Protein 2M1M (pdb70)

Nearest PDB structures (foldseek):
  2m1m-assembly1_A  TM=9.193E-01  e=1.579E-19  Pisum sativum
  6l5k-assembly1_B  TM=7.765E-01  e=2.892E-08  Arabidopsis thaliana
  4chk-assembly1_A  TM=7.758E-01  e=1.428E-06  Arabidopsis thaliana
  4chk-assembly6_B-4  TM=7.666E-01  e=4.041E-06  Arabidopsis thaliana
  4chk-assembly4_H  TM=7.674E-01  e=2.840E-05  Arabidopsis thaliana

Organism: Pisum sativum (NCBI:txid3888)

Radius of gyration: 12.93 Å; Cα contacts (8 Å, |Δi|>4): 196; chains: 1; bounding box: 40×26×21 Å

Sequence (107 aa):
HEADVGGIFVKVSMDGAPYLRKIDLRVYGGYSELLKALETMFKLTIGEYSEREGYKGSEYAPTYEDKDGDWMLVGDVPWDMFVTSCKRLRIMKGTEAKGLGCGVGSHHEADVGGIFVKVSMDGAPYLRKIDLRVYGGYSELLKALETMFKLTIGEYSEREGYKGSEYAPTYEDKDGDWMLVGDVPWDMFVTSCKRLRIMKGTEAKGLGCGVGSHHEADVGGIFVKVSMDGAPYLRKIDLRVYGGYSELLKALETMFKLTIGEYSEREGYKGSEYAPTYEDKDGDWMLVGDVPWDMFVTSCKRLRIMKGTEAKGLGCGVGSHHEADVGGIFVKVSMDGAPYLRKIDLRVYGGYSELLKALETMFKLTIGEYSEREGYKGSEYAPTYEDKDGDWMLVGDVPWDMFVTSCKRLRIMKGTEAKGLGCGVGSHHEADVGGIFVKVSMDGAPYLRKIDLRVYGGYSELLKALETMFKLTIGEYSEREGYKGSEYAPTYEDKDGDWMLVGDVPWDMFVTSCKRLRIMKGTEAKGLGCGVGSHHEADVGGIFVKVSMDGAPYLRKIDLRVYGGYSELLKALETMFKLTIGEYSEREGYKGSEYAPTYEDKDGDWMLVGDVPWDMFVTSCKRLRIMKGTEAKGLGCGVGSHHEADVGGIFVKVSMDGAPYLRKIDLRVYGGYSELLKALETMFKLTIGEYSEREGYKGSEYAPTYEDKDGDWMLVGDVPWDMFVTSCKRLRIMKGTEAKGLGCGVGSHHEADVGGIFVKVSMDGAPYLRKIDLRVYGGYSELLKALETMFKLTIGEYSEREGYKGSEYAPTYEDKDGDWMLVGDVPWDMFVTSCKRLRIMKGTEAKGLGCGVGSHHEADVGGIFVKVSMDGAPYLRKIDLRVYGGYSELLKALETMFKLTIGEYSEREGYKGSEYAPTYEDKDGDWMLVGDVPWDMFVTSCKRLRIMKGTEAKGLGCGVGSHHEADVGGIFVKVSMDGAPYLRKIDLRVYGGYSELLKALETMFKLTIGEYSEREGYKGSEYAPTYEDKDGDWMLVGDVPWDMFVTSCKRLRIMKGTEAKGLGCGVGSH

InterPro domains:
  IPR003311 AUX/IAA protein [PTHR31734] (3-182)
  IPR033389 AUX/IAA domain [PF02309] (5-186)
  IPR053793 PB1-like domain [PS51745] (92-179)

CATH classification: 3.10.20.90

Foldseek 3Di:
DLDDDQPQKAWEDDEADDDTDIDGQCNCVDDVSVLVVVCVRVVHHFDAQDVQLRQQRVFKAKWFQFPVGQIEGQVPDDSVVRSVRGHYIYIYTNVPSQVRSPDNNRD

GO terms:
  GO:0005515 protein binding (F, IPI)

Secondary structure (DSSP, 8-state):
--S-SS-SEEEEE-SSS--EEEEESGGGSSHHHHHHHHHHHTTS-PPP--TTTS---TTEEEEEE-TT--EEESSSS-HHHHHHH---EEEEEHHHHTTS-TTS---

Solvent-accessible surface area: 6322 Å² total; per-residue (Å²): 247,154,110,89,84,34,44,68,119,0,112,9,62,25,63,81,32,122,109,140,112,116,34,7,1,18,73,21,65,14,49,87,95,4,41,126,13,4,57,79,27,32,170,59,104,9,16,120,57,35,172,183,40,0,30,36,0,73,94,15,1,3,2,2,10,8,141,121,38,63,64,34,2,3,28,73,27,88,48,123,117,1,13,106,23,6,92,123,10,52,1,8,76,2,72,72,1,118,71,38,12,79,72,118,4,10,154

Structure (mmCIF, N/CA/C/O backbone):
data_2M1M
#
_entry.id   2M1M
#
loop_
_atom_site.group_PDB
_atom_site.id
_atom_site.type_symbol
_atom_site.label_atom_id
_atom_site.label_alt_id
_atom_site.label_comp_id
_atom_site.label_asym_id
_atom_site.label_entity_id
_atom_site.label_seq_id
_atom_site.pdbx_PDB_ins_code
_atom_site.Cartn_x
_atom_site.Cartn_y
_atom_site.Cartn_z
_atom_site.occupancy
_atom_site.B_iso_or_equiv
_atom_site.auth_seq_id
_atom_site.auth_comp_id
_atom_site.auth_asym_id
_atom_site.auth_atom_id
_atom_site.pdbx_PDB_model_num
ATOM 1 N N . HIS A 1 1 ? 23.102 4.998 -7.126 1.00 0.00 1 HIS A N 1
ATOM 2 C CA . HIS A 1 1 ? 22.799 5.406 -5.734 1.00 0.00 1 HIS A CA 1
ATOM 3 C C . HIS A 1 1 ? 22.088 4.280 -5.005 1.00 0.00 1 HIS A C 1
ATOM 4 O O . HIS A 1 1 ? 20.865 4.293 -4.868 1.00 0.00 1 HIS A O 1
ATOM 21 N N . GLU A 1 2 ? 22.852 3.303 -4.548 1.00 0.00 2 GLU A N 1
ATOM 22 C CA . GLU A 1 2 ? 22.285 2.181 -3.825 1.00 0.00 2 GLU A CA 1
ATOM 23 C C . GLU A 1 2 ? 22.919 2.068 -2.445 1.00 0.00 2 GLU A C 1
ATOM 24 O O . GLU A 1 2 ? 23.804 1.243 -2.211 1.00 0.00 2 GLU A O 1
ATOM 36 N N . ALA A 1 3 ? 22.477 2.926 -1.545 1.00 0.00 3 ALA A N 1
ATOM 37 C CA . ALA A 1 3 ? 22.947 2.898 -0.171 1.00 0.00 3 ALA A CA 1
ATOM 38 C C . ALA A 1 3 ? 21.770 2.962 0.790 1.00 0.00 3 ALA A C 1
ATOM 39 O O . ALA A 1 3 ? 21.943 2.926 2.011 1.00 0.00 3 ALA A O 1
ATOM 46 N N . ASP A 1 4 ? 20.574 3.062 0.230 1.00 0.00 4 ASP A N 1
ATOM 47 C CA . ASP A 1 4 ? 19.355 3.076 1.019 1.00 0.00 4 ASP A CA 1
ATOM 48 C C . ASP A 1 4 ? 18.409 1.999 0.503 1.00 0.00 4 ASP A C 1
ATOM 49 O O . ASP A 1 4 ? 17.429 2.285 -0.183 1.00 0.00 4 ASP A O 1
ATOM 58 N N . VAL A 1 5 ? 18.759 0.750 0.781 1.00 0.00 5 VAL A N 1
ATOM 59 C CA . VAL A 1 5 ? 17.940 -0.392 0.394 1.00 0.00 5 VAL A CA 1
ATOM 60 C C . VAL A 1 5 ? 17.709 -1.299 1.595 1.00 0.00 5 VAL A C 1
ATOM 61 O O . VAL A 1 5 ? 18.652 -1.885 2.130 1.00 0.00 5 VAL A O 1
ATOM 74 N N . GLY A 1 6 ? 16.459 -1.400 2.018 1.00 0.00 6 GLY A N 1
ATOM 75 C CA . GLY A 1 6 ? 16.128 -2.193 3.180 1.00 0.00 6 GLY A CA 1
ATOM 76 C C . GLY A 1 6 ? 16.601 -1.539 4.459 1.00 0.00 6 GLY A C 1
ATOM 77 O O . GLY A 1 6 ? 17.732 -1.751 4.899 1.00 0.00 6 GLY A O 1
ATOM 81 N N . GLY A 1 7 ? 15.735 -0.737 5.047 1.00 0.00 7 GLY A N 1
ATOM 82 C CA . GLY A 1 7 ? 16.076 -0.025 6.252 1.00 0.00 7 GLY A CA 1
ATOM 83 C C . GLY A 1 7 ? 14.837 0.344 7.014 1.00 0.00 7 GLY A C 1
ATOM 84 O O . GLY A 1 7 ? 14.744 0.117 8.220 1.00 0.00 7 GLY A O 1
ATOM 88 N N . ILE A 1 8 ? 13.871 0.915 6.309 1.00 0.00 8 ILE A N 1
ATOM 89 C CA . ILE A 1 8 ? 12.584 1.190 6.909 1.00 0.00 8 ILE A CA 1
ATOM 90 C C . ILE A 1 8 ? 11.627 0.056 6.619 1.00 0.00 8 ILE A C 1
ATOM 91 O O . ILE A 1 8 ? 11.122 -0.090 5.502 1.00 0.00 8 ILE A O 1
ATOM 107 N N . PHE A 1 9 ? 11.370 -0.731 7.641 1.00 0.00 9 PHE A N 1
ATOM 108 C CA . PHE A 1 9 ? 10.556 -1.914 7.498 1.00 0.00 9 PHE A CA 1
ATOM 109 C C . PHE A 1 9 ? 9.103 -1.594 7.778 1.00 0.00 9 PHE A C 1
ATOM 110 O O . PHE A 1 9 ? 8.776 -0.869 8.721 1.00 0.00 9 PHE A O 1
ATOM 127 N N . VAL A 1 10 ? 8.234 -2.151 6.961 1.00 0.00 10 VAL A N 1
ATOM 128 C CA . VAL A 1 10 ? 6.824 -1.858 7.031 1.00 0.00 10 VAL A CA 1
ATOM 129 C C . VAL A 1 10 ? 6.088 -3.118 7.410 1.00 0.00 10 VAL A C 1
ATOM 130 O O . VAL A 1 10 ? 6.407 -4.211 6.938 1.00 0.00 10 VAL A O 1
ATOM 143 N N . LYS A 1 11 ? 5.104 -2.961 8.253 1.00 0.00 11 LYS A N 1
ATOM 144 C CA . LYS A 1 11 ? 4.388 -4.090 8.789 1.00 0.00 11 LYS A CA 1
ATOM 145 C C . LYS A 1 11 ? 3.022 -4.149 8.152 1.00 0.00 11 LYS A C 1
ATOM 146 O O . LYS A 1 11 ? 2.302 -3.154 8.159 1.00 0.00 11 LYS A O 1
ATOM 165 N N . VAL A 1 12 ? 2.664 -5.309 7.618 1.00 0.00 12 VAL A N 1
ATOM 166 C CA . VAL A 1 12 ? 1.466 -5.422 6.786 1.00 0.00 12 VAL A CA 1
ATOM 167 C C . VAL A 1 12 ? 0.506 -6.492 7.305 1.00 0.00 12 VAL A C 1
ATOM 168 O O . VAL A 1 12 ? 0.908 -7.608 7.645 1.00 0.00 12 VAL A O 1
ATOM 181 N N . SER A 1 13 ? -0.768 -6.120 7.372 1.00 0.00 13 SER A N 1
ATOM 182 C CA . SER A 1 13 ? -1.805 -6.968 7.942 1.00 0.00 13 SER A CA 1
ATOM 183 C C . SER A 1 13 ? -3.017 -7.036 7.010 1.00 0.00 13 SER A C 1
ATOM 184 O O . SER A 1 13 ? -3.232 -6.130 6.203 1.00 0.00 13 SER A O 1
ATOM 192 N N . MET A 1 14 ? -3.796 -8.110 7.120 1.00 0.00 14 MET A N 1
ATOM 193 C CA . MET A 1 14 ? -4.996 -8.279 6.304 1.00 0.00 14 MET A CA 1
ATOM 194 C C . MET A 1 14 ? -6.249 -8.235 7.175 1.00 0.00 14 MET A C 1
ATOM 195 O O . MET A 1 14 ? -6.218 -8.640 8.339 1.00 0.00 14 MET A O 1
ATOM 209 N N . ASP A 1 15 ? -7.344 -7.736 6.617 1.00 0.00 15 ASP A N 1
ATOM 210 C CA . ASP A 1 15 ? -8.590 -7.611 7.362 1.00 0.00 15 ASP A CA 1
ATOM 211 C C . ASP A 1 15 ? -9.663 -8.499 6.747 1.00 0.00 15 ASP A C 1
ATOM 212 O O . ASP A 1 15 ? -9.733 -8.646 5.528 1.00 0.00 15 ASP A O 1
ATOM 221 N N . GLY A 1 16 ? -10.484 -9.100 7.595 1.00 0.00 16 GLY A N 1
ATOM 222 C CA . GLY A 1 16 ? -11.518 -10.007 7.131 1.00 0.00 16 GLY A CA 1
ATOM 223 C C . GLY A 1 16 ? -10.985 -11.413 6.967 1.00 0.00 16 GLY A C 1
ATOM 224 O O . GLY A 1 16 ? -11.701 -12.392 7.176 1.00 0.00 16 GLY A O 1
ATOM 228 N N . ALA A 1 17 ? -9.721 -11.505 6.600 1.00 0.00 17 ALA A N 1
ATOM 229 C CA . ALA A 1 17 ? -9.006 -12.768 6.582 1.00 0.00 17 ALA A CA 1
ATOM 230 C C . ALA A 1 17 ? -7.654 -12.586 7.250 1.00 0.00 17 ALA A C 1
ATOM 231 O O . ALA A 1 17 ? -7.034 -11.534 7.121 1.00 0.00 17 ALA A O 1
ATOM 238 N N . PRO A 1 18 ? -7.188 -13.584 7.999 1.00 0.00 18 PRO A N 1
ATOM 239 C CA . PRO A 1 18 ? -5.908 -13.493 8.698 1.00 0.00 18 PRO A CA 1
ATOM 240 C C . PRO A 1 18 ? -4.713 -13.690 7.767 1.00 0.00 18 PRO A C 1
ATOM 241 O O . PRO A 1 18 ? -4.606 -14.710 7.083 1.00 0.00 18 PRO A O 1
ATOM 252 N N . TYR A 1 19 ? -3.805 -12.719 7.763 1.00 0.00 19 TYR A N 1
ATOM 253 C CA . TYR A 1 19 ? -2.557 -12.823 7.015 1.00 0.00 19 TYR A CA 1
ATOM 254 C C . TYR A 1 19 ? -1.480 -12.003 7.691 1.00 0.00 19 TYR A C 1
ATOM 255 O O . TYR A 1 19 ? -1.740 -10.917 8.206 1.00 0.00 19 TYR A O 1
ATOM 273 N N . LEU A 1 20 ? -0.268 -12.520 7.677 1.00 0.00 20 LEU A N 1
ATOM 274 C CA . LEU A 1 20 ? 0.850 -11.828 8.278 1.00 0.00 20 LEU A CA 1
ATOM 275 C C . LEU A 1 20 ? 2.012 -11.770 7.304 1.00 0.00 20 LEU A C 1
ATOM 276 O O . LEU A 1 20 ? 2.696 -12.767 7.066 1.00 0.00 20 LEU A O 1
ATOM 292 N N . ARG A 1 21 ? 2.216 -10.599 6.729 1.00 0.00 21 ARG A N 1
ATOM 293 C CA . ARG A 1 21 ? 3.328 -10.360 5.823 1.00 0.00 21 ARG A CA 1
ATOM 294 C C . ARG A 1 21 ? 4.113 -9.148 6.299 1.00 0.00 21 ARG A C 1
ATOM 295 O O . ARG A 1 21 ? 3.630 -8.387 7.136 1.00 0.00 21 ARG A O 1
ATOM 316 N N . LYS A 1 22 ? 5.322 -8.979 5.796 1.00 0.00 22 LYS A N 1
ATOM 317 C CA . LYS A 1 22 ? 6.149 -7.834 6.159 1.00 0.00 22 LYS A CA 1
ATOM 318 C C . LYS A 1 22 ? 7.142 -7.554 5.044 1.00 0.00 22 LYS A C 1
ATOM 319 O O . LYS A 1 22 ? 7.644 -8.483 4.411 1.00 0.00 22 LYS A O 1
ATOM 338 N N . ILE A 1 23 ? 7.419 -6.283 4.811 1.00 0.00 23 ILE A N 1
ATOM 339 C CA . ILE A 1 23 ? 8.285 -5.865 3.710 1.00 0.00 23 ILE A CA 1
ATOM 340 C C . ILE A 1 23 ? 8.960 -4.535 4.003 1.00 0.00 23 ILE A C 1
ATOM 341 O O . ILE A 1 23 ? 8.690 -3.902 5.017 1.00 0.00 23 ILE A O 1
ATOM 357 N N . ASP A 1 24 ? 9.855 -4.145 3.113 1.00 0.00 24 ASP A N 1
ATOM 358 C CA . ASP A 1 24 ? 10.607 -2.894 3.241 1.00 0.00 24 ASP A CA 1
ATOM 359 C C . ASP A 1 24 ? 10.241 -1.942 2.108 1.00 0.00 24 ASP A C 1
ATOM 360 O O . ASP A 1 24 ? 9.945 -2.376 0.999 1.00 0.00 24 ASP A O 1
ATOM 369 N N . LEU A 1 25 ? 10.257 -0.644 2.400 1.00 0.00 25 LEU A N 1
ATOM 370 C CA . LEU A 1 25 ? 9.824 0.371 1.438 1.00 0.00 25 LEU A CA 1
ATOM 371 C C . LEU A 1 25 ? 10.828 0.549 0.297 1.00 0.00 25 LEU A C 1
ATOM 372 O O . LEU A 1 25 ? 10.447 0.717 -0.859 1.00 0.00 25 LEU A O 1
ATOM 388 N N . ARG A 1 26 ? 12.108 0.521 0.639 1.00 0.00 26 ARG A N 1
ATOM 389 C CA . ARG A 1 26 ? 13.181 0.803 -0.296 1.00 0.00 26 ARG A CA 1
ATOM 390 C C . ARG A 1 26 ? 13.396 -0.284 -1.344 1.00 0.00 26 ARG A C 1
ATOM 391 O O . ARG A 1 26 ? 13.818 0.016 -2.462 1.00 0.00 26 ARG A O 1
ATOM 412 N N . VAL A 1 27 ? 13.119 -1.533 -0.991 1.00 0.00 27 VAL A N 1
ATOM 413 C CA . VAL A 1 27 ? 13.476 -2.675 -1.844 1.00 0.00 27 VAL A CA 1
ATOM 414 C C . VAL A 1 27 ? 12.774 -2.670 -3.209 1.00 0.00 27 VAL A C 1
ATOM 415 O O . VAL A 1 27 ? 13.035 -3.540 -4.040 1.00 0.00 27 VAL A O 1
ATOM 428 N N . TYR A 1 28 ? 11.902 -1.703 -3.449 1.00 0.00 28 TYR A N 1
ATOM 429 C CA . TYR A 1 28 ? 11.186 -1.636 -4.716 1.00 0.00 28 TYR A CA 1
ATOM 430 C C . TYR A 1 28 ? 11.822 -0.637 -5.670 1.00 0.00 28 TYR A C 1
ATOM 431 O O . TYR A 1 28 ? 11.729 -0.779 -6.887 1.00 0.00 28 TYR A O 1
ATOM 449 N N . GLY A 1 29 ? 12.476 0.368 -5.094 1.00 0.00 29 GLY A N 1
ATOM 450 C CA . GLY A 1 29 ? 13.133 1.407 -5.871 1.00 0.00 29 GLY A CA 1
ATOM 451 C C . GLY A 1 29 ? 12.199 2.167 -6.803 1.00 0.00 29 GLY A C 1
ATOM 452 O O . GLY A 1 29 ? 12.659 2.928 -7.655 1.00 0.00 29 GLY A O 1
ATOM 456 N N . GLY A 1 30 ? 10.895 1.999 -6.622 1.00 0.00 30 GLY A N 1
ATOM 457 C CA . GLY A 1 30 ? 9.936 2.669 -7.474 1.00 0.00 30 GLY A CA 1
ATOM 458 C C . GLY A 1 30 ? 8.539 2.106 -7.318 1.00 0.00 30 GLY A C 1
ATOM 459 O O . GLY A 1 30 ? 8.345 1.078 -6.661 1.00 0.00 30 GLY A O 1
ATOM 463 N N . TYR A 1 31 ? 7.569 2.780 -7.921 1.00 0.00 31 TYR A N 1
ATOM 464 C CA . TYR A 1 31 ? 6.167 2.393 -7.813 1.00 0.00 31 TYR A CA 1
ATOM 465 C C . TYR A 1 31 ? 5.853 1.097 -8.556 1.00 0.00 31 TYR A C 1
ATOM 466 O O . TYR A 1 31 ? 4.951 0.358 -8.157 1.00 0.00 31 TYR A O 1
ATOM 484 N N . SER A 1 32 ? 6.589 0.823 -9.629 1.00 0.00 32 SER A N 1
ATOM 485 C CA . SER A 1 32 ? 6.332 -0.359 -10.447 1.00 0.00 32 SER A CA 1
ATOM 486 C C . SER A 1 32 ? 6.394 -1.632 -9.610 1.00 0.00 32 SER A C 1
ATOM 487 O O . SER A 1 32 ? 5.446 -2.421 -9.585 1.00 0.00 32 SER A O 1
ATOM 495 N N . GLU A 1 33 ? 7.498 -1.813 -8.902 1.00 0.00 33 GLU A N 1
ATOM 496 C CA . GLU A 1 33 ? 7.682 -2.986 -8.075 1.00 0.00 33 GLU A CA 1
ATOM 497 C C . GLU A 1 33 ? 6.818 -2.916 -6.827 1.00 0.00 33 GLU A C 1
ATOM 498 O O . GLU A 1 33 ? 6.441 -3.944 -6.273 1.00 0.00 33 GLU A O 1
ATOM 510 N N . LEU A 1 34 ? 6.506 -1.703 -6.389 1.00 0.00 34 LEU A N 1
ATOM 511 C CA . LEU A 1 34 ? 5.606 -1.511 -5.258 1.00 0.00 34 LEU A CA 1
ATOM 512 C C . LEU A 1 34 ? 4.255 -2.158 -5.546 1.00 0.00 34 LEU A C 1
ATOM 513 O O . LEU A 1 34 ? 3.779 -2.992 -4.779 1.00 0.00 34 LEU A O 1
ATOM 529 N N . LEU A 1 35 ? 3.662 -1.784 -6.674 1.00 0.00 35 LEU A N 1
ATOM 530 C CA . LEU A 1 35 ? 2.369 -2.310 -7.082 1.00 0.00 35 LEU A CA 1
ATOM 531 C C . LEU A 1 35 ? 2.463 -3.799 -7.393 1.00 0.00 35 LEU A C 1
ATOM 532 O O . LEU A 1 35 ? 1.569 -4.580 -7.065 1.00 0.00 35 LEU A O 1
ATOM 548 N N . LYS A 1 36 ? 3.570 -4.176 -8.010 1.00 0.00 36 LYS A N 1
ATOM 549 C CA . LYS A 1 36 ? 3.805 -5.553 -8.426 1.00 0.00 36 LYS A CA 1
ATOM 550 C C . LYS A 1 36 ? 3.930 -6.463 -7.205 1.00 0.00 36 LYS A C 1
ATOM 551 O O . LYS A 1 36 ? 3.515 -7.625 -7.229 1.00 0.00 36 LYS A O 1
ATOM 570 N N . ALA A 1 37 ? 4.494 -5.919 -6.136 1.00 0.00 37 ALA A N 1
ATOM 571 C CA . ALA A 1 37 ? 4.683 -6.666 -4.905 1.00 0.00 37 ALA A CA 1
ATOM 572 C C . ALA A 1 37 ? 3.353 -7.075 -4.299 1.00 0.00 37 ALA A C 1
ATOM 573 O O . ALA A 1 37 ? 3.205 -8.194 -3.832 1.00 0.00 37 ALA A O 1
ATOM 580 N N . LEU A 1 38 ? 2.384 -6.170 -4.333 1.00 0.00 38 LEU A N 1
ATOM 581 C CA . LEU A 1 38 ? 1.069 -6.426 -3.745 1.00 0.00 38 LEU A CA 1
ATOM 582 C C . LEU A 1 38 ? 0.413 -7.584 -4.462 1.00 0.00 38 LEU A C 1
ATOM 583 O O . LEU A 1 38 ? -0.085 -8.520 -3.840 1.00 0.00 38 LEU A O 1
ATOM 599 N N . GLU A 1 39 ? 0.421 -7.495 -5.785 1.00 0.00 39 GLU A N 1
ATOM 600 C CA . GLU A 1 39 ? -0.072 -8.569 -6.634 1.00 0.00 39 GLU A CA 1
ATOM 601 C C . GLU A 1 39 ? 0.605 -9.883 -6.263 1.00 0.00 39 GLU A C 1
ATOM 602 O O . GLU A 1 39 ? 0.001 -10.955 -6.320 1.00 0.00 39 GLU A O 1
ATOM 614 N N . THR A 1 40 ? 1.859 -9.776 -5.856 1.00 0.00 40 THR A N 1
ATOM 615 C CA . THR A 1 40 ? 2.638 -10.926 -5.444 1.00 0.00 40 THR A CA 1
ATOM 616 C C . THR A 1 40 ? 2.180 -11.446 -4.080 1.00 0.00 40 THR A C 1
ATOM 617 O O . THR A 1 40 ? 2.081 -12.655 -3.865 1.00 0.00 40 THR A O 1
ATOM 628 N N . MET A 1 41 ? 1.868 -10.519 -3.181 1.00 0.00 41 MET A N 1
ATOM 629 C CA . MET A 1 41 ? 1.658 -10.840 -1.775 1.00 0.00 41 MET A CA 1
ATOM 630 C C . MET A 1 41 ? 0.548 -11.867 -1.575 1.00 0.00 41 MET A C 1
ATOM 631 O O . MET A 1 41 ? 0.759 -12.913 -0.962 1.00 0.00 41 MET A O 1
ATOM 645 N N . PHE A 1 42 ? -0.632 -11.563 -2.094 1.00 0.00 42 PHE A N 1
ATOM 646 C CA . PHE A 1 42 ? -1.802 -12.411 -1.878 1.00 0.00 42 PHE A CA 1
ATOM 647 C C . PHE A 1 42 ? -2.122 -13.228 -3.118 1.00 0.00 42 PHE A C 1
ATOM 648 O O . PHE A 1 42 ? -3.181 -13.851 -3.212 1.00 0.00 42 PHE A O 1
ATOM 665 N N . LYS A 1 43 ? -1.191 -13.199 -4.067 1.00 0.00 43 LYS A N 1
ATOM 666 C CA . LYS A 1 43 ? -1.295 -13.972 -5.308 1.00 0.00 43 LYS A CA 1
ATOM 667 C C . LYS A 1 43 ? -2.532 -13.577 -6.117 1.00 0.00 43 LYS A C 1
ATOM 668 O O . LYS A 1 43 ? -3.341 -14.427 -6.486 1.00 0.00 43 LYS A O 1
ATOM 687 N N . LEU A 1 44 ? -2.671 -12.287 -6.393 1.00 0.00 44 LEU A N 1
ATOM 688 C CA . LEU A 1 44 ? -3.802 -11.781 -7.165 1.00 0.00 44 LEU A CA 1
ATOM 689 C C . LEU A 1 44 ? -3.424 -10.471 -7.848 1.00 0.00 44 LEU A C 1
ATOM 690 O O . LEU A 1 44 ? -2.250 -10.125 -7.907 1.00 0.00 44 LEU A O 1
ATOM 706 N N . THR A 1 45 ? -4.403 -9.748 -8.369 1.00 0.00 45 THR A N 1
ATOM 707 C CA . THR A 1 45 ? -4.128 -8.506 -9.077 1.00 0.00 45 THR A CA 1
ATOM 708 C C . THR A 1 45 ? -4.771 -7.306 -8.381 1.00 0.00 45 THR A C 1
ATOM 709 O O . THR A 1 45 ? -5.994 -7.229 -8.251 1.00 0.00 45 THR A O 1
ATOM 720 N N . ILE A 1 46 ? -3.933 -6.386 -7.919 1.00 0.00 46 ILE A N 1
ATOM 721 C CA . ILE A 1 46 ? -4.399 -5.144 -7.325 1.00 0.00 46 ILE A CA 1
ATOM 722 C C . ILE A 1 46 ? -4.644 -4.103 -8.403 1.00 0.00 46 ILE A C 1
ATOM 723 O O . ILE A 1 46 ? -3.829 -3.941 -9.312 1.00 0.00 46 ILE A O 1
ATOM 739 N N . GLY A 1 47 ? -5.765 -3.404 -8.303 1.00 0.00 47 GLY A N 1
ATOM 740 C CA . GLY A 1 47 ? -6.012 -2.300 -9.195 1.00 0.00 47 GLY A CA 1
ATOM 741 C C . GLY A 1 47 ? -5.147 -1.111 -8.856 1.00 0.00 47 GLY A C 1
ATOM 742 O O . GLY A 1 47 ? -4.912 -0.817 -7.687 1.00 0.00 47 GLY A O 1
ATOM 746 N N . GLU A 1 48 ? -4.714 -0.415 -9.882 1.00 0.00 48 GLU A N 1
ATOM 747 C CA . GLU A 1 48 ? -3.780 0.699 -9.742 1.00 0.00 48 GLU A CA 1
ATOM 748 C C . GLU A 1 48 ? -4.459 1.923 -9.147 1.00 0.00 48 GLU A C 1
ATOM 749 O O . GLU A 1 48 ? -5.679 1.947 -8.957 1.00 0.00 48 GLU A O 1
ATOM 761 N N . TYR A 1 49 ? -3.663 2.938 -8.845 1.00 0.00 49 TYR A N 1
ATOM 762 C CA . TYR A 1 49 ? -4.193 4.181 -8.313 1.00 0.00 49 TYR A CA 1
ATOM 763 C C . TYR A 1 49 ? -4.831 4.989 -9.432 1.00 0.00 49 TYR A C 1
ATOM 764 O O . TYR A 1 49 ? -4.219 5.903 -9.989 1.00 0.00 49 TYR A O 1
ATOM 782 N N . SER A 1 50 ? -6.045 4.605 -9.794 1.00 0.00 50 SER A N 1
ATOM 783 C CA . SER A 1 50 ? -6.840 5.361 -10.739 1.00 0.00 50 SER A CA 1
ATOM 784 C C . SER A 1 50 ? -7.053 6.766 -10.192 1.00 0.00 50 SER A C 1
ATOM 785 O O . SER A 1 50 ? -7.588 6.921 -9.105 1.00 0.00 50 SER A O 1
ATOM 793 N N . GLU A 1 51 ? -6.662 7.783 -10.943 1.00 0.00 51 GLU A N 1
ATOM 794 C CA . GLU A 1 51 ? -6.597 9.140 -10.405 1.00 0.00 51 GLU A CA 1
ATOM 795 C C . GLU A 1 51 ? -7.979 9.677 -10.050 1.00 0.00 51 GLU A C 1
ATOM 796 O O . GLU A 1 51 ? -8.101 10.708 -9.390 1.00 0.00 51 GLU A O 1
ATOM 808 N N . ARG A 1 52 ? -9.016 8.974 -10.477 1.00 0.00 52 ARG A N 1
ATOM 809 C CA . ARG A 1 52 ? -10.372 9.381 -10.179 1.00 0.00 52 ARG A CA 1
ATOM 810 C C . ARG A 1 52 ? -10.788 9.002 -8.746 1.00 0.00 52 ARG A C 1
ATOM 811 O O . ARG A 1 52 ? -11.276 9.851 -8.003 1.00 0.00 52 ARG A O 1
ATOM 832 N N . GLU A 1 53 ? -10.577 7.750 -8.338 1.00 0.00 53 GLU A N 1
ATOM 833 C CA . GLU A 1 53 ? -10.944 7.342 -6.975 1.00 0.00 53 GLU A CA 1
ATOM 834 C C . GLU A 1 53 ? -9.737 6.861 -6.176 1.00 0.00 53 GLU A C 1
ATOM 835 O O . GLU A 1 53 ? -9.679 7.023 -4.960 1.00 0.00 53 GLU A O 1
ATOM 847 N N . GLY A 1 54 ? -8.773 6.320 -6.908 1.00 0.00 54 GLY A N 1
ATOM 848 C CA . GLY A 1 54 ? -7.530 5.764 -6.378 1.00 0.00 54 GLY A CA 1
ATOM 849 C C . GLY A 1 54 ? -7.630 4.932 -5.120 1.00 0.00 54 GLY A C 1
ATOM 850 O O . GLY A 1 54 ? -6.606 4.618 -4.545 1.00 0.00 54 GLY A O 1
ATOM 854 N N . TYR A 1 55 ? -8.817 4.540 -4.692 1.00 0.00 55 TYR A N 1
ATOM 855 C CA . TYR A 1 55 ? -8.930 3.736 -3.485 1.00 0.00 55 TYR A CA 1
ATOM 856 C C . TYR A 1 55 ? -9.676 2.445 -3.774 1.00 0.00 55 TYR A C 1
ATOM 857 O O . TYR A 1 55 ? -9.896 1.631 -2.882 1.00 0.00 55 TYR A O 1
ATOM 875 N N . LYS A 1 56 ? -10.062 2.265 -5.031 1.00 0.00 56 LYS A N 1
ATOM 876 C CA . LYS A 1 56 ? -10.867 1.115 -5.420 1.00 0.00 56 LYS A CA 1
ATOM 877 C C . LYS A 1 56 ? -10.109 -0.197 -5.232 1.00 0.00 56 LYS A C 1
ATOM 878 O O . LYS A 1 56 ? -10.598 -1.111 -4.571 1.00 0.00 56 LYS A O 1
ATOM 897 N N . GLY A 1 57 ? -8.909 -0.273 -5.807 1.00 0.00 57 GLY A N 1
ATOM 898 C CA . GLY A 1 57 ? -8.078 -1.466 -5.694 1.00 0.00 57 GLY A CA 1
ATOM 899 C C . GLY A 1 57 ? -8.735 -2.728 -6.239 1.00 0.00 57 GLY A C 1
ATOM 900 O O . GLY A 1 57 ? -8.188 -3.824 -6.092 1.00 0.00 57 GLY A O 1
ATOM 904 N N . SER A 1 58 ? -9.889 -2.566 -6.886 1.00 0.00 58 SER A N 1
ATOM 905 C CA . SER A 1 58 ? -10.728 -3.680 -7.314 1.00 0.00 58 SER A CA 1
ATOM 906 C C . SER A 1 58 ? -11.283 -4.423 -6.094 1.00 0.00 58 SER A C 1
ATOM 907 O O . SER A 1 58 ? -12.408 -4.157 -5.661 1.00 0.00 58 SER A O 1
ATOM 915 N N . GLU A 1 59 ? -10.494 -5.326 -5.524 1.00 0.00 59 GLU A N 1
ATOM 916 C CA . GLU A 1 59 ? -10.917 -6.063 -4.344 1.00 0.00 59 GLU A CA 1
ATOM 917 C C . GLU A 1 59 ? -10.009 -5.753 -3.156 1.00 0.00 59 GLU A C 1
ATOM 918 O O . GLU A 1 59 ? -10.362 -6.026 -2.011 1.00 0.00 59 GLU A O 1
ATOM 930 N N . TYR A 1 60 ? -8.848 -5.167 -3.422 1.00 0.00 60 TYR A N 1
ATOM 931 C CA . TYR A 1 60 ? -7.915 -4.823 -2.355 1.00 0.00 60 TYR A CA 1
ATOM 932 C C . TYR A 1 60 ? -7.328 -3.440 -2.557 1.00 0.00 60 TYR A C 1
ATOM 933 O O . TYR A 1 60 ? -6.762 -3.145 -3.606 1.00 0.00 60 TYR A O 1
ATOM 951 N N . ALA A 1 61 ? -7.452 -2.606 -1.539 1.00 0.00 61 ALA A N 1
ATOM 952 C CA . ALA A 1 61 ? -6.847 -1.287 -1.560 1.00 0.00 61 ALA A CA 1
ATOM 953 C C . ALA A 1 61 ? -5.603 -1.277 -0.686 1.00 0.00 61 ALA A C 1
ATOM 954 O O . ALA A 1 61 ? -5.702 -1.331 0.541 1.00 0.00 61 ALA A O 1
ATOM 961 N N . PRO A 1 62 ? -4.410 -1.267 -1.300 1.00 0.00 62 PRO A N 1
ATOM 962 C CA . PRO A 1 62 ? -3.160 -1.105 -0.561 1.00 0.00 62 PRO A CA 1
ATOM 963 C C . PRO A 1 62 ? -3.084 0.259 0.098 1.00 0.00 62 PRO A C 1
ATOM 964 O O . PRO A 1 62 ? -3.111 1.289 -0.573 1.00 0.00 62 PRO A O 1
ATOM 975 N N . THR A 1 63 ? -2.956 0.265 1.408 1.00 0.00 63 THR A N 1
ATOM 976 C CA . THR A 1 63 ? -2.942 1.502 2.149 1.00 0.00 63 THR A CA 1
ATOM 977 C C . THR A 1 63 ? -1.715 1.565 3.044 1.00 0.00 63 THR A C 1
ATOM 978 O O . THR A 1 63 ? -1.156 0.539 3.434 1.00 0.00 63 THR A O 1
ATOM 989 N N . TYR A 1 64 ? -1.301 2.769 3.344 1.00 0.00 64 TYR A N 1
ATOM 990 C CA . TYR A 1 64 ? -0.086 3.014 4.101 1.00 0.00 64 TYR A CA 1
ATOM 991 C C . TYR A 1 64 ? -0.346 4.067 5.160 1.00 0.00 64 TYR A C 1
ATOM 992 O O . TYR A 1 64 ? -1.370 4.747 5.119 1.00 0.00 64 TYR A O 1
ATOM 1010 N N . GLU A 1 65 ? 0.577 4.205 6.090 1.00 0.00 65 GLU A N 1
ATOM 1011 C CA . GLU A 1 65 ? 0.447 5.214 7.129 1.00 0.00 65 GLU A CA 1
ATOM 1012 C C . GLU A 1 65 ? 1.452 6.329 6.883 1.00 0.00 65 GLU A C 1
ATOM 1013 O O . GLU A 1 65 ? 2.660 6.091 6.888 1.00 0.00 65 GLU A O 1
ATOM 1025 N N . ASP A 1 66 ? 0.953 7.534 6.646 1.00 0.00 66 ASP A N 1
ATOM 1026 C CA . ASP A 1 66 ? 1.816 8.683 6.397 1.00 0.00 66 ASP A CA 1
ATOM 1027 C C . ASP A 1 66 ? 2.283 9.283 7.722 1.00 0.00 66 ASP A C 1
ATOM 1028 O O . ASP A 1 66 ? 1.905 8.796 8.787 1.00 0.00 66 ASP A O 1
ATOM 1037 N N . LYS A 1 67 ? 3.091 10.335 7.670 1.00 0.00 67 LYS A N 1
ATOM 1038 C CA . LYS A 1 67 ? 3.612 10.947 8.891 1.00 0.00 67 LYS A CA 1
ATOM 1039 C C . LYS A 1 67 ? 2.502 11.554 9.758 1.00 0.00 67 LYS A C 1
ATOM 1040 O O . LYS A 1 67 ? 2.644 11.651 10.978 1.00 0.00 67 LYS A O 1
ATOM 1059 N N . ASP A 1 68 ? 1.389 11.935 9.137 1.00 0.00 68 ASP A N 1
ATOM 1060 C CA . ASP A 1 68 ? 0.253 12.480 9.875 1.00 0.00 68 ASP A CA 1
ATOM 1061 C C . ASP A 1 68 ? -0.532 11.350 10.540 1.00 0.00 68 ASP A C 1
ATOM 1062 O O . ASP A 1 68 ? -1.292 11.570 11.482 1.00 0.00 68 ASP A O 1
ATOM 1071 N N . GLY A 1 69 ? -0.317 10.136 10.053 1.00 0.00 69 GLY A N 1
ATOM 1072 C CA . GLY A 1 69 ? -0.970 8.976 10.622 1.00 0.00 69 GLY A CA 1
ATOM 1073 C C . GLY A 1 69 ? -2.247 8.622 9.896 1.00 0.00 69 GLY A C 1
ATOM 1074 O O . GLY A 1 69 ? -3.076 7.871 10.413 1.00 0.00 69 GLY A O 1
ATOM 1078 N N . ASP A 1 70 ? -2.417 9.178 8.706 1.00 0.00 70 ASP A N 1
ATOM 1079 C CA . ASP A 1 70 ? -3.605 8.925 7.904 1.00 0.00 70 ASP A CA 1
ATOM 1080 C C . ASP A 1 70 ? -3.321 7.821 6.893 1.00 0.00 70 ASP A C 1
ATOM 1081 O O . ASP A 1 70 ? -2.221 7.742 6.343 1.00 0.00 70 ASP A O 1
ATOM 1090 N N . TRP A 1 71 ? -4.304 6.969 6.654 1.00 0.00 71 TRP A N 1
ATOM 1091 C CA . TRP A 1 71 ? -4.132 5.862 5.730 1.00 0.00 71 TRP A CA 1
ATOM 1092 C C . TRP A 1 71 ? -4.768 6.175 4.389 1.00 0.00 71 TRP A C 1
ATOM 1093 O O . TRP A 1 71 ? -5.975 6.398 4.287 1.00 0.00 71 TRP A O 1
ATOM 1114 N N . MET A 1 72 ? -3.938 6.189 3.368 1.00 0.00 72 MET A N 1
ATOM 1115 C CA . MET A 1 72 ? -4.384 6.421 2.007 1.00 0.00 72 MET A CA 1
ATOM 1116 C C . MET A 1 72 ? -3.904 5.269 1.142 1.00 0.00 72 MET A C 1
ATOM 1117 O O . MET A 1 72 ? -3.136 4.430 1.611 1.00 0.00 72 MET A O 1
ATOM 1131 N N . LEU A 1 73 ? -4.353 5.214 -0.099 1.00 0.00 73 LEU A N 1
ATOM 1132 C CA . LEU A 1 73 ? -3.900 4.196 -1.019 1.00 0.00 73 LEU A CA 1
ATOM 1133 C C . LEU A 1 73 ? -2.695 4.739 -1.784 1.00 0.00 73 LEU A C 1
ATOM 1134 O O . LEU A 1 73 ? -2.639 5.931 -2.098 1.00 0.00 73 LEU A O 1
ATOM 1150 N N . VAL A 1 74 ? -1.724 3.870 -2.037 1.00 0.00 74 VAL A N 1
ATOM 1151 C CA . VAL A 1 74 ? -0.462 4.266 -2.665 1.00 0.00 74 VAL A CA 1
ATOM 1152 C C . VAL A 1 74 ? -0.677 4.899 -4.036 1.00 0.00 74 VAL A C 1
ATOM 1153 O O . VAL A 1 74 ? -1.533 4.474 -4.803 1.00 0.00 74 VAL A O 1
ATOM 1166 N N . GLY A 1 75 ? 0.132 5.903 -4.344 1.00 0.00 75 GLY A N 1
ATOM 1167 C CA . GLY A 1 75 ? -0.062 6.669 -5.558 1.00 0.00 75 GLY A CA 1
ATOM 1168 C C . GLY A 1 75 ? -0.490 8.093 -5.265 1.00 0.00 75 GLY A C 1
ATOM 1169 O O . GLY A 1 75 ? -0.754 8.874 -6.179 1.00 0.00 75 GLY A O 1
ATOM 1173 N N . ASP A 1 76 ? -0.557 8.430 -3.984 1.00 0.00 76 ASP A N 1
ATOM 1174 C CA . ASP A 1 76 ? -0.911 9.787 -3.571 1.00 0.00 76 ASP A CA 1
ATOM 1175 C C . ASP A 1 76 ? 0.296 10.715 -3.675 1.00 0.00 76 ASP A C 1
ATOM 1176 O O . ASP A 1 76 ? 0.269 11.710 -4.401 1.00 0.00 76 ASP A O 1
ATOM 1185 N N . VAL A 1 77 ? 1.351 10.381 -2.945 1.00 0.00 77 VAL A N 1
ATOM 1186 C CA . VAL A 1 77 ? 2.598 11.108 -3.004 1.00 0.00 77 VAL A CA 1
ATOM 1187 C C . VAL A 1 77 ? 3.551 10.395 -3.964 1.00 0.00 77 VAL A C 1
ATOM 1188 O O . VAL A 1 77 ? 3.425 9.188 -4.175 1.00 0.00 77 VAL A O 1
ATOM 1201 N N . PRO A 1 78 ? 4.495 11.120 -4.583 1.00 0.00 78 PRO A N 1
ATOM 1202 C CA . PRO A 1 78 ? 5.495 10.520 -5.456 1.00 0.00 78 PRO A CA 1
ATOM 1203 C C . PRO A 1 78 ? 6.545 9.778 -4.644 1.00 0.00 78 PRO A C 1
ATOM 1204 O O . PRO A 1 78 ? 6.768 10.102 -3.474 1.00 0.00 78 PRO A O 1
ATOM 1215 N N . TRP A 1 79 ? 7.184 8.803 -5.275 1.00 0.00 79 TRP A N 1
ATOM 1216 C CA . TRP A 1 79 ? 8.091 7.881 -4.603 1.00 0.00 79 TRP A CA 1
ATOM 1217 C C . TRP A 1 79 ? 9.073 8.593 -3.672 1.00 0.00 79 TRP A C 1
ATOM 1218 O O . TRP A 1 79 ? 9.185 8.232 -2.506 1.00 0.00 79 TRP A O 1
ATOM 1239 N N . ASP A 1 80 ? 9.736 9.629 -4.171 1.00 0.00 80 ASP A N 1
ATOM 1240 C CA . ASP A 1 80 ? 10.836 10.265 -3.439 1.00 0.00 80 ASP A CA 1
ATOM 1241 C C . ASP A 1 80 ? 10.409 10.734 -2.047 1.00 0.00 80 ASP A C 1
ATOM 1242 O O . ASP A 1 80 ? 11.137 10.551 -1.070 1.00 0.00 80 ASP A O 1
ATOM 1251 N N . MET A 1 81 ? 9.224 11.321 -1.956 1.00 0.00 81 MET A N 1
ATOM 1252 C CA . MET A 1 81 ? 8.689 11.777 -0.675 1.00 0.00 81 MET A CA 1
ATOM 1253 C C . MET A 1 81 ? 8.015 10.626 0.061 1.00 0.00 81 MET A C 1
ATOM 1254 O O . MET A 1 81 ? 8.035 10.555 1.291 1.00 0.00 81 MET A O 1
ATOM 1268 N N . PHE A 1 82 ? 7.414 9.739 -0.714 1.00 0.00 82 PHE A N 1
ATOM 1269 C CA . PHE A 1 82 ? 6.634 8.631 -0.184 1.00 0.00 82 PHE A CA 1
ATOM 1270 C C . PHE A 1 82 ? 7.443 7.721 0.741 1.00 0.00 82 PHE A C 1
ATOM 1271 O O . PHE A 1 82 ? 7.022 7.427 1.862 1.00 0.00 82 PHE A O 1
ATOM 1288 N N . VAL A 1 83 ? 8.601 7.285 0.268 1.00 0.00 83 VAL A N 1
ATOM 1289 C CA . VAL A 1 83 ? 9.387 6.270 0.969 1.00 0.00 83 VAL A CA 1
ATOM 1290 C C . VAL A 1 83 ? 9.790 6.744 2.356 1.00 0.00 83 VAL A C 1
ATOM 1291 O O . VAL A 1 83 ? 9.770 5.979 3.321 1.00 0.00 83 VAL A O 1
ATOM 1304 N N . THR A 1 84 ? 10.137 8.007 2.456 1.00 0.00 84 THR A N 1
ATOM 1305 C CA . THR A 1 84 ? 10.626 8.569 3.697 1.00 0.00 84 THR A CA 1
ATOM 1306 C C . THR A 1 84 ? 9.498 8.899 4.681 1.00 0.00 84 THR A C 1
ATOM 1307 O O . THR A 1 84 ? 9.755 9.173 5.853 1.00 0.00 84 THR A O 1
ATOM 1318 N N . SER A 1 85 ? 8.252 8.868 4.216 1.00 0.00 85 SER A N 1
ATOM 1319 C CA . SER A 1 85 ? 7.133 9.281 5.055 1.00 0.00 85 SER A CA 1
ATOM 1320 C C . SER A 1 85 ? 6.252 8.104 5.499 1.00 0.00 85 SER A C 1
ATOM 1321 O O . SER A 1 85 ? 5.632 8.166 6.564 1.00 0.00 85 SER A O 1
ATOM 1329 N N . CYS A 1 86 ? 6.190 7.044 4.694 1.00 0.00 86 CYS A N 1
ATOM 1330 C CA . CYS A 1 86 ? 5.373 5.876 5.031 1.00 0.00 86 CYS A CA 1
ATOM 1331 C C . CYS A 1 86 ? 5.919 5.162 6.271 1.00 0.00 86 CYS A C 1
ATOM 1332 O O . CYS A 1 86 ? 7.130 4.972 6.414 1.00 0.00 86 CYS A O 1
ATOM 1340 N N . LYS A 1 87 ? 5.012 4.779 7.164 1.00 0.00 87 LYS A N 1
ATOM 1341 C CA . LYS A 1 87 ? 5.382 4.180 8.444 1.00 0.00 87 LYS A CA 1
ATOM 1342 C C . LYS A 1 87 ? 4.872 2.749 8.566 1.00 0.00 87 LYS A C 1
ATOM 1343 O O . LYS A 1 87 ? 5.573 1.868 9.063 1.00 0.00 87 LYS A O 1
ATOM 1362 N N . ARG A 1 88 ? 3.655 2.520 8.102 1.00 0.00 88 ARG A N 1
ATOM 1363 C CA . ARG A 1 88 ? 3.012 1.217 8.234 1.00 0.00 88 ARG A CA 1
ATOM 1364 C C . ARG A 1 88 ? 2.302 0.850 6.944 1.00 0.00 88 ARG A C 1
ATOM 1365 O O . ARG A 1 88 ? 2.034 1.714 6.107 1.00 0.00 88 ARG A O 1
ATOM 1386 N N . LEU A 1 89 ? 2.000 -0.431 6.787 1.00 0.00 89 LEU A N 1
ATOM 1387 C CA . LEU A 1 89 ? 1.476 -0.937 5.532 1.00 0.00 89 LEU A CA 1
ATOM 1388 C C . LEU A 1 89 ? 0.280 -1.843 5.774 1.00 0.00 89 LEU A C 1
ATOM 1389 O O . LEU A 1 89 ? 0.365 -2.817 6.508 1.00 0.00 89 LEU A O 1
ATOM 1405 N N . ARG A 1 90 ? -0.843 -1.520 5.182 1.00 0.00 90 ARG A N 1
ATOM 1406 C CA . ARG A 1 90 ? -2.019 -2.350 5.336 1.00 0.00 90 ARG A CA 1
ATOM 1407 C C . ARG A 1 90 ? -2.763 -2.468 4.018 1.00 0.00 90 ARG A C 1
ATOM 1408 O O . ARG A 1 90 ? -3.196 -1.480 3.447 1.00 0.00 90 ARG A O 1
ATOM 1429 N N . ILE A 1 91 ? -2.893 -3.677 3.533 1.00 0.00 91 ILE A N 1
ATOM 1430 C CA . ILE A 1 91 ? -3.674 -3.935 2.340 1.00 0.00 91 ILE A CA 1
ATOM 1431 C C . ILE A 1 91 ? -4.821 -4.821 2.738 1.00 0.00 91 ILE A C 1
ATOM 1432 O O . ILE A 1 91 ? -4.630 -5.745 3.518 1.00 0.00 91 ILE A O 1
ATOM 1448 N N . MET A 1 92 ? -6.002 -4.509 2.271 1.00 0.00 92 MET A N 1
ATOM 1449 C CA . MET A 1 92 ? -7.183 -5.238 2.699 1.00 0.00 92 MET A CA 1
ATOM 1450 C C . MET A 1 92 ? -8.331 -5.096 1.725 1.00 0.00 92 MET A C 1
ATOM 1451 O O . MET A 1 92 ? -8.338 -4.210 0.866 1.00 0.00 92 MET A O 1
ATOM 1465 N N . LYS A 1 93 ? -9.280 -6.001 1.876 1.00 0.00 93 L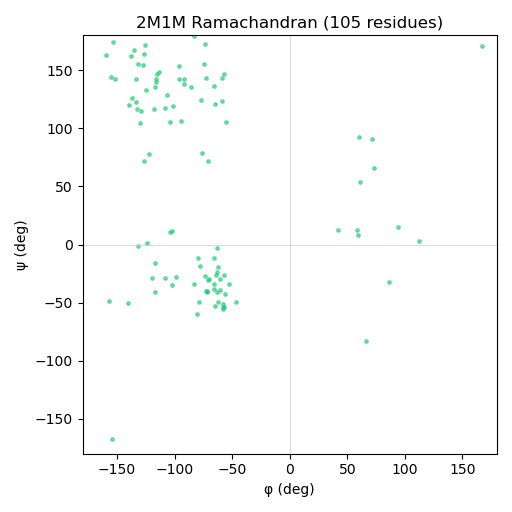YS A N 1
ATOM 1466 C CA . LYS A 1 93 ? -10.441 -6.095 1.005 1.00 0.00 93 LYS A CA 1
ATOM 1467 C C . LYS A 1 93 ? -11.252 -4.800 0.945 1.00 0.00 93 LYS A C 1
ATOM 1468 O O . LYS A 1 93 ? -11.362 -4.053 1.922 1.00 0.00 93 LYS A O 1
ATOM 1487 N N . GLY A 1 94 ? -11.825 -4.570 -0.237 1.00 0.00 94 GLY A N 1
ATOM 1488 C CA . GLY A 1 94 ? -12.543 -3.342 -0.542 1.00 0.00 94 GLY A CA 1
ATOM 1489 C C . GLY A 1 94 ? -13.727 -3.093 0.356 1.00 0.00 94 GLY A C 1
ATOM 1490 O O . GLY A 1 94 ? -14.094 -1.947 0.607 1.00 0.00 94 GLY A O 1
ATOM 1494 N N . THR A 1 95 ? -14.327 -4.170 0.823 1.00 0.00 95 THR A N 1
ATOM 1495 C CA . THR A 1 95 ? -15.447 -4.098 1.758 1.00 0.00 95 THR A CA 1
ATOM 1496 C C . THR A 1 95 ? -15.070 -3.319 3.019 1.00 0.00 95 THR A C 1
ATOM 1497 O O . THR A 1 95 ? -15.924 -2.751 3.694 1.00 0.00 95 THR A O 1
ATOM 1508 N N . GLU A 1 96 ? -13.793 -3.304 3.342 1.00 0.00 96 GLU A N 1
ATOM 1509 C CA . GLU A 1 96 ? -13.317 -2.579 4.507 1.00 0.00 96 GLU A CA 1
ATOM 1510 C C . GLU A 1 96 ? -12.665 -1.267 4.085 1.00 0.00 96 GLU A C 1
ATOM 1511 O O . GLU A 1 96 ? -12.777 -0.251 4.770 1.00 0.00 96 GLU A O 1
ATOM 1523 N N . ALA A 1 97 ? -12.002 -1.296 2.932 1.00 0.00 97 ALA A N 1
ATOM 1524 C CA . ALA A 1 97 ? -11.320 -0.122 2.394 1.00 0.00 97 ALA A CA 1
ATOM 1525 C C . ALA A 1 97 ? -12.300 1.001 2.082 1.00 0.00 97 ALA A C 1
ATOM 1526 O O . ALA A 1 97 ? -11.926 2.172 2.042 1.00 0.00 97 ALA A O 1
ATOM 1533 N N . LYS A 1 98 ? -13.556 0.633 1.869 1.00 0.00 98 LYS A N 1
ATOM 1534 C CA . LYS A 1 98 ? -14.612 1.598 1.590 1.00 0.00 98 LYS A CA 1
ATOM 1535 C C . LYS A 1 98 ? -14.808 2.550 2.769 1.00 0.00 98 LYS A C 1
ATOM 1536 O O . LYS A 1 98 ? -15.366 3.637 2.617 1.00 0.00 98 LYS A O 1
ATOM 1555 N N . GLY A 1 99 ? -14.334 2.134 3.939 1.00 0.00 99 GLY A N 1
ATOM 1556 C CA . GLY A 1 99 ? -14.423 2.963 5.117 1.00 0.00 99 GLY A CA 1
ATOM 1557 C C . GLY A 1 99 ? -13.475 4.143 5.065 1.00 0.00 99 GLY A C 1
ATOM 1558 O O . GLY A 1 99 ? -13.835 5.257 5.445 1.00 0.00 99 GLY A O 1
ATOM 1562 N N . LEU A 1 100 ? -12.262 3.911 4.577 1.00 0.00 100 LEU A N 1
ATOM 1563 C CA . LEU A 1 100 ? -11.262 4.966 4.514 1.00 0.00 100 LEU A CA 1
ATOM 1564 C C . LEU A 1 100 ? -11.133 5.507 3.097 1.00 0.00 100 LEU A C 1
ATOM 1565 O O . LEU A 1 100 ? -10.185 6.226 2.781 1.00 0.00 100 LEU A O 1
ATOM 1581 N N . GLY A 1 101 ? -12.071 5.130 2.240 1.00 0.00 101 GLY A N 1
ATOM 1582 C CA . GLY A 1 101 ? -12.129 5.698 0.909 1.00 0.00 101 GLY A CA 1
ATOM 1583 C C . GLY A 1 101 ? -12.577 7.147 0.949 1.00 0.00 101 GLY A C 1
ATOM 1584 O O . GLY A 1 101 ? -13.704 7.467 0.572 1.00 0.00 101 GLY A O 1
ATOM 1588 N N . CYS A 1 102 ? -11.683 8.001 1.432 1.00 0.00 102 CYS A N 1
ATOM 1589 C CA . CYS A 1 102 ? -11.952 9.413 1.644 1.00 0.00 102 CYS A CA 1
ATOM 1590 C C . CYS A 1 102 ? -12.447 10.108 0.385 1.00 0.00 102 CYS A C 1
ATOM 1591 O O . CYS A 1 102 ? -11.687 10.372 -0.547 1.00 0.00 102 CYS A O 1
ATOM 1599 N N . GLY A 1 103 ? -13.738 10.377 0.382 1.00 0.00 103 GLY A N 1
ATOM 1600 C CA . GLY A 1 103 ? -14.344 11.172 -0.658 1.00 0.00 103 GLY A CA 1
ATOM 1601 C C . GLY A 1 103 ? -14.458 10.438 -1.973 1.00 0.00 103 GLY A C 1
ATOM 1602 O O . GLY A 1 103 ? -13.827 10.820 -2.960 1.00 0.00 103 GLY A O 1
ATOM 1606 N N . VAL A 1 104 ? -15.282 9.394 -1.978 1.00 0.00 104 VAL A N 1
ATOM 1607 C CA . VAL A 1 104 ? -15.492 8.560 -3.160 1.00 0.00 104 VAL A CA 1
ATOM 1608 C C . VAL A 1 104 ? -14.177 7.927 -3.602 1.00 0.00 104 VAL A C 1
ATOM 1609 O O . VAL A 1 104 ? -13.403 8.512 -4.369 1.00 0.00 104 VAL A O 1
ATOM 1622 N N . GLY A 1 105 ? -13.919 6.734 -3.105 1.00 0.00 105 GLY A N 1
ATOM 1623 C CA . GLY A 1 105 ? -12.668 6.080 -3.389 1.00 0.00 105 GLY A CA 1
ATOM 1624 C C . GLY A 1 105 ? -12.815 4.595 -3.619 1.00 0.00 105 GLY A C 1
ATOM 1625 O O . GLY A 1 105 ? -12.319 4.070 -4.615 1.00 0.00 105 GLY A O 1
ATOM 1629 N N . SER A 1 106 ? -13.493 3.913 -2.709 1.00 0.00 106 SER A N 1
ATOM 1630 C CA . SER A 1 106 ? -13.575 2.467 -2.766 1.00 0.00 106 SER A CA 1
ATOM 1631 C C . SER A 1 106 ? -15.010 1.985 -2.583 1.00 0.00 106 SER A C 1
ATOM 1632 O O . SER A 1 106 ? -15.621 2.222 -1.541 1.00 0.00 106 SER A O 1
ATOM 1640 N N . HIS A 1 107 ? -15.535 1.337 -3.622 1.00 0.00 107 HIS A N 1
ATOM 1641 C CA . HIS A 1 107 ? -16.830 0.653 -3.573 1.00 0.00 107 HIS A CA 1
ATOM 1642 C C . HIS A 1 107 ? -17.956 1.583 -3.131 1.00 0.00 107 HIS A C 1
ATOM 1643 O O . HIS A 1 107 ? -18.428 2.377 -3.970 1.00 0.00 107 HIS A O 1
ATOM 1658 N N . HIS A 1 1 ? 20.204 -2.309 -7.062 1.00 0.00 1 HIS A N 2
ATOM 1659 C CA . HIS A 1 1 ? 21.482 -2.463 -7.797 1.00 0.00 1 HIS A CA 2
ATOM 1660 C C . HIS A 1 1 ? 22.674 -2.184 -6.891 1.00 0.00 1 HIS A C 2
ATOM 1661 O O . HIS A 1 1 ? 23.701 -2.855 -6.980 1.00 0.00 1 HIS A O 2
ATOM 1678 N N . GLU A 1 2 ? 22.540 -1.196 -6.019 1.00 0.00 2 GLU A N 2
ATOM 1679 C CA . GLU A 1 2 ? 23.648 -0.769 -5.180 1.00 0.00 2 GLU A CA 2
ATOM 1680 C C . GLU A 1 2 ? 23.789 -1.647 -3.943 1.00 0.00 2 GLU A C 2
ATOM 1681 O O . GLU A 1 2 ? 23.432 -1.241 -2.838 1.00 0.00 2 GLU A O 2
ATOM 1693 N N . ALA A 1 3 ? 24.304 -2.854 -4.162 1.00 0.00 3 ALA A N 2
ATOM 1694 C CA . ALA A 1 3 ? 24.617 -3.796 -3.086 1.00 0.00 3 ALA A CA 2
ATOM 1695 C C . ALA A 1 3 ? 23.422 -4.052 -2.166 1.00 0.00 3 ALA A C 2
ATOM 1696 O O . ALA A 1 3 ? 23.488 -3.775 -0.965 1.00 0.00 3 ALA A O 2
ATOM 1703 N N . ASP A 1 4 ? 22.348 -4.593 -2.742 1.00 0.00 4 ASP A N 2
ATOM 1704 C CA . ASP A 1 4 ? 21.126 -4.945 -2.006 1.00 0.00 4 ASP A CA 2
ATOM 1705 C C . ASP A 1 4 ? 20.457 -3.712 -1.402 1.00 0.00 4 ASP A C 2
ATOM 1706 O O . ASP A 1 4 ? 20.949 -3.121 -0.439 1.00 0.00 4 ASP A O 2
ATOM 1715 N N . VAL A 1 5 ? 19.323 -3.333 -1.969 1.00 0.00 5 VAL A N 2
ATOM 1716 C CA . VAL A 1 5 ? 18.616 -2.134 -1.536 1.00 0.00 5 VAL A CA 2
ATOM 1717 C C . VAL A 1 5 ? 17.724 -2.419 -0.330 1.00 0.00 5 VAL A C 2
ATOM 1718 O O . VAL A 1 5 ? 17.365 -3.570 -0.067 1.00 0.00 5 VAL A O 2
ATOM 1731 N N . GLY A 1 6 ? 17.394 -1.374 0.415 1.00 0.00 6 GLY A N 2
ATOM 1732 C CA . GLY A 1 6 ? 16.537 -1.525 1.576 1.00 0.00 6 GLY A CA 2
ATOM 1733 C C . GLY A 1 6 ? 16.859 -0.516 2.657 1.00 0.00 6 GLY A C 2
ATOM 1734 O O . GLY A 1 6 ? 17.991 -0.030 2.739 1.00 0.00 6 GLY A O 2
ATOM 1738 N N . GLY A 1 7 ? 15.872 -0.183 3.475 1.00 0.00 7 GLY A N 2
ATOM 1739 C CA . GLY A 1 7 ? 16.088 0.768 4.541 1.00 0.00 7 GLY A CA 2
ATOM 1740 C C . GLY A 1 7 ? 14.797 1.171 5.212 1.00 0.00 7 GLY A C 2
ATOM 1741 O O . GLY A 1 7 ? 14.789 1.558 6.382 1.00 0.00 7 GLY A O 2
ATOM 1745 N N . ILE A 1 8 ? 13.699 1.076 4.478 1.00 0.00 8 ILE A N 2
ATOM 1746 C CA . ILE A 1 8 ? 12.402 1.439 5.012 1.00 0.00 8 ILE A CA 2
ATOM 1747 C C . ILE A 1 8 ? 11.518 0.208 5.110 1.00 0.00 8 ILE A C 2
ATOM 1748 O O . ILE A 1 8 ? 10.967 -0.260 4.117 1.00 0.00 8 ILE A O 2
ATOM 1764 N N . PHE A 1 9 ? 11.352 -0.278 6.323 1.00 0.00 9 PHE A N 2
ATOM 1765 C CA . PHE A 1 9 ? 10.663 -1.537 6.549 1.00 0.00 9 PHE A CA 2
ATOM 1766 C C . PHE A 1 9 ? 9.384 -1.302 7.322 1.00 0.00 9 PHE A C 2
ATOM 1767 O O . PHE A 1 9 ? 9.411 -0.822 8.457 1.00 0.00 9 PHE A O 2
ATOM 1784 N N . VAL A 1 10 ? 8.269 -1.644 6.712 1.00 0.00 10 VAL A N 2
ATOM 1785 C CA . VAL A 1 10 ? 6.977 -1.412 7.318 1.00 0.00 10 VAL A CA 2
ATOM 1786 C C . VAL A 1 10 ? 6.277 -2.738 7.586 1.00 0.00 10 VAL A C 2
ATOM 1787 O O . VAL A 1 10 ? 6.635 -3.775 7.021 1.00 0.00 10 VAL A O 2
ATOM 1800 N N . LYS A 1 11 ? 5.278 -2.693 8.442 1.00 0.00 11 LYS A N 2
ATOM 1801 C CA . LYS A 1 11 ? 4.525 -3.875 8.806 1.00 0.00 11 LYS A CA 2
ATOM 1802 C C . LYS A 1 11 ? 3.197 -3.837 8.099 1.00 0.00 11 LYS A C 2
ATOM 1803 O O . LYS A 1 11 ? 2.543 -2.803 8.083 1.00 0.00 11 LYS A O 2
ATOM 1822 N N . VAL A 1 12 ? 2.807 -4.954 7.519 1.00 0.00 12 VAL A N 2
ATOM 1823 C CA . VAL A 1 12 ? 1.572 -5.014 6.753 1.00 0.00 12 VAL A CA 2
ATOM 1824 C C . VAL A 1 12 ? 0.671 -6.144 7.241 1.00 0.00 12 VAL A C 2
ATOM 1825 O O . VAL A 1 12 ? 1.097 -7.292 7.390 1.00 0.00 12 VAL A O 2
ATOM 1838 N N . SER A 1 13 ? -0.567 -5.788 7.521 1.00 0.00 13 SER A N 2
ATOM 1839 C CA . SER A 1 13 ? -1.575 -6.751 7.907 1.00 0.00 13 SER A CA 2
ATOM 1840 C C . SER A 1 13 ? -2.742 -6.653 6.937 1.00 0.00 13 SER A C 2
ATOM 1841 O O . SER A 1 13 ? -2.949 -5.610 6.308 1.00 0.00 13 SER A O 2
ATOM 1849 N N . MET A 1 14 ? -3.489 -7.732 6.806 1.00 0.00 14 MET A N 2
ATOM 1850 C CA . MET A 1 14 ? -4.590 -7.779 5.864 1.00 0.00 14 MET A CA 2
ATOM 1851 C C . MET A 1 14 ? -5.923 -7.627 6.575 1.00 0.00 14 MET A C 2
ATOM 1852 O O . MET A 1 14 ? -6.111 -8.137 7.680 1.00 0.00 14 MET A O 2
ATOM 1866 N N . ASP A 1 15 ? -6.842 -6.910 5.947 1.00 0.00 15 ASP A N 2
ATOM 1867 C CA . ASP A 1 15 ? -8.181 -6.754 6.496 1.00 0.00 15 ASP A CA 2
ATOM 1868 C C . ASP A 1 15 ? -9.186 -7.507 5.639 1.00 0.00 15 ASP A C 2
ATOM 1869 O O . ASP A 1 15 ? -9.262 -7.306 4.424 1.00 0.00 15 ASP A O 2
ATOM 1878 N N . GLY A 1 16 ? -9.938 -8.387 6.279 1.00 0.00 16 GLY A N 2
ATOM 1879 C CA . GLY A 1 16 ? -10.896 -9.218 5.579 1.00 0.00 16 GLY A CA 2
ATOM 1880 C C . GLY A 1 16 ? -10.421 -10.652 5.498 1.00 0.00 16 GLY A C 2
ATOM 1881 O O . GLY A 1 16 ? -11.219 -11.587 5.517 1.00 0.00 16 GLY A O 2
ATOM 1885 N N . ALA A 1 17 ? -9.113 -10.816 5.408 1.00 0.00 17 ALA A N 2
ATOM 1886 C CA . ALA A 1 17 ? -8.486 -12.124 5.486 1.00 0.00 17 ALA A CA 2
ATOM 1887 C C . ALA A 1 17 ? -7.263 -12.037 6.382 1.00 0.00 17 ALA A C 2
ATOM 1888 O O . ALA A 1 17 ? -6.566 -11.024 6.377 1.00 0.00 17 ALA A O 2
ATOM 1895 N N . PRO A 1 18 ? -6.988 -13.073 7.178 1.00 0.00 18 PRO A N 2
ATOM 1896 C CA . PRO A 1 18 ? -5.828 -13.068 8.066 1.00 0.00 18 PRO A CA 2
ATOM 1897 C C . PRO A 1 18 ? -4.522 -13.336 7.318 1.00 0.00 18 PRO A C 2
ATOM 1898 O O . PRO A 1 18 ? -4.371 -14.370 6.666 1.00 0.00 18 PRO A O 2
ATOM 1909 N N . TYR A 1 19 ? -3.580 -12.405 7.434 1.00 0.00 19 TYR A N 2
ATOM 1910 C CA . TYR A 1 19 ? -2.249 -12.553 6.848 1.00 0.00 19 TYR A CA 2
ATOM 1911 C C . TYR A 1 19 ? -1.244 -11.741 7.633 1.00 0.00 19 TYR A C 2
ATOM 1912 O O . TYR A 1 19 ? -1.587 -10.718 8.229 1.00 0.00 19 TYR A O 2
ATOM 1930 N N . LEU A 1 20 ? -0.007 -12.195 7.619 1.00 0.00 20 LEU A N 2
ATOM 1931 C CA . LEU A 1 20 ? 1.069 -11.511 8.303 1.00 0.00 20 LEU A CA 2
ATOM 1932 C C . LEU A 1 20 ? 2.231 -11.278 7.345 1.00 0.00 20 LEU A C 2
ATOM 1933 O O . LEU A 1 20 ? 2.953 -12.207 6.989 1.00 0.00 20 LEU A O 2
ATOM 1949 N N . ARG A 1 21 ? 2.390 -10.039 6.911 1.00 0.00 21 ARG A N 2
ATOM 1950 C CA . ARG A 1 21 ? 3.464 -9.680 5.991 1.00 0.00 21 ARG A CA 2
ATOM 1951 C C . ARG A 1 21 ? 4.268 -8.493 6.519 1.00 0.00 21 ARG A C 2
ATOM 1952 O O . ARG A 1 21 ? 3.772 -7.705 7.327 1.00 0.00 21 ARG A O 2
ATOM 1973 N N . LYS A 1 22 ? 5.513 -8.373 6.074 1.00 0.00 22 LYS A N 2
ATOM 1974 C CA . LYS A 1 22 ? 6.327 -7.186 6.344 1.00 0.00 22 LYS A CA 2
ATOM 1975 C C . LYS A 1 22 ? 7.260 -6.957 5.167 1.00 0.00 22 LYS A C 2
ATOM 1976 O O . LYS A 1 22 ? 7.942 -7.883 4.727 1.00 0.00 22 LYS A O 2
ATOM 1995 N N . ILE A 1 23 ? 7.293 -5.739 4.657 1.00 0.00 23 ILE A N 2
ATOM 1996 C CA . ILE A 1 23 ? 8.064 -5.444 3.460 1.00 0.00 23 ILE A CA 2
ATOM 1997 C C . ILE A 1 23 ? 8.752 -4.098 3.541 1.00 0.00 23 ILE A C 2
ATOM 1998 O O . ILE A 1 23 ? 8.539 -3.318 4.470 1.00 0.00 23 ILE A O 2
ATOM 2014 N N . ASP A 1 24 ? 9.572 -3.849 2.541 1.00 0.00 24 ASP A N 2
ATOM 2015 C CA . ASP A 1 24 ? 10.325 -2.607 2.433 1.00 0.00 24 ASP A CA 2
ATOM 2016 C C . ASP A 1 24 ? 9.820 -1.835 1.226 1.00 0.00 24 ASP A C 2
ATOM 2017 O O . ASP A 1 24 ? 9.755 -2.368 0.122 1.00 0.00 24 ASP A O 2
ATOM 2026 N N . LEU A 1 25 ? 9.455 -0.581 1.449 1.00 0.00 25 LEU A N 2
ATOM 2027 C CA . LEU A 1 25 ? 8.848 0.237 0.418 1.00 0.00 25 LEU A CA 2
ATOM 2028 C C . LEU A 1 25 ? 9.851 0.619 -0.660 1.00 0.00 25 LEU A C 2
ATOM 2029 O O . LEU A 1 25 ? 9.531 0.610 -1.845 1.00 0.00 25 LEU A O 2
ATOM 2045 N N . ARG A 1 26 ? 11.068 0.931 -0.249 1.00 0.00 26 ARG A N 2
ATOM 2046 C CA . ARG A 1 26 ? 12.024 1.568 -1.139 1.00 0.00 26 ARG A CA 2
ATOM 2047 C C . ARG A 1 26 ? 12.646 0.571 -2.110 1.00 0.00 26 ARG A C 2
ATOM 2048 O O . ARG A 1 26 ? 13.106 0.953 -3.185 1.00 0.00 26 ARG A O 2
ATOM 2069 N N . VAL A 1 27 ? 12.643 -0.707 -1.739 1.00 0.00 27 VAL A N 2
ATOM 2070 C CA . VAL A 1 27 ? 13.282 -1.737 -2.555 1.00 0.00 27 VAL A CA 2
ATOM 2071 C C . VAL A 1 27 ? 12.589 -1.913 -3.903 1.00 0.00 27 VAL A C 2
ATOM 2072 O O . VAL A 1 27 ? 13.154 -2.509 -4.817 1.00 0.00 27 VAL A O 2
ATOM 2085 N N . TYR A 1 28 ? 11.372 -1.399 -4.029 1.00 0.00 28 TYR A N 2
ATOM 2086 C CA . TYR A 1 28 ? 10.623 -1.540 -5.270 1.00 0.00 28 TYR A CA 2
ATOM 2087 C C . TYR A 1 28 ? 11.002 -0.452 -6.258 1.00 0.00 28 TYR A C 2
ATOM 2088 O O . TYR A 1 28 ? 10.915 -0.636 -7.470 1.00 0.00 28 TYR A O 2
ATOM 2106 N N . GLY A 1 29 ? 11.424 0.684 -5.715 1.00 0.00 29 GLY A N 2
ATOM 2107 C CA . GLY A 1 29 ? 11.910 1.793 -6.524 1.00 0.00 29 GLY A CA 2
ATOM 2108 C C . GLY A 1 29 ? 10.881 2.331 -7.503 1.00 0.00 29 GLY A C 2
ATOM 2109 O O . GLY A 1 29 ? 11.225 3.091 -8.411 1.00 0.00 29 GLY A O 2
ATOM 2113 N N . GLY A 1 30 ? 9.625 1.953 -7.310 1.00 0.00 30 GLY A N 2
ATOM 2114 C CA . GLY A 1 30 ? 8.572 2.361 -8.214 1.00 0.00 30 GLY A CA 2
ATOM 2115 C C . GLY A 1 30 ? 7.279 1.621 -7.937 1.00 0.00 30 GLY A C 2
ATOM 2116 O O . GLY A 1 30 ? 7.267 0.646 -7.182 1.00 0.00 30 GLY A O 2
ATOM 2120 N N . TYR A 1 31 ? 6.198 2.085 -8.546 1.00 0.00 31 TYR A N 2
ATOM 2121 C CA . TYR A 1 31 ? 4.872 1.529 -8.299 1.00 0.00 31 TYR A CA 2
ATOM 2122 C C . TYR A 1 31 ? 4.720 0.131 -8.882 1.00 0.00 31 TYR A C 2
ATOM 2123 O O . TYR A 1 31 ? 4.039 -0.714 -8.302 1.00 0.00 31 TYR A O 2
ATOM 2141 N N . SER A 1 32 ? 5.365 -0.114 -10.014 1.00 0.00 32 SER A N 2
ATOM 2142 C CA . SER A 1 32 ? 5.218 -1.383 -10.716 1.00 0.00 32 SER A CA 2
ATOM 2143 C C . SER A 1 32 ? 5.635 -2.557 -9.836 1.00 0.00 32 SER A C 2
ATOM 2144 O O . SER A 1 32 ? 4.888 -3.524 -9.677 1.00 0.00 32 SER A O 2
ATOM 2152 N N . GLU A 1 33 ? 6.822 -2.465 -9.258 1.00 0.00 33 GLU A N 2
ATOM 2153 C CA . GLU A 1 33 ? 7.331 -3.517 -8.396 1.00 0.00 33 GLU A CA 2
ATOM 2154 C C . GLU A 1 33 ? 6.600 -3.522 -7.059 1.00 0.00 33 GLU A C 2
ATOM 2155 O O . GLU A 1 33 ? 6.377 -4.580 -6.471 1.00 0.00 33 GLU A O 2
ATOM 2167 N N . LEU A 1 34 ? 6.215 -2.336 -6.598 1.00 0.00 34 LEU A N 2
ATOM 2168 C CA . LEU A 1 34 ? 5.449 -2.199 -5.362 1.00 0.00 34 LEU A CA 2
ATOM 2169 C C . LEU A 1 34 ? 4.173 -3.031 -5.421 1.00 0.00 34 LEU A C 2
ATOM 2170 O O . LEU A 1 34 ? 3.939 -3.896 -4.581 1.00 0.00 34 LEU A O 2
ATOM 2186 N N . LEU A 1 35 ? 3.374 -2.779 -6.447 1.00 0.00 35 LEU A N 2
ATOM 2187 C CA . LEU A 1 35 ? 2.100 -3.448 -6.628 1.00 0.00 35 LEU A CA 2
ATOM 2188 C C . LEU A 1 35 ? 2.296 -4.931 -6.917 1.00 0.00 35 LEU A C 2
ATOM 2189 O O . LEU A 1 35 ? 1.520 -5.779 -6.475 1.00 0.00 35 LEU A O 2
ATOM 2205 N N . LYS A 1 36 ? 3.361 -5.223 -7.646 1.00 0.00 36 LYS A N 2
ATOM 2206 C CA . LYS A 1 36 ? 3.671 -6.581 -8.073 1.00 0.00 36 LYS A CA 2
ATOM 2207 C C . LYS A 1 36 ? 3.938 -7.473 -6.866 1.00 0.00 36 LYS A C 2
ATOM 2208 O O . LYS A 1 36 ? 3.454 -8.605 -6.803 1.00 0.00 36 LYS A O 2
ATOM 2227 N N . ALA A 1 37 ? 4.695 -6.953 -5.908 1.00 0.00 37 ALA A N 2
ATOM 2228 C CA . ALA A 1 37 ? 5.043 -7.708 -4.713 1.00 0.00 37 ALA A CA 2
ATOM 2229 C C . ALA A 1 37 ? 3.792 -8.164 -3.978 1.00 0.00 37 ALA A C 2
ATOM 2230 O O . ALA A 1 37 ? 3.699 -9.306 -3.546 1.00 0.00 37 ALA A O 2
ATOM 2237 N N . LEU A 1 38 ? 2.821 -7.272 -3.883 1.00 0.00 38 LEU A N 2
ATOM 2238 C CA . LEU A 1 38 ? 1.582 -7.541 -3.163 1.00 0.00 38 LEU A CA 2
ATOM 2239 C C . LEU A 1 38 ? 0.811 -8.635 -3.861 1.00 0.00 38 LEU A C 2
ATOM 2240 O O . LEU A 1 38 ? 0.427 -9.633 -3.249 1.00 0.00 38 LEU A O 2
ATOM 2256 N N . GLU A 1 39 ? 0.588 -8.425 -5.153 1.00 0.00 39 GLU A N 2
ATOM 2257 C CA . GLU A 1 39 ? -0.053 -9.423 -6.001 1.00 0.00 39 GLU A CA 2
ATOM 2258 C C . GLU A 1 39 ? 0.648 -10.771 -5.871 1.00 0.00 39 GLU A C 2
ATOM 2259 O O . GLU A 1 39 ? 0.035 -11.823 -6.039 1.00 0.00 39 GLU A O 2
ATOM 2271 N N . THR A 1 40 ? 1.934 -10.729 -5.570 1.00 0.00 40 THR A N 2
ATOM 2272 C CA . THR A 1 40 ? 2.696 -11.932 -5.321 1.00 0.00 40 THR A CA 2
ATOM 2273 C C . THR A 1 40 ? 2.402 -12.507 -3.930 1.00 0.00 40 THR A C 2
ATOM 2274 O O . THR A 1 40 ? 2.175 -13.709 -3.787 1.00 0.00 40 THR A O 2
ATOM 2285 N N . MET A 1 41 ? 2.375 -11.636 -2.921 1.00 0.00 41 MET A N 2
ATOM 2286 C CA . MET A 1 41 ? 2.310 -12.067 -1.525 1.00 0.00 41 MET A CA 2
ATOM 2287 C C . MET A 1 41 ? 1.070 -12.916 -1.237 1.00 0.00 41 MET A C 2
ATOM 2288 O O . MET A 1 41 ? 1.174 -14.032 -0.731 1.00 0.00 41 MET A O 2
ATOM 2302 N N . PHE A 1 42 ? -0.105 -12.383 -1.548 1.00 0.00 42 PHE A N 2
ATOM 2303 C CA . PHE A 1 42 ? -1.354 -13.101 -1.287 1.00 0.00 42 PHE A CA 2
ATOM 2304 C C . PHE A 1 42 ? -1.934 -13.679 -2.572 1.00 0.00 42 PHE A C 2
ATOM 2305 O O . PHE A 1 42 ? -3.061 -14.174 -2.598 1.00 0.00 42 PHE A O 2
ATOM 2322 N N . LYS A 1 43 ? -1.131 -13.600 -3.630 1.00 0.00 43 LYS A N 2
ATOM 2323 C CA . LYS A 1 43 ? -1.444 -14.209 -4.927 1.00 0.00 43 LYS A CA 2
ATOM 2324 C C . LYS A 1 43 ? -2.796 -13.756 -5.484 1.00 0.00 43 LYS A C 2
ATOM 2325 O O . LYS A 1 43 ? -3.602 -14.580 -5.916 1.00 0.00 43 LYS A O 2
ATOM 2344 N N . LEU A 1 44 ? -3.037 -12.455 -5.490 1.00 0.00 44 LEU A N 2
ATOM 2345 C CA . LEU A 1 44 ? -4.261 -11.914 -6.069 1.00 0.00 44 LEU A CA 2
ATOM 2346 C C . LEU A 1 44 ? -3.974 -10.614 -6.803 1.00 0.00 44 LEU A C 2
ATOM 2347 O O . LEU A 1 44 ? -2.836 -10.159 -6.836 1.00 0.00 44 LEU A O 2
ATOM 2363 N N . THR A 1 45 ? -4.998 -10.029 -7.396 1.00 0.00 45 THR A N 2
ATOM 2364 C CA . THR A 1 45 ? -4.819 -8.861 -8.244 1.00 0.00 45 THR A CA 2
ATOM 2365 C C . THR A 1 45 ? -5.056 -7.555 -7.487 1.00 0.00 45 THR A C 2
ATOM 2366 O O . THR A 1 45 ? -6.129 -7.330 -6.920 1.00 0.00 45 THR A O 2
ATOM 2377 N N . ILE A 1 46 ? -4.036 -6.706 -7.484 1.00 0.00 46 ILE A N 2
ATOM 2378 C CA . ILE A 1 46 ? -4.127 -5.378 -6.909 1.00 0.00 46 ILE A CA 2
ATOM 2379 C C . ILE A 1 46 ? -4.282 -4.354 -8.020 1.00 0.00 46 ILE A C 2
ATOM 2380 O O . ILE A 1 46 ? -3.575 -4.410 -9.029 1.00 0.00 46 ILE A O 2
ATOM 2396 N N . GLY A 1 47 ? -5.197 -3.423 -7.835 1.00 0.00 47 GLY A N 2
ATOM 2397 C CA . GLY A 1 47 ? -5.398 -2.399 -8.827 1.00 0.00 47 GLY A CA 2
ATOM 2398 C C . GLY A 1 47 ? -4.522 -1.187 -8.602 1.00 0.00 47 GLY A C 2
ATOM 2399 O O . GLY A 1 47 ? -3.974 -0.994 -7.519 1.00 0.00 47 GLY A O 2
ATOM 2403 N N . GLU A 1 48 ? -4.429 -0.361 -9.627 1.00 0.00 48 GLU A N 2
ATOM 2404 C CA . GLU A 1 48 ? -3.591 0.834 -9.604 1.00 0.00 48 GLU A CA 2
ATOM 2405 C C . GLU A 1 48 ? -4.245 1.976 -8.833 1.00 0.00 48 GLU A C 2
ATOM 2406 O O . GLU A 1 48 ? -5.377 1.857 -8.345 1.00 0.00 48 GLU A O 2
ATOM 2418 N N . TYR A 1 49 ? -3.513 3.075 -8.716 1.00 0.00 49 TYR A N 2
ATOM 2419 C CA . TYR A 1 49 ? -4.038 4.277 -8.092 1.00 0.00 49 TYR A CA 2
ATOM 2420 C C . TYR A 1 49 ? -4.946 5.010 -9.070 1.00 0.00 49 TYR A C 2
ATOM 2421 O O . TYR A 1 49 ? -4.481 5.790 -9.906 1.00 0.00 49 TYR A O 2
ATOM 2439 N N . SER A 1 50 ? -6.237 4.719 -8.971 1.00 0.00 50 SER A N 2
ATOM 2440 C CA . SER A 1 50 ? -7.252 5.357 -9.798 1.00 0.00 50 SER A CA 2
ATOM 2441 C C . SER A 1 50 ? -7.122 6.873 -9.794 1.00 0.00 50 SER A C 2
ATOM 2442 O O . SER A 1 50 ? -6.856 7.500 -8.768 1.00 0.00 50 SER A O 2
ATOM 2450 N N . GLU A 1 51 ? -7.303 7.451 -10.961 1.00 0.00 51 GLU A N 2
ATOM 2451 C CA . GLU A 1 51 ? -7.204 8.886 -11.133 1.00 0.00 51 GLU A CA 2
ATOM 2452 C C . GLU A 1 51 ? -8.424 9.598 -10.543 1.00 0.00 51 GLU A C 2
ATOM 2453 O O . GLU A 1 51 ? -8.419 10.819 -10.378 1.00 0.00 51 GLU A O 2
ATOM 2465 N N . ARG A 1 52 ? -9.475 8.843 -10.230 1.00 0.00 52 ARG A N 2
ATOM 2466 C CA . ARG A 1 52 ? -10.689 9.445 -9.704 1.00 0.00 52 ARG A CA 2
ATOM 2467 C C . ARG A 1 52 ? -10.840 9.228 -8.191 1.00 0.00 52 ARG A C 2
ATOM 2468 O O . ARG A 1 52 ? -11.186 10.164 -7.475 1.00 0.00 52 ARG A O 2
ATOM 2489 N N . GLU A 1 53 ? -10.589 8.015 -7.694 1.00 0.00 53 GLU A N 2
ATOM 2490 C CA . GLU A 1 53 ? -10.632 7.784 -6.244 1.00 0.00 53 GLU A CA 2
ATOM 2491 C C . GLU A 1 53 ? -9.280 7.336 -5.709 1.00 0.00 53 GLU A C 2
ATOM 2492 O O . GLU A 1 53 ? -8.929 7.599 -4.565 1.00 0.00 53 GLU A O 2
ATOM 2504 N N . GLY A 1 54 ? -8.530 6.684 -6.580 1.00 0.00 54 GLY A N 2
ATOM 2505 C CA . GLY A 1 54 ? -7.220 6.142 -6.255 1.00 0.00 54 GLY A CA 2
ATOM 2506 C C . GLY A 1 54 ? -7.182 5.223 -5.049 1.00 0.00 54 GLY A C 2
ATOM 2507 O O . GLY A 1 54 ? -6.110 4.848 -4.606 1.00 0.00 54 GLY A O 2
ATOM 2511 N N . TYR A 1 55 ? -8.325 4.810 -4.537 1.00 0.00 55 TYR A N 2
ATOM 2512 C CA . TYR A 1 55 ? -8.329 3.945 -3.366 1.00 0.00 55 TYR A CA 2
ATOM 2513 C C . TYR A 1 55 ? -9.124 2.678 -3.621 1.00 0.00 55 TYR A C 2
ATOM 2514 O O . TYR A 1 55 ? -9.302 1.863 -2.722 1.00 0.00 55 TYR A O 2
ATOM 2532 N N . LYS A 1 56 ? -9.601 2.519 -4.851 1.00 0.00 56 LYS A N 2
ATOM 2533 C CA . LYS A 1 56 ? -10.438 1.375 -5.194 1.00 0.00 56 LYS A CA 2
ATOM 2534 C C . LYS A 1 56 ? -9.735 0.042 -4.943 1.00 0.00 56 LYS A C 2
ATOM 2535 O O . LYS A 1 56 ? -10.361 -0.917 -4.495 1.00 0.00 56 LYS A O 2
ATOM 2554 N N . GLY A 1 57 ? -8.430 -0.005 -5.222 1.00 0.00 57 GLY A N 2
ATOM 2555 C CA . GLY A 1 57 ? -7.647 -1.225 -5.053 1.00 0.00 57 GLY A CA 2
ATOM 2556 C C . GLY A 1 57 ? -8.120 -2.396 -5.907 1.00 0.00 57 GLY A C 2
ATOM 2557 O O . GLY A 1 57 ? -7.470 -3.444 -5.932 1.00 0.00 57 GLY A O 2
ATOM 2561 N N . SER A 1 58 ? -9.231 -2.206 -6.615 1.00 0.00 58 SER A N 2
ATOM 2562 C CA . SER A 1 58 ? -9.898 -3.272 -7.357 1.00 0.00 58 SER A CA 2
ATOM 2563 C C . SER A 1 58 ? -10.520 -4.272 -6.384 1.00 0.00 58 SER A C 2
ATOM 2564 O O . SER A 1 58 ? -11.725 -4.226 -6.133 1.00 0.00 58 SER A O 2
ATOM 2572 N N . GLU A 1 59 ? -9.717 -5.167 -5.828 1.00 0.00 59 GLU A N 2
ATOM 2573 C CA . GLU A 1 59 ? -10.207 -6.031 -4.769 1.00 0.00 59 GLU A CA 2
ATOM 2574 C C . GLU A 1 59 ? -9.431 -5.810 -3.478 1.00 0.00 59 GLU A C 2
ATOM 2575 O O . GLU A 1 59 ? -9.899 -6.165 -2.402 1.00 0.00 59 GLU A O 2
ATOM 2587 N N . TYR A 1 60 ? -8.245 -5.229 -3.581 1.00 0.00 60 TYR A N 2
ATOM 2588 C CA . TYR A 1 60 ? -7.457 -4.919 -2.398 1.00 0.00 60 TYR A CA 2
ATOM 2589 C C . TYR A 1 60 ? -6.715 -3.613 -2.569 1.00 0.00 60 TYR A C 2
ATOM 2590 O O . TYR A 1 60 ? -5.982 -3.422 -3.537 1.00 0.00 60 TYR A O 2
ATOM 2608 N N . ALA A 1 61 ? -6.911 -2.722 -1.616 1.00 0.00 61 ALA A N 2
ATOM 2609 C CA . ALA A 1 61 ? -6.244 -1.440 -1.620 1.00 0.00 61 ALA A CA 2
ATOM 2610 C C . ALA A 1 61 ? -5.097 -1.445 -0.619 1.00 0.00 61 ALA A C 2
ATOM 2611 O O . ALA A 1 61 ? -5.327 -1.409 0.592 1.00 0.00 61 ALA A O 2
ATOM 2618 N N . PRO A 1 62 ? -3.844 -1.541 -1.099 1.00 0.00 62 PRO A N 2
ATOM 2619 C CA . PRO A 1 62 ? -2.677 -1.386 -0.235 1.00 0.00 62 PRO A CA 2
ATOM 2620 C C . PRO A 1 62 ? -2.549 0.042 0.267 1.00 0.00 62 PRO A C 2
ATOM 2621 O O . PRO A 1 62 ? -2.411 0.983 -0.514 1.00 0.00 62 PRO A O 2
ATOM 2632 N N . THR A 1 63 ? -2.562 0.194 1.573 1.00 0.00 63 THR A N 2
ATOM 2633 C CA . THR A 1 63 ? -2.531 1.504 2.180 1.00 0.00 63 THR A CA 2
ATOM 2634 C C . THR A 1 63 ? -1.386 1.605 3.167 1.00 0.00 63 THR A C 2
ATOM 2635 O O . THR A 1 63 ? -0.864 0.594 3.636 1.00 0.00 63 THR A O 2
ATOM 2646 N N . TYR A 1 64 ? -1.001 2.821 3.472 1.00 0.00 64 TYR A N 2
ATOM 2647 C CA . TYR A 1 64 ? 0.113 3.067 4.361 1.00 0.00 64 TYR A CA 2
ATOM 2648 C C . TYR A 1 64 ? -0.353 3.892 5.544 1.00 0.00 64 TYR A C 2
ATOM 2649 O O . TYR A 1 64 ? -1.430 4.482 5.500 1.00 0.00 64 TYR A O 2
ATOM 2667 N N . GLU A 1 65 ? 0.449 3.925 6.588 1.00 0.00 65 GLU A N 2
ATOM 2668 C CA . GLU A 1 65 ? 0.162 4.773 7.727 1.00 0.00 65 GLU A CA 2
ATOM 2669 C C . GLU A 1 65 ? 1.063 5.997 7.685 1.00 0.00 65 GLU A C 2
ATOM 2670 O O . GLU A 1 65 ? 2.289 5.882 7.771 1.00 0.00 65 GLU A O 2
ATOM 2682 N N . ASP A 1 66 ? 0.444 7.156 7.527 1.00 0.00 66 ASP A N 2
ATOM 2683 C CA . ASP A 1 66 ? 1.169 8.417 7.430 1.00 0.00 66 ASP A CA 2
ATOM 2684 C C . ASP A 1 66 ? 1.483 8.950 8.831 1.00 0.00 66 ASP A C 2
ATOM 2685 O O . ASP A 1 66 ? 1.282 8.251 9.823 1.00 0.00 66 ASP A O 2
ATOM 2694 N N . LYS A 1 67 ? 1.942 10.188 8.914 1.00 0.00 67 LYS A N 2
ATOM 2695 C CA . LYS A 1 67 ? 2.409 10.760 10.169 1.00 0.00 67 LYS A CA 2
ATOM 2696 C C . LYS A 1 67 ? 1.266 10.926 11.167 1.00 0.00 67 LYS A C 2
ATOM 2697 O O . LYS A 1 67 ? 1.393 10.555 12.334 1.00 0.00 67 LYS A O 2
ATOM 2716 N N . ASP A 1 68 ? 0.144 11.458 10.696 1.00 0.00 68 ASP A N 2
ATOM 2717 C CA . ASP A 1 68 ? -1.019 11.685 11.553 1.00 0.00 68 ASP A CA 2
ATOM 2718 C C . ASP A 1 68 ? -1.816 10.391 11.745 1.00 0.00 68 ASP A C 2
ATOM 2719 O O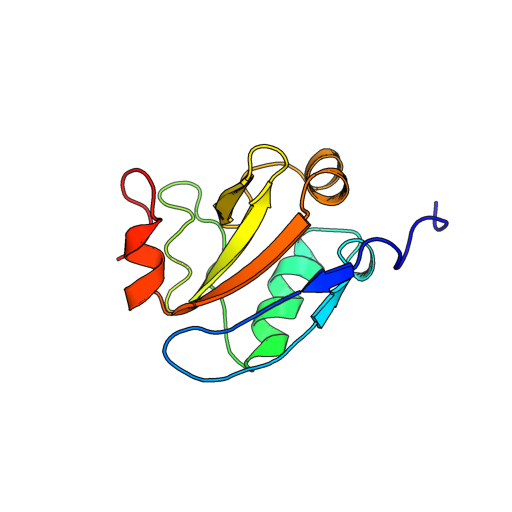 . ASP A 1 68 ? -2.777 10.342 12.513 1.00 0.00 68 ASP A O 2
ATOM 2728 N N . GLY A 1 69 ? -1.387 9.336 11.067 1.00 0.00 69 GLY A N 2
ATOM 2729 C CA . GLY A 1 69 ? -2.082 8.067 11.152 1.00 0.00 69 GLY A CA 2
ATOM 2730 C C . GLY A 1 69 ? -3.091 7.893 10.038 1.00 0.00 69 GLY A C 2
ATOM 2731 O O . GLY A 1 69 ? -4.059 7.144 10.174 1.00 0.00 69 GLY A O 2
ATOM 2735 N N . ASP A 1 70 ? -2.865 8.596 8.936 1.00 0.00 70 ASP A N 2
ATOM 2736 C CA . ASP A 1 70 ? -3.734 8.495 7.769 1.00 0.00 70 ASP A CA 2
ATOM 2737 C C . ASP A 1 70 ? -3.458 7.207 7.019 1.00 0.00 70 ASP A C 2
ATOM 2738 O O . ASP A 1 70 ? -2.302 6.818 6.861 1.00 0.00 70 ASP A O 2
ATOM 2747 N N . TRP A 1 71 ? -4.515 6.555 6.562 1.00 0.00 71 TRP A N 2
ATOM 2748 C CA . TRP A 1 71 ? -4.375 5.367 5.737 1.00 0.00 71 TRP A CA 2
ATOM 2749 C C . TRP A 1 71 ? -4.926 5.634 4.345 1.00 0.00 71 TRP A C 2
ATOM 2750 O O . TRP A 1 71 ? -6.124 5.842 4.175 1.00 0.00 71 TRP A O 2
ATOM 2771 N N . MET A 1 72 ? -4.046 5.645 3.357 1.00 0.00 72 MET A N 2
ATOM 2772 C CA . MET A 1 72 ? -4.446 5.809 1.969 1.00 0.00 72 MET A CA 2
ATOM 2773 C C . MET A 1 72 ? -3.571 4.925 1.100 1.00 0.00 72 MET A C 2
ATOM 2774 O O . MET A 1 72 ? -2.586 4.376 1.589 1.00 0.00 72 MET A O 2
ATOM 2788 N N . LEU A 1 73 ? -3.923 4.775 -0.169 1.00 0.00 73 LEU A N 2
ATOM 2789 C CA . LEU A 1 73 ? -3.152 3.935 -1.074 1.00 0.00 73 LEU A CA 2
ATOM 2790 C C . LEU A 1 73 ? -1.740 4.469 -1.251 1.00 0.00 73 LEU A C 2
ATOM 2791 O O . LEU A 1 73 ? -1.488 5.671 -1.121 1.00 0.00 73 LEU A O 2
ATOM 2807 N N . VAL A 1 74 ? -0.824 3.569 -1.556 1.00 0.00 74 VAL A N 2
ATOM 2808 C CA . VAL A 1 74 ? 0.534 3.957 -1.874 1.00 0.00 74 VAL A CA 2
ATOM 2809 C C . VAL A 1 74 ? 0.587 4.494 -3.293 1.00 0.00 74 VAL A C 2
ATOM 2810 O O . VAL A 1 74 ? 0.124 3.852 -4.233 1.00 0.00 74 VAL A O 2
ATOM 2823 N N . GLY A 1 75 ? 1.151 5.679 -3.433 1.00 0.00 75 GLY A N 2
ATOM 2824 C CA . GLY A 1 75 ? 1.085 6.382 -4.688 1.00 0.00 75 GLY A CA 2
ATOM 2825 C C . GLY A 1 75 ? 0.218 7.610 -4.570 1.00 0.00 75 GLY A C 2
ATOM 2826 O O . GLY A 1 75 ? -0.006 8.322 -5.549 1.00 0.00 75 GLY A O 2
ATOM 2830 N N . ASP A 1 76 ? -0.290 7.845 -3.361 1.00 0.00 76 ASP A N 2
ATOM 2831 C CA . ASP A 1 76 ? -1.063 9.051 -3.084 1.00 0.00 76 ASP A CA 2
ATOM 2832 C C . ASP A 1 76 ? -0.184 10.281 -3.270 1.00 0.00 76 ASP A C 2
ATOM 2833 O O . ASP A 1 76 ? -0.566 11.237 -3.944 1.00 0.00 76 ASP A O 2
ATOM 2842 N N . VAL A 1 77 ? 1.002 10.239 -2.679 1.00 0.00 77 VAL A N 2
ATOM 2843 C CA . VAL A 1 77 ? 1.993 11.285 -2.876 1.00 0.00 77 VAL A CA 2
ATOM 2844 C C . VAL A 1 77 ? 3.192 10.696 -3.622 1.00 0.00 77 VAL A C 2
ATOM 2845 O O . VAL A 1 77 ? 3.387 9.480 -3.602 1.00 0.00 77 VAL A O 2
ATOM 2858 N N . PRO A 1 78 ? 3.982 11.538 -4.313 1.00 0.00 78 PRO A N 2
ATOM 2859 C CA . PRO A 1 78 ? 5.143 11.086 -5.095 1.00 0.00 78 PRO A CA 2
ATOM 2860 C C . PRO A 1 78 ? 6.083 10.163 -4.318 1.00 0.00 78 PRO A C 2
ATOM 2861 O O . PRO A 1 78 ? 6.443 10.449 -3.172 1.00 0.00 78 PRO A O 2
ATOM 2872 N N . TRP A 1 79 ? 6.460 9.064 -4.969 1.00 0.00 79 TRP A N 2
ATOM 2873 C CA . TRP A 1 79 ? 7.246 7.979 -4.377 1.00 0.00 79 TRP A CA 2
ATOM 2874 C C . TRP A 1 79 ? 8.361 8.467 -3.451 1.00 0.00 79 TRP A C 2
ATOM 2875 O O . TRP A 1 79 ? 8.434 8.044 -2.296 1.00 0.00 79 TRP A O 2
ATOM 2896 N N . ASP A 1 80 ? 9.206 9.362 -3.957 1.00 0.00 80 ASP A N 2
ATOM 2897 C CA . ASP A 1 80 ? 10.381 9.835 -3.218 1.00 0.00 80 ASP A CA 2
ATOM 2898 C C . ASP A 1 80 ? 10.017 10.341 -1.821 1.00 0.00 80 ASP A C 2
ATOM 2899 O O . ASP A 1 80 ? 10.709 10.045 -0.846 1.00 0.00 80 ASP A O 2
ATOM 2908 N N . MET A 1 81 ? 8.928 11.092 -1.724 1.00 0.00 81 MET A N 2
ATOM 2909 C CA . MET A 1 81 ? 8.471 11.601 -0.435 1.00 0.00 81 MET A CA 2
ATOM 2910 C C . MET A 1 81 ? 7.637 10.554 0.287 1.00 0.00 81 MET A C 2
ATOM 2911 O O . MET A 1 81 ? 7.575 10.527 1.517 1.00 0.00 81 MET A O 2
ATOM 2925 N N . PHE A 1 82 ? 7.004 9.689 -0.490 1.00 0.00 82 PHE A N 2
ATOM 2926 C CA . PHE A 1 82 ? 6.069 8.712 0.045 1.00 0.00 82 PHE A CA 2
ATOM 2927 C C . PHE A 1 82 ? 6.758 7.739 0.985 1.00 0.00 82 PHE A C 2
ATOM 2928 O O . PHE A 1 82 ? 6.257 7.453 2.072 1.00 0.00 82 PHE A O 2
ATOM 2945 N N . VAL A 1 83 ? 7.911 7.242 0.567 1.00 0.00 83 VAL A N 2
ATOM 2946 C CA . VAL A 1 83 ? 8.586 6.174 1.290 1.00 0.00 83 VAL A CA 2
ATOM 2947 C C . VAL A 1 83 ? 8.947 6.606 2.705 1.00 0.00 83 VAL A C 2
ATOM 2948 O O . VAL A 1 83 ? 8.776 5.848 3.661 1.00 0.00 83 VAL A O 2
ATOM 2961 N N . THR A 1 84 ? 9.435 7.826 2.837 1.00 0.00 84 THR A N 2
ATOM 2962 C CA . THR A 1 84 ? 9.847 8.343 4.128 1.00 0.00 84 THR A CA 2
ATOM 2963 C C . THR A 1 84 ? 8.638 8.787 4.951 1.00 0.00 84 THR A C 2
ATOM 2964 O O . THR A 1 84 ? 8.708 8.897 6.177 1.00 0.00 84 THR A O 2
ATOM 2975 N N . SER A 1 85 ? 7.523 9.016 4.266 1.00 0.00 85 SER A N 2
ATOM 2976 C CA . SER A 1 85 ? 6.292 9.437 4.917 1.00 0.00 85 SER A CA 2
ATOM 2977 C C . SER A 1 85 ? 5.534 8.223 5.454 1.00 0.00 85 SER A C 2
ATOM 2978 O O . SER A 1 85 ? 4.711 8.342 6.363 1.00 0.00 85 SER A O 2
ATOM 2986 N N . CYS A 1 86 ? 5.825 7.056 4.891 1.00 0.00 86 CYS A N 2
ATOM 2987 C CA . CYS A 1 86 ? 5.165 5.823 5.295 1.00 0.00 86 CYS A CA 2
ATOM 2988 C C . CYS A 1 86 ? 5.934 5.127 6.406 1.00 0.00 86 CYS A C 2
ATOM 2989 O O . CYS A 1 86 ? 7.158 4.994 6.348 1.00 0.00 86 CYS A O 2
ATOM 2997 N N . LYS A 1 87 ? 5.208 4.704 7.425 1.00 0.00 87 LYS A N 2
ATOM 2998 C CA . LYS A 1 87 ? 5.816 4.040 8.569 1.00 0.00 87 LYS A CA 2
ATOM 2999 C C . LYS A 1 87 ? 5.234 2.642 8.788 1.00 0.00 87 LY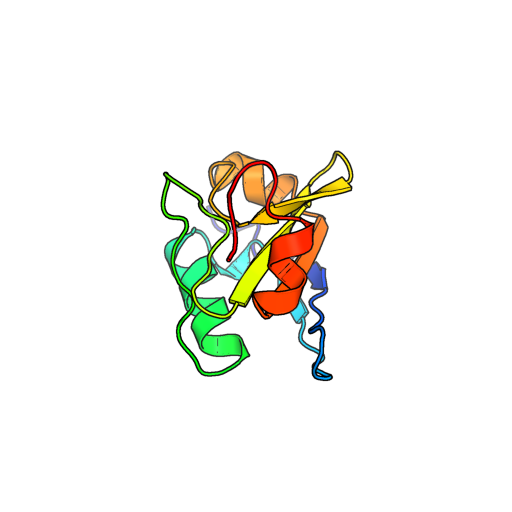S A C 2
ATOM 3000 O O . LYS A 1 87 ? 5.914 1.750 9.292 1.00 0.00 87 LYS A O 2
ATOM 3019 N N . ARG A 1 88 ? 3.975 2.457 8.407 1.00 0.00 88 ARG A N 2
ATOM 3020 C CA . ARG A 1 88 ? 3.322 1.153 8.491 1.00 0.00 88 ARG A CA 2
ATOM 3021 C C . ARG A 1 88 ? 2.468 0.916 7.258 1.00 0.00 88 ARG A C 2
ATOM 3022 O O . ARG A 1 88 ? 2.216 1.840 6.488 1.00 0.00 88 ARG A O 2
ATOM 3043 N N . LEU A 1 89 ? 2.029 -0.319 7.075 1.00 0.00 89 LEU A N 2
ATOM 3044 C CA . LEU A 1 89 ? 1.315 -0.702 5.875 1.00 0.00 89 LEU A CA 2
ATOM 3045 C C . LEU A 1 89 ? 0.106 -1.584 6.198 1.00 0.00 89 LEU A C 2
ATOM 3046 O O . LEU A 1 89 ? 0.165 -2.455 7.058 1.00 0.00 89 LEU A O 2
ATOM 3062 N N . ARG A 1 90 ? -1.001 -1.332 5.530 1.00 0.00 90 ARG A N 2
ATOM 3063 C CA . ARG A 1 90 ? -2.148 -2.220 5.608 1.00 0.00 90 ARG A CA 2
ATOM 3064 C C . ARG A 1 90 ? -2.776 -2.382 4.240 1.00 0.00 90 ARG A C 2
ATOM 3065 O O . ARG A 1 90 ? -3.059 -1.407 3.562 1.00 0.00 90 ARG A O 2
ATOM 3086 N N . ILE A 1 91 ? -2.991 -3.607 3.836 1.00 0.00 91 ILE A N 2
ATOM 3087 C CA . ILE A 1 91 ? -3.667 -3.886 2.587 1.00 0.00 91 ILE A CA 2
ATOM 3088 C C . ILE A 1 91 ? -5.009 -4.500 2.914 1.00 0.00 91 ILE A C 2
ATOM 3089 O O . ILE A 1 91 ? -5.125 -5.268 3.867 1.00 0.00 91 ILE A O 2
ATOM 3105 N N . MET A 1 92 ? -6.034 -4.095 2.206 1.00 0.00 92 MET A N 2
ATOM 3106 C CA . MET A 1 92 ? -7.382 -4.485 2.586 1.00 0.00 92 MET A CA 2
ATOM 3107 C C . MET A 1 92 ? -8.364 -4.459 1.434 1.00 0.00 92 MET A C 2
ATOM 3108 O O . MET A 1 92 ? -8.246 -3.665 0.504 1.00 0.00 92 MET A O 2
ATOM 3122 N N . LYS A 1 93 ? -9.316 -5.381 1.526 1.00 0.00 93 LYS A N 2
ATOM 3123 C CA . LYS A 1 93 ? -10.318 -5.629 0.495 1.00 0.00 93 LYS A CA 2
ATOM 3124 C C . LYS A 1 93 ? -11.031 -4.357 0.044 1.00 0.00 93 LYS A C 2
ATOM 3125 O O . LYS A 1 93 ? -11.253 -3.431 0.825 1.00 0.00 93 LYS A O 2
ATOM 3144 N N . GLY A 1 94 ? -11.408 -4.353 -1.237 1.00 0.00 94 GLY A N 2
ATOM 3145 C CA . GLY A 1 94 ? -11.975 -3.177 -1.877 1.00 0.00 94 GLY A CA 2
ATOM 3146 C C . GLY A 1 94 ? -13.277 -2.734 -1.262 1.00 0.00 94 GLY A C 2
ATOM 3147 O O . GLY A 1 94 ? -13.627 -1.556 -1.301 1.00 0.00 94 GLY A O 2
ATOM 3151 N N . THR A 1 95 ? -13.989 -3.685 -0.699 1.00 0.00 95 THR A N 2
ATOM 3152 C CA . THR A 1 95 ? -15.249 -3.409 -0.024 1.00 0.00 95 THR A CA 2
ATOM 3153 C C . THR A 1 95 ? -15.022 -2.610 1.258 1.00 0.00 95 THR A C 2
ATOM 3154 O O . THR A 1 95 ? -15.954 -2.047 1.823 1.00 0.00 95 THR A O 2
ATOM 3165 N N . GLU A 1 96 ? -13.780 -2.585 1.723 1.00 0.00 96 GLU A N 2
ATOM 3166 C CA . GLU A 1 96 ? -13.429 -1.876 2.943 1.00 0.00 96 GLU A CA 2
ATOM 3167 C C . GLU A 1 96 ? -12.763 -0.541 2.612 1.00 0.00 96 GLU A C 2
ATOM 3168 O O . GLU A 1 96 ? -12.438 0.240 3.508 1.00 0.00 96 GLU A O 2
ATOM 3180 N N . ALA A 1 97 ? -12.572 -0.283 1.320 1.00 0.00 97 ALA A N 2
ATOM 3181 C CA . ALA A 1 97 ? -11.806 0.878 0.858 1.00 0.00 97 ALA A CA 2
ATOM 3182 C C . ALA A 1 97 ? -12.392 2.211 1.325 1.00 0.00 97 ALA A C 2
ATOM 3183 O O . ALA A 1 97 ? -11.656 3.178 1.532 1.00 0.00 97 ALA A O 2
ATOM 3190 N N . LYS A 1 98 ? -13.703 2.267 1.508 1.00 0.00 98 LYS A N 2
ATOM 3191 C CA . LYS A 1 98 ? -14.345 3.491 1.986 1.00 0.00 98 LYS A CA 2
ATOM 3192 C C . LYS A 1 98 ? -13.794 3.897 3.353 1.00 0.00 98 LYS A C 2
ATOM 3193 O O . LYS A 1 98 ? -13.837 5.071 3.727 1.00 0.00 98 LYS A O 2
ATOM 3212 N N . GLY A 1 99 ? -13.259 2.923 4.080 1.00 0.00 99 GLY A N 2
ATOM 3213 C CA . GLY A 1 99 ? -12.739 3.173 5.403 1.00 0.00 99 GLY A CA 2
ATOM 3214 C C . GLY A 1 99 ? -11.423 3.927 5.395 1.00 0.00 99 GLY A C 2
ATOM 3215 O O . GLY A 1 99 ? -11.059 4.547 6.392 1.00 0.00 99 GLY A O 2
ATOM 3219 N N . LEU A 1 100 ? -10.696 3.873 4.283 1.00 0.00 100 LEU A N 2
ATOM 3220 C CA . LEU A 1 100 ? -9.422 4.578 4.189 1.00 0.00 100 LEU A CA 2
ATOM 3221 C C . LEU A 1 100 ? -9.567 5.846 3.359 1.00 0.00 100 LEU A C 2
ATOM 3222 O O . LEU A 1 100 ? -8.821 6.810 3.527 1.00 0.00 100 LEU A O 2
ATOM 3238 N N . GLY A 1 101 ? -10.559 5.845 2.488 1.00 0.00 101 GLY A N 2
ATOM 3239 C CA . GLY A 1 101 ? -10.750 6.957 1.586 1.00 0.00 101 GLY A CA 2
ATOM 3240 C C . GLY A 1 101 ? -11.839 7.861 2.062 1.00 0.00 101 GLY A C 2
ATOM 3241 O O . GLY A 1 101 ? -12.729 8.245 1.306 1.00 0.00 101 GLY A O 2
ATOM 3245 N N . CYS A 1 102 ? -11.762 8.201 3.322 1.00 0.00 102 CYS A N 2
ATOM 3246 C CA . CYS A 1 102 ? -12.800 9.001 3.953 1.00 0.00 102 CYS A CA 2
ATOM 3247 C C . CYS A 1 102 ? -12.651 10.477 3.623 1.00 0.00 102 CYS A C 2
ATOM 3248 O O . CYS A 1 102 ? -13.409 11.315 4.113 1.00 0.00 102 CYS A O 2
ATOM 3256 N N . GLY A 1 103 ? -11.693 10.790 2.775 1.00 0.00 103 GLY A N 2
ATOM 3257 C CA . GLY A 1 103 ? -11.518 12.145 2.339 1.00 0.00 103 GLY A CA 2
ATOM 3258 C C . GLY A 1 103 ? -12.263 12.424 1.057 1.00 0.00 103 GLY A C 2
ATOM 3259 O O . GLY A 1 103 ? -13.108 13.315 0.992 1.00 0.00 103 GLY A O 2
ATOM 3263 N N . VAL A 1 104 ? -11.953 11.642 0.036 1.00 0.00 104 VAL A N 2
ATOM 3264 C CA . VAL A 1 104 ? -12.598 11.778 -1.266 1.00 0.00 104 VAL A CA 2
ATOM 3265 C C . VAL A 1 104 ? -13.903 10.986 -1.306 1.00 0.00 104 VAL A C 2
ATOM 3266 O O . VAL A 1 104 ? -14.533 10.815 -2.351 1.00 0.00 104 VAL A O 2
ATOM 3279 N N . GLY A 1 105 ? -14.309 10.532 -0.132 1.00 0.00 105 GLY A N 2
ATOM 3280 C CA . GLY A 1 105 ? -15.517 9.743 0.003 1.00 0.00 105 GLY A CA 2
ATOM 3281 C C . GLY A 1 105 ? -15.492 8.503 -0.863 1.00 0.00 105 GLY A C 2
ATOM 3282 O O . GLY A 1 105 ? -16.448 8.235 -1.594 1.00 0.00 105 GLY A O 2
ATOM 3286 N N . SER A 1 106 ? -14.399 7.748 -0.781 1.00 0.00 106 SER A N 2
ATOM 3287 C CA . SER A 1 106 ? -14.227 6.554 -1.592 1.00 0.00 106 SER A CA 2
ATOM 3288 C C . SER A 1 106 ? -15.374 5.582 -1.349 1.00 0.00 106 SER A C 2
ATOM 3289 O O . SER A 1 106 ? -15.902 5.494 -0.238 1.00 0.00 106 SER A O 2
ATOM 3297 N N . HIS A 1 107 ? -15.769 4.874 -2.391 1.00 0.00 107 HIS A N 2
ATOM 3298 C CA . HIS A 1 107 ? -16.906 3.977 -2.311 1.00 0.00 107 HIS A CA 2
ATOM 3299 C C . HIS A 1 107 ? -16.451 2.563 -2.015 1.00 0.00 107 HIS A C 2
ATOM 3300 O O . HIS A 1 107 ? -15.917 1.904 -2.928 1.00 0.00 107 HIS A O 2
ATOM 3315 N N . HIS A 1 1 ? 22.868 0.309 -3.787 1.00 0.00 1 HIS A N 3
ATOM 3316 C CA . HIS A 1 1 ? 23.985 1.250 -4.042 1.00 0.00 1 HIS A CA 3
ATOM 3317 C C . HIS A 1 1 ? 23.917 2.448 -3.100 1.00 0.00 1 HIS A C 3
ATOM 3318 O O . HIS A 1 1 ? 24.947 2.993 -2.706 1.00 0.00 1 HIS A O 3
ATOM 3335 N N . GLU A 1 2 ? 22.710 2.864 -2.739 1.00 0.00 2 GLU A N 3
ATOM 3336 C CA . GLU A 1 2 ? 22.538 3.984 -1.827 1.00 0.00 2 GLU A CA 3
ATOM 3337 C C . GLU A 1 2 ? 22.107 3.491 -0.452 1.00 0.00 2 GLU A C 3
ATOM 3338 O O . GLU A 1 2 ? 20.914 3.329 -0.191 1.00 0.00 2 GLU A O 3
ATOM 3350 N N . ALA A 1 3 ? 23.090 3.243 0.409 1.00 0.00 3 ALA A N 3
ATOM 3351 C CA . ALA A 1 3 ? 22.845 2.780 1.775 1.00 0.00 3 ALA A CA 3
ATOM 3352 C C . ALA A 1 3 ? 22.050 1.479 1.786 1.00 0.00 3 ALA A C 3
ATOM 3353 O O . ALA A 1 3 ? 21.004 1.389 2.434 1.00 0.00 3 ALA A O 3
ATOM 3360 N N . ASP A 1 4 ? 22.551 0.487 1.045 1.00 0.00 4 ASP A N 3
ATOM 3361 C CA . ASP A 1 4 ? 21.934 -0.843 0.962 1.00 0.00 4 ASP A CA 3
ATOM 3362 C C . ASP A 1 4 ? 20.589 -0.789 0.229 1.00 0.00 4 ASP A C 3
ATOM 3363 O O . ASP A 1 4 ? 19.943 0.258 0.156 1.00 0.00 4 ASP A O 3
ATOM 3372 N N . VAL A 1 5 ? 20.183 -1.909 -0.349 1.00 0.00 5 VAL A N 3
ATOM 3373 C CA . VAL A 1 5 ? 18.900 -1.986 -1.033 1.00 0.00 5 VAL A CA 3
ATOM 3374 C C . VAL A 1 5 ? 17.830 -2.447 -0.049 1.00 0.00 5 VAL A C 3
ATOM 3375 O O . VAL A 1 5 ? 17.410 -3.606 -0.048 1.00 0.00 5 VAL A O 3
ATOM 3388 N N . GLY A 1 6 ? 17.426 -1.530 0.813 1.00 0.00 6 GLY A N 3
ATOM 3389 C CA . GLY A 1 6 ? 16.466 -1.839 1.849 1.00 0.00 6 GLY A CA 3
ATOM 3390 C C . GLY A 1 6 ? 16.874 -1.221 3.166 1.00 0.00 6 GLY A C 3
ATOM 3391 O O . GLY A 1 6 ? 17.955 -0.641 3.268 1.00 0.00 6 GLY A O 3
ATOM 3395 N N . GLY A 1 7 ? 16.012 -1.297 4.161 1.00 0.00 7 GLY A N 3
ATOM 3396 C CA . GLY A 1 7 ? 16.355 -0.796 5.469 1.00 0.00 7 GLY A CA 3
ATOM 3397 C C . GLY A 1 7 ? 15.123 -0.416 6.236 1.00 0.00 7 GLY A C 3
ATOM 3398 O O . GLY A 1 7 ? 15.026 -0.647 7.440 1.00 0.00 7 GLY A O 3
ATOM 3402 N N . ILE A 1 8 ? 14.172 0.165 5.528 1.00 0.00 8 ILE A N 3
ATOM 3403 C CA . ILE A 1 8 ? 12.907 0.512 6.120 1.00 0.00 8 ILE A CA 3
ATOM 3404 C C . ILE A 1 8 ? 11.918 -0.620 5.929 1.00 0.00 8 ILE A C 3
ATOM 3405 O O . ILE A 1 8 ? 11.412 -0.848 4.827 1.00 0.00 8 ILE A O 3
ATOM 3421 N N . PHE A 1 9 ? 11.655 -1.324 7.009 1.00 0.00 9 PHE A N 3
ATOM 3422 C CA . PHE A 1 9 ? 10.746 -2.447 6.978 1.00 0.00 9 PHE A CA 3
ATOM 3423 C C . PHE A 1 9 ? 9.340 -1.980 7.270 1.00 0.00 9 PHE A C 3
ATOM 3424 O O . PHE A 1 9 ? 9.113 -1.189 8.187 1.00 0.00 9 PHE A O 3
ATOM 3441 N N . VAL A 1 10 ? 8.399 -2.454 6.489 1.00 0.00 10 VAL A N 3
ATOM 3442 C CA . VAL A 1 10 ? 7.015 -2.123 6.705 1.00 0.00 10 VAL A CA 3
ATOM 3443 C C . VAL A 1 10 ? 6.251 -3.383 7.050 1.00 0.00 10 VAL A C 3
ATOM 3444 O O . VAL A 1 10 ? 6.471 -4.448 6.468 1.00 0.00 10 VAL A O 3
ATOM 3457 N N . LYS A 1 11 ? 5.354 -3.254 7.988 1.00 0.00 11 LYS A N 3
ATOM 3458 C CA . LYS A 1 11 ? 4.565 -4.375 8.443 1.00 0.00 11 LYS A CA 3
ATOM 3459 C C . LYS A 1 11 ? 3.178 -4.244 7.871 1.00 0.00 11 LYS A C 3
ATOM 3460 O O . LYS A 1 11 ? 2.601 -3.163 7.903 1.00 0.00 11 LYS A O 3
ATOM 3479 N N . VAL A 1 12 ? 2.646 -5.337 7.361 1.00 0.00 12 VAL A N 3
ATOM 3480 C CA . VAL A 1 12 ? 1.375 -5.289 6.646 1.00 0.00 12 VAL A CA 3
ATOM 3481 C C . VAL A 1 12 ? 0.355 -6.254 7.252 1.00 0.00 12 VAL A C 3
ATOM 3482 O O . VAL A 1 12 ? 0.633 -7.439 7.473 1.00 0.00 12 VAL A O 3
ATOM 3495 N N . SER A 1 13 ? -0.813 -5.709 7.561 1.00 0.00 13 SER A N 3
ATOM 3496 C CA . SER A 1 13 ? -1.891 -6.460 8.185 1.00 0.00 13 SER A CA 3
ATOM 3497 C C . SER A 1 13 ? -3.098 -6.547 7.253 1.00 0.00 13 SER A C 3
ATOM 3498 O O . SER A 1 13 ? -3.264 -5.709 6.366 1.00 0.00 13 SER A O 3
ATOM 3506 N N . MET A 1 14 ? -3.924 -7.568 7.450 1.00 0.00 14 MET A N 3
ATOM 3507 C CA . MET A 1 14 ? -5.120 -7.765 6.639 1.00 0.00 14 MET A CA 3
ATOM 3508 C C . MET A 1 14 ? -6.377 -7.500 7.462 1.00 0.00 14 MET A C 3
ATOM 3509 O O . MET A 1 14 ? -6.416 -7.789 8.659 1.00 0.00 14 MET A O 3
ATOM 3523 N N . ASP A 1 15 ? -7.397 -6.948 6.821 1.00 0.00 15 ASP A N 3
ATOM 3524 C CA . ASP A 1 15 ? -8.649 -6.644 7.499 1.00 0.00 15 ASP A CA 3
ATOM 3525 C C . ASP A 1 15 ? -9.767 -7.543 6.988 1.00 0.00 15 ASP A C 3
ATOM 3526 O O . ASP A 1 15 ? -9.854 -7.822 5.791 1.00 0.00 15 ASP A O 3
ATOM 3535 N N . GLY A 1 16 ? -10.619 -7.992 7.898 1.00 0.00 16 GLY A N 3
ATOM 3536 C CA . GLY A 1 16 ? -11.704 -8.892 7.541 1.00 0.00 16 GLY A CA 3
ATOM 3537 C C . GLY A 1 16 ? -11.272 -10.341 7.614 1.00 0.00 16 GLY A C 3
ATOM 3538 O O . GLY A 1 16 ? -12.063 -11.224 7.940 1.00 0.00 16 GLY A O 3
ATOM 3542 N N . ALA A 1 17 ? -10.008 -10.573 7.314 1.00 0.00 17 ALA A N 3
ATOM 3543 C CA . ALA A 1 17 ? -9.396 -11.877 7.499 1.00 0.00 17 ALA A CA 3
ATOM 3544 C C . ALA A 1 17 ? -8.046 -11.704 8.175 1.00 0.00 17 ALA A C 3
ATOM 3545 O O . ALA A 1 17 ? -7.352 -10.723 7.926 1.00 0.00 17 ALA A O 3
ATOM 3552 N N . PRO A 1 18 ? -7.663 -12.625 9.058 1.00 0.00 18 PRO A N 3
ATOM 3553 C CA . PRO A 1 18 ? -6.372 -12.541 9.732 1.00 0.00 18 PRO A CA 3
ATOM 3554 C C . PRO A 1 18 ? -5.217 -12.971 8.827 1.00 0.00 18 PRO A C 3
ATOM 3555 O O . PRO A 1 18 ? -5.187 -14.101 8.339 1.00 0.00 18 PRO A O 3
ATOM 3566 N N . TYR A 1 19 ? -4.261 -12.070 8.635 1.00 0.00 19 TYR A N 3
ATOM 3567 C CA . TYR A 1 19 ? -3.040 -12.359 7.891 1.00 0.00 19 TYR A CA 3
ATOM 3568 C C . TYR A 1 19 ? -1.918 -11.454 8.373 1.00 0.00 19 TYR A C 3
ATOM 3569 O O . TYR A 1 19 ? -2.148 -10.285 8.683 1.00 0.00 19 TYR A O 3
ATOM 3587 N N . LEU A 1 20 ? -0.712 -11.987 8.425 1.00 0.00 20 LEU A N 3
ATOM 3588 C CA . LEU A 1 20 ? 0.440 -11.205 8.838 1.00 0.00 20 LEU A CA 3
ATOM 3589 C C . LEU A 1 20 ? 1.552 -11.314 7.805 1.00 0.00 20 LEU A C 3
ATOM 3590 O O . LEU A 1 20 ? 2.198 -12.352 7.682 1.00 0.00 20 LEU A O 3
ATOM 3606 N N . ARG A 1 21 ? 1.760 -10.242 7.054 1.00 0.00 21 ARG A N 3
ATOM 3607 C CA . ARG A 1 21 ? 2.822 -10.200 6.057 1.00 0.00 21 ARG A CA 3
ATOM 3608 C C . ARG A 1 21 ? 3.720 -9.004 6.344 1.00 0.00 21 ARG A C 3
ATOM 3609 O O . ARG A 1 21 ? 3.287 -8.063 7.007 1.00 0.00 21 ARG A O 3
ATOM 3630 N N . LYS A 1 22 ? 4.973 -9.048 5.906 1.00 0.00 22 LYS A N 3
ATOM 3631 C CA . LYS A 1 22 ? 5.871 -7.903 6.057 1.00 0.00 22 LYS A CA 3
ATOM 3632 C C . LYS A 1 22 ? 6.791 -7.780 4.845 1.00 0.00 22 LYS A C 3
ATOM 3633 O O . LYS A 1 22 ? 7.216 -8.782 4.273 1.00 0.00 22 LYS A O 3
ATOM 3652 N N . ILE A 1 23 ? 7.090 -6.543 4.467 1.00 0.00 23 ILE A N 3
ATOM 3653 C CA . ILE A 1 23 ? 7.933 -6.249 3.309 1.00 0.00 23 ILE A CA 3
ATOM 3654 C C . ILE A 1 23 ? 8.753 -4.986 3.538 1.00 0.00 23 ILE A C 3
ATOM 3655 O O . ILE A 1 23 ? 8.611 -4.323 4.560 1.00 0.00 23 ILE A O 3
ATOM 3671 N N . ASP A 1 24 ? 9.614 -4.667 2.587 1.00 0.00 24 ASP A N 3
ATOM 3672 C CA . ASP A 1 24 ? 10.536 -3.536 2.729 1.00 0.00 24 ASP A CA 3
ATOM 3673 C C . ASP A 1 24 ? 10.159 -2.424 1.762 1.00 0.00 24 ASP A C 3
ATOM 3674 O O . ASP A 1 24 ? 9.915 -2.661 0.581 1.00 0.00 24 ASP A O 3
ATOM 3683 N N . LEU A 1 25 ? 10.113 -1.214 2.295 1.00 0.00 25 LEU A N 3
ATOM 3684 C CA . LEU A 1 25 ? 9.621 -0.042 1.589 1.00 0.00 25 LEU A CA 3
ATOM 3685 C C . LEU A 1 25 ? 10.547 0.396 0.454 1.00 0.00 25 LEU A C 3
ATOM 3686 O O . LEU A 1 25 ? 10.091 0.893 -0.573 1.00 0.00 25 LEU A O 3
ATOM 3702 N N . ARG A 1 26 ? 11.844 0.224 0.646 1.00 0.00 26 ARG A N 3
ATOM 3703 C CA . ARG A 1 26 ? 12.824 0.761 -0.287 1.00 0.00 26 ARG A CA 3
ATOM 3704 C C . ARG A 1 26 ? 12.968 -0.111 -1.525 1.00 0.00 26 ARG A C 3
ATOM 3705 O O . ARG A 1 26 ? 13.229 0.391 -2.620 1.00 0.00 26 ARG A O 3
ATOM 3726 N N . VAL A 1 27 ? 12.785 -1.412 -1.350 1.00 0.00 27 VAL A N 3
ATOM 3727 C CA . VAL A 1 27 ? 13.112 -2.386 -2.391 1.00 0.00 27 VAL A CA 3
ATOM 3728 C C . VAL A 1 27 ? 12.192 -2.312 -3.608 1.00 0.00 27 VAL A C 3
ATOM 3729 O O . VAL A 1 27 ? 12.366 -3.073 -4.562 1.00 0.00 27 VAL A O 3
ATOM 3742 N N . TYR A 1 28 ? 11.216 -1.418 -3.592 1.00 0.00 28 TYR A N 3
ATOM 3743 C CA . TYR A 1 28 ? 10.344 -1.266 -4.748 1.00 0.00 28 TYR A CA 3
ATOM 3744 C C . TYR A 1 28 ? 10.968 -0.313 -5.758 1.00 0.00 28 TYR A C 3
ATOM 3745 O O . TYR A 1 28 ? 10.744 -0.430 -6.962 1.00 0.00 28 TYR A O 3
ATOM 3763 N N . GLY A 1 29 ? 11.773 0.617 -5.243 1.00 0.00 29 GLY A N 3
ATOM 3764 C CA . GLY A 1 29 ? 12.493 1.574 -6.076 1.00 0.00 29 GLY A CA 3
ATOM 3765 C C . GLY A 1 29 ? 11.604 2.374 -7.016 1.00 0.00 29 GLY A C 3
ATOM 3766 O O . GLY A 1 29 ? 12.099 3.014 -7.944 1.00 0.00 29 GLY A O 3
ATOM 3770 N N . GLY A 1 30 ? 10.303 2.349 -6.774 1.00 0.00 30 GLY A N 3
ATOM 3771 C CA . GLY A 1 30 ? 9.371 3.020 -7.651 1.00 0.00 30 GLY A CA 3
ATOM 3772 C C . GLY A 1 30 ? 7.981 2.436 -7.539 1.00 0.00 30 GLY A C 3
ATOM 3773 O O . GLY A 1 30 ? 7.776 1.448 -6.830 1.00 0.00 30 GLY A O 3
ATOM 3777 N N . TYR A 1 31 ? 7.032 3.036 -8.242 1.00 0.00 31 TYR A N 3
ATOM 3778 C CA . TYR A 1 31 ? 5.636 2.619 -8.172 1.00 0.00 31 TYR A CA 3
ATOM 3779 C C . TYR A 1 31 ? 5.419 1.257 -8.808 1.00 0.00 31 TYR A C 3
ATOM 3780 O O . TYR A 1 31 ? 4.550 0.502 -8.376 1.00 0.00 31 TYR A O 3
ATOM 3798 N N . SER A 1 32 ? 6.207 0.942 -9.827 1.00 0.00 32 SER A N 3
ATOM 3799 C CA . SER A 1 32 ? 6.023 -0.295 -10.570 1.00 0.00 32 SER A CA 3
ATOM 3800 C C . SER A 1 32 ? 6.162 -1.511 -9.668 1.00 0.00 32 SER A C 3
ATOM 3801 O O . SER A 1 32 ? 5.241 -2.316 -9.553 1.00 0.00 32 SER A O 3
ATOM 3809 N N . GLU A 1 33 ? 7.295 -1.614 -8.992 1.00 0.00 33 GLU A N 3
ATOM 3810 C CA . GLU A 1 33 ? 7.551 -2.746 -8.126 1.00 0.00 33 GLU A CA 3
ATOM 3811 C C . GLU A 1 33 ? 6.732 -2.640 -6.853 1.00 0.00 33 GLU A C 3
ATOM 3812 O O . GLU A 1 33 ? 6.424 -3.645 -6.227 1.00 0.00 33 GLU A O 3
ATOM 3824 N N . LEU A 1 34 ? 6.384 -1.417 -6.483 1.00 0.00 34 LEU A N 3
ATOM 3825 C CA . LEU A 1 34 ? 5.493 -1.183 -5.352 1.00 0.00 34 LEU A CA 3
ATOM 3826 C C . LEU A 1 34 ? 4.154 -1.883 -5.584 1.00 0.00 34 LEU A C 3
ATOM 3827 O O . LEU A 1 34 ? 3.724 -2.715 -4.789 1.00 0.00 34 LEU A O 3
ATOM 3843 N N . LEU A 1 35 ? 3.523 -1.548 -6.702 1.00 0.00 35 LEU A N 3
ATOM 3844 C CA . LEU A 1 35 ? 2.234 -2.102 -7.075 1.00 0.00 35 LEU A CA 3
ATOM 3845 C C . LEU A 1 35 ? 2.339 -3.583 -7.454 1.00 0.00 35 LEU A C 3
ATOM 3846 O O . LEU A 1 35 ? 1.449 -4.381 -7.159 1.00 0.00 35 LEU A O 3
ATOM 3862 N N . LYS A 1 36 ? 3.434 -3.944 -8.104 1.00 0.00 36 LYS A N 3
ATOM 3863 C CA . LYS A 1 36 ? 3.654 -5.322 -8.531 1.00 0.00 36 LYS A CA 3
ATOM 3864 C C . LYS A 1 36 ? 3.953 -6.236 -7.345 1.00 0.00 36 LYS A C 3
ATOM 3865 O O . LYS A 1 36 ? 3.628 -7.427 -7.373 1.00 0.00 36 LYS A O 3
ATOM 3884 N N . ALA A 1 37 ? 4.586 -5.688 -6.314 1.00 0.00 37 ALA A N 3
ATOM 3885 C CA . ALA A 1 37 ? 4.859 -6.444 -5.096 1.00 0.00 37 ALA A CA 3
ATOM 3886 C C . ALA A 1 37 ? 3.568 -6.960 -4.477 1.00 0.00 37 ALA A C 3
ATOM 3887 O O . ALA A 1 37 ? 3.501 -8.104 -4.049 1.00 0.00 37 ALA A O 3
ATOM 3894 N N . LEU A 1 38 ? 2.543 -6.114 -4.447 1.00 0.00 38 LEU A N 3
ATOM 3895 C CA . LEU A 1 38 ? 1.240 -6.505 -3.904 1.00 0.00 38 LEU A CA 3
ATOM 3896 C C . LEU A 1 38 ? 0.711 -7.706 -4.665 1.00 0.00 38 LEU A C 3
ATOM 3897 O O . LEU A 1 38 ? 0.348 -8.724 -4.075 1.00 0.00 38 LEU A O 3
ATOM 3913 N N . GLU A 1 39 ? 0.673 -7.566 -5.988 1.00 0.00 39 GLU A N 3
ATOM 3914 C CA . GLU A 1 39 ? 0.272 -8.650 -6.875 1.00 0.00 39 GLU A CA 3
ATOM 3915 C C . GLU A 1 39 ? 1.072 -9.915 -6.584 1.00 0.00 39 GLU A C 3
ATOM 3916 O O . GLU A 1 39 ? 0.583 -11.032 -6.759 1.00 0.00 39 GLU A O 3
ATOM 3928 N N . THR A 1 40 ? 2.297 -9.727 -6.126 1.00 0.00 40 THR A N 3
ATOM 3929 C CA . THR A 1 40 ? 3.160 -10.830 -5.764 1.00 0.00 40 THR A CA 3
ATOM 3930 C C . THR A 1 40 ? 2.720 -11.464 -4.445 1.00 0.00 40 THR A C 3
ATOM 3931 O O . THR A 1 40 ? 2.630 -12.687 -4.331 1.00 0.00 40 THR A O 3
ATOM 3942 N N . MET A 1 41 ? 2.420 -10.614 -3.471 1.00 0.00 41 MET A N 3
ATOM 3943 C CA . MET A 1 41 ? 2.201 -11.040 -2.094 1.00 0.00 41 MET A CA 3
ATOM 3944 C C . MET A 1 41 ? 1.094 -12.083 -1.969 1.00 0.00 41 MET A C 3
ATOM 3945 O O . MET A 1 41 ? 1.318 -13.183 -1.466 1.00 0.00 41 MET A O 3
ATOM 3959 N N . PHE A 1 42 ? -0.095 -11.736 -2.441 1.00 0.00 42 PHE A N 3
ATOM 3960 C CA . PHE A 1 42 ? -1.253 -12.616 -2.300 1.00 0.00 42 PHE A CA 3
ATOM 3961 C C . PHE A 1 42 ? -1.546 -13.340 -3.603 1.00 0.00 42 PHE A C 3
ATOM 3962 O O . PHE A 1 42 ? -2.568 -14.010 -3.742 1.00 0.00 42 PHE A O 3
ATOM 3979 N N . LYS A 1 43 ? -0.624 -13.192 -4.548 1.00 0.00 43 LYS A N 3
ATOM 3980 C CA . LYS A 1 43 ? -0.689 -13.876 -5.837 1.00 0.00 43 LYS A CA 3
ATOM 3981 C C . LYS A 1 43 ? -1.988 -13.557 -6.580 1.00 0.00 43 LYS A C 3
ATOM 3982 O O . LYS A 1 43 ? -2.671 -14.451 -7.084 1.00 0.00 43 LYS A O 3
ATOM 4001 N N . LEU A 1 44 ? -2.324 -12.275 -6.642 1.00 0.00 44 LEU A N 3
ATOM 4002 C CA . LEU A 1 44 ? -3.507 -11.816 -7.360 1.00 0.00 44 LEU A CA 3
ATOM 4003 C C . LEU A 1 44 ? -3.232 -10.459 -7.986 1.00 0.00 44 LEU A C 3
ATOM 4004 O O . LEU A 1 44 ? -2.139 -9.927 -7.843 1.00 0.00 44 LEU A O 3
ATOM 4020 N N . THR A 1 45 ? -4.214 -9.895 -8.664 1.00 0.00 45 THR A N 3
ATOM 4021 C CA . THR A 1 45 ? -3.985 -8.690 -9.449 1.00 0.00 45 THR A CA 3
ATOM 4022 C C . THR A 1 45 ? -4.691 -7.467 -8.863 1.00 0.00 45 THR A C 3
ATOM 4023 O O . THR A 1 45 ? -5.888 -7.264 -9.079 1.00 0.00 45 THR A O 3
ATOM 4034 N N . ILE A 1 46 ? -3.941 -6.664 -8.117 1.00 0.00 46 ILE A N 3
ATOM 4035 C CA . ILE A 1 46 ? -4.429 -5.380 -7.636 1.00 0.00 46 ILE A CA 3
ATOM 4036 C C . ILE A 1 46 ? -4.669 -4.440 -8.812 1.00 0.00 46 ILE A C 3
ATOM 4037 O O . ILE A 1 46 ? -3.787 -4.252 -9.655 1.00 0.00 46 ILE A O 3
ATOM 4053 N N . GLY A 1 47 ? -5.862 -3.869 -8.877 1.00 0.00 47 GLY A N 3
ATOM 4054 C CA . GLY A 1 47 ? -6.171 -2.925 -9.928 1.00 0.00 47 GLY A CA 3
ATOM 4055 C C . GLY A 1 47 ? -5.466 -1.604 -9.724 1.00 0.00 47 GLY A C 3
ATOM 4056 O O . GLY A 1 47 ? -5.248 -1.181 -8.589 1.00 0.00 47 GLY A O 3
ATOM 4060 N N . GLU A 1 48 ? -5.157 -0.942 -10.821 1.00 0.00 48 GLU A N 3
ATOM 4061 C CA . GLU A 1 48 ? -4.371 0.287 -10.795 1.00 0.00 48 GLU A CA 3
ATOM 4062 C C . GLU A 1 48 ? -5.138 1.437 -10.147 1.00 0.00 48 GLU A C 3
ATOM 4063 O O . GLU A 1 48 ? -6.360 1.376 -9.982 1.00 0.00 48 GLU A O 3
ATOM 4075 N N . TYR A 1 49 ? -4.398 2.469 -9.759 1.00 0.00 49 TYR A N 3
ATOM 4076 C CA . TYR A 1 49 ? -4.967 3.658 -9.143 1.00 0.00 49 TYR A CA 3
ATOM 4077 C C . TYR A 1 49 ? -5.849 4.412 -10.130 1.00 0.00 49 TYR A C 3
ATOM 4078 O O . TYR A 1 49 ? -5.368 5.280 -10.859 1.00 0.00 49 TYR A O 3
ATOM 4096 N N . SER A 1 50 ? -7.128 4.070 -10.164 1.00 0.00 50 SER A N 3
ATOM 4097 C CA . SER A 1 50 ? -8.084 4.817 -10.961 1.00 0.00 50 SER A CA 3
ATOM 4098 C C . SER A 1 50 ? -8.178 6.237 -10.452 1.00 0.00 50 SER A C 3
ATOM 4099 O O . SER A 1 50 ? -7.996 6.512 -9.269 1.00 0.00 50 SER A O 3
ATOM 4107 N N . GLU A 1 51 ? -8.409 7.140 -11.358 1.00 0.00 51 GLU A N 3
ATOM 4108 C CA . GLU A 1 51 ? -8.591 8.523 -10.985 1.00 0.00 51 GLU A CA 3
ATOM 4109 C C . GLU A 1 51 ? -9.983 8.741 -10.388 1.00 0.00 51 GLU A C 3
ATOM 4110 O O . GLU A 1 51 ? -10.241 9.761 -9.752 1.00 0.00 51 GLU A O 3
ATOM 4122 N N . ARG A 1 52 ? -10.887 7.782 -10.608 1.00 0.00 52 ARG A N 3
ATOM 4123 C CA . ARG A 1 52 ? -12.271 7.950 -10.234 1.00 0.00 52 ARG A CA 3
ATOM 4124 C C . ARG A 1 52 ? -12.506 7.647 -8.750 1.00 0.00 52 ARG A C 3
ATOM 4125 O O . ARG A 1 52 ? -13.010 8.498 -8.018 1.00 0.00 52 ARG A O 3
ATOM 4146 N N . GLU A 1 53 ? -12.140 6.454 -8.296 1.00 0.00 53 GLU A N 3
ATOM 4147 C CA . GLU A 1 53 ? -12.048 6.203 -6.859 1.00 0.00 53 GLU A CA 3
ATOM 4148 C C . GLU A 1 53 ? -10.645 5.771 -6.507 1.00 0.00 53 GLU A C 3
ATOM 4149 O O . GLU A 1 53 ? -10.147 6.028 -5.422 1.00 0.00 53 GLU A O 3
ATOM 4161 N N . GLY A 1 54 ? -10.031 5.131 -7.491 1.00 0.00 54 GLY A N 3
ATOM 4162 C CA . GLY A 1 54 ? -8.703 4.567 -7.402 1.00 0.00 54 GLY A CA 3
ATOM 4163 C C . GLY A 1 54 ? -8.408 3.752 -6.172 1.00 0.00 54 GLY A C 3
ATOM 4164 O O . GLY A 1 54 ? -7.294 3.295 -6.016 1.00 0.00 54 GLY A O 3
ATOM 4168 N N . TYR A 1 55 ? -9.405 3.463 -5.365 1.00 0.00 55 TYR A N 3
ATOM 4169 C CA . TYR A 1 55 ? -9.165 2.745 -4.129 1.00 0.00 55 TYR A CA 3
ATOM 4170 C C . TYR A 1 55 ? -9.828 1.383 -4.155 1.00 0.00 55 TYR A C 3
ATOM 4171 O O . TYR A 1 55 ? -9.872 0.686 -3.145 1.00 0.00 55 TYR A O 3
ATOM 4189 N N . LYS A 1 56 ? -10.381 1.022 -5.305 1.00 0.00 56 LYS A N 3
ATOM 4190 C CA . LYS A 1 56 ? -10.993 -0.287 -5.458 1.00 0.00 56 LYS A CA 3
ATOM 4191 C C . LYS A 1 56 ? -9.948 -1.391 -5.308 1.00 0.00 56 LYS A C 3
ATOM 4192 O O . LYS A 1 56 ? -10.211 -2.430 -4.707 1.00 0.00 56 LYS A O 3
ATOM 4211 N N . GLY A 1 57 ? -8.750 -1.140 -5.860 1.00 0.00 57 GLY A N 3
ATOM 4212 C CA . GLY A 1 57 ? -7.638 -2.075 -5.723 1.00 0.00 57 GLY A CA 3
ATOM 4213 C C . GLY A 1 57 ? -7.959 -3.452 -6.267 1.00 0.00 57 GLY A C 3
ATOM 4214 O O . GLY A 1 57 ? -7.311 -4.434 -5.906 1.00 0.00 57 GLY A O 3
ATOM 4218 N N . SER A 1 58 ? -8.940 -3.504 -7.159 1.00 0.00 58 SER A N 3
ATOM 4219 C CA . SER A 1 58 ? -9.585 -4.748 -7.558 1.00 0.00 58 SER A CA 3
ATOM 4220 C C . SER A 1 58 ? -10.403 -5.266 -6.380 1.00 0.00 58 SER A C 3
ATOM 4221 O O . SER A 1 58 ? -11.600 -4.982 -6.282 1.00 0.00 58 SER A O 3
ATOM 4229 N N . GLU A 1 59 ? -9.775 -6.016 -5.487 1.00 0.00 59 GLU A N 3
ATOM 4230 C CA . GLU A 1 59 ? -10.406 -6.369 -4.230 1.00 0.00 59 GLU A CA 3
ATOM 4231 C C . GLU A 1 59 ? -9.596 -5.849 -3.048 1.00 0.00 59 GLU A C 3
ATOM 4232 O O . GLU A 1 59 ? -10.100 -5.767 -1.929 1.00 0.00 59 GLU A O 3
ATOM 4244 N N . TYR A 1 60 ? -8.345 -5.490 -3.290 1.00 0.00 60 TYR A N 3
ATOM 4245 C CA . TYR A 1 60 ? -7.465 -5.088 -2.207 1.00 0.00 60 TYR A CA 3
ATOM 4246 C C . TYR A 1 60 ? -6.914 -3.689 -2.408 1.00 0.00 60 TYR A C 3
ATOM 4247 O O . TYR A 1 60 ? -6.306 -3.392 -3.431 1.00 0.00 60 TYR A O 3
ATOM 4265 N N . ALA A 1 61 ? -7.108 -2.846 -1.408 1.00 0.00 61 ALA A N 3
ATOM 4266 C CA . ALA A 1 61 ? -6.542 -1.511 -1.415 1.00 0.00 61 ALA A CA 3
ATOM 4267 C C . ALA A 1 61 ? -5.300 -1.471 -0.544 1.00 0.00 61 ALA A C 3
ATOM 4268 O O . ALA A 1 61 ? -5.393 -1.521 0.684 1.00 0.00 61 ALA A O 3
ATOM 4275 N N . PRO A 1 62 ? -4.115 -1.428 -1.164 1.00 0.00 62 PRO A N 3
ATOM 4276 C CA . PRO A 1 62 ? -2.863 -1.283 -0.429 1.00 0.00 62 PRO A CA 3
ATOM 4277 C C . PRO A 1 62 ? -2.703 0.127 0.112 1.00 0.00 62 PRO A C 3
ATOM 4278 O O . PRO A 1 62 ? -2.623 1.095 -0.643 1.00 0.00 62 PRO A O 3
ATOM 4289 N N . THR A 1 63 ? -2.605 0.229 1.417 1.00 0.00 63 THR A N 3
ATOM 4290 C CA . THR A 1 63 ? -2.536 1.513 2.070 1.00 0.00 63 THR A CA 3
ATOM 4291 C C . THR A 1 63 ? -1.347 1.545 3.017 1.00 0.00 63 THR A C 3
ATOM 4292 O O . THR A 1 63 ? -0.765 0.503 3.327 1.00 0.00 63 THR A O 3
ATOM 4303 N N . TYR A 1 64 ? -0.978 2.727 3.459 1.00 0.00 64 TYR A N 3
ATOM 4304 C CA . TYR A 1 64 ? 0.186 2.889 4.310 1.00 0.00 64 TYR A CA 3
ATOM 4305 C C . TYR A 1 64 ? -0.111 3.869 5.429 1.00 0.00 64 TYR A C 3
ATOM 4306 O O . TYR A 1 64 ? -1.085 4.617 5.366 1.00 0.00 64 TYR A O 3
ATOM 4324 N N . GLU A 1 65 ? 0.741 3.866 6.435 1.00 0.00 65 GLU A N 3
ATOM 4325 C CA . GLU A 1 65 ? 0.607 4.786 7.546 1.00 0.00 65 GLU A CA 3
ATOM 4326 C C . GLU A 1 65 ? 1.574 5.937 7.354 1.00 0.00 65 GLU A C 3
ATOM 4327 O O . GLU A 1 65 ? 2.791 5.740 7.372 1.00 0.00 65 GLU A O 3
ATOM 4339 N N . ASP A 1 66 ? 1.033 7.124 7.146 1.00 0.00 66 ASP A N 3
ATOM 4340 C CA . ASP A 1 66 ? 1.850 8.307 6.927 1.00 0.00 66 ASP A CA 3
ATOM 4341 C C . ASP A 1 66 ? 2.394 8.842 8.253 1.00 0.00 66 ASP A C 3
ATOM 4342 O O . ASP A 1 66 ? 2.094 8.299 9.318 1.00 0.00 66 ASP A O 3
ATOM 4351 N N . LYS A 1 67 ? 3.198 9.893 8.169 1.00 0.00 67 LYS A N 3
ATOM 4352 C CA . LYS A 1 67 ? 3.782 10.545 9.336 1.00 0.00 67 LYS A CA 3
ATOM 4353 C C . LYS A 1 67 ? 2.732 10.837 10.412 1.00 0.00 67 LYS A C 3
ATOM 4354 O O . LYS A 1 67 ? 2.959 10.588 11.595 1.00 0.00 67 LYS A O 3
ATOM 4373 N N . ASP A 1 68 ? 1.578 11.345 9.992 1.00 0.00 68 ASP A N 3
ATOM 4374 C CA . ASP A 1 68 ? 0.524 11.727 10.929 1.00 0.00 68 ASP A CA 3
ATOM 4375 C C . ASP A 1 68 ? -0.294 10.507 11.350 1.00 0.00 68 ASP A C 3
ATOM 4376 O O . ASP A 1 68 ? -1.003 10.533 12.355 1.00 0.00 68 ASP A O 3
ATOM 4385 N N . GLY A 1 69 ? -0.160 9.428 10.595 1.00 0.00 69 GLY A N 3
ATOM 4386 C CA . GLY A 1 69 ? -0.886 8.209 10.896 1.00 0.00 69 GLY A CA 3
ATOM 4387 C C . GLY A 1 69 ? -2.168 8.085 10.101 1.00 0.00 69 GLY A C 3
ATOM 4388 O O . GLY A 1 69 ? -3.100 7.390 10.510 1.00 0.00 69 GLY A O 3
ATOM 4392 N N . ASP A 1 70 ? -2.216 8.762 8.963 1.00 0.00 70 ASP A N 3
ATOM 4393 C CA . ASP A 1 70 ? -3.355 8.669 8.062 1.00 0.00 70 ASP A CA 3
ATOM 4394 C C . ASP A 1 70 ? -3.065 7.625 6.988 1.00 0.00 70 ASP A C 3
ATOM 4395 O O . ASP A 1 70 ? -1.922 7.487 6.542 1.00 0.00 70 ASP A O 3
ATOM 4404 N N . TRP A 1 71 ? -4.089 6.884 6.586 1.00 0.00 71 TRP A N 3
ATOM 4405 C CA . TRP A 1 71 ? -3.907 5.761 5.673 1.00 0.00 71 TRP A CA 3
ATOM 4406 C C . TRP A 1 71 ? -4.498 6.056 4.299 1.00 0.00 71 TRP A C 3
ATOM 4407 O O . TRP A 1 71 ? -5.709 6.232 4.152 1.00 0.00 71 TRP A O 3
ATOM 4428 N N . MET A 1 72 ? -3.630 6.125 3.303 1.00 0.00 72 MET A N 3
ATOM 4429 C CA . MET A 1 72 ? -4.048 6.276 1.916 1.00 0.00 72 MET A CA 3
ATOM 4430 C C . MET A 1 72 ? -3.391 5.188 1.091 1.00 0.00 72 MET A C 3
ATOM 4431 O O . MET A 1 72 ? -2.625 4.390 1.628 1.00 0.00 72 MET A O 3
ATOM 4445 N N . LEU A 1 73 ? -3.668 5.158 -0.203 1.00 0.00 73 LEU A N 3
ATOM 4446 C CA . LEU A 1 73 ? -3.032 4.191 -1.087 1.00 0.00 73 LEU A CA 3
ATOM 4447 C C . LEU A 1 73 ? -1.529 4.411 -1.166 1.00 0.00 73 LEU A C 3
ATOM 4448 O O . LEU A 1 73 ? -1.029 5.520 -0.972 1.00 0.00 73 LEU A O 3
ATOM 4464 N N . VAL A 1 74 ? -0.811 3.339 -1.453 1.00 0.00 74 VAL A N 3
ATOM 4465 C CA . VAL A 1 74 ? 0.622 3.421 -1.656 1.00 0.00 74 VAL A CA 3
ATOM 4466 C C . VAL A 1 74 ? 0.943 3.989 -3.032 1.00 0.00 74 VAL A C 3
ATOM 4467 O O . VAL A 1 74 ? 0.305 3.645 -4.029 1.00 0.00 74 VAL A O 3
ATOM 4480 N N . GLY A 1 75 ? 1.928 4.870 -3.073 1.00 0.00 75 GLY A N 3
ATOM 4481 C CA . GLY A 1 75 ? 2.262 5.551 -4.303 1.00 0.00 75 GLY A CA 3
ATOM 4482 C C . GLY A 1 75 ? 1.412 6.786 -4.505 1.00 0.00 75 GLY A C 3
ATOM 4483 O O . GLY A 1 75 ? 1.438 7.403 -5.571 1.00 0.00 75 GLY A O 3
ATOM 4487 N N . ASP A 1 76 ? 0.646 7.135 -3.477 1.00 0.00 76 ASP A N 3
ATOM 4488 C CA . ASP A 1 76 ? -0.236 8.297 -3.534 1.00 0.00 76 ASP A CA 3
ATOM 4489 C C . ASP A 1 76 ? 0.562 9.589 -3.703 1.00 0.00 76 ASP A C 3
ATOM 4490 O O . ASP A 1 76 ? 0.313 10.364 -4.625 1.00 0.00 76 ASP A O 3
ATOM 4499 N N . VAL A 1 77 ? 1.523 9.815 -2.814 1.00 0.00 77 VAL A N 3
ATOM 4500 C CA . VAL A 1 77 ? 2.382 10.989 -2.904 1.00 0.00 77 VAL A CA 3
ATOM 4501 C C . VAL A 1 77 ? 3.711 10.609 -3.559 1.00 0.00 77 VAL A C 3
ATOM 4502 O O . VAL A 1 77 ? 4.095 9.439 -3.531 1.00 0.00 77 VAL A O 3
ATOM 4515 N N . PRO A 1 78 ? 4.413 11.583 -4.179 1.00 0.00 78 PRO A N 3
ATOM 4516 C CA . PRO A 1 78 ? 5.676 11.344 -4.892 1.00 0.00 78 PRO A CA 3
ATOM 4517 C C . PRO A 1 78 ? 6.666 10.489 -4.100 1.00 0.00 78 PRO A C 3
ATOM 4518 O O . PRO A 1 78 ? 6.907 10.734 -2.915 1.00 0.00 78 PRO A O 3
ATOM 4529 N N . TRP A 1 79 ? 7.228 9.493 -4.787 1.00 0.00 79 TRP A N 3
ATOM 4530 C CA . TRP A 1 79 ? 8.060 8.451 -4.184 1.00 0.00 79 TRP A CA 3
ATOM 4531 C C . TRP A 1 79 ? 9.064 8.982 -3.162 1.00 0.00 79 TRP A C 3
ATOM 4532 O O . TRP A 1 79 ? 9.117 8.490 -2.035 1.00 0.00 79 TRP A O 3
ATOM 4553 N N . ASP A 1 80 ? 9.845 9.982 -3.553 1.00 0.00 80 ASP A N 3
ATOM 4554 C CA . ASP A 1 80 ? 10.927 10.497 -2.707 1.00 0.00 80 ASP A CA 3
ATOM 4555 C C . ASP A 1 80 ? 10.417 10.904 -1.326 1.00 0.00 80 ASP A C 3
ATOM 4556 O O . ASP A 1 80 ? 11.047 10.603 -0.310 1.00 0.00 80 ASP A O 3
ATOM 4565 N N . MET A 1 81 ? 9.269 11.568 -1.295 1.00 0.00 81 MET A N 3
ATOM 4566 C CA . MET A 1 81 ? 8.664 11.992 -0.046 1.00 0.00 81 MET A CA 3
ATOM 4567 C C . MET A 1 81 ? 7.842 10.855 0.566 1.00 0.00 81 MET A C 3
ATOM 4568 O O . MET A 1 81 ? 7.606 10.822 1.775 1.00 0.00 81 MET A O 3
ATOM 4582 N N . PHE A 1 82 ? 7.422 9.914 -0.273 1.00 0.00 82 PHE A N 3
ATOM 4583 C CA . PHE A 1 82 ? 6.586 8.813 0.175 1.00 0.00 82 PHE A CA 3
ATOM 4584 C C . PHE A 1 82 ? 7.344 7.906 1.130 1.00 0.00 82 PHE A C 3
ATOM 4585 O O . PHE A 1 82 ? 6.827 7.530 2.185 1.00 0.00 82 PHE A O 3
ATOM 4602 N N . VAL A 1 83 ? 8.571 7.567 0.764 1.00 0.00 83 VAL A N 3
ATOM 4603 C CA . VAL A 1 83 ? 9.353 6.606 1.528 1.00 0.00 83 VAL A CA 3
ATOM 4604 C C . VAL A 1 83 ? 9.593 7.105 2.948 1.00 0.00 83 VAL A C 3
ATOM 4605 O O . VAL A 1 83 ? 9.578 6.333 3.903 1.00 0.00 83 VAL A O 3
ATOM 4618 N N . THR A 1 84 ? 9.803 8.401 3.075 1.00 0.00 84 THR A N 3
ATOM 4619 C CA . THR A 1 84 ? 10.050 9.008 4.370 1.00 0.00 84 THR A CA 3
ATOM 4620 C C . THR A 1 84 ? 8.747 9.214 5.146 1.00 0.00 84 THR A C 3
ATOM 4621 O O . THR A 1 84 ? 8.762 9.494 6.346 1.00 0.00 84 THR A O 3
ATOM 4632 N N . SER A 1 85 ? 7.621 9.063 4.456 1.00 0.00 85 SER A N 3
ATOM 4633 C CA . SER A 1 85 ? 6.316 9.246 5.071 1.00 0.00 85 SER A CA 3
ATOM 4634 C C . SER A 1 85 ? 5.714 7.926 5.549 1.00 0.00 85 SER A C 3
ATOM 4635 O O . SER A 1 85 ? 4.977 7.904 6.532 1.00 0.00 85 SER A O 3
ATOM 4643 N N . CYS A 1 86 ? 6.023 6.835 4.859 1.00 0.00 86 CYS A N 3
ATOM 4644 C CA . CYS A 1 86 ? 5.420 5.551 5.188 1.00 0.00 86 CYS A CA 3
ATOM 4645 C C . CYS A 1 86 ? 6.114 4.898 6.371 1.00 0.00 86 CYS A C 3
ATOM 4646 O O . CYS A 1 86 ? 7.342 4.786 6.423 1.00 0.00 86 CYS A O 3
ATOM 4654 N N . LYS A 1 87 ? 5.299 4.477 7.319 1.00 0.00 87 LYS A N 3
ATOM 4655 C CA . LYS A 1 87 ? 5.769 3.896 8.565 1.00 0.00 87 LYS A CA 3
ATOM 4656 C C . LYS A 1 87 ? 5.286 2.461 8.704 1.00 0.00 87 LYS A C 3
ATOM 4657 O O . LYS A 1 87 ? 6.026 1.579 9.142 1.00 0.00 87 LYS A O 3
ATOM 4676 N N . ARG A 1 88 ? 4.041 2.242 8.316 1.00 0.00 88 ARG A N 3
ATOM 4677 C CA . ARG A 1 88 ? 3.405 0.938 8.424 1.00 0.00 88 ARG A CA 3
ATOM 4678 C C . ARG A 1 88 ? 2.566 0.691 7.184 1.00 0.00 88 ARG A C 3
ATOM 4679 O O . ARG A 1 88 ? 2.275 1.627 6.442 1.00 0.00 88 ARG A O 3
ATOM 4700 N N . LEU A 1 89 ? 2.191 -0.554 6.952 1.00 0.00 89 LEU A N 3
ATOM 4701 C CA . LEU A 1 89 ? 1.541 -0.922 5.708 1.00 0.00 89 LEU A CA 3
ATOM 4702 C C . LEU A 1 89 ? 0.269 -1.718 5.976 1.00 0.00 89 LEU A C 3
ATOM 4703 O O . LEU A 1 89 ? 0.235 -2.574 6.855 1.00 0.00 89 LEU A O 3
ATOM 4719 N N . ARG A 1 90 ? -0.784 -1.420 5.246 1.00 0.00 90 ARG A N 3
ATOM 4720 C CA . ARG A 1 90 ? -2.002 -2.196 5.357 1.00 0.00 90 ARG A CA 3
ATOM 4721 C C . ARG A 1 90 ? -2.619 -2.428 3.993 1.00 0.00 90 ARG A C 3
ATOM 4722 O O . ARG A 1 90 ? -3.048 -1.493 3.332 1.00 0.00 90 ARG A O 3
ATOM 4743 N N . ILE A 1 91 ? -2.668 -3.666 3.570 1.00 0.00 91 ILE A N 3
ATOM 4744 C CA . ILE A 1 91 ? -3.399 -4.012 2.368 1.00 0.00 91 ILE A CA 3
ATOM 4745 C C . ILE A 1 91 ? -4.589 -4.822 2.800 1.00 0.00 91 ILE A C 3
ATOM 4746 O O . ILE A 1 91 ? -4.457 -5.690 3.651 1.00 0.00 91 ILE A O 3
ATOM 4762 N N . MET A 1 92 ? -5.745 -4.506 2.270 1.00 0.00 92 MET A N 3
ATOM 4763 C CA . MET A 1 92 ? -6.978 -5.068 2.798 1.00 0.00 92 MET A CA 3
ATOM 4764 C C . MET A 1 92 ? -8.115 -5.012 1.804 1.00 0.00 92 MET A C 3
ATOM 4765 O O . MET A 1 92 ? -8.074 -4.260 0.830 1.00 0.00 92 MET A O 3
ATOM 4779 N N . LYS A 1 93 ? -9.121 -5.833 2.071 1.00 0.00 93 LYS A N 3
ATOM 4780 C CA . LYS A 1 93 ? -10.308 -5.922 1.244 1.00 0.00 93 LYS A CA 3
ATOM 4781 C C . LYS A 1 93 ? -10.999 -4.571 1.103 1.00 0.00 93 LYS A C 3
ATOM 4782 O O . LYS A 1 93 ? -11.081 -3.782 2.051 1.00 0.00 93 LYS A O 3
ATOM 4801 N N . GLY A 1 94 ? -11.492 -4.330 -0.107 1.00 0.00 94 GLY A N 3
ATOM 4802 C CA . GLY A 1 94 ? -12.154 -3.084 -0.446 1.00 0.00 94 GLY A CA 3
ATOM 4803 C C . GLY A 1 94 ? -13.347 -2.767 0.424 1.00 0.00 94 GLY A C 3
ATOM 4804 O O . GLY A 1 94 ? -13.747 -1.610 0.544 1.00 0.00 94 GLY A O 3
ATOM 4808 N N . THR A 1 95 ? -13.902 -3.798 1.033 1.00 0.00 95 THR A N 3
ATOM 4809 C CA . THR A 1 95 ? -15.096 -3.659 1.865 1.00 0.00 95 THR A CA 3
ATOM 4810 C C . THR A 1 95 ? -14.816 -2.775 3.084 1.00 0.00 95 THR A C 3
ATOM 4811 O O . THR A 1 95 ? -15.735 -2.233 3.699 1.00 0.00 95 THR A O 3
ATOM 4822 N N . GLU A 1 96 ? -13.544 -2.636 3.425 1.00 0.00 96 GLU A N 3
ATOM 4823 C CA . GLU A 1 96 ? -13.129 -1.741 4.493 1.00 0.00 96 GLU A CA 3
ATOM 4824 C C . GLU A 1 96 ? -12.578 -0.444 3.900 1.00 0.00 96 GLU A C 3
ATOM 4825 O O . GLU A 1 96 ? -12.846 0.648 4.401 1.00 0.00 96 GLU A O 3
ATOM 4837 N N . ALA A 1 97 ? -11.838 -0.573 2.801 1.00 0.00 97 ALA A N 3
ATOM 4838 C CA . ALA A 1 97 ? -11.188 0.572 2.163 1.00 0.00 97 ALA A CA 3
ATOM 4839 C C . ALA A 1 97 ? -12.198 1.610 1.687 1.00 0.00 97 ALA A C 3
ATOM 4840 O O . ALA A 1 97 ? -11.882 2.794 1.572 1.00 0.00 97 ALA A O 3
ATOM 4847 N N . LYS A 1 98 ? -13.411 1.157 1.417 1.00 0.00 98 LYS A N 3
ATOM 4848 C CA . LYS A 1 98 ? -14.491 2.038 0.990 1.00 0.00 98 LYS A CA 3
ATOM 4849 C C . LYS A 1 98 ? -14.877 3.021 2.094 1.00 0.00 98 LYS A C 3
ATOM 4850 O O . LYS A 1 98 ? -15.412 4.093 1.825 1.00 0.00 98 LYS A O 3
ATOM 4869 N N . GLY A 1 99 ? -14.580 2.658 3.336 1.00 0.00 99 GLY A N 3
ATOM 4870 C CA . GLY A 1 99 ? -14.948 3.488 4.460 1.00 0.00 99 GLY A CA 3
ATOM 4871 C C . GLY A 1 99 ? -14.058 4.704 4.618 1.00 0.00 99 GLY A C 3
ATOM 4872 O O . GLY A 1 99 ? -14.534 5.786 4.955 1.00 0.00 99 GLY A O 3
ATOM 4876 N N . LEU A 1 100 ? -12.767 4.536 4.364 1.00 0.00 100 LEU A N 3
ATOM 4877 C CA . LEU A 1 100 ? -11.805 5.608 4.591 1.00 0.00 100 LEU A CA 3
ATOM 4878 C C . LEU A 1 100 ? -11.384 6.270 3.287 1.00 0.00 100 LEU A C 3
ATOM 4879 O O . LEU A 1 100 ? -10.414 7.027 3.250 1.00 0.00 100 LEU A O 3
ATOM 4895 N N . GLY A 1 101 ? -12.102 5.967 2.218 1.00 0.00 101 GLY A N 3
ATOM 4896 C CA . GLY A 1 101 ? -11.795 6.549 0.925 1.00 0.00 101 GLY A CA 3
ATOM 4897 C C . GLY A 1 101 ? -12.126 8.028 0.858 1.00 0.00 101 GLY A C 3
ATOM 4898 O O . GLY A 1 101 ? -13.182 8.414 0.356 1.00 0.00 101 GLY A O 3
ATOM 4902 N N . CYS A 1 102 ? -11.226 8.853 1.362 1.00 0.00 102 CYS A N 3
ATOM 4903 C CA . CYS A 1 102 ? -11.421 10.288 1.368 1.00 0.00 102 CYS A CA 3
ATOM 4904 C C . CYS A 1 102 ? -10.293 10.982 0.627 1.00 0.00 102 CYS A C 3
ATOM 4905 O O . CYS A 1 102 ? -9.113 10.733 0.881 1.00 0.00 102 CYS A O 3
ATOM 4913 N N . GLY A 1 103 ? -10.675 11.830 -0.303 1.00 0.00 103 GLY A N 3
ATOM 4914 C CA . GLY A 1 103 ? -9.716 12.570 -1.085 1.00 0.00 103 GLY A CA 3
ATOM 4915 C C . GLY A 1 103 ? -9.349 11.834 -2.350 1.00 0.00 103 GLY A C 3
ATOM 4916 O O . GLY A 1 103 ? -8.219 11.365 -2.499 1.00 0.00 103 GLY A O 3
ATOM 4920 N N . VAL A 1 104 ? -10.314 11.745 -3.261 1.00 0.00 104 VAL A N 3
ATOM 4921 C CA . VAL A 1 104 ? -10.185 10.929 -4.461 1.00 0.00 104 VAL A CA 3
ATOM 4922 C C . VAL A 1 104 ? -9.978 9.476 -4.047 1.00 0.00 104 VAL A C 3
ATOM 4923 O O . VAL A 1 104 ? -8.969 8.844 -4.365 1.00 0.00 104 VAL A O 3
ATOM 4936 N N . GLY A 1 105 ? -10.935 8.975 -3.285 1.00 0.00 105 GLY A N 3
ATOM 4937 C CA . GLY A 1 105 ? -10.879 7.618 -2.808 1.00 0.00 105 GLY A CA 3
ATOM 4938 C C . GLY A 1 105 ? -12.175 6.886 -3.058 1.00 0.00 105 GLY A C 3
ATOM 4939 O O . GLY A 1 105 ? -13.042 7.376 -3.782 1.00 0.00 105 GLY A O 3
ATOM 4943 N N . SER A 1 106 ? -12.318 5.718 -2.456 1.00 0.00 106 SER A N 3
ATOM 4944 C CA . SER A 1 106 ? -13.513 4.920 -2.641 1.00 0.00 106 SER A CA 3
ATOM 4945 C C . SER A 1 106 ? -14.673 5.513 -1.845 1.00 0.00 106 SER A C 3
ATOM 4946 O O . SER A 1 106 ? -14.531 5.841 -0.667 1.00 0.00 106 SER A O 3
ATOM 4954 N N . HIS A 1 107 ? -15.812 5.657 -2.507 1.00 0.00 107 HIS A N 3
ATOM 4955 C CA . HIS A 1 107 ? -16.980 6.294 -1.914 1.00 0.00 107 HIS A CA 3
ATOM 4956 C C . HIS A 1 107 ? -17.769 5.296 -1.085 1.00 0.00 107 HIS A C 3
ATOM 4957 O O . HIS A 1 107 ? -17.851 5.474 0.145 1.00 0.00 107 HIS A O 3
ATOM 4972 N N . HIS A 1 1 ? 20.406 -9.796 -2.951 1.00 0.00 1 HIS A N 4
ATOM 4973 C CA . HIS A 1 1 ? 19.010 -9.381 -2.684 1.00 0.00 1 HIS A CA 4
ATOM 4974 C C . HIS A 1 1 ? 18.650 -9.599 -1.225 1.00 0.00 1 HIS A C 4
ATOM 4975 O O . HIS A 1 1 ? 18.414 -8.643 -0.493 1.00 0.00 1 HIS A O 4
ATOM 4992 N N . GLU A 1 2 ? 18.638 -10.853 -0.789 1.00 0.00 2 GLU A N 4
ATOM 4993 C CA . GLU A 1 2 ? 18.175 -11.193 0.553 1.00 0.00 2 GLU A CA 4
ATOM 4994 C C . GLU A 1 2 ? 19.245 -10.912 1.598 1.00 0.00 2 GLU A C 4
ATOM 4995 O O . GLU A 1 2 ? 19.672 -11.806 2.335 1.00 0.00 2 GLU A O 4
ATOM 5007 N N . ALA A 1 3 ? 19.636 -9.650 1.664 1.00 0.00 3 ALA A N 4
ATOM 5008 C CA . ALA A 1 3 ? 20.661 -9.177 2.589 1.00 0.00 3 ALA A CA 4
ATOM 5009 C C . ALA A 1 3 ? 20.950 -7.708 2.349 1.00 0.00 3 ALA A C 4
ATOM 5010 O O . ALA A 1 3 ? 20.900 -6.887 3.268 1.00 0.00 3 ALA A O 4
ATOM 5017 N N . ASP A 1 4 ? 21.216 -7.387 1.096 1.00 0.00 4 ASP A N 4
ATOM 5018 C CA . ASP A 1 4 ? 21.657 -6.049 0.705 1.00 0.00 4 ASP A CA 4
ATOM 5019 C C . ASP A 1 4 ? 20.489 -5.151 0.316 1.00 0.00 4 ASP A C 4
ATOM 5020 O O . ASP A 1 4 ? 20.646 -4.213 -0.466 1.00 0.00 4 ASP A O 4
ATOM 5029 N N . VAL A 1 5 ? 19.325 -5.429 0.866 1.00 0.00 5 VAL A N 4
ATOM 5030 C CA . VAL A 1 5 ? 18.158 -4.594 0.627 1.00 0.00 5 VAL A CA 4
ATOM 5031 C C . VAL A 1 5 ? 17.561 -4.140 1.951 1.00 0.00 5 VAL A C 4
ATOM 5032 O O . VAL A 1 5 ? 17.727 -4.809 2.974 1.00 0.00 5 VAL A O 4
ATOM 5045 N N . GLY A 1 6 ? 16.893 -3.000 1.940 1.00 0.00 6 GLY A N 4
ATOM 5046 C CA . GLY A 1 6 ? 16.240 -2.521 3.138 1.00 0.00 6 GLY A CA 4
ATOM 5047 C C . GLY A 1 6 ? 16.718 -1.146 3.540 1.00 0.00 6 GLY A C 4
ATOM 5048 O O . GLY A 1 6 ? 17.525 -0.533 2.847 1.00 0.00 6 GLY A O 4
ATOM 5052 N N . GLY A 1 7 ? 16.201 -0.659 4.653 1.00 0.00 7 GLY A N 4
ATOM 5053 C CA . GLY A 1 7 ? 16.507 0.671 5.118 1.00 0.00 7 GLY A CA 4
ATOM 5054 C C . GLY A 1 7 ? 15.254 1.285 5.666 1.00 0.00 7 GLY A C 4
ATOM 5055 O O . GLY A 1 7 ? 15.257 1.952 6.698 1.00 0.00 7 GLY A O 4
ATOM 5059 N N . ILE A 1 8 ? 14.168 1.035 4.950 1.00 0.00 8 ILE A N 4
ATOM 5060 C CA . ILE A 1 8 ? 12.843 1.357 5.420 1.00 0.00 8 ILE A CA 4
ATOM 5061 C C . ILE A 1 8 ? 11.982 0.105 5.379 1.00 0.00 8 ILE A C 4
ATOM 5062 O O . ILE A 1 8 ? 11.616 -0.378 4.303 1.00 0.00 8 ILE A O 4
ATOM 5078 N N . PHE A 1 9 ? 11.694 -0.430 6.548 1.00 0.00 9 PHE A N 4
ATOM 5079 C CA . PHE A 1 9 ? 10.935 -1.664 6.657 1.00 0.00 9 PHE A CA 4
ATOM 5080 C C . PHE A 1 9 ? 9.505 -1.375 7.062 1.00 0.00 9 PHE A C 4
ATOM 5081 O O . PHE A 1 9 ? 9.248 -0.483 7.873 1.00 0.00 9 PHE A O 4
ATOM 5098 N N . VAL A 1 10 ? 8.575 -2.114 6.483 1.00 0.00 10 VAL A N 4
ATOM 5099 C CA . VAL A 1 10 ? 7.169 -1.921 6.770 1.00 0.00 10 VAL A CA 4
ATOM 5100 C C . VAL A 1 10 ? 6.515 -3.258 7.079 1.00 0.00 10 VAL A C 4
ATOM 5101 O O . VAL A 1 10 ? 6.955 -4.308 6.609 1.00 0.00 10 VAL A O 4
ATOM 5114 N N . LYS A 1 11 ? 5.463 -3.212 7.861 1.00 0.00 11 LYS A N 4
ATOM 5115 C CA . LYS A 1 11 ? 4.693 -4.397 8.177 1.00 0.00 11 LYS A CA 4
ATOM 5116 C C . LYS A 1 11 ? 3.279 -4.201 7.672 1.00 0.00 11 LYS A C 4
ATOM 5117 O O . LYS A 1 11 ? 2.744 -3.100 7.761 1.00 0.00 11 LYS A O 4
ATOM 5136 N N . VAL A 1 12 ? 2.682 -5.257 7.142 1.00 0.00 12 VAL A N 4
ATOM 5137 C CA . VAL A 1 12 ? 1.362 -5.148 6.525 1.00 0.00 12 VAL A CA 4
ATOM 5138 C C . VAL A 1 12 ? 0.376 -6.151 7.137 1.00 0.00 12 VAL A C 4
ATOM 5139 O O . VAL A 1 12 ? 0.651 -7.353 7.235 1.00 0.00 12 VAL A O 4
ATOM 5152 N N . SER A 1 13 ? -0.758 -5.630 7.582 1.00 0.00 13 SER A N 4
ATOM 5153 C CA . SER A 1 13 ? -1.806 -6.445 8.181 1.00 0.00 13 SER A CA 4
ATOM 5154 C C . SER A 1 13 ? -3.080 -6.369 7.346 1.00 0.00 13 SER A C 4
ATOM 5155 O O . SER A 1 13 ? -3.293 -5.402 6.613 1.00 0.00 13 SER A O 4
ATOM 5163 N N . MET A 1 14 ? -3.913 -7.393 7.458 1.00 0.00 14 MET A N 4
ATOM 5164 C CA . MET A 1 14 ? -5.151 -7.467 6.697 1.00 0.00 14 MET A CA 4
ATOM 5165 C C . MET A 1 14 ? -6.343 -7.041 7.553 1.00 0.00 14 MET A C 4
ATOM 5166 O O . MET A 1 14 ? -6.321 -7.171 8.778 1.00 0.00 14 MET A O 4
ATOM 5180 N N . ASP A 1 15 ? -7.374 -6.517 6.901 1.00 0.00 15 ASP A N 4
ATOM 5181 C CA . ASP A 1 15 ? -8.561 -6.041 7.598 1.00 0.00 15 ASP A CA 4
ATOM 5182 C C . ASP A 1 15 ? -9.787 -6.825 7.140 1.00 0.00 15 ASP A C 4
ATOM 5183 O O . ASP A 1 15 ? -10.089 -6.884 5.946 1.00 0.00 15 ASP A O 4
ATOM 5192 N N . GLY A 1 16 ? -10.462 -7.454 8.091 1.00 0.00 16 GLY A N 4
ATOM 5193 C CA . GLY A 1 16 ? -11.641 -8.248 7.792 1.00 0.00 16 GLY A CA 4
ATOM 5194 C C . GLY A 1 16 ? -11.330 -9.730 7.804 1.00 0.00 16 GLY A C 4
ATOM 5195 O O . GLY A 1 16 ? -12.174 -10.556 8.152 1.00 0.00 16 GLY A O 4
ATOM 5199 N N . ALA A 1 17 ? -10.109 -10.059 7.421 1.00 0.00 17 ALA A N 4
ATOM 5200 C CA . ALA A 1 17 ? -9.606 -11.421 7.499 1.00 0.00 17 ALA A CA 4
ATOM 5201 C C . ALA A 1 17 ? -8.203 -11.400 8.090 1.00 0.00 17 ALA A C 4
ATOM 5202 O O . ALA A 1 17 ? -7.488 -10.418 7.929 1.00 0.00 17 ALA A O 4
ATOM 5209 N N . PRO A 1 18 ? -7.791 -12.443 8.813 1.00 0.00 18 PRO A N 4
ATOM 5210 C CA . PRO A 1 18 ? -6.438 -12.492 9.360 1.00 0.00 18 PRO A CA 4
ATOM 5211 C C . PRO A 1 18 ? -5.400 -12.853 8.301 1.00 0.00 18 PRO A C 4
ATOM 5212 O O . PRO A 1 18 ? -5.465 -13.924 7.692 1.00 0.00 18 PRO A O 4
ATOM 5223 N N . TYR A 1 19 ? -4.428 -11.968 8.115 1.00 0.00 19 TYR A N 4
ATOM 5224 C CA . TYR A 1 19 ? -3.306 -12.204 7.211 1.00 0.00 19 TYR A CA 4
ATOM 5225 C C . TYR A 1 19 ? -2.104 -11.410 7.677 1.00 0.00 19 TYR A C 4
ATOM 5226 O O . TYR A 1 19 ? -2.242 -10.281 8.149 1.00 0.00 19 TYR A O 4
ATOM 5244 N N . LEU A 1 20 ? -0.930 -11.993 7.536 1.00 0.00 20 LEU A N 4
ATOM 5245 C CA . LEU A 1 20 ? 0.287 -11.365 8.011 1.00 0.00 20 LEU A CA 4
ATOM 5246 C C . LEU A 1 20 ? 1.353 -11.345 6.926 1.00 0.00 20 LEU A C 4
ATOM 5247 O O . LEU A 1 20 ? 1.940 -12.373 6.592 1.00 0.00 20 LEU A O 4
ATOM 5263 N N . ARG A 1 21 ? 1.588 -10.167 6.373 1.00 0.00 21 ARG A N 4
ATOM 5264 C CA . ARG A 1 21 ? 2.642 -9.970 5.390 1.00 0.00 21 ARG A CA 4
ATOM 5265 C C . ARG A 1 21 ? 3.562 -8.844 5.839 1.00 0.00 21 ARG A C 4
ATOM 5266 O O . ARG A 1 21 ? 3.162 -8.000 6.638 1.00 0.00 21 ARG A O 4
ATOM 5287 N N . LYS A 1 22 ? 4.796 -8.845 5.366 1.00 0.00 22 LYS A N 4
ATOM 5288 C CA . LYS A 1 22 ? 5.736 -7.769 5.670 1.00 0.00 22 LYS A CA 4
ATOM 5289 C C . LYS A 1 22 ? 6.659 -7.555 4.484 1.00 0.00 22 LYS A C 4
ATOM 5290 O O . LYS A 1 22 ? 7.131 -8.518 3.880 1.00 0.00 22 LYS A O 4
ATOM 5309 N N . ILE A 1 23 ? 6.907 -6.300 4.151 1.00 0.00 23 ILE A N 4
ATOM 5310 C CA . ILE A 1 23 ? 7.715 -5.961 2.990 1.00 0.00 23 ILE A CA 4
ATOM 5311 C C . ILE A 1 23 ? 8.623 -4.777 3.260 1.00 0.00 23 ILE A C 4
ATOM 5312 O O . ILE A 1 23 ? 8.572 -4.153 4.323 1.00 0.00 23 ILE A O 4
ATOM 5328 N N . ASP A 1 24 ? 9.469 -4.492 2.293 1.00 0.00 24 ASP A N 4
ATOM 5329 C CA . ASP A 1 24 ? 10.450 -3.429 2.411 1.00 0.00 24 ASP A CA 4
ATOM 5330 C C . ASP A 1 24 ? 10.104 -2.326 1.424 1.00 0.00 24 ASP A C 4
ATOM 5331 O O . ASP A 1 24 ? 10.020 -2.560 0.225 1.00 0.00 24 ASP A O 4
ATOM 5340 N N . LEU A 1 25 ? 9.958 -1.113 1.937 1.00 0.00 25 LEU A N 4
ATOM 5341 C CA . LEU A 1 25 ? 9.341 -0.026 1.187 1.00 0.00 25 LEU A CA 4
ATOM 5342 C C . LEU A 1 25 ? 10.232 0.486 0.058 1.00 0.00 25 LEU A C 4
ATOM 5343 O O . LEU A 1 25 ? 9.777 0.688 -1.063 1.00 0.00 25 LEU A O 4
ATOM 5359 N N . ARG A 1 26 ? 11.503 0.690 0.363 1.00 0.00 26 ARG A N 4
ATOM 5360 C CA . ARG A 1 26 ? 12.416 1.357 -0.562 1.00 0.00 26 ARG A CA 4
ATOM 5361 C C . ARG A 1 26 ? 12.940 0.433 -1.661 1.00 0.00 26 ARG A C 4
ATOM 5362 O O . ARG A 1 26 ? 13.446 0.902 -2.681 1.00 0.00 26 ARG A O 4
ATOM 5383 N N . VAL A 1 27 ? 12.801 -0.871 -1.471 1.00 0.00 27 VAL A N 4
ATOM 5384 C CA . VAL A 1 27 ? 13.468 -1.836 -2.343 1.00 0.00 27 VAL A CA 4
ATOM 5385 C C . VAL A 1 27 ? 12.784 -1.961 -3.698 1.00 0.00 27 VAL A C 4
ATOM 5386 O O . VAL A 1 27 ? 13.227 -2.724 -4.554 1.00 0.00 27 VAL A O 4
ATOM 5399 N N . TYR A 1 28 ? 11.707 -1.218 -3.893 1.00 0.00 28 TYR A N 4
ATOM 5400 C CA . TYR A 1 28 ? 10.971 -1.281 -5.146 1.00 0.00 28 TYR A CA 4
ATOM 5401 C C . TYR A 1 28 ? 11.399 -0.172 -6.096 1.00 0.00 28 TYR A C 4
ATOM 5402 O O . TYR A 1 28 ? 11.340 -0.326 -7.315 1.00 0.00 28 TYR A O 4
ATOM 5420 N N . GLY A 1 29 ? 11.838 0.941 -5.511 1.00 0.00 29 GLY A N 4
ATOM 5421 C CA . GLY A 1 29 ? 12.328 2.075 -6.284 1.00 0.00 29 GLY A CA 4
ATOM 5422 C C . GLY A 1 29 ? 11.312 2.635 -7.265 1.00 0.00 29 GLY A C 4
ATOM 5423 O O . GLY A 1 29 ? 11.663 3.423 -8.143 1.00 0.00 29 GLY A O 4
ATOM 5427 N N . GLY A 1 30 ? 10.055 2.247 -7.107 1.00 0.00 30 GLY A N 4
ATOM 5428 C CA . GLY A 1 30 ? 9.022 2.679 -8.019 1.00 0.00 30 GLY A CA 4
ATOM 5429 C C . GLY A 1 30 ? 7.699 2.008 -7.730 1.00 0.00 30 GLY A C 4
ATOM 5430 O O . GLY A 1 30 ? 7.644 1.034 -6.974 1.00 0.00 30 GLY A O 4
ATOM 5434 N N . TYR A 1 31 ? 6.635 2.522 -8.333 1.00 0.00 31 TYR A N 4
ATOM 5435 C CA . TYR A 1 31 ? 5.288 2.019 -8.088 1.00 0.00 31 TYR A CA 4
ATOM 5436 C C . TYR A 1 31 ? 5.090 0.623 -8.659 1.00 0.00 31 TYR A C 4
ATOM 5437 O O . TYR A 1 31 ? 4.368 -0.181 -8.079 1.00 0.00 31 TYR A O 4
ATOM 5455 N N . SER A 1 32 ? 5.732 0.334 -9.786 1.00 0.00 32 SER A N 4
ATOM 5456 C CA . SER A 1 32 ? 5.548 -0.949 -10.450 1.00 0.00 32 SER A CA 4
ATOM 5457 C C . SER A 1 32 ? 5.889 -2.102 -9.520 1.00 0.00 32 SER A C 4
ATOM 5458 O O . SER A 1 32 ? 5.056 -2.966 -9.266 1.00 0.00 32 SER A O 4
ATOM 5466 N N . GLU A 1 33 ? 7.095 -2.083 -8.975 1.00 0.00 33 GLU A N 4
ATOM 5467 C CA . GLU A 1 33 ? 7.539 -3.136 -8.081 1.00 0.00 33 GLU A CA 4
ATOM 5468 C C . GLU A 1 33 ? 6.803 -3.072 -6.751 1.00 0.00 33 GLU A C 4
ATOM 5469 O O . GLU A 1 33 ? 6.602 -4.096 -6.101 1.00 0.00 33 GLU A O 4
ATOM 5481 N N . LEU A 1 34 ? 6.408 -1.868 -6.354 1.00 0.00 34 LEU A N 4
ATOM 5482 C CA . LEU A 1 34 ? 5.600 -1.686 -5.154 1.00 0.00 34 LEU A CA 4
ATOM 5483 C C . LEU A 1 34 ? 4.295 -2.462 -5.283 1.00 0.00 34 LEU A C 4
ATOM 5484 O O . LEU A 1 34 ? 3.978 -3.315 -4.458 1.00 0.00 34 LEU A O 4
ATOM 5500 N N . LEU A 1 35 ? 3.568 -2.176 -6.353 1.00 0.00 35 LEU A N 4
ATOM 5501 C CA . LEU A 1 35 ? 2.285 -2.798 -6.617 1.00 0.00 35 LEU A CA 4
ATOM 5502 C C . LEU A 1 35 ? 2.443 -4.285 -6.920 1.00 0.00 35 LEU A C 4
ATOM 5503 O O . LEU A 1 35 ? 1.642 -5.112 -6.482 1.00 0.00 35 LEU A O 4
ATOM 5519 N N . LYS A 1 36 ? 3.503 -4.620 -7.640 1.00 0.00 36 LYS A N 4
ATOM 5520 C CA . LYS A 1 36 ? 3.753 -5.995 -8.051 1.00 0.00 36 LYS A CA 4
ATOM 5521 C C . LYS A 1 36 ? 4.129 -6.876 -6.867 1.00 0.00 36 LYS A C 4
ATOM 5522 O O . LYS A 1 36 ? 3.827 -8.067 -6.862 1.00 0.00 36 LYS A O 4
ATOM 5541 N N . ALA A 1 37 ? 4.795 -6.300 -5.874 1.00 0.00 37 ALA A N 4
ATOM 5542 C CA . ALA A 1 37 ? 5.128 -7.035 -4.657 1.00 0.00 37 ALA A CA 4
ATOM 5543 C C . ALA A 1 37 ? 3.861 -7.513 -3.963 1.00 0.00 37 ALA A C 4
ATOM 5544 O O . ALA A 1 37 ? 3.784 -8.646 -3.493 1.00 0.00 37 ALA A O 4
ATOM 5551 N N . LEU A 1 38 ? 2.862 -6.644 -3.923 1.00 0.00 38 LEU A N 4
ATOM 5552 C CA . LEU A 1 38 ? 1.571 -6.977 -3.333 1.00 0.00 38 LEU A CA 4
ATOM 5553 C C . LEU A 1 38 ? 0.935 -8.099 -4.129 1.00 0.00 38 LEU A C 4
ATOM 5554 O O . LEU A 1 38 ? 0.570 -9.140 -3.584 1.00 0.00 38 LEU A O 4
ATOM 5570 N N . GLU A 1 39 ? 0.814 -7.868 -5.434 1.00 0.00 39 GLU A N 4
ATOM 5571 C CA . GLU A 1 39 ? 0.291 -8.869 -6.358 1.00 0.00 39 GLU A CA 4
ATOM 5572 C C . GLU A 1 39 ? 1.033 -10.194 -6.204 1.00 0.00 39 GLU A C 4
ATOM 5573 O O . GLU A 1 39 ? 0.467 -11.266 -6.423 1.00 0.00 39 GLU A O 4
ATOM 5585 N N . THR A 1 40 ? 2.296 -10.104 -5.813 1.00 0.00 40 THR A N 4
ATOM 5586 C CA . THR A 1 40 ? 3.120 -11.276 -5.582 1.00 0.00 40 THR A CA 4
ATOM 5587 C C . THR A 1 40 ? 2.692 -12.011 -4.313 1.00 0.00 40 THR A C 4
ATOM 5588 O O . THR A 1 40 ? 2.609 -13.236 -4.294 1.00 0.00 40 THR A O 4
ATOM 5599 N N . MET A 1 41 ? 2.399 -11.250 -3.268 1.00 0.00 41 MET A N 4
ATOM 5600 C CA . MET A 1 41 ? 2.154 -11.821 -1.951 1.00 0.00 41 MET A CA 4
ATOM 5601 C C . MET A 1 41 ? 0.884 -12.667 -1.911 1.00 0.00 41 MET A C 4
ATOM 5602 O O . MET A 1 41 ? 0.916 -13.835 -1.525 1.00 0.00 41 MET A O 4
ATOM 5616 N N . PHE A 1 42 ? -0.232 -12.078 -2.307 1.00 0.00 42 PHE A N 4
ATOM 5617 C CA . PHE A 1 42 ? -1.530 -12.746 -2.181 1.00 0.00 42 PHE A CA 4
ATOM 5618 C C . PHE A 1 42 ? -1.989 -13.349 -3.500 1.00 0.00 42 PHE A C 4
ATOM 5619 O O . PHE A 1 42 ? -3.133 -13.784 -3.638 1.00 0.00 42 PHE A O 4
ATOM 5636 N N . LYS A 1 43 ? -1.068 -13.366 -4.458 1.00 0.00 43 LYS A N 4
ATOM 5637 C CA . LYS A 1 43 ? -1.268 -14.009 -5.760 1.00 0.00 43 LYS A CA 4
ATOM 5638 C C . LYS A 1 43 ? -2.517 -13.479 -6.464 1.00 0.00 43 LYS A C 4
ATOM 5639 O O . LYS A 1 43 ? -3.334 -14.252 -6.964 1.00 0.00 43 LYS A O 4
ATOM 5658 N N . LEU A 1 44 ? -2.661 -12.164 -6.508 1.00 0.00 44 LEU A N 4
ATOM 5659 C CA . LEU A 1 44 ? -3.842 -11.552 -7.102 1.00 0.00 44 LEU A CA 4
ATOM 5660 C C . LEU A 1 44 ? -3.479 -10.275 -7.846 1.00 0.00 44 LEU A C 4
ATOM 5661 O O . LEU A 1 44 ? -2.305 -9.924 -7.949 1.00 0.00 44 LEU A O 4
ATOM 5677 N N . THR A 1 45 ? -4.487 -9.590 -8.366 1.00 0.00 45 THR A N 4
ATOM 5678 C CA . THR A 1 45 ? -4.274 -8.386 -9.150 1.00 0.00 45 THR A CA 4
ATOM 5679 C C . THR A 1 45 ? -4.703 -7.130 -8.387 1.00 0.00 45 THR A C 4
ATOM 5680 O O . THR A 1 45 ? -5.891 -6.812 -8.303 1.00 0.00 45 THR A O 4
ATOM 5691 N N . ILE A 1 46 ? -3.730 -6.439 -7.811 1.00 0.00 46 ILE A N 4
ATOM 5692 C CA . ILE A 1 46 ? -3.957 -5.140 -7.198 1.00 0.00 46 ILE A CA 4
ATOM 5693 C C . ILE A 1 46 ? -4.075 -4.081 -8.291 1.00 0.00 46 ILE A C 4
ATOM 5694 O O . ILE A 1 46 ? -3.176 -3.936 -9.124 1.00 0.00 46 ILE A O 4
ATOM 5710 N N . GLY A 1 47 ? -5.192 -3.366 -8.302 1.00 0.00 47 GLY A N 4
ATOM 5711 C CA . GLY A 1 47 ? -5.427 -2.374 -9.330 1.00 0.00 47 GLY A CA 4
ATOM 5712 C C . GLY A 1 47 ? -4.511 -1.174 -9.215 1.00 0.00 47 GLY A C 4
ATOM 5713 O O . GLY A 1 47 ? -4.026 -0.855 -8.129 1.00 0.00 47 GLY A O 4
ATOM 5717 N N . GLU A 1 48 ? -4.304 -0.500 -10.337 1.00 0.00 48 GLU A N 4
ATOM 5718 C CA . GLU A 1 48 ? -3.422 0.660 -10.399 1.00 0.00 48 GLU A CA 4
ATOM 5719 C C . GLU A 1 48 ? -4.032 1.856 -9.681 1.00 0.00 48 GLU A C 4
ATOM 5720 O O . GLU A 1 48 ? -5.200 1.834 -9.274 1.00 0.00 48 GLU A O 4
ATOM 5732 N N . TYR A 1 49 ? -3.231 2.899 -9.528 1.00 0.00 49 TYR A N 4
ATOM 5733 C CA . TYR A 1 49 ? -3.672 4.100 -8.848 1.00 0.00 49 TYR A CA 4
ATOM 5734 C C . TYR A 1 49 ? -4.522 4.957 -9.775 1.00 0.00 49 TYR A C 4
ATOM 5735 O O . TYR A 1 49 ? -4.019 5.845 -10.467 1.00 0.00 49 TYR A O 4
ATOM 5753 N N . SER A 1 50 ? -5.805 4.640 -9.810 1.00 0.00 50 SER A N 4
ATOM 5754 C CA . SER A 1 50 ? -6.792 5.434 -10.520 1.00 0.00 50 SER A CA 4
ATOM 5755 C C . SER A 1 50 ? -6.777 6.877 -10.016 1.00 0.00 50 SER A C 4
ATOM 5756 O O . SER A 1 50 ? -6.736 7.117 -8.818 1.00 0.00 50 SER A O 4
ATOM 5764 N N . GLU A 1 51 ? -6.821 7.832 -10.930 1.00 0.00 51 GLU A N 4
ATOM 5765 C CA . GLU A 1 51 ? -6.754 9.238 -10.563 1.00 0.00 51 GLU A CA 4
ATOM 5766 C C . GLU A 1 51 ? -8.055 9.677 -9.902 1.00 0.00 51 GLU A C 4
ATOM 5767 O O . GLU A 1 51 ? -8.085 10.626 -9.115 1.00 0.00 51 GLU A O 4
ATOM 5779 N N . ARG A 1 52 ? -9.134 8.981 -10.230 1.00 0.00 52 ARG A N 4
ATOM 5780 C CA . ARG A 1 52 ? -10.440 9.317 -9.689 1.00 0.00 52 ARG A CA 4
ATOM 5781 C C . ARG A 1 52 ? -10.537 9.040 -8.190 1.00 0.00 52 ARG A C 4
ATOM 5782 O O . ARG A 1 52 ? -10.894 9.932 -7.424 1.00 0.00 52 ARG A O 4
ATOM 5803 N N . GLU A 1 53 ? -10.207 7.829 -7.757 1.00 0.00 53 GLU A N 4
ATOM 5804 C CA . GLU A 1 53 ? -10.273 7.532 -6.334 1.00 0.00 53 GLU A CA 4
ATOM 5805 C C . GLU A 1 53 ? -8.943 7.052 -5.774 1.00 0.00 53 GLU A C 4
ATOM 5806 O O . GLU A 1 53 ? -8.620 7.303 -4.619 1.00 0.00 53 GLU A O 4
ATOM 5818 N N . GLY A 1 54 ? -8.168 6.413 -6.647 1.00 0.00 54 GLY A N 4
ATOM 5819 C CA . GLY A 1 54 ? -6.905 5.760 -6.305 1.00 0.00 54 GLY A CA 4
ATOM 5820 C C . GLY A 1 54 ? -6.889 4.961 -5.016 1.00 0.00 54 GLY A C 4
ATOM 5821 O O . GLY A 1 54 ? -5.830 4.531 -4.595 1.00 0.00 54 GLY A O 4
ATOM 5825 N N . TYR A 1 55 ? -8.037 4.719 -4.405 1.00 0.00 55 TYR A N 4
ATOM 5826 C CA . TYR A 1 55 ? -8.079 3.949 -3.173 1.00 0.00 55 TYR A CA 4
ATOM 5827 C C . TYR A 1 55 ? -9.049 2.794 -3.309 1.00 0.00 55 TYR A C 4
ATOM 5828 O O . TYR A 1 55 ? -9.333 2.094 -2.341 1.00 0.00 55 TYR A O 4
ATOM 5846 N N . LYS A 1 56 ? -9.565 2.605 -4.516 1.00 0.00 56 LYS A N 4
ATOM 5847 C CA . LYS A 1 56 ? -10.584 1.593 -4.749 1.00 0.00 56 LYS A CA 4
ATOM 5848 C C . LYS A 1 56 ? -10.001 0.193 -4.560 1.00 0.00 56 LYS A C 4
ATOM 5849 O O . LYS A 1 56 ? -10.701 -0.731 -4.152 1.00 0.00 56 LYS A O 4
ATOM 5868 N N . GLY A 1 57 ? -8.707 0.061 -4.870 1.00 0.00 57 GLY A N 4
ATOM 5869 C CA . GLY A 1 57 ? -7.985 -1.189 -4.672 1.00 0.00 57 GLY A CA 4
ATOM 5870 C C . GLY A 1 57 ? -8.461 -2.344 -5.542 1.00 0.00 57 GLY A C 4
ATOM 5871 O O . GLY A 1 57 ? -7.775 -3.358 -5.643 1.00 0.00 57 GLY A O 4
ATOM 5875 N N . SER A 1 58 ? -9.618 -2.177 -6.176 1.00 0.00 58 SER A N 4
ATOM 5876 C CA . SER A 1 58 ? -10.279 -3.251 -6.914 1.00 0.00 58 SER A CA 4
ATOM 5877 C C . SER A 1 58 ? -10.849 -4.272 -5.927 1.00 0.00 58 SER A C 4
ATOM 5878 O O . SER A 1 58 ? -12.041 -4.236 -5.618 1.00 0.00 58 SER A O 4
ATOM 5886 N N . GLU A 1 59 ? -10.012 -5.171 -5.423 1.00 0.00 59 GLU A N 4
ATOM 5887 C CA . GLU A 1 59 ? -10.425 -6.044 -4.336 1.00 0.00 59 GLU A CA 4
ATOM 5888 C C . GLU A 1 59 ? -9.552 -5.822 -3.107 1.00 0.00 59 GLU A C 4
ATOM 5889 O O . GLU A 1 59 ? -9.963 -6.112 -1.985 1.00 0.00 59 GLU A O 4
ATOM 5901 N N . TYR A 1 60 ? -8.347 -5.316 -3.317 1.00 0.00 60 TYR A N 4
ATOM 5902 C CA . TYR A 1 60 ? -7.470 -4.982 -2.207 1.00 0.00 60 TYR A CA 4
ATOM 5903 C C . TYR A 1 60 ? -6.829 -3.627 -2.405 1.00 0.00 60 TYR A C 4
ATOM 5904 O O . TYR A 1 60 ? -6.168 -3.380 -3.412 1.00 0.00 60 TYR A O 4
ATOM 5922 N N . ALA A 1 61 ? -7.011 -2.759 -1.430 1.00 0.00 61 ALA A N 4
ATOM 5923 C CA . ALA A 1 61 ? -6.397 -1.449 -1.467 1.00 0.00 61 ALA A CA 4
ATOM 5924 C C . ALA A 1 61 ? -5.235 -1.402 -0.494 1.00 0.00 61 ALA A C 4
ATOM 5925 O O . ALA A 1 61 ? -5.438 -1.375 0.722 1.00 0.00 61 ALA A O 4
ATOM 5932 N N . PRO A 1 62 ? -3.998 -1.440 -1.004 1.00 0.00 62 PRO A N 4
ATOM 5933 C CA . PRO A 1 62 ? -2.822 -1.275 -0.161 1.00 0.00 62 PRO A CA 4
ATOM 5934 C C . PRO A 1 62 ? -2.730 0.144 0.373 1.00 0.00 62 PRO A C 4
ATOM 5935 O O . PRO A 1 62 ? -2.619 1.099 -0.389 1.00 0.00 62 PRO A O 4
ATOM 5946 N N . THR A 1 63 ? -2.743 0.274 1.682 1.00 0.00 63 THR A N 4
ATOM 5947 C CA . THR A 1 63 ? -2.706 1.574 2.311 1.00 0.00 63 THR A CA 4
ATOM 5948 C C . THR A 1 63 ? -1.546 1.649 3.282 1.00 0.00 63 THR A C 4
ATOM 5949 O O . THR A 1 63 ? -0.923 0.633 3.597 1.00 0.00 63 THR A O 4
ATOM 5960 N N . TYR A 1 64 ? -1.255 2.843 3.745 1.00 0.00 64 TYR A N 4
ATOM 5961 C CA . TYR A 1 64 ? -0.125 3.060 4.620 1.00 0.00 64 TYR A CA 4
ATOM 5962 C C . TYR A 1 64 ? -0.472 4.120 5.649 1.00 0.00 64 TYR A C 4
ATOM 5963 O O . TYR A 1 64 ? -1.461 4.840 5.498 1.00 0.00 64 TYR A O 4
ATOM 5981 N N . GLU A 1 65 ? 0.338 4.207 6.684 1.00 0.00 65 GLU A N 4
ATOM 5982 C CA . GLU A 1 65 ? 0.122 5.180 7.736 1.00 0.00 65 GLU A CA 4
ATOM 5983 C C . GLU A 1 65 ? 1.171 6.283 7.663 1.00 0.00 65 GLU A C 4
ATOM 5984 O O . GLU A 1 65 ? 2.375 6.013 7.731 1.00 0.00 65 GLU A O 4
ATOM 5996 N N . ASP A 1 66 ? 0.707 7.515 7.503 1.00 0.00 66 ASP A N 4
ATOM 5997 C CA . ASP A 1 66 ? 1.590 8.677 7.469 1.00 0.00 66 ASP A CA 4
ATOM 5998 C C . ASP A 1 66 ? 1.892 9.137 8.906 1.00 0.00 66 ASP A C 4
ATOM 5999 O O . ASP A 1 66 ? 1.544 8.437 9.856 1.00 0.00 66 ASP A O 4
ATOM 6008 N N . LYS A 1 67 ? 2.506 10.315 9.076 1.00 0.00 67 LYS A N 4
ATOM 6009 C CA . LYS A 1 67 ? 2.968 10.760 10.398 1.00 0.00 67 LYS A CA 4
ATOM 6010 C C . LYS A 1 67 ? 1.788 10.908 11.330 1.00 0.00 67 LYS A C 4
ATOM 6011 O O . LYS A 1 67 ? 1.780 10.398 12.450 1.00 0.00 67 LYS A O 4
ATOM 6030 N N . ASP A 1 68 ? 0.781 11.602 10.830 1.00 0.00 68 ASP A N 4
ATOM 6031 C CA . ASP A 1 68 ? -0.398 11.928 11.624 1.00 0.00 68 ASP A CA 4
ATOM 6032 C C . ASP A 1 68 ? -1.400 10.775 11.602 1.00 0.00 68 ASP A C 4
ATOM 6033 O O . ASP A 1 68 ? -2.560 10.921 11.991 1.00 0.00 68 ASP A O 4
ATOM 6042 N N . GLY A 1 69 ? -0.937 9.619 11.145 1.00 0.00 69 GLY A N 4
ATOM 6043 C CA . GLY A 1 69 ? -1.762 8.431 11.157 1.00 0.00 69 GLY A CA 4
ATOM 6044 C C . GLY A 1 69 ? -2.763 8.397 10.024 1.00 0.00 69 GLY A C 4
ATOM 6045 O O . GLY A 1 69 ? -3.756 7.672 10.092 1.00 0.00 69 GLY A O 4
ATOM 6049 N N . ASP A 1 70 ? -2.509 9.182 8.990 1.00 0.00 70 ASP A N 4
ATOM 6050 C CA . ASP A 1 70 ? -3.395 9.235 7.834 1.00 0.00 70 ASP A CA 4
ATOM 6051 C C . ASP A 1 70 ? -3.210 7.997 6.972 1.00 0.00 70 ASP A C 4
ATOM 6052 O O . ASP A 1 70 ? -2.082 7.630 6.640 1.00 0.00 70 ASP A O 4
ATOM 6061 N N . TRP A 1 71 ? -4.314 7.348 6.628 1.00 0.00 71 TRP A N 4
ATOM 6062 C CA . TRP A 1 71 ? -4.269 6.153 5.798 1.00 0.00 71 TRP A CA 4
ATOM 6063 C C . TRP A 1 71 ? -4.755 6.458 4.391 1.00 0.00 71 TRP A C 4
ATOM 6064 O O . TRP A 1 71 ? -5.884 6.908 4.190 1.00 0.00 71 TRP A O 4
ATOM 6085 N N . MET A 1 72 ? -3.886 6.223 3.427 1.00 0.00 72 MET A N 4
ATOM 6086 C CA . MET A 1 72 ? -4.223 6.347 2.018 1.00 0.00 72 MET A CA 4
ATOM 6087 C C . MET A 1 72 ? -3.595 5.185 1.277 1.00 0.00 72 MET A C 4
ATOM 6088 O O . MET A 1 72 ? -2.786 4.461 1.854 1.00 0.00 72 MET A O 4
ATOM 6102 N N . LEU A 1 73 ? -3.945 5.005 0.017 1.00 0.00 73 LEU A N 4
ATOM 6103 C CA . LEU A 1 73 ? -3.387 3.933 -0.768 1.00 0.00 73 LEU A CA 4
ATOM 6104 C C . LEU A 1 73 ? -1.997 4.343 -1.232 1.00 0.00 73 LEU A C 4
ATOM 6105 O O . LEU A 1 73 ? -1.756 5.511 -1.550 1.00 0.00 73 LEU A O 4
ATOM 6121 N N . VAL A 1 74 ? -1.081 3.390 -1.238 1.00 0.00 74 VAL A N 4
ATOM 6122 C CA . VAL A 1 74 ? 0.312 3.677 -1.537 1.00 0.00 74 VAL A CA 4
ATOM 6123 C C . VAL A 1 74 ? 0.512 4.117 -2.980 1.00 0.00 74 VAL A C 4
ATOM 6124 O O . VAL A 1 74 ? 0.054 3.472 -3.920 1.00 0.00 74 VAL A O 4
ATOM 6137 N N . GLY A 1 75 ? 1.216 5.224 -3.137 1.00 0.00 75 GLY A N 4
ATOM 6138 C CA . GLY A 1 75 ? 1.396 5.810 -4.443 1.00 0.00 75 GLY A CA 4
ATOM 6139 C C . GLY A 1 75 ? 0.673 7.132 -4.570 1.00 0.00 75 GLY A C 4
ATOM 6140 O O . GLY A 1 75 ? 0.640 7.724 -5.652 1.00 0.00 75 GLY A O 4
ATOM 6144 N N . ASP A 1 76 ? 0.079 7.591 -3.467 1.00 0.00 76 ASP A N 4
ATOM 6145 C CA . ASP A 1 76 ? -0.601 8.889 -3.449 1.00 0.00 76 ASP A CA 4
ATOM 6146 C C . ASP A 1 76 ? 0.371 10.017 -3.787 1.00 0.00 76 ASP A C 4
ATOM 6147 O O . ASP A 1 76 ? 0.174 10.745 -4.765 1.00 0.00 76 ASP A O 4
ATOM 6156 N N . VAL A 1 77 ? 1.420 10.157 -2.985 1.00 0.00 77 VAL A N 4
ATOM 6157 C CA . VAL A 1 77 ? 2.441 11.168 -3.232 1.00 0.00 77 VAL A CA 4
ATOM 6158 C C . VAL A 1 77 ? 3.641 10.540 -3.936 1.00 0.00 77 VAL A C 4
ATOM 6159 O O . VAL A 1 77 ? 3.847 9.329 -3.844 1.00 0.00 77 VAL A O 4
ATOM 6172 N N . PRO A 1 78 ? 4.430 11.355 -4.667 1.00 0.00 78 PRO A N 4
ATOM 6173 C CA . PRO A 1 78 ? 5.601 10.881 -5.414 1.00 0.00 78 PRO A CA 4
ATOM 6174 C C . PRO A 1 78 ? 6.561 10.065 -4.559 1.00 0.00 78 PRO A C 4
ATOM 6175 O O . PRO A 1 78 ? 6.865 10.417 -3.415 1.00 0.00 78 PRO A O 4
ATOM 6186 N N . TRP A 1 79 ? 7.026 8.973 -5.168 1.00 0.00 79 TRP A N 4
ATOM 6187 C CA . TRP A 1 79 ? 7.869 7.969 -4.534 1.00 0.00 79 TRP A CA 4
ATOM 6188 C C . TRP A 1 79 ? 8.981 8.565 -3.684 1.00 0.00 79 TRP A C 4
ATOM 6189 O O . TRP A 1 79 ? 9.239 8.075 -2.590 1.00 0.00 79 TRP A O 4
ATOM 6210 N N . ASP A 1 80 ? 9.625 9.620 -4.175 1.00 0.00 80 ASP A N 4
ATOM 6211 C CA . ASP A 1 80 ? 10.783 10.187 -3.488 1.00 0.00 80 ASP A CA 4
ATOM 6212 C C . ASP A 1 80 ? 10.420 10.628 -2.076 1.00 0.00 80 ASP A C 4
ATOM 6213 O O . ASP A 1 80 ? 11.167 10.392 -1.123 1.00 0.00 80 ASP A O 4
ATOM 6222 N N . MET A 1 81 ? 9.268 11.260 -1.940 1.00 0.00 81 MET A N 4
ATOM 6223 C CA . MET A 1 81 ? 8.789 11.691 -0.646 1.00 0.00 81 MET A CA 4
ATOM 6224 C C . MET A 1 81 ? 8.047 10.558 0.056 1.00 0.00 81 MET A C 4
ATOM 6225 O O . MET A 1 81 ? 8.030 10.480 1.283 1.00 0.00 81 MET A O 4
ATOM 6239 N N . PHE A 1 82 ? 7.468 9.658 -0.735 1.00 0.00 82 PHE A N 4
ATOM 6240 C CA . PHE A 1 82 ? 6.594 8.621 -0.202 1.00 0.00 82 PHE A CA 4
ATOM 6241 C C . PHE A 1 82 ? 7.332 7.671 0.728 1.00 0.00 82 PHE A C 4
ATOM 6242 O O . PHE A 1 82 ? 6.799 7.282 1.770 1.00 0.00 82 PHE A O 4
ATOM 6259 N N . VAL A 1 83 ? 8.553 7.302 0.367 1.00 0.00 83 VAL A N 4
ATOM 6260 C CA . VAL A 1 83 ? 9.281 6.289 1.122 1.00 0.00 83 VAL A CA 4
ATOM 6261 C C . VAL A 1 83 ? 9.498 6.734 2.559 1.00 0.00 83 VAL A C 4
ATOM 6262 O O . VAL A 1 83 ? 9.385 5.948 3.497 1.00 0.00 83 VAL A O 4
ATOM 6275 N N . THR A 1 84 ? 9.797 8.003 2.725 1.00 0.00 84 THR A N 4
ATOM 6276 C CA . THR A 1 84 ? 10.028 8.563 4.037 1.00 0.00 84 THR A CA 4
ATOM 6277 C C . THR A 1 84 ? 8.708 8.844 4.763 1.00 0.00 84 THR A C 4
ATOM 6278 O O . THR A 1 84 ? 8.690 9.133 5.958 1.00 0.00 84 THR A O 4
ATOM 6289 N N . SER A 1 85 ? 7.603 8.755 4.029 1.00 0.00 85 SER A N 4
ATOM 6290 C CA . SER A 1 85 ? 6.288 9.036 4.587 1.00 0.00 85 SER A CA 4
ATOM 6291 C C . SER A 1 85 ? 5.626 7.797 5.196 1.00 0.00 85 SER A C 4
ATOM 6292 O O . SER A 1 85 ? 4.866 7.915 6.159 1.00 0.00 85 SER A O 4
ATOM 6300 N N . CYS A 1 86 ? 5.907 6.622 4.647 1.00 0.00 86 CYS A N 4
ATOM 6301 C CA . CYS A 1 86 ? 5.237 5.405 5.096 1.00 0.00 86 CYS A CA 4
ATOM 6302 C C . CYS A 1 86 ? 5.998 4.715 6.216 1.00 0.00 86 CYS A C 4
ATOM 6303 O O . CYS A 1 86 ? 7.173 4.377 6.074 1.00 0.00 86 CYS A O 4
ATOM 6311 N N . LYS A 1 87 ? 5.309 4.507 7.326 1.00 0.00 87 LYS A N 4
ATOM 6312 C CA . LYS A 1 87 ? 5.907 3.852 8.484 1.00 0.00 87 LYS A CA 4
ATOM 6313 C C . LYS A 1 87 ? 5.177 2.553 8.836 1.00 0.00 87 LYS A C 4
ATOM 6314 O O . LYS A 1 87 ? 5.747 1.666 9.474 1.00 0.00 87 LYS A O 4
ATOM 6333 N N . ARG A 1 88 ? 3.918 2.441 8.418 1.00 0.00 88 ARG A N 4
ATOM 6334 C CA . ARG A 1 88 ? 3.149 1.208 8.592 1.00 0.00 88 ARG A CA 4
ATOM 6335 C C . ARG A 1 88 ? 2.308 0.939 7.357 1.00 0.00 88 ARG A C 4
ATOM 6336 O O . ARG A 1 88 ? 1.914 1.872 6.660 1.00 0.00 88 ARG A O 4
ATOM 6357 N N . LEU A 1 89 ? 2.040 -0.331 7.089 1.00 0.00 89 LEU A N 4
ATOM 6358 C CA . LEU A 1 89 ? 1.344 -0.719 5.873 1.00 0.00 89 LEU A CA 4
ATOM 6359 C C . LEU A 1 89 ? 0.117 -1.564 6.189 1.00 0.00 89 LEU A C 4
ATOM 6360 O O . LEU A 1 89 ? 0.152 -2.430 7.059 1.00 0.00 89 LEU A O 4
ATOM 6376 N N . ARG A 1 90 ? -0.976 -1.295 5.501 1.00 0.00 90 ARG A N 4
ATOM 6377 C CA . ARG A 1 90 ? -2.148 -2.141 5.596 1.00 0.00 90 ARG A CA 4
ATOM 6378 C C . ARG A 1 90 ? -2.788 -2.337 4.233 1.00 0.00 90 ARG A C 4
ATOM 6379 O O . ARG A 1 90 ? -3.275 -1.397 3.622 1.00 0.00 90 ARG A O 4
ATOM 6400 N N . ILE A 1 91 ? -2.792 -3.562 3.771 1.00 0.00 91 ILE A N 4
ATOM 6401 C CA . ILE A 1 91 ? -3.490 -3.919 2.551 1.00 0.00 91 ILE A CA 4
ATOM 6402 C C . ILE A 1 91 ? -4.707 -4.689 2.965 1.00 0.00 91 ILE A C 4
ATOM 6403 O O . ILE A 1 91 ? -4.626 -5.495 3.884 1.00 0.00 91 ILE A O 4
ATOM 6419 N N . MET A 1 92 ? -5.833 -4.408 2.362 1.00 0.00 92 MET A N 4
ATOM 6420 C CA . MET A 1 92 ? -7.082 -4.930 2.883 1.00 0.00 92 MET A CA 4
ATOM 6421 C C . MET A 1 92 ? -8.194 -4.990 1.858 1.00 0.00 92 MET A C 4
ATOM 6422 O O . MET A 1 92 ? -8.155 -4.321 0.824 1.00 0.00 92 MET A O 4
ATOM 6436 N N . LYS A 1 93 ? -9.174 -5.825 2.183 1.00 0.00 93 LYS A N 4
ATOM 6437 C CA . LYS A 1 93 ? -10.317 -6.100 1.336 1.00 0.00 93 LYS A CA 4
ATOM 6438 C C . LYS A 1 93 ? -11.068 -4.828 0.962 1.00 0.00 93 LYS A C 4
ATOM 6439 O O . LYS A 1 93 ? -11.277 -3.942 1.792 1.00 0.00 93 LYS A O 4
ATOM 6458 N N . GLY A 1 94 ? -11.477 -4.766 -0.303 1.00 0.00 94 GLY A N 4
ATOM 6459 C CA . GLY A 1 94 ? -12.220 -3.632 -0.813 1.00 0.00 94 GLY A CA 4
ATOM 6460 C C . GLY A 1 94 ? -13.538 -3.455 -0.109 1.00 0.00 94 GLY A C 4
ATOM 6461 O O . GLY A 1 94 ? -14.046 -2.348 0.012 1.00 0.00 94 GLY A O 4
ATOM 6465 N N . THR A 1 95 ? -14.075 -4.562 0.363 1.00 0.00 95 THR A N 4
ATOM 6466 C CA . THR A 1 95 ? -15.318 -4.566 1.124 1.00 0.00 95 THR A CA 4
ATOM 6467 C C . THR A 1 95 ? -15.159 -3.808 2.444 1.00 0.00 95 THR A C 4
ATOM 6468 O O . THR A 1 95 ? -16.138 -3.370 3.047 1.00 0.00 95 THR A O 4
ATOM 6479 N N . GLU A 1 96 ? -13.917 -3.654 2.878 1.00 0.00 96 GLU A N 4
ATOM 6480 C CA . GLU A 1 96 ? -13.608 -2.926 4.101 1.00 0.00 96 GLU A CA 4
ATOM 6481 C C . GLU A 1 96 ? -13.132 -1.517 3.766 1.00 0.00 96 GLU A C 4
ATOM 6482 O O . GLU A 1 96 ? -13.600 -0.530 4.334 1.00 0.00 96 GLU A O 4
ATOM 6494 N N . ALA A 1 97 ? -12.209 -1.438 2.813 1.00 0.00 97 ALA A N 4
ATOM 6495 C CA . ALA A 1 97 ? -11.596 -0.174 2.417 1.00 0.00 97 ALA A CA 4
ATOM 6496 C C . ALA A 1 97 ? -12.594 0.764 1.747 1.00 0.00 97 ALA A C 4
ATOM 6497 O O . ALA A 1 97 ? -12.383 1.975 1.716 1.00 0.00 97 ALA A O 4
ATOM 6504 N N . LYS A 1 98 ? -13.673 0.200 1.219 1.00 0.00 98 LYS A N 4
ATOM 6505 C CA . LYS A 1 98 ? -14.669 0.967 0.470 1.00 0.00 98 LYS A CA 4
ATOM 6506 C C . LYS A 1 98 ? -15.192 2.167 1.259 1.00 0.00 98 LYS A C 4
ATOM 6507 O O . LYS A 1 98 ? -15.555 3.185 0.674 1.00 0.00 98 LYS A O 4
ATOM 6526 N N . GLY A 1 99 ? -15.212 2.052 2.580 1.00 0.00 99 GLY A N 4
ATOM 6527 C CA . GLY A 1 99 ? -15.693 3.135 3.409 1.00 0.00 99 GLY A CA 4
ATOM 6528 C C . GLY A 1 99 ? -14.800 4.361 3.351 1.00 0.00 99 GLY A C 4
ATOM 6529 O O . GLY A 1 99 ? -15.287 5.490 3.322 1.00 0.00 99 GLY A O 4
ATOM 6533 N N . LEU A 1 100 ? -13.490 4.147 3.321 1.00 0.00 100 LEU A N 4
ATOM 6534 C CA . LEU A 1 100 ? -12.545 5.256 3.375 1.00 0.00 100 LEU A CA 4
ATOM 6535 C C . LEU A 1 100 ? -11.932 5.555 2.017 1.00 0.00 100 LEU A C 4
ATOM 6536 O O . LEU A 1 100 ? -11.563 6.687 1.734 1.00 0.00 100 LEU A O 4
ATOM 6552 N N . GLY A 1 101 ? -11.890 4.561 1.162 1.00 0.00 101 GLY A N 4
ATOM 6553 C CA . GLY A 1 101 ? -11.217 4.718 -0.108 1.00 0.00 101 GLY A CA 4
ATOM 6554 C C . GLY A 1 101 ? -12.179 4.882 -1.237 1.00 0.00 101 GLY A C 4
ATOM 6555 O O . GLY A 1 101 ? -12.049 5.792 -2.054 1.00 0.00 101 GLY A O 4
ATOM 6559 N N . CYS A 1 102 ? -13.151 3.999 -1.271 1.00 0.00 102 CYS A N 4
ATOM 6560 C CA . CYS A 1 102 ? -14.150 4.016 -2.324 1.00 0.00 102 CYS A CA 4
ATOM 6561 C C . CYS A 1 102 ? -15.194 5.089 -2.061 1.00 0.00 102 CYS A C 4
ATOM 6562 O O . CYS A 1 102 ? -16.193 5.201 -2.775 1.00 0.00 102 CYS A O 4
ATOM 6570 N N . GLY A 1 103 ? -14.959 5.877 -1.027 1.00 0.00 103 GLY A N 4
ATOM 6571 C CA . GLY A 1 103 ? -15.739 7.064 -0.822 1.00 0.00 103 GLY A CA 4
ATOM 6572 C C . GLY A 1 103 ? -15.037 8.259 -1.403 1.00 0.00 103 GLY A C 4
ATOM 6573 O O . GLY A 1 103 ? -15.138 9.374 -0.894 1.00 0.00 103 GLY A O 4
ATOM 6577 N N . VAL A 1 104 ? -14.337 7.974 -2.493 1.00 0.00 104 VAL A N 4
ATOM 6578 C CA . VAL A 1 104 ? -13.533 8.932 -3.253 1.00 0.00 104 VAL A CA 4
ATOM 6579 C C . VAL A 1 104 ? -12.861 9.995 -2.366 1.00 0.00 104 VAL A C 4
ATOM 6580 O O . VAL A 1 104 ? -13.274 11.156 -2.313 1.00 0.00 104 VAL A O 4
ATOM 6593 N N . GLY A 1 105 ? -11.825 9.577 -1.645 1.00 0.00 105 GLY A N 4
ATOM 6594 C CA . GLY A 1 105 ? -11.041 10.523 -0.874 1.00 0.00 105 GLY A CA 4
ATOM 6595 C C . GLY A 1 105 ? -10.828 10.101 0.568 1.00 0.00 105 GLY A C 4
ATOM 6596 O O . GLY A 1 105 ? -11.445 10.655 1.477 1.00 0.00 105 GLY A O 4
ATOM 6600 N N . SER A 1 106 ? -9.963 9.117 0.779 1.00 0.00 106 SER A N 4
ATOM 6601 C CA . SER A 1 106 ? -9.569 8.714 2.123 1.00 0.00 106 SER A CA 4
ATOM 6602 C C . SER A 1 106 ? -8.834 9.846 2.833 1.00 0.00 106 SER A C 4
ATOM 6603 O O . SER A 1 106 ? -7.681 10.142 2.520 1.00 0.00 106 SER A O 4
ATOM 6611 N N . HIS A 1 107 ? -9.515 10.489 3.769 1.00 0.00 107 HIS A N 4
ATOM 6612 C CA . HIS A 1 107 ? -8.918 11.553 4.562 1.00 0.00 107 HIS A CA 4
ATOM 6613 C C . HIS A 1 107 ? -8.890 11.149 6.025 1.00 0.00 107 HIS A C 4
ATOM 6614 O O . HIS A 1 107 ? -9.873 11.439 6.740 1.00 0.00 107 HIS A O 4
ATOM 6629 N N . HIS A 1 1 ? 17.657 -6.186 0.781 1.00 0.00 1 HIS A N 5
ATOM 6630 C CA . HIS A 1 1 ? 17.694 -6.010 2.250 1.00 0.00 1 HIS A CA 5
ATOM 6631 C C . HIS A 1 1 ? 19.081 -5.562 2.697 1.00 0.00 1 HIS A C 5
ATOM 6632 O O . HIS A 1 1 ? 19.275 -4.415 3.088 1.00 0.00 1 HIS A O 5
ATOM 6649 N N . GLU A 1 2 ? 20.047 -6.462 2.603 1.00 0.00 2 GLU A N 5
ATOM 6650 C CA . GLU A 1 2 ? 21.395 -6.188 3.074 1.00 0.00 2 GLU A CA 5
ATOM 6651 C C . GLU A 1 2 ? 22.300 -5.784 1.913 1.00 0.00 2 GLU A C 5
ATOM 6652 O O . GLU A 1 2 ? 22.931 -6.626 1.272 1.00 0.00 2 GLU A O 5
ATOM 6664 N N . ALA A 1 3 ? 22.308 -4.482 1.627 1.00 0.00 3 ALA A N 5
ATOM 6665 C CA . ALA A 1 3 ? 23.128 -3.891 0.562 1.00 0.00 3 ALA A CA 5
ATOM 6666 C C . ALA A 1 3 ? 22.601 -4.245 -0.831 1.00 0.00 3 ALA A C 5
ATOM 6667 O O . ALA A 1 3 ? 23.066 -3.707 -1.837 1.00 0.00 3 ALA A O 5
ATOM 6674 N N . ASP A 1 4 ? 21.625 -5.140 -0.890 1.00 0.00 4 ASP A N 5
ATOM 6675 C CA . ASP A 1 4 ? 20.987 -5.504 -2.153 1.00 0.00 4 ASP A CA 5
ATOM 6676 C C . ASP A 1 4 ? 19.708 -4.692 -2.335 1.00 0.00 4 ASP A C 5
ATOM 6677 O O . ASP A 1 4 ? 18.724 -5.172 -2.904 1.00 0.00 4 ASP A O 5
ATOM 6686 N N . VAL A 1 5 ? 19.752 -3.450 -1.850 1.00 0.00 5 VAL A N 5
ATOM 6687 C CA . VAL A 1 5 ? 18.601 -2.545 -1.845 1.00 0.00 5 VAL A CA 5
ATOM 6688 C C . VAL A 1 5 ? 17.607 -2.960 -0.763 1.00 0.00 5 VAL A C 5
ATOM 6689 O O . VAL A 1 5 ? 17.088 -4.076 -0.769 1.00 0.00 5 VAL A O 5
ATOM 6702 N N . GLY A 1 6 ? 17.383 -2.067 0.189 1.00 0.00 6 GLY A N 5
ATOM 6703 C CA . GLY A 1 6 ? 16.484 -2.350 1.289 1.00 0.00 6 GLY A CA 5
ATOM 6704 C C . GLY A 1 6 ? 16.978 -1.727 2.575 1.00 0.00 6 GLY A C 5
ATOM 6705 O O . GLY A 1 6 ? 18.171 -1.452 2.711 1.00 0.00 6 GLY A O 5
ATOM 6709 N N . GLY A 1 7 ? 16.077 -1.494 3.512 1.00 0.00 7 GLY A N 5
ATOM 6710 C CA . GLY A 1 7 ? 16.456 -0.870 4.760 1.00 0.00 7 GLY A CA 5
ATOM 6711 C C . GLY A 1 7 ? 15.272 -0.246 5.455 1.00 0.00 7 GLY A C 5
ATOM 6712 O O . GLY A 1 7 ? 15.292 -0.023 6.668 1.00 0.00 7 GLY A O 5
ATOM 6716 N N . ILE A 1 8 ? 14.234 0.040 4.684 1.00 0.00 8 ILE A N 5
ATOM 6717 C CA . ILE A 1 8 ? 13.017 0.596 5.235 1.00 0.00 8 ILE A CA 5
ATOM 6718 C C . ILE A 1 8 ? 11.943 -0.476 5.287 1.00 0.00 8 ILE A C 5
ATOM 6719 O O . ILE A 1 8 ? 11.354 -0.839 4.270 1.00 0.00 8 ILE A O 5
ATOM 6735 N N . PHE A 1 9 ? 11.680 -0.959 6.484 1.00 0.00 9 PHE A N 5
ATOM 6736 C CA . PHE A 1 9 ? 10.795 -2.093 6.665 1.00 0.00 9 PHE A CA 5
ATOM 6737 C C . PHE A 1 9 ? 9.441 -1.633 7.153 1.00 0.00 9 PHE A C 5
ATOM 6738 O O . PHE A 1 9 ? 9.343 -0.852 8.102 1.00 0.00 9 PHE A O 5
ATOM 6755 N N . VAL A 1 10 ? 8.404 -2.112 6.497 1.00 0.00 10 VAL A N 5
ATOM 6756 C CA . VAL A 1 10 ? 7.049 -1.759 6.857 1.00 0.00 10 VAL A CA 5
ATOM 6757 C C . VAL A 1 10 ? 6.269 -3.016 7.205 1.00 0.00 10 VAL A C 5
ATOM 6758 O O . VAL A 1 10 ? 6.533 -4.098 6.678 1.00 0.00 10 VAL A O 5
ATOM 6771 N N . LYS A 1 11 ? 5.303 -2.860 8.074 1.00 0.00 11 LYS A N 5
ATOM 6772 C CA . LYS A 1 11 ? 4.473 -3.965 8.504 1.00 0.00 11 LYS A CA 5
ATOM 6773 C C . LYS A 1 11 ? 3.115 -3.827 7.856 1.00 0.00 11 LYS A C 5
ATOM 6774 O O . LYS A 1 11 ? 2.552 -2.738 7.848 1.00 0.00 11 LYS A O 5
ATOM 6793 N N . VAL A 1 12 ? 2.585 -4.918 7.333 1.00 0.00 12 VAL A N 5
ATOM 6794 C CA . VAL A 1 12 ? 1.321 -4.865 6.604 1.00 0.00 12 VAL A CA 5
ATOM 6795 C C . VAL A 1 12 ? 0.313 -5.842 7.194 1.00 0.00 12 VAL A C 5
ATOM 6796 O O . VAL A 1 12 ? 0.591 -7.027 7.361 1.00 0.00 12 VAL A O 5
ATOM 6809 N N . SER A 1 13 ? -0.851 -5.318 7.535 1.00 0.00 13 SER A N 5
ATOM 6810 C CA . SER A 1 13 ? -1.908 -6.106 8.136 1.00 0.00 13 SER A CA 5
ATOM 6811 C C . SER A 1 13 ? -3.112 -6.182 7.205 1.00 0.00 13 SER A C 5
ATOM 6812 O O . SER A 1 13 ? -3.377 -5.246 6.446 1.00 0.00 13 SER A O 5
ATOM 6820 N N . MET A 1 14 ? -3.829 -7.299 7.262 1.00 0.00 14 MET A N 5
ATOM 6821 C CA . MET A 1 14 ? -4.968 -7.527 6.382 1.00 0.00 14 MET A CA 5
ATOM 6822 C C . MET A 1 14 ? -6.279 -7.352 7.138 1.00 0.00 14 MET A C 5
ATOM 6823 O O . MET A 1 14 ? -6.294 -7.317 8.371 1.00 0.00 14 MET A O 5
ATOM 6837 N N . ASP A 1 15 ? -7.376 -7.245 6.402 1.00 0.00 15 ASP A N 5
ATOM 6838 C CA . ASP A 1 15 ? -8.700 -7.143 7.008 1.00 0.00 15 ASP A CA 5
ATOM 6839 C C . ASP A 1 15 ? -9.651 -8.121 6.336 1.00 0.00 15 ASP A C 5
ATOM 6840 O O . ASP A 1 15 ? -9.579 -8.335 5.123 1.00 0.00 15 ASP A O 5
ATOM 6849 N N . GLY A 1 16 ? -10.518 -8.726 7.130 1.00 0.00 16 GLY A N 5
ATOM 6850 C CA . GLY A 1 16 ? -11.468 -9.693 6.617 1.00 0.00 16 GLY A CA 5
ATOM 6851 C C . GLY A 1 16 ? -10.902 -11.097 6.621 1.00 0.00 16 GLY A C 5
ATOM 6852 O O . GLY A 1 16 ? -11.628 -12.067 6.830 1.00 0.00 16 GLY A O 5
ATOM 6856 N N . ALA A 1 17 ? -9.601 -11.204 6.402 1.00 0.00 17 ALA A N 5
ATOM 6857 C CA . ALA A 1 17 ? -8.913 -12.480 6.512 1.00 0.00 17 ALA A CA 5
ATOM 6858 C C . ALA A 1 17 ? -7.607 -12.326 7.283 1.00 0.00 17 ALA A C 5
ATOM 6859 O O . ALA A 1 17 ? -6.894 -11.333 7.125 1.00 0.00 17 ALA A O 5
ATOM 6866 N N . PRO A 1 18 ? -7.294 -13.303 8.142 1.00 0.00 18 PRO A N 5
ATOM 6867 C CA . PRO A 1 18 ? -6.061 -13.303 8.933 1.00 0.00 18 PRO A CA 5
ATOM 6868 C C . PRO A 1 18 ? -4.835 -13.712 8.116 1.00 0.00 18 PRO A C 5
ATOM 6869 O O . PRO A 1 18 ? -4.833 -14.759 7.461 1.00 0.00 18 PRO A O 5
ATOM 6880 N N . TYR A 1 19 ? -3.796 -12.886 8.163 1.00 0.00 19 TYR A N 5
ATOM 6881 C CA . TYR A 1 19 ? -2.532 -13.176 7.487 1.00 0.00 19 TYR A CA 5
ATOM 6882 C C . TYR A 1 19 ? -1.383 -12.550 8.261 1.00 0.00 19 TYR A C 5
ATOM 6883 O O . TYR A 1 19 ? -1.608 -11.815 9.222 1.00 0.00 19 TYR A O 5
ATOM 6901 N N . LEU A 1 20 ? -0.159 -12.854 7.859 1.00 0.00 20 LEU A N 5
ATOM 6902 C CA . LEU A 1 20 ? 1.004 -12.163 8.394 1.00 0.00 20 LEU A CA 5
ATOM 6903 C C . LEU A 1 20 ? 1.964 -11.785 7.268 1.00 0.00 20 LEU A C 5
ATOM 6904 O O . LEU A 1 20 ? 2.678 -12.619 6.719 1.00 0.00 20 LEU A O 5
ATOM 6920 N N . ARG A 1 21 ? 1.952 -10.510 6.916 1.00 0.00 21 ARG A N 5
ATOM 6921 C CA . ARG A 1 21 ? 2.773 -10.001 5.826 1.00 0.00 21 ARG A CA 5
ATOM 6922 C C . ARG A 1 21 ? 3.601 -8.802 6.276 1.00 0.00 21 ARG A C 5
ATOM 6923 O O . ARG A 1 21 ? 3.102 -7.933 6.988 1.00 0.00 21 ARG A O 5
ATOM 6944 N N . LYS A 1 22 ? 4.868 -8.768 5.886 1.00 0.00 22 LYS A N 5
ATOM 6945 C CA . LYS A 1 22 ? 5.713 -7.593 6.100 1.00 0.00 22 LYS A CA 5
ATOM 6946 C C . LYS A 1 22 ? 6.663 -7.434 4.919 1.00 0.00 22 LYS A C 5
ATOM 6947 O O . LYS A 1 22 ? 7.170 -8.425 4.388 1.00 0.00 22 LYS A O 5
ATOM 6966 N N . ILE A 1 23 ? 6.898 -6.198 4.505 1.00 0.00 23 ILE A N 5
ATOM 6967 C CA . ILE A 1 23 ? 7.710 -5.923 3.325 1.00 0.00 23 ILE A CA 5
ATOM 6968 C C . ILE A 1 23 ? 8.608 -4.711 3.517 1.00 0.00 23 ILE A C 5
ATOM 6969 O O . ILE A 1 23 ? 8.522 -4.011 4.526 1.00 0.00 23 ILE A O 5
ATOM 6985 N N . ASP A 1 24 ? 9.463 -4.472 2.533 1.00 0.00 24 ASP A N 5
ATOM 6986 C CA . ASP A 1 24 ? 10.386 -3.342 2.572 1.00 0.00 24 ASP A CA 5
ATOM 6987 C C . ASP A 1 24 ? 9.966 -2.320 1.527 1.00 0.00 24 ASP A C 5
ATOM 6988 O O . ASP A 1 24 ? 9.806 -2.638 0.350 1.00 0.00 24 ASP A O 5
ATOM 6997 N N . LEU A 1 25 ? 9.797 -1.092 1.990 1.00 0.00 25 LEU A N 5
ATOM 6998 C CA . LEU A 1 25 ? 9.203 -0.022 1.208 1.00 0.00 25 LEU A CA 5
ATOM 6999 C C . LEU A 1 25 ? 10.119 0.427 0.072 1.00 0.00 25 LEU A C 5
ATOM 7000 O O . LEU A 1 25 ? 9.669 0.650 -1.050 1.00 0.00 25 LEU A O 5
ATOM 7016 N N . ARG A 1 26 ? 11.403 0.561 0.372 1.00 0.00 26 ARG A N 5
ATOM 7017 C CA . ARG A 1 26 ? 12.345 1.147 -0.571 1.00 0.00 26 ARG A CA 5
ATOM 7018 C C . ARG A 1 26 ? 12.773 0.122 -1.612 1.00 0.00 26 ARG A C 5
ATOM 7019 O O . ARG A 1 26 ? 13.161 0.473 -2.727 1.00 0.00 26 ARG A O 5
ATOM 7040 N N . VAL A 1 27 ? 12.695 -1.140 -1.218 1.00 0.00 27 VAL A N 5
ATOM 7041 C CA . VAL A 1 27 ? 13.068 -2.275 -2.030 1.00 0.00 27 VAL A CA 5
ATOM 7042 C C . VAL A 1 27 ? 12.452 -2.258 -3.440 1.00 0.00 27 VAL A C 5
ATOM 7043 O O . VAL A 1 27 ? 12.976 -2.891 -4.363 1.00 0.00 27 VAL A O 5
ATOM 7056 N N . TYR A 1 28 ? 11.359 -1.526 -3.614 1.00 0.00 28 TYR A N 5
ATOM 7057 C CA . TYR A 1 28 ? 10.659 -1.509 -4.889 1.00 0.00 28 TYR A CA 5
ATOM 7058 C C . TYR A 1 28 ? 11.236 -0.467 -5.837 1.00 0.00 28 TYR A C 5
ATOM 7059 O O . TYR A 1 28 ? 11.190 -0.626 -7.058 1.00 0.00 28 TYR A O 5
ATOM 7077 N N . GLY A 1 29 ? 11.797 0.584 -5.254 1.00 0.00 29 GLY A N 5
ATOM 7078 C CA . GLY A 1 29 ? 12.420 1.648 -6.028 1.00 0.00 29 GLY A CA 5
ATOM 7079 C C . GLY A 1 29 ? 11.449 2.381 -6.937 1.00 0.00 29 GLY A C 5
ATOM 7080 O O . GLY A 1 29 ? 11.864 3.142 -7.811 1.00 0.00 29 GLY A O 5
ATOM 7084 N N . GLY A 1 30 ? 10.158 2.176 -6.719 1.00 0.00 30 GLY A N 5
ATOM 7085 C CA . GLY A 1 30 ? 9.157 2.809 -7.545 1.00 0.00 30 GLY A CA 5
ATOM 7086 C C . GLY A 1 30 ? 7.815 2.123 -7.441 1.00 0.00 30 GLY A C 5
ATOM 7087 O O . GLY A 1 30 ? 7.685 1.102 -6.762 1.00 0.00 30 GLY A O 5
ATOM 7091 N N . TYR A 1 31 ? 6.820 2.679 -8.120 1.00 0.00 31 TYR A N 5
ATOM 7092 C CA . TYR A 1 31 ? 5.462 2.154 -8.071 1.00 0.00 31 TYR A CA 5
ATOM 7093 C C . TYR A 1 31 ? 5.346 0.809 -8.774 1.00 0.00 31 TYR A C 5
ATOM 7094 O O . TYR A 1 31 ? 4.529 -0.023 -8.384 1.00 0.00 31 TYR A O 5
ATOM 7112 N N . SER A 1 32 ? 6.162 0.590 -9.799 1.00 0.00 32 SER A N 5
ATOM 7113 C CA . SER A 1 32 ? 6.059 -0.620 -10.608 1.00 0.00 32 SER A CA 5
ATOM 7114 C C . SER A 1 32 ? 6.236 -1.874 -9.759 1.00 0.00 32 SER A C 5
ATOM 7115 O O . SER A 1 32 ? 5.370 -2.749 -9.743 1.00 0.00 32 SER A O 5
ATOM 7123 N N . GLU A 1 33 ? 7.342 -1.945 -9.034 1.00 0.00 33 GLU A N 5
ATOM 7124 C CA . GLU A 1 33 ? 7.612 -3.091 -8.183 1.00 0.00 33 GLU A CA 5
ATOM 7125 C C . GLU A 1 33 ? 6.728 -3.066 -6.948 1.00 0.00 33 GLU A C 5
ATOM 7126 O O . GLU A 1 33 ? 6.394 -4.113 -6.394 1.00 0.00 33 GLU A O 5
ATOM 7138 N N . LEU A 1 34 ? 6.355 -1.866 -6.529 1.00 0.00 34 LEU A N 5
ATOM 7139 C CA . LEU A 1 34 ? 5.454 -1.684 -5.395 1.00 0.00 34 LEU A CA 5
ATOM 7140 C C . LEU A 1 34 ? 4.129 -2.396 -5.648 1.00 0.00 34 LEU A C 5
ATOM 7141 O O . LEU A 1 34 ? 3.709 -3.249 -4.872 1.00 0.00 34 LEU A O 5
ATOM 7157 N N . LEU A 1 35 ? 3.503 -2.055 -6.765 1.00 0.00 35 LEU A N 5
ATOM 7158 C CA . LEU A 1 35 ? 2.223 -2.625 -7.146 1.00 0.00 35 LEU A CA 5
ATOM 7159 C C . LEU A 1 35 ? 2.363 -4.108 -7.469 1.00 0.00 35 LEU A C 5
ATOM 7160 O O . LEU A 1 35 ? 1.490 -4.920 -7.152 1.00 0.00 35 LEU A O 5
ATOM 7176 N N . LYS A 1 36 ? 3.483 -4.444 -8.081 1.00 0.00 36 LYS A N 5
ATOM 7177 C CA . LYS A 1 36 ? 3.781 -5.812 -8.481 1.00 0.00 36 LYS A CA 5
ATOM 7178 C C . LYS A 1 36 ? 3.919 -6.712 -7.251 1.00 0.00 36 LYS A C 5
ATOM 7179 O O . LYS A 1 36 ? 3.551 -7.891 -7.277 1.00 0.00 36 LYS A O 5
ATOM 7198 N N . ALA A 1 37 ? 4.439 -6.145 -6.171 1.00 0.00 37 ALA A N 5
ATOM 7199 C CA . ALA A 1 37 ? 4.642 -6.892 -4.941 1.00 0.00 37 ALA A CA 5
ATOM 7200 C C . ALA A 1 37 ? 3.318 -7.281 -4.307 1.00 0.00 37 ALA A C 5
ATOM 7201 O O . ALA A 1 37 ? 3.185 -8.374 -3.771 1.00 0.00 37 ALA A O 5
ATOM 7208 N N . LEU A 1 38 ? 2.337 -6.390 -4.386 1.00 0.00 38 LEU A N 5
ATOM 7209 C CA . LEU A 1 38 ? 1.028 -6.642 -3.783 1.00 0.00 38 LEU A CA 5
ATOM 7210 C C . LEU A 1 38 ? 0.384 -7.831 -4.461 1.00 0.00 38 LEU A C 5
ATOM 7211 O O . LEU A 1 38 ? -0.105 -8.751 -3.808 1.00 0.00 38 LEU A O 5
ATOM 7227 N N . GLU A 1 39 ? 0.394 -7.790 -5.784 1.00 0.00 39 GLU A N 5
ATOM 7228 C CA . GLU A 1 39 ? -0.062 -8.902 -6.602 1.00 0.00 39 GLU A CA 5
ATOM 7229 C C . GLU A 1 39 ? 0.616 -10.196 -6.172 1.00 0.00 39 GLU A C 5
ATOM 7230 O O . GLU A 1 39 ? 0.021 -11.273 -6.213 1.00 0.00 39 GLU A O 5
ATOM 7242 N N . THR A 1 40 ? 1.853 -10.066 -5.732 1.00 0.00 40 THR A N 5
ATOM 7243 C CA . THR A 1 40 ? 2.630 -11.198 -5.273 1.00 0.00 40 THR A CA 5
ATOM 7244 C C . THR A 1 40 ? 2.161 -11.677 -3.896 1.00 0.00 40 THR A C 5
ATOM 7245 O O . THR A 1 40 ? 2.153 -12.877 -3.613 1.00 0.00 40 THR A O 5
ATOM 7256 N N . MET A 1 41 ? 1.743 -10.734 -3.064 1.00 0.00 41 MET A N 5
ATOM 7257 C CA . MET A 1 41 ? 1.463 -11.007 -1.659 1.00 0.00 41 MET A CA 5
ATOM 7258 C C . MET A 1 41 ? 0.311 -11.997 -1.483 1.00 0.00 41 MET A C 5
ATOM 7259 O O . MET A 1 41 ? 0.470 -13.059 -0.888 1.00 0.00 41 MET A O 5
ATOM 7273 N N . PHE A 1 42 ? -0.845 -11.646 -2.027 1.00 0.00 42 PHE A N 5
ATOM 7274 C CA . PHE A 1 42 ? -2.058 -12.445 -1.841 1.00 0.00 42 PHE A CA 5
ATOM 7275 C C . PHE A 1 42 ? -2.430 -13.178 -3.116 1.00 0.00 42 PHE A C 5
ATOM 7276 O O . PHE A 1 42 ? -3.525 -13.724 -3.242 1.00 0.00 42 PHE A O 5
ATOM 7293 N N . LYS A 1 43 ? -1.494 -13.165 -4.054 1.00 0.00 43 LYS A N 5
ATOM 7294 C CA . LYS A 1 43 ? -1.597 -13.927 -5.301 1.00 0.00 43 LYS A CA 5
ATOM 7295 C C . LYS A 1 43 ? -2.803 -13.484 -6.139 1.00 0.00 43 LYS A C 5
ATOM 7296 O O . LYS A 1 43 ? -3.595 -14.309 -6.589 1.00 0.00 43 LYS A O 5
ATOM 7315 N N . LEU A 1 44 ? -2.925 -12.180 -6.359 1.00 0.00 44 LEU A N 5
ATOM 7316 C CA . LEU A 1 44 ? -4.030 -11.628 -7.144 1.00 0.00 44 LEU A CA 5
ATOM 7317 C C . LEU A 1 44 ? -3.615 -10.317 -7.794 1.00 0.00 44 LEU A C 5
ATOM 7318 O O . LEU A 1 44 ? -2.521 -9.831 -7.557 1.00 0.00 44 LEU A O 5
ATOM 7334 N N . THR A 1 45 ? -4.490 -9.745 -8.599 1.00 0.00 45 THR A N 5
ATOM 7335 C CA . THR A 1 45 ? -4.145 -8.556 -9.367 1.00 0.00 45 THR A CA 5
ATOM 7336 C C . THR A 1 45 ? -4.720 -7.275 -8.759 1.00 0.00 45 THR A C 5
ATOM 7337 O O . THR A 1 45 ? -5.924 -7.025 -8.832 1.00 0.00 45 THR A O 5
ATOM 7348 N N . ILE A 1 46 ? -3.853 -6.489 -8.130 1.00 0.00 46 ILE A N 5
ATOM 7349 C CA . ILE A 1 46 ? -4.194 -5.147 -7.697 1.00 0.00 46 ILE A CA 5
ATOM 7350 C C . ILE A 1 46 ? -3.897 -4.136 -8.799 1.00 0.00 46 ILE A C 5
ATOM 7351 O O . ILE A 1 46 ? -2.758 -4.024 -9.257 1.00 0.00 46 ILE A O 5
ATOM 7367 N N . GLY A 1 47 ? -4.920 -3.417 -9.231 1.00 0.00 47 GLY A N 5
ATOM 7368 C CA . GLY A 1 47 ? -4.741 -2.397 -10.239 1.00 0.00 47 GLY A CA 5
ATOM 7369 C C . GLY A 1 47 ? -4.090 -1.142 -9.688 1.00 0.00 47 GLY A C 5
ATOM 7370 O O . GLY A 1 47 ? -4.044 -0.945 -8.472 1.00 0.00 47 GLY A O 5
ATOM 7374 N N . GLU A 1 48 ? -3.628 -0.282 -10.588 1.00 0.00 48 GLU A N 5
ATOM 7375 C CA . GLU A 1 48 ? -2.878 0.918 -10.221 1.00 0.00 48 GLU A CA 5
ATOM 7376 C C . GLU A 1 48 ? -3.725 1.924 -9.450 1.00 0.00 48 GLU A C 5
ATOM 7377 O O . GLU A 1 48 ? -4.943 1.771 -9.303 1.00 0.00 48 GLU A O 5
ATOM 7389 N N . TYR A 1 49 ? -3.056 2.957 -8.956 1.00 0.00 49 TYR A N 5
ATOM 7390 C CA . TYR A 1 49 ? -3.711 4.040 -8.243 1.00 0.00 49 TYR A CA 5
ATOM 7391 C C . TYR A 1 49 ? -4.456 4.948 -9.218 1.00 0.00 49 TYR A C 5
ATOM 7392 O O . TYR A 1 49 ? -3.908 5.936 -9.708 1.00 0.00 49 TYR A O 5
ATOM 7410 N N . SER A 1 50 ? -5.689 4.572 -9.523 1.00 0.00 50 SER A N 5
ATOM 7411 C CA . SER A 1 50 ? -6.576 5.399 -10.325 1.00 0.00 50 SER A CA 5
ATOM 7412 C C . SER A 1 50 ? -6.723 6.784 -9.700 1.00 0.00 50 SER A C 5
ATOM 7413 O O . SER A 1 50 ? -7.029 6.913 -8.525 1.00 0.00 50 SER A O 5
ATOM 7421 N N . GLU A 1 51 ? -6.519 7.809 -10.505 1.00 0.00 51 GLU A N 5
ATOM 7422 C CA . GLU A 1 51 ? -6.439 9.181 -10.015 1.00 0.00 51 GLU A CA 5
ATOM 7423 C C . GLU A 1 51 ? -7.761 9.654 -9.419 1.00 0.00 51 GLU A C 5
ATOM 7424 O O . GLU A 1 51 ? -7.781 10.474 -8.502 1.00 0.00 51 GLU A O 5
ATOM 7436 N N . ARG A 1 52 ? -8.854 9.137 -9.953 1.00 0.00 52 ARG A N 5
ATOM 7437 C CA . ARG A 1 52 ? -10.182 9.594 -9.569 1.00 0.00 52 ARG A CA 5
ATOM 7438 C C . ARG A 1 52 ? -10.599 9.146 -8.158 1.00 0.00 52 ARG A C 5
ATOM 7439 O O . ARG A 1 52 ? -11.030 9.972 -7.355 1.00 0.00 52 ARG A O 5
ATOM 7460 N N . GLU A 1 53 ? -10.475 7.857 -7.843 1.00 0.00 53 GLU A N 5
ATOM 7461 C CA . GLU A 1 53 ? -10.897 7.362 -6.552 1.00 0.00 53 GLU A CA 5
ATOM 7462 C C . GLU A 1 53 ? -9.723 6.741 -5.790 1.00 0.00 53 GLU A C 5
ATOM 7463 O O . GLU A 1 53 ? -9.664 6.787 -4.564 1.00 0.00 53 GLU A O 5
ATOM 7475 N N . GLY A 1 54 ? -8.774 6.225 -6.564 1.00 0.00 54 GLY A N 5
ATOM 7476 C CA . GLY A 1 54 ? -7.544 5.616 -6.070 1.00 0.00 54 GLY A CA 5
ATOM 7477 C C . GLY A 1 54 ? -7.670 4.648 -4.906 1.00 0.00 54 GLY A C 5
ATOM 7478 O O . GLY A 1 54 ? -6.658 4.260 -4.351 1.00 0.00 54 GLY A O 5
ATOM 7482 N N . TYR A 1 55 ? -8.863 4.211 -4.547 1.00 0.00 55 TYR A N 5
ATOM 7483 C CA . TYR A 1 55 ? -8.993 3.310 -3.407 1.00 0.00 55 TYR A CA 5
ATOM 7484 C C . TYR A 1 55 ? -9.720 2.034 -3.797 1.00 0.00 55 TYR A C 5
ATOM 7485 O O . TYR A 1 55 ? -10.180 1.291 -2.934 1.00 0.00 55 TYR A O 5
ATOM 7503 N N . LYS A 1 56 ? -9.843 1.782 -5.094 1.00 0.00 56 LYS A N 5
ATOM 7504 C CA . LYS A 1 56 ? -10.583 0.612 -5.544 1.00 0.00 56 LYS A CA 5
ATOM 7505 C C . LYS A 1 56 ? -9.773 -0.666 -5.312 1.00 0.00 56 LYS A C 5
ATOM 7506 O O . LYS A 1 56 ? -10.324 -1.698 -4.934 1.00 0.00 56 LYS A O 5
ATOM 7525 N N . GLY A 1 57 ? -8.455 -0.571 -5.540 1.00 0.00 57 GLY A N 5
ATOM 7526 C CA . GLY A 1 57 ? -7.532 -1.668 -5.248 1.00 0.00 57 GLY A CA 5
ATOM 7527 C C . GLY A 1 57 ? -7.838 -2.962 -5.988 1.00 0.00 57 GLY A C 5
ATOM 7528 O O . GLY A 1 57 ? -7.205 -3.986 -5.736 1.00 0.00 57 GLY A O 5
ATOM 7532 N N . SER A 1 58 ? -8.784 -2.903 -6.912 1.00 0.00 58 SER A N 5
ATOM 7533 C CA . SER A 1 58 ? -9.320 -4.090 -7.569 1.00 0.00 58 SER A CA 5
ATOM 7534 C C . SER A 1 58 ? -10.027 -4.984 -6.545 1.00 0.00 58 SER A C 5
ATOM 7535 O O . SER A 1 58 ? -11.247 -4.898 -6.387 1.00 0.00 58 SER A O 5
ATOM 7543 N N . GLU A 1 59 ? -9.273 -5.826 -5.843 1.00 0.00 59 GLU A N 5
ATOM 7544 C CA . GLU A 1 59 ? -9.833 -6.598 -4.747 1.00 0.00 59 GLU A CA 5
ATOM 7545 C C . GLU A 1 59 ? -9.145 -6.250 -3.432 1.00 0.00 59 GLU A C 5
ATOM 7546 O O . GLU A 1 59 ? -9.634 -6.593 -2.359 1.00 0.00 59 GLU A O 5
ATOM 7558 N N . TYR A 1 60 ? -8.008 -5.578 -3.507 1.00 0.00 60 TYR A N 5
ATOM 7559 C CA . TYR A 1 60 ? -7.281 -5.205 -2.306 1.00 0.00 60 TYR A CA 5
ATOM 7560 C C . TYR A 1 60 ? -6.711 -3.811 -2.428 1.00 0.00 60 TYR A C 5
ATOM 7561 O O . TYR A 1 60 ? -5.981 -3.511 -3.365 1.00 0.00 60 TYR A O 5
ATOM 7579 N N . ALA A 1 61 ? -7.034 -2.965 -1.470 1.00 0.00 61 ALA A N 5
ATOM 7580 C CA . ALA A 1 61 ? -6.523 -1.613 -1.458 1.00 0.00 61 ALA A CA 5
ATOM 7581 C C . ALA A 1 61 ? -5.362 -1.510 -0.482 1.00 0.00 61 ALA A C 5
ATOM 7582 O O . ALA A 1 61 ? -5.562 -1.507 0.735 1.00 0.00 61 ALA A O 5
ATOM 7589 N N . PRO A 1 62 ? -4.124 -1.466 -1.000 1.00 0.00 62 PRO A N 5
ATOM 7590 C CA . PRO A 1 62 ? -2.947 -1.250 -0.167 1.00 0.00 62 PRO A CA 5
ATOM 7591 C C . PRO A 1 62 ? -2.841 0.193 0.288 1.00 0.00 62 PRO A C 5
ATOM 7592 O O . PRO A 1 62 ? -2.761 1.114 -0.523 1.00 0.00 62 PRO A O 5
ATOM 7603 N N . THR A 1 63 ? -2.815 0.379 1.587 1.00 0.00 63 THR A N 5
ATOM 7604 C CA . THR A 1 63 ? -2.744 1.699 2.159 1.00 0.00 63 THR A CA 5
ATOM 7605 C C . THR A 1 63 ? -1.559 1.795 3.097 1.00 0.00 63 THR A C 5
ATOM 7606 O O . THR A 1 63 ? -1.063 0.781 3.593 1.00 0.00 63 THR A O 5
ATOM 7617 N N . TYR A 1 64 ? -1.097 3.002 3.323 1.00 0.00 64 TYR A N 5
ATOM 7618 C CA . TYR A 1 64 ? 0.060 3.225 4.162 1.00 0.00 64 TYR A CA 5
ATOM 7619 C C . TYR A 1 64 ? -0.262 4.278 5.201 1.00 0.00 64 TYR A C 5
ATOM 7620 O O . TYR A 1 64 ? -1.246 5.004 5.070 1.00 0.00 64 TYR A O 5
ATOM 7638 N N . GLU A 1 65 ? 0.567 4.360 6.218 1.00 0.00 65 GLU A N 5
ATOM 7639 C CA . GLU A 1 65 ? 0.419 5.381 7.233 1.00 0.00 65 GLU A CA 5
ATOM 7640 C C . GLU A 1 65 ? 1.421 6.495 6.969 1.00 0.00 65 GLU A C 5
ATOM 7641 O O . GLU A 1 65 ? 2.626 6.250 6.933 1.00 0.00 65 GLU A O 5
ATOM 7653 N N . ASP A 1 66 ? 0.916 7.703 6.759 1.00 0.00 66 ASP A N 5
ATOM 7654 C CA . ASP A 1 66 ? 1.764 8.842 6.418 1.00 0.00 66 ASP A CA 5
ATOM 7655 C C . ASP A 1 66 ? 2.334 9.494 7.672 1.00 0.00 66 ASP A C 5
ATOM 7656 O O . ASP A 1 66 ? 2.225 8.949 8.770 1.00 0.00 66 ASP A O 5
ATOM 7665 N N . LYS A 1 67 ? 2.924 10.667 7.496 1.00 0.00 67 LYS A N 5
ATOM 7666 C CA . LYS A 1 67 ? 3.560 11.393 8.585 1.00 0.00 67 LYS A CA 5
ATOM 7667 C C . LYS A 1 67 ? 2.578 11.672 9.718 1.00 0.00 67 LYS A C 5
ATOM 7668 O O . LYS A 1 67 ? 2.904 11.482 10.891 1.00 0.00 67 LYS A O 5
ATOM 7687 N N . ASP A 1 68 ? 1.372 12.101 9.361 1.00 0.00 68 ASP A N 5
ATOM 7688 C CA . ASP A 1 68 ? 0.369 12.461 10.359 1.00 0.00 68 ASP A CA 5
ATOM 7689 C C . ASP A 1 68 ? -0.359 11.214 10.856 1.00 0.00 68 ASP A C 5
ATOM 7690 O O . ASP A 1 68 ? -1.030 11.234 11.889 1.00 0.00 68 ASP A O 5
ATOM 7699 N N . GLY A 1 69 ? -0.199 10.121 10.124 1.00 0.00 69 GLY A N 5
ATOM 7700 C CA . GLY A 1 69 ? -0.771 8.857 10.540 1.00 0.00 69 GLY A CA 5
ATOM 7701 C C . GLY A 1 69 ? -2.112 8.549 9.900 1.00 0.00 69 GLY A C 5
ATOM 7702 O O . GLY A 1 69 ? -2.947 7.871 10.502 1.00 0.00 69 GLY A O 5
ATOM 7706 N N . ASP A 1 70 ? -2.331 9.052 8.694 1.00 0.00 70 ASP A N 5
ATOM 7707 C CA . ASP A 1 70 ? -3.518 8.695 7.924 1.00 0.00 70 ASP A CA 5
ATOM 7708 C C . ASP A 1 70 ? -3.192 7.578 6.951 1.00 0.00 70 ASP A C 5
ATOM 7709 O O . ASP A 1 70 ? -2.026 7.349 6.630 1.00 0.00 70 ASP A O 5
ATOM 7718 N N . TRP A 1 71 ? -4.222 6.886 6.482 1.00 0.00 71 TRP A N 5
ATOM 7719 C CA . TRP A 1 71 ? -4.030 5.757 5.585 1.00 0.00 71 TRP A CA 5
ATOM 7720 C C . TRP A 1 71 ? -4.778 5.968 4.281 1.00 0.00 71 TRP A C 5
ATOM 7721 O O . TRP A 1 71 ? -6.005 6.016 4.260 1.00 0.00 71 TRP A O 5
ATOM 7742 N N . MET A 1 72 ? -4.036 6.104 3.201 1.00 0.00 72 MET A N 5
ATOM 7743 C CA . MET A 1 72 ? -4.617 6.140 1.874 1.00 0.00 72 MET A CA 5
ATOM 7744 C C . MET A 1 72 ? -3.834 5.176 1.005 1.00 0.00 72 MET A C 5
ATOM 7745 O O . MET A 1 72 ? -2.832 4.626 1.467 1.00 0.00 72 MET A O 5
ATOM 7759 N N . LEU A 1 73 ? -4.262 4.957 -0.231 1.00 0.00 73 LEU A N 5
ATOM 7760 C CA . LEU A 1 73 ? -3.567 4.018 -1.095 1.00 0.00 73 LEU A CA 5
ATOM 7761 C C . LEU A 1 73 ? -2.144 4.472 -1.362 1.00 0.00 73 LEU A C 5
ATOM 7762 O O . LEU A 1 73 ? -1.808 5.655 -1.252 1.00 0.00 73 LEU A O 5
ATOM 7778 N N . VAL A 1 74 ? -1.315 3.515 -1.717 1.00 0.00 74 VAL A N 5
ATOM 7779 C CA . VAL A 1 74 ? 0.067 3.789 -2.040 1.00 0.00 74 VAL A CA 5
ATOM 7780 C C . VAL A 1 74 ? 0.167 4.409 -3.425 1.00 0.00 74 VAL A C 5
ATOM 7781 O O . VAL A 1 74 ? -0.472 3.955 -4.373 1.00 0.00 74 VAL A O 5
ATOM 7794 N N . GLY A 1 75 ? 0.960 5.460 -3.530 1.00 0.00 75 GLY A N 5
ATOM 7795 C CA . GLY A 1 75 ? 0.993 6.242 -4.746 1.00 0.00 75 GLY A CA 5
ATOM 7796 C C . GLY A 1 75 ? 0.369 7.600 -4.529 1.00 0.00 75 GLY A C 5
ATOM 7797 O O . GLY A 1 75 ? 0.283 8.411 -5.451 1.00 0.00 75 GLY A O 5
ATOM 7801 N N . ASP A 1 76 ? -0.073 7.835 -3.296 1.00 0.00 76 ASP A N 5
ATOM 7802 C CA . ASP A 1 76 ? -0.670 9.111 -2.907 1.00 0.00 76 ASP A CA 5
ATOM 7803 C C . ASP A 1 76 ? 0.283 10.272 -3.182 1.00 0.00 76 ASP A C 5
ATOM 7804 O O . ASP A 1 76 ? -0.061 11.212 -3.899 1.00 0.00 76 ASP A O 5
ATOM 7813 N N . VAL A 1 77 ? 1.482 10.201 -2.621 1.00 0.00 77 VAL A N 5
ATOM 7814 C CA . VAL A 1 77 ? 2.493 11.221 -2.857 1.00 0.00 77 VAL A CA 5
ATOM 7815 C C . VAL A 1 77 ? 3.659 10.634 -3.654 1.00 0.00 77 VAL A C 5
ATOM 7816 O O . VAL A 1 77 ? 3.899 9.425 -3.601 1.00 0.00 77 VAL A O 5
ATOM 7829 N N . PRO A 1 78 ? 4.367 11.476 -4.432 1.00 0.00 78 PRO A N 5
ATOM 7830 C CA . PRO A 1 78 ? 5.515 11.053 -5.248 1.00 0.00 78 PRO A CA 5
ATOM 7831 C C . PRO A 1 78 ? 6.510 10.184 -4.482 1.00 0.00 78 PRO A C 5
ATOM 7832 O O . PRO A 1 78 ? 6.835 10.477 -3.329 1.00 0.00 78 PRO A O 5
ATOM 7843 N N . TRP A 1 79 ? 6.975 9.120 -5.140 1.00 0.00 79 TRP A N 5
ATOM 7844 C CA . TRP A 1 79 ? 7.792 8.078 -4.520 1.00 0.00 79 TRP A CA 5
ATOM 7845 C C . TRP A 1 79 ? 8.876 8.635 -3.598 1.00 0.00 79 TRP A C 5
ATOM 7846 O O . TRP A 1 79 ? 9.015 8.178 -2.463 1.00 0.00 79 TRP A O 5
ATOM 7867 N N . ASP A 1 80 ? 9.620 9.626 -4.080 1.00 0.00 80 ASP A N 5
ATOM 7868 C CA . ASP A 1 80 ? 10.748 10.188 -3.330 1.00 0.00 80 ASP A CA 5
ATOM 7869 C C . ASP A 1 80 ? 10.330 10.625 -1.928 1.00 0.00 80 ASP A C 5
ATOM 7870 O O . ASP A 1 80 ? 11.032 10.361 -0.951 1.00 0.00 80 ASP A O 5
ATOM 7879 N N . MET A 1 81 ? 9.178 11.273 -1.830 1.00 0.00 81 MET A N 5
ATOM 7880 C CA . MET A 1 81 ? 8.664 11.716 -0.538 1.00 0.00 81 MET A CA 5
ATOM 7881 C C . MET A 1 81 ? 7.910 10.589 0.150 1.00 0.00 81 MET A C 5
ATOM 7882 O O . MET A 1 81 ? 7.799 10.557 1.375 1.00 0.00 81 MET A O 5
ATOM 7896 N N . PHE A 1 82 ? 7.396 9.664 -0.648 1.00 0.00 82 PHE A N 5
ATOM 7897 C CA . PHE A 1 82 ? 6.545 8.597 -0.143 1.00 0.00 82 PHE A CA 5
ATOM 7898 C C . PHE A 1 82 ? 7.304 7.683 0.804 1.00 0.00 82 PHE A C 5
ATOM 7899 O O . PHE A 1 82 ? 6.803 7.329 1.872 1.00 0.00 82 PHE A O 5
ATOM 7916 N N . VAL A 1 83 ? 8.515 7.312 0.413 1.00 0.00 83 VAL A N 5
ATOM 7917 C CA . VAL A 1 83 ? 9.286 6.337 1.167 1.00 0.00 83 VAL A CA 5
ATOM 7918 C C . VAL A 1 83 ? 9.574 6.839 2.574 1.00 0.00 83 VAL A C 5
ATOM 7919 O O . VAL A 1 83 ? 9.484 6.091 3.546 1.00 0.00 83 VAL A O 5
ATOM 7932 N N . THR A 1 84 ? 9.908 8.109 2.679 1.00 0.00 84 THR A N 5
ATOM 7933 C CA . THR A 1 84 ? 10.233 8.703 3.958 1.00 0.00 84 THR A CA 5
ATOM 7934 C C . THR A 1 84 ? 8.972 9.044 4.757 1.00 0.00 84 THR A C 5
ATOM 7935 O O . THR A 1 84 ? 9.031 9.264 5.967 1.00 0.00 84 THR A O 5
ATOM 7946 N N . SER A 1 85 ? 7.831 9.058 4.078 1.00 0.00 85 SER A N 5
ATOM 7947 C CA . SER A 1 85 ? 6.567 9.405 4.714 1.00 0.00 85 SER A CA 5
ATOM 7948 C C . SER A 1 85 ? 5.840 8.181 5.266 1.00 0.00 85 SER A C 5
ATOM 7949 O O . SER A 1 85 ? 5.136 8.280 6.269 1.00 0.00 85 SER A O 5
ATOM 7957 N N . CYS A 1 86 ? 6.004 7.032 4.619 1.00 0.00 86 CYS A N 5
ATOM 7958 C CA . CYS A 1 86 ? 5.297 5.830 5.046 1.00 0.00 86 CYS A CA 5
ATOM 7959 C C . CYS A 1 86 ? 5.896 5.270 6.324 1.00 0.00 86 CYS A C 5
ATOM 7960 O O . CYS A 1 86 ? 7.117 5.194 6.484 1.00 0.00 86 CYS A O 5
ATOM 7968 N N . LYS A 1 87 ? 5.017 4.900 7.238 1.00 0.00 87 LYS A N 5
ATOM 7969 C CA . LYS A 1 87 ? 5.419 4.408 8.545 1.00 0.00 87 LYS A CA 5
ATOM 7970 C C . LYS A 1 87 ? 4.943 2.977 8.740 1.00 0.00 87 LYS A C 5
ATOM 7971 O O . LYS A 1 87 ? 5.691 2.119 9.205 1.00 0.00 87 LYS A O 5
ATOM 7990 N N . ARG A 1 88 ? 3.699 2.724 8.359 1.00 0.00 88 ARG A N 5
ATOM 7991 C CA . ARG A 1 88 ? 3.103 1.399 8.483 1.00 0.00 88 ARG A CA 5
ATOM 7992 C C . ARG A 1 88 ? 2.259 1.100 7.256 1.00 0.00 88 ARG A C 5
ATOM 7993 O O . ARG A 1 88 ? 1.922 2.007 6.498 1.00 0.00 88 ARG A O 5
ATOM 8014 N N . LEU A 1 89 ? 1.935 -0.170 7.059 1.00 0.00 89 LEU A N 5
ATOM 8015 C CA . LEU A 1 89 ? 1.268 -0.610 5.845 1.00 0.00 89 LEU A CA 5
ATOM 8016 C C . LEU A 1 89 ? 0.017 -1.424 6.180 1.00 0.00 89 LEU A C 5
ATOM 8017 O O . LEU A 1 89 ? 0.032 -2.265 7.076 1.00 0.00 89 LEU A O 5
ATOM 8033 N N . ARG A 1 90 ? -1.075 -1.152 5.487 1.00 0.00 90 ARG A N 5
ATOM 8034 C CA . ARG A 1 90 ? -2.292 -1.930 5.656 1.00 0.00 90 ARG A CA 5
ATOM 8035 C C . ARG A 1 90 ? -2.957 -2.193 4.315 1.00 0.00 90 ARG A C 5
ATOM 8036 O O . ARG A 1 90 ? -3.277 -1.267 3.582 1.00 0.00 90 ARG A O 5
ATOM 8057 N N . ILE A 1 91 ? -3.161 -3.453 4.000 1.00 0.00 91 ILE A N 5
ATOM 8058 C CA . ILE A 1 91 ? -3.836 -3.831 2.769 1.00 0.00 91 ILE A CA 5
ATOM 8059 C C . ILE A 1 91 ? -5.070 -4.626 3.120 1.00 0.00 91 ILE A C 5
ATOM 8060 O O . ILE A 1 91 ? -5.048 -5.429 4.046 1.00 0.00 91 ILE A O 5
ATOM 8076 N N . MET A 1 92 ? -6.158 -4.363 2.443 1.00 0.00 92 MET A N 5
ATOM 8077 C CA . MET A 1 92 ? -7.392 -5.068 2.732 1.00 0.00 92 MET A CA 5
ATOM 8078 C C . MET A 1 92 ? -8.341 -5.071 1.557 1.00 0.00 92 MET A C 5
ATOM 8079 O O . MET A 1 92 ? -8.235 -4.246 0.649 1.00 0.00 92 MET A O 5
ATOM 8093 N N . LYS A 1 93 ? -9.247 -6.038 1.593 1.00 0.00 93 LYS A N 5
ATOM 8094 C CA . LYS A 1 93 ? -10.194 -6.288 0.512 1.00 0.00 93 LYS A CA 5
ATOM 8095 C C . LYS A 1 93 ? -10.975 -5.029 0.125 1.00 0.00 93 LYS A C 5
ATOM 8096 O O . LYS A 1 93 ? -11.235 -4.155 0.951 1.00 0.00 93 LYS A O 5
ATOM 8115 N N . GLY A 1 94 ? -11.337 -4.966 -1.158 1.00 0.00 94 GLY A N 5
ATOM 8116 C CA . GLY A 1 94 ? -11.923 -3.771 -1.744 1.00 0.00 94 GLY A CA 5
ATOM 8117 C C . GLY A 1 94 ? -13.242 -3.390 -1.128 1.00 0.00 94 GLY A C 5
ATOM 8118 O O . GLY A 1 94 ? -13.623 -2.220 -1.119 1.00 0.00 94 GLY A O 5
ATOM 8122 N N . THR A 1 95 ? -13.938 -4.384 -0.630 1.00 0.00 95 THR A N 5
ATOM 8123 C CA . THR A 1 95 ? -15.191 -4.173 0.073 1.00 0.00 95 THR A CA 5
ATOM 8124 C C . THR A 1 95 ? -14.959 -3.457 1.403 1.00 0.00 95 THR A C 5
ATOM 8125 O O . THR A 1 95 ? -15.870 -2.848 1.961 1.00 0.00 95 THR A O 5
ATOM 8136 N N . GLU A 1 96 ? -13.725 -3.518 1.890 1.00 0.00 96 GLU A N 5
ATOM 8137 C CA . GLU A 1 96 ? -13.360 -2.896 3.156 1.00 0.00 96 GLU A CA 5
ATOM 8138 C C . GLU A 1 96 ? -12.713 -1.538 2.901 1.00 0.00 96 GLU A C 5
ATOM 8139 O O . GLU A 1 96 ? -12.489 -0.755 3.825 1.00 0.00 96 GLU A O 5
ATOM 8151 N N . ALA A 1 97 ? -12.430 -1.264 1.629 1.00 0.00 97 ALA A N 5
ATOM 8152 C CA . ALA A 1 97 ? -11.747 -0.038 1.220 1.00 0.00 97 ALA A CA 5
ATOM 8153 C C . ALA A 1 97 ? -12.535 1.206 1.604 1.00 0.00 97 ALA A C 5
ATOM 8154 O O . ALA A 1 97 ? -11.976 2.294 1.750 1.00 0.00 97 ALA A O 5
ATOM 8161 N N . LYS A 1 98 ? -13.834 1.037 1.784 1.00 0.00 98 LYS A N 5
ATOM 8162 C CA . LYS A 1 98 ? -14.706 2.140 2.157 1.00 0.00 98 LYS A CA 5
ATOM 8163 C C . LYS A 1 98 ? -14.310 2.713 3.515 1.00 0.00 98 LYS A C 5
ATOM 8164 O O . LYS A 1 98 ? -14.607 3.864 3.826 1.00 0.00 98 LYS A O 5
ATOM 8183 N N . GLY A 1 99 ? -13.614 1.909 4.308 1.00 0.00 99 GLY A N 5
ATOM 8184 C CA . GLY A 1 99 ? -13.237 2.330 5.641 1.00 0.00 99 GLY A CA 5
ATOM 8185 C C . GLY A 1 99 ? -11.854 2.954 5.714 1.00 0.00 99 GLY A C 5
ATOM 8186 O O . GLY A 1 99 ? -11.441 3.427 6.773 1.00 0.00 99 GLY A O 5
ATOM 8190 N N . LEU A 1 100 ? -11.128 2.961 4.603 1.00 0.00 100 LEU A N 5
ATOM 8191 C CA . LEU A 1 100 ? -9.803 3.574 4.585 1.00 0.00 100 LEU A CA 5
ATOM 8192 C C . LEU A 1 100 ? -9.860 4.949 3.946 1.00 0.00 100 LEU A C 5
ATOM 8193 O O . LEU A 1 100 ? -9.017 5.805 4.198 1.00 0.00 100 LEU A O 5
ATOM 8209 N N . GLY A 1 101 ? -10.874 5.153 3.131 1.00 0.00 101 GLY A N 5
ATOM 8210 C CA . GLY A 1 101 ? -11.045 6.422 2.463 1.00 0.00 101 GLY A CA 5
ATOM 8211 C C . GLY A 1 101 ? -12.178 7.196 3.077 1.00 0.00 101 GLY A C 5
ATOM 8212 O O . GLY A 1 101 ? -11.991 8.303 3.576 1.00 0.00 101 GLY A O 5
ATOM 8216 N N . CYS A 1 102 ? -13.353 6.576 3.053 1.00 0.00 102 CYS A N 5
ATOM 8217 C CA . CYS A 1 102 ? -14.564 7.132 3.658 1.00 0.00 102 CYS A CA 5
ATOM 8218 C C . CYS A 1 102 ? -14.910 8.499 3.080 1.00 0.00 102 CYS A C 5
ATOM 8219 O O . CYS A 1 102 ? -14.453 9.537 3.568 1.00 0.00 102 CYS A O 5
ATOM 8227 N N . GLY A 1 103 ? -15.720 8.492 2.036 1.00 0.00 103 GLY A N 5
ATOM 8228 C CA . GLY A 1 103 ? -16.154 9.726 1.434 1.00 0.00 103 GLY A CA 5
ATOM 8229 C C . GLY A 1 103 ? -15.188 10.212 0.381 1.00 0.00 103 GLY A C 5
ATOM 8230 O O . GLY A 1 103 ? -15.513 10.252 -0.807 1.00 0.00 103 GLY A O 5
ATOM 8234 N N . VAL A 1 104 ? -13.995 10.578 0.824 1.00 0.00 104 VAL A N 5
ATOM 8235 C CA . VAL A 1 104 ? -12.937 10.988 -0.072 1.00 0.00 104 VAL A CA 5
ATOM 8236 C C . VAL A 1 104 ? -12.423 9.779 -0.838 1.00 0.00 104 VAL A C 5
ATOM 8237 O O . VAL A 1 104 ? -11.842 8.851 -0.271 1.00 0.00 104 VAL A O 5
ATOM 8250 N N . GLY A 1 105 ? -12.716 9.770 -2.116 1.00 0.00 105 GLY A N 5
ATOM 8251 C CA . GLY A 1 105 ? -12.288 8.689 -2.972 1.00 0.00 105 GLY A CA 5
ATOM 8252 C C . GLY A 1 105 ? -13.224 7.505 -2.894 1.00 0.00 105 GLY A C 5
ATOM 8253 O O . GLY A 1 105 ? -14.078 7.326 -3.761 1.00 0.00 105 GLY A O 5
ATOM 8257 N N . SER A 1 106 ? -13.086 6.719 -1.839 1.00 0.00 106 SER A N 5
ATOM 8258 C CA . SER A 1 106 ? -13.875 5.510 -1.682 1.00 0.00 106 SER A CA 5
ATOM 8259 C C . SER A 1 106 ? -15.296 5.855 -1.246 1.00 0.00 106 SER A C 5
ATOM 8260 O O . SER A 1 106 ? -15.503 6.639 -0.317 1.00 0.00 106 SER A O 5
ATOM 8268 N N . HIS A 1 107 ? -16.267 5.256 -1.916 1.00 0.00 107 HIS A N 5
ATOM 8269 C CA . HIS A 1 107 ? -17.671 5.531 -1.654 1.00 0.00 107 HIS A CA 5
ATOM 8270 C C . HIS A 1 107 ? -18.414 4.236 -1.379 1.00 0.00 107 HIS A C 5
ATOM 8271 O O . HIS A 1 107 ? -18.751 3.526 -2.348 1.00 0.00 107 HIS A O 5
ATOM 8286 N N . HIS A 1 1 ? 21.742 1.385 -5.049 1.00 0.00 1 HIS A N 6
ATOM 8287 C CA . HIS A 1 1 ? 21.137 2.413 -5.937 1.00 0.00 1 HIS A CA 6
ATOM 8288 C C . HIS A 1 1 ? 20.048 1.798 -6.810 1.00 0.00 1 HIS A C 6
ATOM 8289 O O . HIS A 1 1 ? 19.091 2.467 -7.195 1.00 0.00 1 HIS A O 6
ATOM 8306 N N . GLU A 1 2 ? 20.197 0.516 -7.116 1.00 0.00 2 GLU A N 6
ATOM 8307 C CA . GLU A 1 2 ? 19.213 -0.215 -7.897 1.00 0.00 2 GLU A CA 6
ATOM 8308 C C . GLU A 1 2 ? 18.104 -0.718 -6.977 1.00 0.00 2 GLU A C 6
ATOM 8309 O O . GLU A 1 2 ? 18.071 -1.892 -6.595 1.00 0.00 2 GLU A O 6
ATOM 8321 N N . ALA A 1 3 ? 17.206 0.193 -6.614 1.00 0.00 3 ALA A N 6
ATOM 8322 C CA . ALA A 1 3 ? 16.195 -0.067 -5.594 1.00 0.00 3 ALA A CA 6
ATOM 8323 C C . ALA A 1 3 ? 16.874 -0.296 -4.247 1.00 0.00 3 ALA A C 6
ATOM 8324 O O . ALA A 1 3 ? 18.094 -0.142 -4.133 1.00 0.00 3 ALA A O 6
ATOM 8331 N N . ASP A 1 4 ? 16.090 -0.652 -3.235 1.00 0.00 4 ASP A N 6
ATOM 8332 C CA . ASP A 1 4 ? 16.609 -0.820 -1.876 1.00 0.00 4 ASP A CA 6
ATOM 8333 C C . ASP A 1 4 ? 17.219 0.499 -1.399 1.00 0.00 4 ASP A C 6
ATOM 8334 O O . ASP A 1 4 ? 18.287 0.547 -0.791 1.00 0.00 4 ASP A O 6
ATOM 8343 N N . VAL A 1 5 ? 16.524 1.582 -1.713 1.00 0.00 5 VAL A N 6
ATOM 8344 C CA . VAL A 1 5 ? 16.970 2.918 -1.350 1.00 0.00 5 VAL A CA 6
ATOM 8345 C C . VAL A 1 5 ? 16.411 3.299 0.014 1.00 0.00 5 VAL A C 6
ATOM 8346 O O . VAL A 1 5 ? 15.299 3.815 0.122 1.00 0.00 5 VAL A O 6
ATOM 8359 N N . GLY A 1 6 ? 17.170 3.004 1.056 1.00 0.00 6 GLY A N 6
ATOM 8360 C CA . GLY A 1 6 ? 16.733 3.317 2.396 1.00 0.00 6 GLY A CA 6
ATOM 8361 C C . GLY A 1 6 ? 16.654 2.088 3.269 1.00 0.00 6 GLY A C 6
ATOM 8362 O O . GLY A 1 6 ? 17.134 1.020 2.895 1.00 0.00 6 GLY A O 6
ATOM 8366 N N . GLY A 1 7 ? 16.022 2.228 4.420 1.00 0.00 7 GLY A N 6
ATOM 8367 C CA . GLY A 1 7 ? 15.913 1.130 5.356 1.00 0.00 7 GLY A CA 6
ATOM 8368 C C . GLY A 1 7 ? 14.558 1.090 6.020 1.00 0.00 7 GLY A C 6
ATOM 8369 O O . GLY A 1 7 ? 14.445 0.775 7.204 1.00 0.00 7 GLY A O 6
ATOM 8373 N N . ILE A 1 8 ? 13.521 1.414 5.261 1.00 0.00 8 ILE A N 6
ATOM 8374 C CA . ILE A 1 8 ? 12.175 1.432 5.800 1.00 0.00 8 ILE A CA 6
ATOM 8375 C C . ILE A 1 8 ? 11.542 0.057 5.691 1.00 0.00 8 ILE A C 6
ATOM 8376 O O . ILE A 1 8 ? 11.314 -0.454 4.589 1.00 0.00 8 ILE A O 6
ATOM 8392 N N . PHE A 1 9 ? 11.283 -0.539 6.836 1.00 0.00 9 PHE A N 6
ATOM 8393 C CA . PHE A 1 9 ? 10.579 -1.806 6.899 1.00 0.00 9 PHE A CA 6
ATOM 8394 C C . PHE A 1 9 ? 9.124 -1.548 7.216 1.00 0.00 9 PHE A C 6
ATOM 8395 O O . PHE A 1 9 ? 8.811 -0.786 8.131 1.00 0.00 9 PHE A O 6
ATOM 8412 N N . VAL A 1 10 ? 8.235 -2.170 6.474 1.00 0.00 10 VAL A N 6
ATOM 8413 C CA . VAL A 1 10 ? 6.823 -1.963 6.694 1.00 0.00 10 VAL A CA 6
ATOM 8414 C C . VAL A 1 10 ? 6.147 -3.259 7.088 1.00 0.00 10 VAL A C 6
ATOM 8415 O O . VAL A 1 10 ? 6.421 -4.323 6.531 1.00 0.00 10 VAL A O 6
ATOM 8428 N N . LYS A 1 11 ? 5.258 -3.156 8.042 1.00 0.00 11 LYS A N 6
ATOM 8429 C CA . LYS A 1 11 ? 4.461 -4.284 8.461 1.00 0.00 11 LYS A CA 6
ATOM 8430 C C . LYS A 1 11 ? 3.072 -4.106 7.903 1.00 0.00 11 LYS A C 6
ATOM 8431 O O . LYS A 1 11 ? 2.509 -3.019 7.997 1.00 0.00 11 LYS A O 6
ATOM 8450 N N . VAL A 1 12 ? 2.523 -5.159 7.331 1.00 0.00 12 VAL A N 6
ATOM 8451 C CA . VAL A 1 12 ? 1.248 -5.056 6.628 1.00 0.00 12 VAL A CA 6
ATOM 8452 C C . VAL A 1 12 ? 0.243 -6.068 7.166 1.00 0.00 12 VAL A C 6
ATOM 8453 O O . VAL A 1 12 ? 0.498 -7.269 7.215 1.00 0.00 12 VAL A O 6
ATOM 8466 N N . SER A 1 13 ? -0.904 -5.559 7.578 1.00 0.00 13 SER A N 6
ATOM 8467 C CA . SER A 1 13 ? -1.920 -6.369 8.222 1.00 0.00 13 SER A CA 6
ATOM 8468 C C . SER A 1 13 ? -3.155 -6.504 7.340 1.00 0.00 13 SER A C 6
ATOM 8469 O O . SER A 1 13 ? -3.406 -5.660 6.481 1.00 0.00 13 SER A O 6
ATOM 8477 N N . MET A 1 14 ? -3.911 -7.574 7.548 1.00 0.00 14 MET A N 6
ATOM 8478 C CA . MET A 1 14 ? -5.113 -7.826 6.768 1.00 0.00 14 MET A CA 6
ATOM 8479 C C . MET A 1 14 ? -6.355 -7.663 7.629 1.00 0.00 14 MET A C 6
ATOM 8480 O O . MET A 1 14 ? -6.401 -8.137 8.765 1.00 0.00 14 MET A O 6
ATOM 8494 N N . ASP A 1 15 ? -7.351 -6.984 7.092 1.00 0.00 15 ASP A N 6
ATOM 8495 C CA . ASP A 1 15 ? -8.614 -6.812 7.788 1.00 0.00 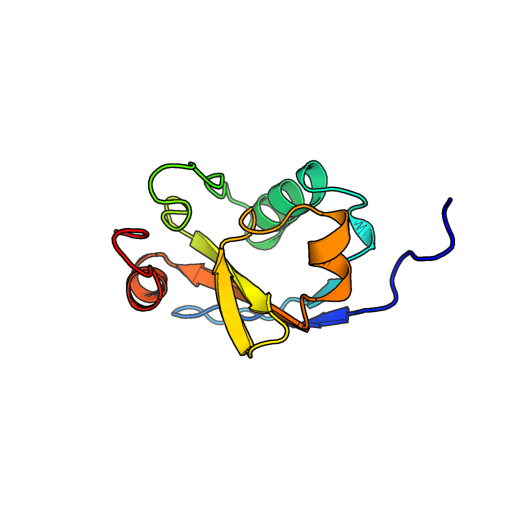15 ASP A CA 6
ATOM 8496 C C . ASP A 1 15 ? -9.665 -7.753 7.221 1.00 0.00 15 ASP A C 6
ATOM 8497 O O . ASP A 1 15 ? -9.753 -7.950 6.009 1.00 0.00 15 ASP A O 6
ATOM 8506 N N . GLY A 1 16 ? -10.438 -8.348 8.113 1.00 0.00 16 GLY A N 6
ATOM 8507 C CA . GLY A 1 16 ? -11.461 -9.298 7.721 1.00 0.00 16 GLY A CA 6
ATOM 8508 C C . GLY A 1 16 ? -10.949 -10.726 7.740 1.00 0.00 16 GLY A C 6
ATOM 8509 O O . GLY A 1 16 ? -11.695 -11.657 8.047 1.00 0.00 16 GLY A O 6
ATOM 8513 N N . ALA A 1 17 ? -9.675 -10.897 7.422 1.00 0.00 17 ALA A N 6
ATOM 8514 C CA . ALA A 1 17 ? -9.029 -12.198 7.531 1.00 0.00 17 ALA A CA 6
ATOM 8515 C C . ALA A 1 17 ? -7.659 -12.077 8.192 1.00 0.00 17 ALA A C 6
ATOM 8516 O O . ALA A 1 17 ? -6.938 -11.110 7.964 1.00 0.00 17 ALA A O 6
ATOM 8523 N N . PRO A 1 18 ? -7.296 -13.046 9.039 1.00 0.00 18 PRO A N 6
ATOM 8524 C CA . PRO A 1 18 ? -5.989 -13.072 9.698 1.00 0.00 18 PRO A CA 6
ATOM 8525 C C . PRO A 1 18 ? -4.871 -13.559 8.772 1.00 0.00 18 PRO A C 6
ATOM 8526 O O . PRO A 1 18 ? -4.970 -14.634 8.177 1.00 0.00 18 PRO A O 6
ATOM 8537 N N . TYR A 1 19 ? -3.806 -12.769 8.659 1.00 0.00 19 TYR A N 6
ATOM 8538 C CA . TYR A 1 19 ? -2.628 -13.144 7.877 1.00 0.00 19 TYR A CA 6
ATOM 8539 C C . TYR A 1 19 ? -1.392 -12.467 8.449 1.00 0.00 19 TYR A C 6
ATOM 8540 O O . TYR A 1 19 ? -1.505 -11.545 9.257 1.00 0.00 19 TYR A O 6
ATOM 8558 N N . LEU A 1 20 ? -0.217 -12.916 8.025 1.00 0.00 20 LEU A N 6
ATOM 8559 C CA . LEU A 1 20 ? 1.028 -12.285 8.435 1.00 0.00 20 LEU A CA 6
ATOM 8560 C C . LEU A 1 20 ? 1.844 -11.884 7.212 1.00 0.00 20 LEU A C 6
ATOM 8561 O O . LEU A 1 20 ? 2.446 -12.725 6.548 1.00 0.00 20 LEU A O 6
ATOM 8577 N N . ARG A 1 21 ? 1.839 -10.592 6.906 1.00 0.00 21 ARG A N 6
ATOM 8578 C CA . ARG A 1 21 ? 2.604 -10.056 5.783 1.00 0.00 21 ARG A CA 6
ATOM 8579 C C . ARG A 1 21 ? 3.490 -8.899 6.236 1.00 0.00 21 ARG A C 6
ATOM 8580 O O . ARG A 1 21 ? 3.045 -8.035 6.992 1.00 0.00 21 ARG A O 6
ATOM 8601 N N . LYS A 1 22 ? 4.750 -8.896 5.815 1.00 0.00 22 LYS A N 6
ATOM 8602 C CA . LYS A 1 22 ? 5.640 -7.756 6.050 1.00 0.00 22 LYS A CA 6
ATOM 8603 C C . LYS A 1 22 ? 6.565 -7.575 4.854 1.00 0.00 22 LYS A C 6
ATOM 8604 O O . LYS A 1 22 ? 7.036 -8.557 4.277 1.00 0.00 22 LYS A O 6
ATOM 8623 N N . ILE A 1 23 ? 6.830 -6.327 4.488 1.00 0.00 23 ILE A N 6
ATOM 8624 C CA . ILE A 1 23 ? 7.623 -6.023 3.300 1.00 0.00 23 ILE A CA 6
ATOM 8625 C C . ILE A 1 23 ? 8.506 -4.797 3.500 1.00 0.00 23 ILE A C 6
ATOM 8626 O O . ILE A 1 23 ? 8.437 -4.124 4.528 1.00 0.00 23 ILE A O 6
ATOM 8642 N N . ASP A 1 24 ? 9.340 -4.522 2.510 1.00 0.00 24 ASP A N 6
ATOM 8643 C CA . ASP A 1 24 ? 10.309 -3.439 2.586 1.00 0.00 24 ASP A CA 6
ATOM 8644 C C . ASP A 1 24 ? 9.901 -2.322 1.643 1.00 0.00 24 ASP A C 6
ATOM 8645 O O . ASP A 1 24 ? 9.719 -2.548 0.453 1.00 0.00 24 ASP A O 6
ATOM 8654 N N . LEU A 1 25 ? 9.808 -1.110 2.174 1.00 0.00 25 LEU A N 6
ATOM 8655 C CA . LEU A 1 25 ? 9.327 0.027 1.402 1.00 0.00 25 LEU A CA 6
ATOM 8656 C C . LEU A 1 25 ? 10.345 0.404 0.336 1.00 0.00 25 LEU A C 6
ATOM 8657 O O . LEU A 1 25 ? 10.005 0.798 -0.776 1.00 0.00 25 LEU A O 6
ATOM 8673 N N . ARG A 1 26 ? 11.605 0.276 0.701 1.00 0.00 26 ARG A N 6
ATOM 8674 C CA . ARG A 1 26 ? 12.689 0.808 -0.092 1.00 0.00 26 ARG A CA 6
ATOM 8675 C C . ARG A 1 26 ? 13.054 -0.074 -1.286 1.00 0.00 26 ARG A C 6
ATOM 8676 O O . ARG A 1 26 ? 13.666 0.401 -2.242 1.00 0.00 26 ARG A O 6
ATOM 8697 N N . VAL A 1 27 ? 12.662 -1.341 -1.255 1.00 0.00 27 VAL A N 6
ATOM 8698 C CA . VAL A 1 27 ? 13.137 -2.300 -2.255 1.00 0.00 27 VAL A CA 6
ATOM 8699 C C . VAL A 1 27 ? 12.371 -2.206 -3.572 1.00 0.00 27 VAL A C 6
ATOM 8700 O O . VAL A 1 27 ? 12.710 -2.893 -4.533 1.00 0.00 27 VAL A O 6
ATOM 8713 N N . TYR A 1 28 ? 11.353 -1.362 -3.630 1.00 0.00 28 TYR A N 6
ATOM 8714 C CA . TYR A 1 28 ? 10.553 -1.269 -4.843 1.00 0.00 28 TYR A CA 6
ATOM 8715 C C . TYR A 1 28 ? 11.183 -0.312 -5.847 1.00 0.00 28 TYR A C 6
ATOM 8716 O O . TYR A 1 28 ? 11.061 -0.489 -7.054 1.00 0.00 28 TYR A O 6
ATOM 8734 N N . GLY A 1 29 ? 11.889 0.689 -5.328 1.00 0.00 29 GLY A N 6
ATOM 8735 C CA . GLY A 1 29 ? 12.579 1.659 -6.170 1.00 0.00 29 GLY A CA 6
ATOM 8736 C C . GLY A 1 29 ? 11.679 2.371 -7.178 1.00 0.00 29 GLY A C 6
ATOM 8737 O O . GLY A 1 29 ? 12.175 3.021 -8.098 1.00 0.00 29 GLY A O 6
ATOM 8741 N N . GLY A 1 30 ? 10.368 2.265 -6.999 1.00 0.00 30 GLY A N 6
ATOM 8742 C CA . GLY A 1 30 ? 9.434 2.886 -7.920 1.00 0.00 30 GLY A CA 6
ATOM 8743 C C . GLY A 1 30 ? 8.025 2.369 -7.723 1.00 0.00 30 GLY A C 6
ATOM 8744 O O . GLY A 1 30 ? 7.824 1.356 -7.050 1.00 0.00 30 GLY A O 6
ATOM 8748 N N . TYR A 1 31 ? 7.050 3.068 -8.300 1.00 0.00 31 TYR A N 6
ATOM 8749 C CA . TYR A 1 31 ? 5.643 2.691 -8.168 1.00 0.00 31 TYR A CA 6
ATOM 8750 C C . TYR A 1 31 ? 5.355 1.305 -8.734 1.00 0.00 31 TYR A C 6
ATOM 8751 O O . TYR A 1 31 ? 4.537 0.573 -8.184 1.00 0.00 31 TYR A O 6
ATOM 8769 N N . SER A 1 32 ? 6.024 0.941 -9.821 1.00 0.00 32 SER A N 6
ATOM 8770 C CA . SER A 1 32 ? 5.740 -0.317 -10.493 1.00 0.00 32 SER A CA 6
ATOM 8771 C C . SER A 1 32 ? 6.027 -1.497 -9.581 1.00 0.00 32 SER A C 6
ATOM 8772 O O . SER A 1 32 ? 5.152 -2.322 -9.329 1.00 0.00 32 SER A O 6
ATOM 8780 N N . GLU A 1 33 ? 7.239 -1.551 -9.052 1.00 0.00 33 GLU A N 6
ATOM 8781 C CA . GLU A 1 33 ? 7.634 -2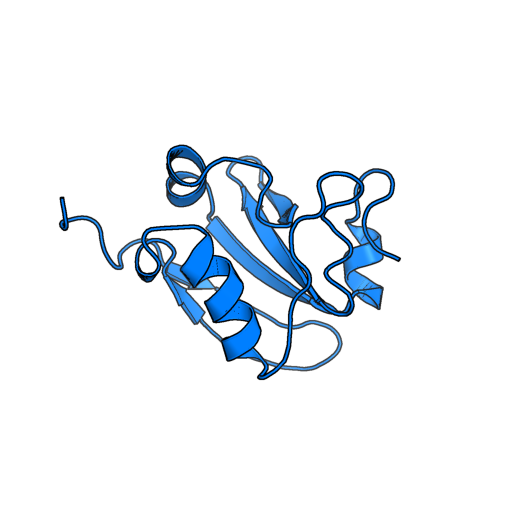.646 -8.189 1.00 0.00 33 GLU A CA 6
ATOM 8782 C C . GLU A 1 33 ? 6.857 -2.589 -6.886 1.00 0.00 33 GLU A C 6
ATOM 8783 O O . GLU A 1 33 ? 6.628 -3.612 -6.244 1.00 0.00 33 GLU A O 6
ATOM 8795 N N . LEU A 1 34 ? 6.447 -1.384 -6.511 1.00 0.00 34 LEU A N 6
ATOM 8796 C CA . LEU A 1 34 ? 5.593 -1.188 -5.349 1.00 0.00 34 LEU A CA 6
ATOM 8797 C C . LEU A 1 34 ? 4.256 -1.889 -5.552 1.00 0.00 34 LEU A C 6
ATOM 8798 O O . LEU A 1 34 ? 3.879 -2.761 -4.778 1.00 0.00 34 LEU A O 6
ATOM 8814 N N . LEU A 1 35 ? 3.577 -1.529 -6.632 1.00 0.00 35 LEU A N 6
ATOM 8815 C CA . LEU A 1 35 ? 2.249 -2.040 -6.928 1.00 0.00 35 LEU A CA 6
ATOM 8816 C C . LEU A 1 35 ? 2.280 -3.527 -7.257 1.00 0.00 35 LEU A C 6
ATOM 8817 O O . LEU A 1 35 ? 1.412 -4.292 -6.830 1.00 0.00 35 LEU A O 6
ATOM 8833 N N . LYS A 1 36 ? 3.298 -3.934 -7.998 1.00 0.00 36 LYS A N 6
ATOM 8834 C CA . LYS A 1 36 ? 3.406 -5.309 -8.462 1.00 0.00 36 LYS A CA 6
ATOM 8835 C C . LYS A 1 36 ? 3.735 -6.254 -7.316 1.00 0.00 36 LYS A C 6
ATOM 8836 O O . LYS A 1 36 ? 3.304 -7.407 -7.315 1.00 0.00 36 LYS A O 6
ATOM 8855 N N . ALA A 1 37 ? 4.492 -5.765 -6.340 1.00 0.00 37 ALA A N 6
ATOM 8856 C CA . ALA A 1 37 ? 4.817 -6.559 -5.161 1.00 0.00 37 ALA A CA 6
ATOM 8857 C C . ALA A 1 37 ? 3.552 -6.968 -4.423 1.00 0.00 37 ALA A C 6
ATOM 8858 O O . ALA A 1 37 ? 3.432 -8.098 -3.962 1.00 0.00 37 ALA A O 6
ATOM 8865 N N . LEU A 1 38 ? 2.601 -6.049 -4.346 1.00 0.00 38 LEU A N 6
ATOM 8866 C CA . LEU A 1 38 ? 1.349 -6.287 -3.638 1.00 0.00 38 LEU A CA 6
ATOM 8867 C C . LEU A 1 38 ? 0.529 -7.312 -4.390 1.00 0.00 38 LEU A C 6
ATOM 8868 O O . LEU A 1 38 ? 0.058 -8.291 -3.814 1.00 0.00 38 LEU A O 6
ATOM 8884 N N . GLU A 1 39 ? 0.366 -7.072 -5.686 1.00 0.00 39 GLU A N 6
ATOM 8885 C CA . GLU A 1 39 ? -0.284 -8.033 -6.570 1.00 0.00 39 GLU A CA 6
ATOM 8886 C C . GLU A 1 39 ? 0.364 -9.413 -6.434 1.00 0.00 39 GLU A C 6
ATOM 8887 O O . GLU A 1 39 ? -0.285 -10.443 -6.623 1.00 0.00 39 GLU A O 6
ATOM 8899 N N . THR A 1 40 ? 1.645 -9.421 -6.090 1.00 0.00 40 THR A N 6
ATOM 8900 C CA . THR A 1 40 ? 2.372 -10.653 -5.835 1.00 0.00 40 THR A CA 6
ATOM 8901 C C . THR A 1 40 ? 1.971 -11.266 -4.491 1.00 0.00 40 THR A C 6
ATOM 8902 O O . THR A 1 40 ? 1.799 -12.482 -4.378 1.00 0.00 40 THR A O 6
ATOM 8913 N N . MET A 1 41 ? 1.810 -10.413 -3.487 1.00 0.00 41 MET A N 6
ATOM 8914 C CA . MET A 1 41 ? 1.587 -10.849 -2.112 1.00 0.00 41 MET A CA 6
ATOM 8915 C C . MET A 1 41 ? 0.396 -11.795 -1.998 1.00 0.00 41 MET A C 6
ATOM 8916 O O . MET A 1 41 ? 0.523 -12.916 -1.505 1.00 0.00 41 MET A O 6
ATOM 8930 N N . PHE A 1 42 ? -0.758 -11.340 -2.463 1.00 0.00 42 PHE A N 6
ATOM 8931 C CA . PHE A 1 42 ? -1.988 -12.124 -2.358 1.00 0.00 42 PHE A CA 6
ATOM 8932 C C . PHE A 1 42 ? -2.331 -12.784 -3.684 1.00 0.00 42 PHE A C 6
ATOM 8933 O O . PHE A 1 42 ? -3.418 -13.338 -3.856 1.00 0.00 42 PHE A O 6
ATOM 8950 N N . LYS A 1 43 ? -1.384 -12.709 -4.614 1.00 0.00 43 LYS A N 6
ATOM 8951 C CA . LYS A 1 43 ? -1.483 -13.385 -5.910 1.00 0.00 43 LYS A CA 6
ATOM 8952 C C . LYS A 1 43 ? -2.725 -12.950 -6.688 1.00 0.00 43 LYS A C 6
ATOM 8953 O O . LYS A 1 43 ? -3.425 -13.775 -7.276 1.00 0.00 43 LYS A O 6
ATOM 8972 N N . LEU A 1 44 ? -2.985 -11.653 -6.702 1.00 0.00 44 LEU A N 6
ATOM 8973 C CA . LEU A 1 44 ? -4.135 -11.111 -7.410 1.00 0.00 44 LEU A CA 6
ATOM 8974 C C . LEU A 1 44 ? -3.784 -9.760 -8.011 1.00 0.00 44 LEU A C 6
ATOM 8975 O O . LEU A 1 44 ? -2.627 -9.359 -7.995 1.00 0.00 44 LEU A O 6
ATOM 8991 N N . THR A 1 45 ? -4.772 -9.069 -8.541 1.00 0.00 45 THR A N 6
ATOM 8992 C CA . THR A 1 45 ? -4.532 -7.814 -9.226 1.00 0.00 45 THR A CA 6
ATOM 8993 C C . THR A 1 45 ? -5.154 -6.641 -8.470 1.00 0.00 45 THR A C 6
ATOM 8994 O O . THR A 1 45 ? -6.361 -6.615 -8.226 1.00 0.00 45 THR A O 6
ATOM 9005 N N . ILE A 1 46 ? -4.313 -5.683 -8.088 1.00 0.00 46 ILE A N 6
ATOM 9006 C CA . ILE A 1 46 ? -4.766 -4.486 -7.399 1.00 0.00 46 ILE A CA 6
ATOM 9007 C C . ILE A 1 46 ? -5.230 -3.454 -8.414 1.00 0.00 46 ILE A C 6
ATOM 9008 O O . ILE A 1 46 ? -6.051 -2.572 -8.133 1.00 0.00 46 ILE A O 6
ATOM 9024 N N . GLY A 1 47 ? -4.720 -3.614 -9.610 1.00 0.00 47 GLY A N 6
ATOM 9025 C CA . GLY A 1 47 ? -5.062 -2.728 -10.697 1.00 0.00 47 GLY A CA 6
ATOM 9026 C C . GLY A 1 47 ? -4.134 -1.541 -10.791 1.00 0.00 47 GLY A C 6
ATOM 9027 O O . GLY A 1 47 ? -3.046 -1.539 -10.213 1.00 0.00 47 GLY A O 6
ATOM 9031 N N . GLU A 1 48 ? -4.562 -0.545 -11.538 1.00 0.00 48 GLU A N 6
ATOM 9032 C CA . GLU A 1 48 ? -3.804 0.686 -11.696 1.00 0.00 48 GLU A CA 6
ATOM 9033 C C . GLU A 1 48 ? -4.241 1.704 -10.652 1.00 0.00 48 GLU A C 6
ATOM 9034 O O . GLU A 1 48 ? -5.317 1.574 -10.057 1.00 0.00 48 GLU A O 6
ATOM 9046 N N . TYR A 1 49 ? -3.418 2.720 -10.431 1.00 0.00 49 TYR A N 6
ATOM 9047 C CA . TYR A 1 49 ? -3.825 3.837 -9.599 1.00 0.00 49 TYR A CA 6
ATOM 9048 C C . TYR A 1 49 ? -4.688 4.770 -10.434 1.00 0.00 49 TYR A C 6
ATOM 9049 O O . TYR A 1 49 ? -4.228 5.810 -10.909 1.00 0.00 49 TYR A O 6
ATOM 9067 N N . SER A 1 50 ? -5.927 4.346 -10.651 1.00 0.00 50 SER A N 6
ATOM 9068 C CA . SER A 1 50 ? -6.896 5.113 -11.415 1.00 0.00 50 SER A CA 6
ATOM 9069 C C . SER A 1 50 ? -6.946 6.554 -10.932 1.00 0.00 50 SER A C 6
ATOM 9070 O O . SER A 1 50 ? -7.102 6.812 -9.748 1.00 0.00 50 SER A O 6
ATOM 9078 N N . GLU A 1 51 ? -6.832 7.486 -11.855 1.00 0.00 51 GLU A N 6
ATOM 9079 C CA . GLU A 1 51 ? -6.727 8.891 -11.507 1.00 0.00 51 GLU A CA 6
ATOM 9080 C C . GLU A 1 51 ? -8.031 9.406 -10.911 1.00 0.00 51 GLU A C 6
ATOM 9081 O O . GLU A 1 51 ? -8.054 10.449 -10.255 1.00 0.00 51 GLU A O 6
ATOM 9093 N N . ARG A 1 52 ? -9.115 8.669 -11.133 1.00 0.00 52 ARG A N 6
ATOM 9094 C CA . ARG A 1 52 ? -10.415 9.076 -10.633 1.00 0.00 52 ARG A CA 6
ATOM 9095 C C . ARG A 1 52 ? -10.547 8.858 -9.121 1.00 0.00 52 ARG A C 6
ATOM 9096 O O . ARG A 1 52 ? -10.914 9.786 -8.398 1.00 0.00 52 ARG A O 6
ATOM 9117 N N . GLU A 1 53 ? -10.252 7.654 -8.625 1.00 0.00 53 GLU A N 6
ATOM 9118 C CA . GLU A 1 53 ? -10.282 7.433 -7.181 1.00 0.00 53 GLU A CA 6
ATOM 9119 C C . GLU A 1 53 ? -8.950 6.931 -6.634 1.00 0.00 53 GLU A C 6
ATOM 9120 O O . GLU A 1 53 ? -8.572 7.244 -5.511 1.00 0.00 53 GLU A O 6
ATOM 9132 N N . GLY A 1 54 ? -8.226 6.206 -7.477 1.00 0.00 54 GLY A N 6
ATOM 9133 C CA . GLY A 1 54 ? -6.969 5.565 -7.103 1.00 0.00 54 GLY A CA 6
ATOM 9134 C C . GLY A 1 54 ? -7.009 4.763 -5.821 1.00 0.00 54 GLY A C 6
ATOM 9135 O O . GLY A 1 54 ? -5.965 4.369 -5.332 1.00 0.00 54 GLY A O 6
ATOM 9139 N N . TYR A 1 55 ? -8.187 4.483 -5.287 1.00 0.00 55 TYR A N 6
ATOM 9140 C CA . TYR A 1 55 ? -8.276 3.717 -4.053 1.00 0.00 55 TYR A CA 6
ATOM 9141 C C . TYR A 1 55 ? -9.163 2.498 -4.243 1.00 0.00 55 TYR A C 6
ATOM 9142 O O . TYR A 1 55 ? -9.514 1.823 -3.280 1.00 0.00 55 TYR A O 6
ATOM 9160 N N . LYS A 1 56 ? -9.519 2.225 -5.496 1.00 0.00 56 LYS A N 6
ATOM 9161 C CA . LYS A 1 56 ? -10.387 1.093 -5.812 1.00 0.00 56 LYS A CA 6
ATOM 9162 C C . LYS A 1 56 ? -9.750 -0.232 -5.396 1.00 0.00 56 LYS A C 6
ATOM 9163 O O . LYS A 1 56 ? -10.368 -1.039 -4.706 1.00 0.00 56 LYS A O 6
ATOM 9182 N N . GLY A 1 57 ? -8.505 -0.438 -5.829 1.00 0.00 57 GLY A N 6
ATOM 9183 C CA . GLY A 1 57 ? -7.736 -1.618 -5.444 1.00 0.00 57 GLY A CA 6
ATOM 9184 C C . GLY A 1 57 ? -8.330 -2.951 -5.890 1.00 0.00 57 GLY A C 6
ATOM 9185 O O . GLY A 1 57 ? -7.781 -4.006 -5.567 1.00 0.00 57 GLY A O 6
ATOM 9189 N N . SER A 1 58 ? -9.438 -2.911 -6.628 1.00 0.00 58 SER A N 6
ATOM 9190 C CA . SER A 1 58 ? -10.139 -4.119 -7.060 1.00 0.00 58 SER A CA 6
ATOM 9191 C C . SER A 1 58 ? -10.759 -4.826 -5.852 1.00 0.00 58 SER A C 6
ATOM 9192 O O . SER A 1 58 ? -11.918 -4.577 -5.511 1.00 0.00 58 SER A O 6
ATOM 9200 N N . GLU A 1 59 ? -9.993 -5.687 -5.194 1.00 0.00 59 GLU A N 6
ATOM 9201 C CA . GLU A 1 59 ? -10.459 -6.329 -3.976 1.00 0.00 59 GLU A CA 6
ATOM 9202 C C . GLU A 1 59 ? -9.576 -5.941 -2.797 1.00 0.00 59 GLU A C 6
ATOM 9203 O O . GLU A 1 59 ? -9.874 -6.275 -1.652 1.00 0.00 59 GLU A O 6
ATOM 9215 N N . TYR A 1 60 ? -8.489 -5.233 -3.072 1.00 0.00 60 TYR A N 6
ATOM 9216 C CA . TYR A 1 60 ? -7.565 -4.833 -2.022 1.00 0.00 60 TYR A CA 6
ATOM 9217 C C . TYR A 1 60 ? -7.003 -3.447 -2.279 1.00 0.00 60 TYR A C 6
ATOM 9218 O O . TYR A 1 60 ? -6.412 -3.197 -3.323 1.00 0.00 60 TYR A O 6
ATOM 9236 N N . ALA A 1 61 ? -7.161 -2.555 -1.319 1.00 0.00 61 ALA A N 6
ATOM 9237 C CA . ALA A 1 61 ? -6.543 -1.246 -1.415 1.00 0.00 61 ALA A CA 6
ATOM 9238 C C . ALA A 1 61 ? -5.337 -1.189 -0.501 1.00 0.00 61 ALA A C 6
ATOM 9239 O O . ALA A 1 61 ? -5.477 -1.132 0.721 1.00 0.00 61 ALA A O 6
ATOM 9246 N N . PRO A 1 62 ? -4.129 -1.252 -1.077 1.00 0.00 62 PRO A N 6
ATOM 9247 C CA . PRO A 1 62 ? -2.898 -1.125 -0.306 1.00 0.00 62 PRO A CA 6
ATOM 9248 C C . PRO A 1 62 ? -2.731 0.283 0.221 1.00 0.00 62 PRO A C 6
ATOM 9249 O O . PRO A 1 62 ? -2.652 1.236 -0.546 1.00 0.00 62 PRO A O 6
ATOM 9260 N N . THR A 1 63 ? -2.645 0.406 1.527 1.00 0.00 63 THR A N 6
ATOM 9261 C CA . THR A 1 63 ? -2.580 1.704 2.155 1.00 0.00 63 THR A CA 6
ATOM 9262 C C . THR A 1 63 ? -1.423 1.762 3.136 1.00 0.00 63 THR A C 6
ATOM 9263 O O . THR A 1 63 ? -0.849 0.732 3.500 1.00 0.00 63 THR A O 6
ATOM 9274 N N . TYR A 1 64 ? -1.080 2.962 3.549 1.00 0.00 64 TYR A N 6
ATOM 9275 C CA . TYR A 1 64 ? 0.027 3.172 4.458 1.00 0.00 64 TYR A CA 6
ATOM 9276 C C . TYR A 1 64 ? -0.382 4.181 5.517 1.00 0.00 64 TYR A C 6
ATOM 9277 O O . TYR A 1 64 ? -1.374 4.888 5.348 1.00 0.00 64 TYR A O 6
ATOM 9295 N N . GLU A 1 65 ? 0.379 4.257 6.592 1.00 0.00 65 GLU A N 6
ATOM 9296 C CA . GLU A 1 65 ? 0.069 5.188 7.664 1.00 0.00 65 GLU A CA 6
ATOM 9297 C C . GLU A 1 65 ? 1.016 6.380 7.621 1.00 0.00 65 GLU A C 6
ATOM 9298 O O . GLU A 1 65 ? 2.238 6.217 7.685 1.00 0.00 65 GLU A O 6
ATOM 9310 N N . ASP A 1 66 ? 0.444 7.570 7.491 1.00 0.00 66 ASP A N 6
ATOM 9311 C CA . ASP A 1 66 ? 1.218 8.807 7.523 1.00 0.00 66 ASP A CA 6
ATOM 9312 C C . ASP A 1 66 ? 1.432 9.241 8.981 1.00 0.00 66 ASP A C 6
ATOM 9313 O O . ASP A 1 66 ? 1.096 8.491 9.894 1.00 0.00 66 ASP A O 6
ATOM 9322 N N . LYS A 1 67 ? 1.957 10.444 9.209 1.00 0.00 67 LYS A N 6
ATOM 9323 C CA . LYS A 1 67 ? 2.275 10.897 10.566 1.00 0.00 67 LYS A CA 6
ATOM 9324 C C . LYS A 1 67 ? 0.992 11.036 11.363 1.00 0.00 67 LYS A C 6
ATOM 9325 O O . LYS A 1 67 ? 0.946 10.771 12.563 1.00 0.00 67 LYS A O 6
ATOM 9344 N N . ASP A 1 68 ? -0.053 11.440 10.658 1.00 0.00 68 ASP A N 6
ATOM 9345 C CA . ASP A 1 68 ? -1.359 11.671 11.269 1.00 0.00 68 ASP A CA 6
ATOM 9346 C C . ASP A 1 68 ? -2.028 10.354 11.648 1.00 0.00 68 ASP A C 6
ATOM 9347 O O . ASP A 1 68 ? -2.934 10.319 12.483 1.00 0.00 68 ASP A O 6
ATOM 9356 N N . GLY A 1 69 ? -1.555 9.270 11.054 1.00 0.00 69 GLY A N 6
ATOM 9357 C CA . GLY A 1 69 ? -2.181 7.984 11.267 1.00 0.00 69 GLY A CA 6
ATOM 9358 C C . GLY A 1 69 ? -3.227 7.692 10.215 1.00 0.00 69 GLY A C 6
ATOM 9359 O O . GLY A 1 69 ? -4.014 6.757 10.351 1.00 0.00 69 GLY A O 6
ATOM 9363 N N . ASP A 1 70 ? -3.234 8.498 9.163 1.00 0.00 70 ASP A N 6
ATOM 9364 C CA . ASP A 1 70 ? -4.211 8.355 8.092 1.00 0.00 70 ASP A CA 6
ATOM 9365 C C . ASP A 1 70 ? -3.712 7.357 7.057 1.00 0.00 70 ASP A C 6
ATOM 9366 O O . ASP A 1 70 ? -2.512 7.292 6.778 1.00 0.00 70 ASP A O 6
ATOM 9375 N N . TRP A 1 71 ? -4.633 6.585 6.494 1.00 0.00 71 TRP A N 6
ATOM 9376 C CA . TRP A 1 71 ? -4.280 5.539 5.543 1.00 0.00 71 TRP A CA 6
ATOM 9377 C C . TRP A 1 71 ? -4.781 5.880 4.147 1.00 0.00 71 TRP A C 6
ATOM 9378 O O . TRP A 1 71 ? -5.986 5.979 3.911 1.00 0.00 71 TRP A O 6
ATOM 9399 N N . MET A 1 72 ? -3.850 6.071 3.229 1.00 0.00 72 MET A N 6
ATOM 9400 C CA . MET A 1 72 ? -4.179 6.275 1.825 1.00 0.00 72 MET A CA 6
ATOM 9401 C C . MET A 1 72 ? -3.499 5.200 1.004 1.00 0.00 72 MET A C 6
ATOM 9402 O O . MET A 1 72 ? -2.544 4.577 1.471 1.00 0.00 72 MET A O 6
ATOM 9416 N N . LEU A 1 73 ? -3.973 4.983 -0.214 1.00 0.00 73 LEU A N 6
ATOM 9417 C CA . LEU A 1 73 ? -3.423 3.951 -1.062 1.00 0.00 73 LEU A CA 6
ATOM 9418 C C . LEU A 1 73 ? -2.033 4.368 -1.530 1.00 0.00 73 LEU A C 6
ATOM 9419 O O . LEU A 1 73 ? -1.783 5.544 -1.810 1.00 0.00 73 LEU A O 6
ATOM 9435 N N . VAL A 1 74 ? -1.134 3.400 -1.590 1.00 0.00 74 VAL A N 6
ATOM 9436 C CA . VAL A 1 74 ? 0.262 3.664 -1.899 1.00 0.00 74 VAL A CA 6
ATOM 9437 C C . VAL A 1 74 ? 0.451 4.154 -3.326 1.00 0.00 74 VAL A C 6
ATOM 9438 O O . VAL A 1 74 ? -0.025 3.550 -4.283 1.00 0.00 74 VAL A O 6
ATOM 9451 N N . GLY A 1 75 ? 1.170 5.254 -3.450 1.00 0.00 75 GLY A N 6
ATOM 9452 C CA . GLY A 1 75 ? 1.331 5.891 -4.732 1.00 0.00 75 GLY A CA 6
ATOM 9453 C C . GLY A 1 75 ? 0.615 7.220 -4.784 1.00 0.00 75 GLY A C 6
ATOM 9454 O O . GLY A 1 75 ? 0.529 7.844 -5.838 1.00 0.00 75 GLY A O 6
ATOM 9458 N N . ASP A 1 76 ? 0.092 7.650 -3.639 1.00 0.00 76 ASP A N 6
ATOM 9459 C CA . ASP A 1 76 ? -0.619 8.926 -3.562 1.00 0.00 76 ASP A CA 6
ATOM 9460 C C . ASP A 1 76 ? 0.346 10.108 -3.678 1.00 0.00 76 ASP A C 6
ATOM 9461 O O . ASP A 1 76 ? 0.201 10.948 -4.565 1.00 0.00 76 ASP A O 6
ATOM 9470 N N . VAL A 1 77 ? 1.335 10.165 -2.793 1.00 0.00 77 VAL A N 6
ATOM 9471 C CA . VAL A 1 77 ? 2.307 11.255 -2.813 1.00 0.00 77 VAL A CA 6
ATOM 9472 C C . VAL A 1 77 ? 3.586 10.815 -3.532 1.00 0.00 77 VAL A C 6
ATOM 9473 O O . VAL A 1 77 ? 3.871 9.616 -3.605 1.00 0.00 77 VAL A O 6
ATOM 9486 N N . PRO A 1 78 ? 4.356 11.776 -4.092 1.00 0.00 78 PRO A N 6
ATOM 9487 C CA . PRO A 1 78 ? 5.570 11.495 -4.878 1.00 0.00 78 PRO A CA 6
ATOM 9488 C C . PRO A 1 78 ? 6.509 10.487 -4.217 1.00 0.00 78 PRO A C 6
ATOM 9489 O O . PRO A 1 78 ? 6.822 10.596 -3.029 1.00 0.00 78 PRO A O 6
ATOM 9500 N N . TRP A 1 79 ? 6.937 9.508 -5.016 1.00 0.00 79 TRP A N 6
ATOM 9501 C CA . TRP A 1 79 ? 7.705 8.355 -4.552 1.00 0.00 79 TRP A CA 6
ATOM 9502 C C . TRP A 1 79 ? 8.806 8.712 -3.557 1.00 0.00 79 TRP A C 6
ATOM 9503 O O . TRP A 1 79 ? 8.851 8.152 -2.460 1.00 0.00 79 TRP A O 6
ATOM 9524 N N . ASP A 1 80 ? 9.675 9.641 -3.945 1.00 0.00 80 ASP A N 6
ATOM 9525 C CA . ASP A 1 80 ? 10.860 9.985 -3.156 1.00 0.00 80 ASP A CA 6
ATOM 9526 C C . ASP A 1 80 ? 10.499 10.288 -1.708 1.00 0.00 80 ASP A C 6
ATOM 9527 O O . ASP A 1 80 ? 11.187 9.859 -0.781 1.00 0.00 80 ASP A O 6
ATOM 9536 N N . MET A 1 81 ? 9.413 11.017 -1.515 1.00 0.00 81 MET A N 6
ATOM 9537 C CA . MET A 1 81 ? 8.963 11.368 -0.186 1.00 0.00 81 MET A CA 6
ATOM 9538 C C . MET A 1 81 ? 8.138 10.238 0.423 1.00 0.00 81 MET A C 6
ATOM 9539 O O . MET A 1 81 ? 8.169 10.021 1.632 1.00 0.00 81 MET A O 6
ATOM 9553 N N . PHE A 1 82 ? 7.425 9.505 -0.430 1.00 0.00 82 PHE A N 6
ATOM 9554 C CA . PHE A 1 82 ? 6.494 8.473 0.023 1.00 0.00 82 PHE A CA 6
ATOM 9555 C C . PHE A 1 82 ? 7.193 7.416 0.866 1.00 0.00 82 PHE A C 6
ATOM 9556 O O . PHE A 1 82 ? 6.713 7.052 1.942 1.00 0.00 82 PHE A O 6
ATOM 9573 N N . VAL A 1 83 ? 8.333 6.945 0.383 1.00 0.00 83 VAL A N 6
ATOM 9574 C CA . VAL A 1 83 ? 8.999 5.794 0.982 1.00 0.00 83 VAL A CA 6
ATOM 9575 C C . VAL A 1 83 ? 9.372 6.063 2.433 1.00 0.00 83 VAL A C 6
ATOM 9576 O O . VAL A 1 83 ? 9.099 5.256 3.318 1.00 0.00 83 VAL A O 6
ATOM 9589 N N . THR A 1 84 ? 9.985 7.209 2.669 1.00 0.00 84 THR A N 6
ATOM 9590 C CA . THR A 1 84 ? 10.436 7.574 3.999 1.00 0.00 84 THR A CA 6
ATOM 9591 C C . THR A 1 84 ? 9.282 8.085 4.863 1.00 0.00 84 THR A C 6
ATOM 9592 O O . THR A 1 84 ? 9.401 8.176 6.087 1.00 0.00 84 THR A O 6
ATOM 9603 N N . SER A 1 85 ? 8.164 8.396 4.221 1.00 0.00 85 SER A N 6
ATOM 9604 C CA . SER A 1 85 ? 7.020 8.976 4.905 1.00 0.00 85 SER A CA 6
ATOM 9605 C C . SER A 1 85 ? 6.127 7.888 5.506 1.00 0.00 85 SER A C 6
ATOM 9606 O O . SER A 1 85 ? 5.406 8.126 6.477 1.00 0.00 85 SER A O 6
ATOM 9614 N N . CYS A 1 86 ? 6.179 6.695 4.932 1.00 0.00 86 CYS A N 6
ATOM 9615 C CA . CYS A 1 86 ? 5.354 5.594 5.405 1.00 0.00 86 CYS A CA 6
ATOM 9616 C C . CYS A 1 86 ? 5.956 4.960 6.652 1.00 0.00 86 CYS A C 6
ATOM 9617 O O . CYS A 1 86 ? 7.151 4.659 6.692 1.00 0.00 86 CYS A O 6
ATOM 9625 N N . LYS A 1 87 ? 5.129 4.775 7.673 1.00 0.00 87 LYS A N 6
ATOM 9626 C CA . LYS A 1 87 ? 5.584 4.151 8.906 1.00 0.00 87 LYS A CA 6
ATOM 9627 C C . LYS A 1 87 ? 4.872 2.820 9.163 1.00 0.00 87 LYS A C 6
ATOM 9628 O O . LYS A 1 87 ? 5.396 1.952 9.860 1.00 0.00 87 LYS A O 6
ATOM 9647 N N . ARG A 1 88 ? 3.683 2.656 8.591 1.00 0.00 88 ARG A N 6
ATOM 9648 C CA . ARG A 1 88 ? 2.938 1.404 8.703 1.00 0.00 88 ARG A CA 6
ATOM 9649 C C . ARG A 1 88 ? 2.263 1.084 7.386 1.00 0.00 88 ARG A C 6
ATOM 9650 O O . ARG A 1 88 ? 1.973 1.984 6.603 1.00 0.00 88 ARG A O 6
ATOM 9671 N N . LEU A 1 89 ? 2.004 -0.191 7.152 1.00 0.00 89 LEU A N 6
ATOM 9672 C CA . LEU A 1 89 ? 1.433 -0.632 5.890 1.00 0.00 89 LEU A CA 6
ATOM 9673 C C . LEU A 1 89 ? 0.193 -1.481 6.144 1.00 0.00 89 LEU A C 6
ATOM 9674 O O . LEU A 1 89 ? 0.192 -2.346 7.017 1.00 0.00 89 LEU A O 6
ATOM 9690 N N . ARG A 1 90 ? -0.882 -1.214 5.426 1.00 0.00 90 ARG A N 6
ATOM 9691 C CA . ARG A 1 90 ? -2.054 -2.061 5.522 1.00 0.00 90 ARG A CA 6
ATOM 9692 C C . ARG A 1 90 ? -2.678 -2.287 4.157 1.00 0.00 90 ARG A C 6
ATOM 9693 O O . ARG A 1 90 ? -3.115 -1.349 3.500 1.00 0.00 90 ARG A O 6
ATOM 9714 N N . ILE A 1 91 ? -2.709 -3.528 3.727 1.00 0.00 91 ILE A N 6
ATOM 9715 C CA . ILE A 1 91 ? -3.462 -3.892 2.544 1.00 0.00 91 ILE A CA 6
ATOM 9716 C C . ILE A 1 91 ? -4.550 -4.832 2.982 1.00 0.00 91 ILE A C 6
ATOM 9717 O O . ILE A 1 91 ? -4.293 -5.745 3.756 1.00 0.00 91 ILE A O 6
ATOM 9733 N N . MET A 1 92 ? -5.753 -4.600 2.521 1.00 0.00 92 MET A N 6
ATOM 9734 C CA . MET A 1 92 ? -6.897 -5.325 3.041 1.00 0.00 92 MET A CA 6
ATOM 9735 C C . MET A 1 92 ? -8.057 -5.325 2.075 1.00 0.00 92 MET A C 6
ATOM 9736 O O . MET A 1 92 ? -8.119 -4.511 1.151 1.00 0.00 92 MET A O 6
ATOM 9750 N N . LYS A 1 93 ? -8.956 -6.270 2.304 1.00 0.00 93 LYS A N 6
ATOM 9751 C CA . LYS A 1 93 ? -10.120 -6.475 1.475 1.00 0.00 93 LYS A CA 6
ATOM 9752 C C . LYS A 1 93 ? -10.934 -5.197 1.320 1.00 0.00 93 LYS A C 6
ATOM 9753 O O . LYS A 1 93 ? -11.069 -4.401 2.253 1.00 0.00 93 LYS A O 6
ATOM 9772 N N . GLY A 1 94 ? -11.451 -5.018 0.109 1.00 0.00 94 GLY A N 6
ATOM 9773 C CA . GLY A 1 94 ? -12.220 -3.841 -0.243 1.00 0.00 94 GLY A CA 6
ATOM 9774 C C . GLY A 1 94 ? -13.419 -3.633 0.642 1.00 0.00 94 GLY A C 6
ATOM 9775 O O . GLY A 1 94 ? -13.870 -2.509 0.828 1.00 0.00 94 GLY A O 6
ATOM 9779 N N . THR A 1 95 ? -13.927 -4.723 1.182 1.00 0.00 95 THR A N 6
ATOM 9780 C CA . THR A 1 95 ? -15.049 -4.679 2.116 1.00 0.00 95 THR A CA 6
ATOM 9781 C C . THR A 1 95 ? -14.693 -3.856 3.352 1.00 0.00 95 THR A C 6
ATOM 9782 O O . THR A 1 95 ? -15.559 -3.295 4.021 1.00 0.00 95 THR A O 6
ATOM 9793 N N . GLU A 1 96 ? -13.404 -3.797 3.641 1.00 0.00 96 GLU A N 6
ATOM 9794 C CA . GLU A 1 96 ? -12.892 -3.076 4.797 1.00 0.00 96 GLU A CA 6
ATOM 9795 C C . GLU A 1 96 ? -12.331 -1.728 4.358 1.00 0.00 96 GLU A C 6
ATOM 9796 O O . GLU A 1 96 ? -12.665 -0.683 4.914 1.00 0.00 96 GLU A O 6
ATOM 9808 N N . ALA A 1 97 ? -11.491 -1.771 3.328 1.00 0.00 97 ALA A N 6
ATOM 9809 C CA . ALA A 1 97 ? -10.789 -0.589 2.828 1.00 0.00 97 ALA A CA 6
ATOM 9810 C C . ALA A 1 97 ? -11.738 0.465 2.272 1.00 0.00 97 ALA A C 6
ATOM 9811 O O . ALA A 1 97 ? -11.374 1.633 2.159 1.00 0.00 97 ALA A O 6
ATOM 9818 N N . LYS A 1 98 ? -12.937 0.044 1.912 1.00 0.00 98 LYS A N 6
ATOM 9819 C CA . LYS A 1 98 ? -13.923 0.920 1.283 1.00 0.00 98 LYS A CA 6
ATOM 9820 C C . LYS A 1 98 ? -14.187 2.191 2.093 1.00 0.00 98 LYS A C 6
ATOM 9821 O O . LYS A 1 98 ? -14.460 3.245 1.521 1.00 0.00 98 LYS A O 6
ATOM 9840 N N . GLY A 1 99 ? -14.097 2.095 3.412 1.00 0.00 99 GLY A N 6
ATOM 9841 C CA . GLY A 1 99 ? -14.348 3.248 4.250 1.00 0.00 99 GLY A CA 6
ATOM 9842 C C . GLY A 1 99 ? -13.293 4.329 4.092 1.00 0.00 99 GLY A C 6
ATOM 9843 O O . GLY A 1 99 ? -13.607 5.517 4.110 1.00 0.00 99 GLY A O 6
ATOM 9847 N N . LEU A 1 100 ? -12.042 3.912 3.948 1.00 0.00 100 LEU A N 6
ATOM 9848 C CA . LEU A 1 100 ? -10.919 4.842 3.876 1.00 0.00 100 LEU A CA 6
ATOM 9849 C C . LEU A 1 100 ? -10.350 4.957 2.468 1.00 0.00 100 LEU A C 6
ATOM 9850 O O . LEU A 1 100 ? -9.333 5.616 2.257 1.00 0.00 100 LEU A O 6
ATOM 9866 N N . GLY A 1 101 ? -10.990 4.318 1.508 1.00 0.00 101 GLY A N 6
ATOM 9867 C CA . GLY A 1 101 ? -10.475 4.358 0.158 1.00 0.00 101 GLY A CA 6
ATOM 9868 C C . GLY A 1 101 ? -11.460 3.896 -0.894 1.00 0.00 101 GLY A C 6
ATOM 9869 O O . GLY A 1 101 ? -12.038 4.723 -1.598 1.00 0.00 101 GLY A O 6
ATOM 9873 N N . CYS A 1 102 ? -11.634 2.578 -0.999 1.00 0.00 102 CYS A N 6
ATOM 9874 C CA . CYS A 1 102 ? -12.420 1.969 -2.071 1.00 0.00 102 CYS A CA 6
ATOM 9875 C C . CYS A 1 102 ? -13.848 2.496 -2.090 1.00 0.00 102 CYS A C 6
ATOM 9876 O O . CYS A 1 102 ? -14.717 2.041 -1.347 1.00 0.00 102 CYS A O 6
ATOM 9884 N N . GLY A 1 103 ? -14.072 3.464 -2.952 1.00 0.00 103 GLY A N 6
ATOM 9885 C CA . GLY A 1 103 ? -15.365 4.074 -3.074 1.00 0.00 103 GLY A CA 6
ATOM 9886 C C . GLY A 1 103 ? -15.384 5.451 -2.469 1.00 0.00 103 GLY A C 6
ATOM 9887 O O . GLY A 1 103 ? -16.156 5.716 -1.547 1.00 0.00 103 GLY A O 6
ATOM 9891 N N . VAL A 1 104 ? -14.534 6.321 -3.025 1.00 0.00 104 VAL A N 6
ATOM 9892 C CA . VAL A 1 104 ? -14.323 7.693 -2.542 1.00 0.00 104 VAL A CA 6
ATOM 9893 C C . VAL A 1 104 ? -14.481 7.811 -1.027 1.00 0.00 104 VAL A C 6
ATOM 9894 O O . VAL A 1 104 ? -15.338 8.544 -0.527 1.00 0.00 104 VAL A O 6
ATOM 9907 N N . GLY A 1 105 ? -13.634 7.094 -0.303 1.00 0.00 105 GLY A N 6
ATOM 9908 C CA . GLY A 1 105 ? -13.739 7.062 1.141 1.00 0.00 105 GLY A CA 6
ATOM 9909 C C . GLY A 1 105 ? -12.583 7.764 1.813 1.00 0.00 105 GLY A C 6
ATOM 9910 O O . GLY A 1 105 ? -12.569 7.936 3.030 1.00 0.00 105 GLY A O 6
ATOM 9914 N N . SER A 1 106 ? -11.615 8.173 1.014 1.00 0.00 106 SER A N 6
ATOM 9915 C CA . SER A 1 106 ? -10.440 8.845 1.529 1.00 0.00 106 SER A CA 6
ATOM 9916 C C . SER A 1 106 ? -10.634 10.359 1.453 1.00 0.00 106 SER A C 6
ATOM 9917 O O . SER A 1 106 ? -11.744 10.839 1.211 1.00 0.00 106 SER A O 6
ATOM 9925 N N . HIS A 1 107 ? -9.561 11.099 1.665 1.00 0.00 107 HIS A N 6
ATOM 9926 C CA . HIS A 1 107 ? -9.622 12.555 1.668 1.00 0.00 107 HIS A CA 6
ATOM 9927 C C . HIS A 1 107 ? -9.625 13.084 0.243 1.00 0.00 107 HIS A C 6
ATOM 9928 O O . HIS A 1 107 ? -8.547 13.113 -0.381 1.00 0.00 107 HIS A O 6
ATOM 9943 N N . HIS A 1 1 ? 28.308 -3.122 0.951 1.00 0.00 1 HIS A N 7
ATOM 9944 C CA . HIS A 1 1 ? 27.026 -2.386 1.061 1.00 0.00 1 HIS A CA 7
ATOM 9945 C C . HIS A 1 1 ? 26.913 -1.336 -0.038 1.00 0.00 1 HIS A C 7
ATOM 9946 O O . HIS A 1 1 ? 26.940 -0.131 0.229 1.00 0.00 1 HIS A O 7
ATOM 9963 N N . GLU A 1 2 ? 26.789 -1.798 -1.273 1.00 0.00 2 GLU A N 7
ATOM 9964 C CA . GLU A 1 2 ? 26.635 -0.913 -2.415 1.00 0.00 2 GLU A CA 7
ATOM 9965 C C . GLU A 1 2 ? 25.164 -0.812 -2.789 1.00 0.00 2 GLU A C 7
ATOM 9966 O O . GLU A 1 2 ? 24.633 -1.690 -3.472 1.00 0.00 2 GLU A O 7
ATOM 9978 N N . ALA A 1 3 ? 24.520 0.255 -2.320 1.00 0.00 3 ALA A N 7
ATOM 9979 C CA . ALA A 1 3 ? 23.086 0.453 -2.511 1.00 0.00 3 ALA A CA 7
ATOM 9980 C C . ALA A 1 3 ? 22.305 -0.674 -1.844 1.00 0.00 3 ALA A C 7
ATOM 9981 O O . ALA A 1 3 ? 21.837 -1.607 -2.506 1.00 0.00 3 ALA A O 7
ATOM 9988 N N . ASP A 1 4 ? 22.189 -0.579 -0.523 1.00 0.00 4 ASP A N 7
ATOM 9989 C CA . ASP A 1 4 ? 21.532 -1.605 0.281 1.00 0.00 4 ASP A CA 7
ATOM 9990 C C . ASP A 1 4 ? 20.091 -1.823 -0.151 1.00 0.00 4 ASP A C 7
ATOM 9991 O O . ASP A 1 4 ? 19.277 -0.896 -0.144 1.00 0.00 4 ASP A O 7
ATOM 10000 N N . VAL A 1 5 ? 19.787 -3.057 -0.530 1.00 0.00 5 VAL A N 7
ATOM 10001 C CA . VAL A 1 5 ? 18.432 -3.437 -0.885 1.00 0.00 5 VAL A CA 7
ATOM 10002 C C . VAL A 1 5 ? 17.593 -3.616 0.379 1.00 0.00 5 VAL A C 7
ATOM 10003 O O . VAL A 1 5 ? 17.743 -4.593 1.120 1.00 0.00 5 VAL A O 7
ATOM 10016 N N . GLY A 1 6 ? 16.725 -2.652 0.640 1.00 0.00 6 GLY A N 7
ATOM 10017 C CA . GLY A 1 6 ? 15.958 -2.667 1.867 1.00 0.00 6 GLY A CA 7
ATOM 10018 C C . GLY A 1 6 ? 16.662 -1.904 2.966 1.00 0.00 6 GLY A C 7
ATOM 10019 O O . GLY A 1 6 ? 17.883 -1.733 2.934 1.00 0.00 6 GLY A O 7
ATOM 10023 N N . GLY A 1 7 ? 15.897 -1.423 3.921 1.00 0.00 7 GLY A N 7
ATOM 10024 C CA . GLY A 1 7 ? 16.450 -0.638 4.997 1.00 0.00 7 GLY A CA 7
ATOM 10025 C C . GLY A 1 7 ? 15.361 0.010 5.809 1.00 0.00 7 GLY A C 7
ATOM 10026 O O . GLY A 1 7 ? 15.532 0.281 6.998 1.00 0.00 7 GLY A O 7
ATOM 10030 N N . ILE A 1 8 ? 14.233 0.262 5.160 1.00 0.00 8 ILE A N 7
ATOM 10031 C CA . ILE A 1 8 ? 13.067 0.771 5.844 1.00 0.00 8 ILE A CA 7
ATOM 10032 C C . ILE A 1 8 ? 11.947 -0.246 5.724 1.00 0.00 8 ILE A C 7
ATOM 10033 O O . ILE A 1 8 ? 11.324 -0.389 4.668 1.00 0.00 8 ILE A O 7
ATOM 10049 N N . PHE A 1 9 ? 11.688 -0.934 6.814 1.00 0.00 9 PHE A N 7
ATOM 10050 C CA . PHE A 1 9 ? 10.787 -2.073 6.794 1.00 0.00 9 PHE A CA 7
ATOM 10051 C C . PHE A 1 9 ? 9.398 -1.677 7.253 1.00 0.00 9 PHE A C 7
ATOM 10052 O O . PHE A 1 9 ? 9.238 -0.856 8.159 1.00 0.00 9 PHE A O 7
ATOM 10069 N N . VAL A 1 10 ? 8.400 -2.261 6.618 1.00 0.00 10 VAL A N 7
ATOM 10070 C CA . VAL A 1 10 ? 7.014 -1.993 6.952 1.00 0.00 10 VAL A CA 7
ATOM 10071 C C . VAL A 1 10 ? 6.337 -3.263 7.418 1.00 0.00 10 VAL A C 7
ATOM 10072 O O . VAL A 1 10 ? 6.620 -4.357 6.923 1.00 0.00 10 VAL A O 7
ATOM 10085 N N . LYS A 1 11 ? 5.436 -3.112 8.355 1.00 0.00 11 LYS A N 7
ATOM 10086 C CA . LYS A 1 11 ? 4.644 -4.221 8.834 1.00 0.00 11 LYS A CA 7
ATOM 10087 C C . LYS A 1 11 ? 3.273 -4.127 8.203 1.00 0.00 11 LYS A C 7
ATOM 10088 O O . LYS A 1 11 ? 2.647 -3.075 8.251 1.00 0.00 11 LYS A O 7
ATOM 10107 N N . VAL A 1 12 ? 2.818 -5.212 7.598 1.00 0.00 12 VAL A N 7
ATOM 10108 C CA . VAL A 1 12 ? 1.539 -5.197 6.894 1.00 0.00 12 VAL A CA 7
ATOM 10109 C C . VAL A 1 12 ? 0.612 -6.296 7.402 1.00 0.00 12 VAL A C 7
ATOM 10110 O O . VAL A 1 12 ? 0.975 -7.474 7.473 1.00 0.00 12 VAL A O 7
ATOM 10123 N N . SER A 1 13 ? -0.581 -5.882 7.784 1.00 0.00 13 SER A N 7
ATOM 10124 C CA . SER A 1 13 ? -1.599 -6.789 8.273 1.00 0.00 13 SER A CA 7
ATOM 10125 C C . SER A 1 13 ? -2.803 -6.760 7.346 1.00 0.00 13 SER A C 7
ATOM 10126 O O . SER A 1 13 ? -3.066 -5.747 6.695 1.00 0.00 13 SER A O 7
ATOM 10134 N N . MET A 1 14 ? -3.519 -7.872 7.277 1.00 0.00 14 MET A N 7
ATOM 10135 C CA . MET A 1 14 ? -4.687 -7.975 6.420 1.00 0.00 14 MET A CA 7
ATOM 10136 C C . MET A 1 14 ? -5.965 -7.822 7.230 1.00 0.00 14 MET A C 7
ATOM 10137 O O . MET A 1 14 ? -5.956 -7.987 8.453 1.00 0.00 14 MET A O 7
ATOM 10151 N N . ASP A 1 15 ? -7.057 -7.498 6.551 1.00 0.00 15 ASP A N 7
ATOM 10152 C CA . ASP A 1 15 ? -8.359 -7.423 7.200 1.00 0.00 15 ASP A CA 7
ATOM 10153 C C . ASP A 1 15 ? -9.406 -8.128 6.349 1.00 0.00 15 ASP A C 7
ATOM 10154 O O . ASP A 1 15 ? -9.328 -8.123 5.118 1.00 0.00 15 ASP A O 7
ATOM 10163 N N . GLY A 1 16 ? -10.373 -8.736 7.016 1.00 0.00 16 GLY A N 7
ATOM 10164 C CA . GLY A 1 16 ? -11.372 -9.555 6.355 1.00 0.00 16 GLY A CA 7
ATOM 10165 C C . GLY A 1 16 ? -10.903 -10.987 6.245 1.00 0.00 16 GLY A C 7
ATOM 10166 O O . GLY A 1 16 ? -11.688 -11.929 6.355 1.00 0.00 16 GLY A O 7
ATOM 10170 N N . ALA A 1 17 ? -9.605 -11.143 6.055 1.00 0.00 17 ALA A N 7
ATOM 10171 C CA . ALA A 1 17 ? -8.951 -12.434 6.153 1.00 0.00 17 ALA A CA 7
ATOM 10172 C C . ALA A 1 17 ? -7.663 -12.287 6.945 1.00 0.00 17 ALA A C 7
ATOM 10173 O O . ALA A 1 17 ? -6.934 -11.311 6.771 1.00 0.00 17 ALA A O 7
ATOM 10180 N N . PRO A 1 18 ? -7.373 -13.239 7.832 1.00 0.00 18 PRO A N 7
ATOM 10181 C CA . PRO A 1 18 ? -6.191 -13.177 8.690 1.00 0.00 18 PRO A CA 7
ATOM 10182 C C . PRO A 1 18 ? -4.904 -13.536 7.949 1.00 0.00 18 PRO A C 7
ATOM 10183 O O . PRO A 1 18 ? -4.800 -14.609 7.349 1.00 0.00 18 PRO A O 7
ATOM 10194 N N . TYR A 1 19 ? -3.927 -12.642 8.009 1.00 0.00 19 TYR A N 7
ATOM 10195 C CA . TYR A 1 19 ? -2.602 -12.887 7.445 1.00 0.00 19 TYR A CA 7
ATOM 10196 C C . TYR A 1 19 ? -1.569 -12.088 8.205 1.00 0.00 19 TYR A C 7
ATOM 10197 O O . TYR A 1 19 ? -1.906 -11.174 8.958 1.00 0.00 19 TYR A O 7
ATOM 10215 N N . LEU A 1 20 ? -0.317 -12.435 8.002 1.00 0.00 20 LEU A N 7
ATOM 10216 C CA . LEU A 1 20 ? 0.775 -11.719 8.614 1.00 0.00 20 LEU A CA 7
ATOM 10217 C C . LEU A 1 20 ? 1.891 -11.548 7.597 1.00 0.00 20 LEU A C 7
ATOM 10218 O O . LEU A 1 20 ? 2.595 -12.500 7.265 1.00 0.00 20 LEU A O 7
ATOM 10234 N N . ARG A 1 21 ? 2.035 -10.337 7.093 1.00 0.00 21 ARG A N 7
ATOM 10235 C CA . ARG A 1 21 ? 3.012 -10.054 6.049 1.00 0.00 21 ARG A CA 7
ATOM 10236 C C . ARG A 1 21 ? 3.927 -8.907 6.464 1.00 0.00 21 ARG A C 7
ATOM 10237 O O . ARG A 1 21 ? 3.562 -8.086 7.308 1.00 0.00 21 ARG A O 7
ATOM 10258 N N . LYS A 1 22 ? 5.124 -8.864 5.892 1.00 0.00 22 LYS A N 7
ATOM 10259 C CA . LYS A 1 22 ? 6.047 -7.754 6.112 1.00 0.00 22 LYS A CA 7
ATOM 10260 C C . LYS A 1 22 ? 6.888 -7.531 4.860 1.00 0.00 22 LYS A C 7
ATOM 10261 O O . LYS A 1 22 ? 7.296 -8.491 4.201 1.00 0.00 22 LYS A O 7
ATOM 10280 N N . ILE A 1 23 ? 7.132 -6.270 4.527 1.00 0.00 23 ILE A N 7
ATOM 10281 C CA . ILE A 1 23 ? 7.904 -5.914 3.339 1.00 0.00 23 ILE A CA 7
ATOM 10282 C C . ILE A 1 23 ? 8.732 -4.664 3.571 1.00 0.00 23 ILE A C 7
ATOM 10283 O O . ILE A 1 23 ? 8.627 -4.018 4.609 1.00 0.00 23 ILE A O 7
ATOM 10299 N N . ASP A 1 24 ? 9.560 -4.351 2.594 1.00 0.00 24 ASP A N 7
ATOM 10300 C CA . ASP A 1 24 ? 10.406 -3.158 2.636 1.00 0.00 24 ASP A CA 7
ATOM 10301 C C . ASP A 1 24 ? 10.000 -2.212 1.519 1.00 0.00 24 ASP A C 7
ATOM 10302 O O . ASP A 1 24 ? 9.678 -2.645 0.415 1.00 0.00 24 ASP A O 7
ATOM 10311 N N . LEU A 1 25 ? 10.006 -0.921 1.821 1.00 0.00 25 LEU A N 7
ATOM 10312 C CA . LEU A 1 25 ? 9.497 0.085 0.895 1.00 0.00 25 LEU A CA 7
ATOM 10313 C C . LEU A 1 25 ? 10.441 0.317 -0.277 1.00 0.00 25 LEU A C 7
ATOM 10314 O O . LEU A 1 25 ? 10.027 0.334 -1.433 1.00 0.00 25 LEU A O 7
ATOM 10330 N N . ARG A 1 26 ? 11.716 0.488 0.031 1.00 0.00 26 ARG A N 7
ATOM 10331 C CA . ARG A 1 26 ? 12.674 0.947 -0.957 1.00 0.00 26 ARG A CA 7
ATOM 10332 C C . ARG A 1 26 ? 13.198 -0.173 -1.852 1.00 0.00 26 ARG A C 7
ATOM 10333 O O . ARG A 1 26 ? 13.845 0.100 -2.863 1.00 0.00 26 ARG A O 7
ATOM 10354 N N . VAL A 1 27 ? 12.926 -1.428 -1.496 1.00 0.00 27 VAL A N 7
ATOM 10355 C CA . VAL A 1 27 ? 13.346 -2.556 -2.336 1.00 0.00 27 VAL A CA 7
ATOM 10356 C C . VAL A 1 27 ? 12.653 -2.523 -3.694 1.00 0.00 27 VAL A C 7
ATOM 10357 O O . VAL A 1 27 ? 13.104 -3.158 -4.650 1.00 0.00 27 VAL A O 7
ATOM 10370 N N . TYR A 1 28 ? 11.564 -1.770 -3.786 1.00 0.00 28 TYR A N 7
ATOM 10371 C CA . TYR A 1 28 ? 10.800 -1.705 -5.018 1.00 0.00 28 TYR A CA 7
ATOM 10372 C C . TYR A 1 28 ? 11.398 -0.687 -5.973 1.00 0.00 28 TYR A C 7
ATOM 10373 O O . TYR A 1 28 ? 11.284 -0.815 -7.189 1.00 0.00 28 TYR A O 7
ATOM 10391 N N . GLY A 1 29 ? 12.050 0.316 -5.394 1.00 0.00 29 GLY A N 7
ATOM 10392 C CA . GLY A 1 29 ? 12.757 1.322 -6.173 1.00 0.00 29 GLY A CA 7
ATOM 10393 C C . GLY A 1 29 ? 11.857 2.088 -7.127 1.00 0.00 29 GLY A C 7
ATOM 10394 O O . GLY A 1 29 ? 12.342 2.752 -8.045 1.00 0.00 29 GLY A O 7
ATOM 10398 N N . GLY A 1 30 ? 10.554 1.998 -6.913 1.00 0.00 30 GLY A N 7
ATOM 10399 C CA . GLY A 1 30 ? 9.608 2.647 -7.790 1.00 0.00 30 GLY A CA 7
ATOM 10400 C C . GLY A 1 30 ? 8.229 2.044 -7.671 1.00 0.00 30 GLY A C 7
ATOM 10401 O O . GLY A 1 30 ? 8.038 1.055 -6.960 1.00 0.00 30 GLY A O 7
ATOM 10405 N N . TYR A 1 31 ? 7.271 2.631 -8.372 1.00 0.00 31 TYR A N 7
ATOM 10406 C CA . TYR A 1 31 ? 5.880 2.206 -8.286 1.00 0.00 31 TYR A CA 7
ATOM 10407 C C . TYR A 1 31 ? 5.662 0.837 -8.914 1.00 0.00 31 TYR A C 7
ATOM 10408 O O . TYR A 1 31 ? 4.795 0.090 -8.472 1.00 0.00 31 TYR A O 7
ATOM 10426 N N . SER A 1 32 ? 6.451 0.502 -9.928 1.00 0.00 32 SER A N 7
ATOM 10427 C CA . SER A 1 32 ? 6.241 -0.743 -10.663 1.00 0.00 32 SER A CA 7
ATOM 10428 C C . SER A 1 32 ? 6.360 -1.956 -9.753 1.00 0.00 32 SER A C 7
ATOM 10429 O O . SER A 1 32 ? 5.439 -2.765 -9.661 1.00 0.00 32 SER A O 7
ATOM 10437 N N . GLU A 1 33 ? 7.483 -2.065 -9.060 1.00 0.00 33 GLU A N 7
ATOM 10438 C CA . GLU A 1 33 ? 7.703 -3.182 -8.161 1.00 0.00 33 GLU A CA 7
ATOM 10439 C C . GLU A 1 33 ? 6.824 -3.055 -6.930 1.00 0.00 33 GLU A C 7
ATOM 10440 O O . GLU A 1 33 ? 6.452 -4.054 -6.324 1.00 0.00 33 GLU A O 7
ATOM 10452 N N . LEU A 1 34 ? 6.497 -1.821 -6.567 1.00 0.00 34 LEU A N 7
ATOM 10453 C CA . LEU A 1 34 ? 5.563 -1.569 -5.476 1.00 0.00 34 LEU A CA 7
ATOM 10454 C C . LEU A 1 34 ? 4.227 -2.238 -5.774 1.00 0.00 34 LEU A C 7
ATOM 10455 O O . LEU A 1 34 ? 3.747 -3.067 -5.008 1.00 0.00 34 LEU A O 7
ATOM 10471 N N . LEU A 1 35 ? 3.665 -1.898 -6.924 1.00 0.00 35 LEU A N 7
ATOM 10472 C CA . LEU A 1 35 ? 2.374 -2.406 -7.346 1.00 0.00 35 LEU A CA 7
ATOM 10473 C C . LEU A 1 35 ? 2.435 -3.905 -7.639 1.00 0.00 35 LEU A C 7
ATOM 10474 O O . LEU A 1 35 ? 1.505 -4.652 -7.327 1.00 0.00 35 LEU A O 7
ATOM 10490 N N . LYS A 1 36 ? 3.549 -4.337 -8.207 1.00 0.00 36 LYS A N 7
ATOM 10491 C CA . LYS A 1 36 ? 3.744 -5.737 -8.564 1.00 0.00 36 LYS A CA 7
ATOM 10492 C C . LYS A 1 36 ? 3.917 -6.605 -7.322 1.00 0.00 36 LYS A C 7
ATOM 10493 O O . LYS A 1 36 ? 3.529 -7.776 -7.311 1.00 0.00 36 LYS A O 7
ATOM 10512 N N . ALA A 1 37 ? 4.510 -6.033 -6.282 1.00 0.00 37 ALA A N 7
ATOM 10513 C CA . ALA A 1 37 ? 4.663 -6.729 -5.014 1.00 0.00 37 ALA A CA 7
ATOM 10514 C C . ALA A 1 37 ? 3.307 -7.063 -4.416 1.00 0.00 37 ALA A C 7
ATOM 10515 O O . ALA A 1 37 ? 3.100 -8.162 -3.922 1.00 0.00 37 ALA A O 7
ATOM 10522 N N . LEU A 1 38 ? 2.382 -6.114 -4.484 1.00 0.00 38 LEU A N 7
ATOM 10523 C CA . LEU A 1 38 ? 1.033 -6.316 -3.949 1.00 0.00 38 LEU A CA 7
ATOM 10524 C C . LEU A 1 38 ? 0.364 -7.454 -4.690 1.00 0.00 38 LEU A C 7
ATOM 10525 O O . LEU A 1 38 ? -0.171 -8.381 -4.081 1.00 0.00 38 LEU A O 7
ATOM 10541 N N . GLU A 1 39 ? 0.410 -7.365 -6.015 1.00 0.00 39 GLU A N 7
ATOM 10542 C CA . GLU A 1 39 ? -0.068 -8.434 -6.885 1.00 0.00 39 GLU A CA 7
ATOM 10543 C C . GLU A 1 39 ? 0.557 -9.772 -6.495 1.00 0.00 39 GLU A C 7
ATOM 10544 O O . GLU A 1 39 ? -0.052 -10.832 -6.658 1.00 0.00 39 GLU A O 7
ATOM 10556 N N . THR A 1 40 ? 1.773 -9.708 -5.976 1.00 0.00 40 THR A N 7
ATOM 10557 C CA . THR A 1 40 ? 2.485 -10.888 -5.520 1.00 0.00 40 THR A CA 7
ATOM 10558 C C . THR A 1 40 ? 1.951 -11.385 -4.169 1.00 0.00 40 THR A C 7
ATOM 10559 O O . THR A 1 40 ? 1.744 -12.584 -3.978 1.00 0.00 40 THR A O 7
ATOM 10570 N N . MET A 1 41 ? 1.706 -10.444 -3.261 1.00 0.00 41 MET A N 7
ATOM 10571 C CA . MET A 1 41 ? 1.439 -10.748 -1.854 1.00 0.00 41 MET A CA 7
ATOM 10572 C C . MET A 1 41 ? 0.289 -11.735 -1.667 1.00 0.00 41 MET A C 7
ATOM 10573 O O . MET A 1 41 ? 0.461 -12.802 -1.082 1.00 0.00 41 MET A O 7
ATOM 10587 N N . PHE A 1 42 ? -0.875 -11.377 -2.179 1.00 0.00 42 PHE A N 7
ATOM 10588 C CA . PHE A 1 42 ? -2.072 -12.203 -2.017 1.00 0.00 42 PHE A CA 7
ATOM 10589 C C . PHE A 1 42 ? -2.443 -12.894 -3.317 1.00 0.00 42 PHE A C 7
ATOM 10590 O O . PHE A 1 42 ? -3.520 -13.477 -3.437 1.00 0.00 42 PHE A O 7
ATOM 10607 N N . LYS A 1 43 ? -1.536 -12.814 -4.281 1.00 0.00 43 LYS A N 7
ATOM 10608 C CA . LYS A 1 43 ? -1.686 -13.506 -5.561 1.00 0.00 43 LYS A CA 7
ATOM 10609 C C . LYS A 1 43 ? -2.912 -13.018 -6.340 1.00 0.00 43 LYS A C 7
ATOM 10610 O O . LYS A 1 43 ? -3.649 -13.817 -6.924 1.00 0.00 43 LYS A O 7
ATOM 10629 N N . LEU A 1 44 ? -3.121 -11.706 -6.350 1.00 0.00 44 LEU A N 7
ATOM 10630 C CA . LEU A 1 44 ? -4.193 -11.099 -7.133 1.00 0.00 44 LEU A CA 7
ATOM 10631 C C . LEU A 1 44 ? -3.784 -9.702 -7.574 1.00 0.00 44 LEU A C 7
ATOM 10632 O O . LEU A 1 44 ? -2.801 -9.157 -7.085 1.00 0.00 44 LEU A O 7
ATOM 10648 N N . THR A 1 45 ? -4.554 -9.124 -8.475 1.00 0.00 45 THR A N 7
ATOM 10649 C CA . THR A 1 45 ? -4.116 -7.939 -9.208 1.00 0.00 45 THR A CA 7
ATOM 10650 C C . THR A 1 45 ? -4.564 -6.622 -8.565 1.00 0.00 45 THR A C 7
ATOM 10651 O O . THR A 1 45 ? -5.730 -6.237 -8.660 1.00 0.00 45 THR A O 7
ATOM 10662 N N . ILE A 1 46 ? -3.629 -5.941 -7.907 1.00 0.00 46 ILE A N 7
ATOM 10663 C CA . ILE A 1 46 ? -3.852 -4.580 -7.429 1.00 0.00 46 ILE A CA 7
ATOM 10664 C C . ILE A 1 46 ? -3.259 -3.591 -8.424 1.00 0.00 46 ILE A C 7
ATOM 10665 O O . ILE A 1 46 ? -2.270 -3.903 -9.084 1.00 0.00 46 ILE A O 7
ATOM 10681 N N . GLY A 1 47 ? -3.848 -2.410 -8.541 1.00 0.00 47 GLY A N 7
ATOM 10682 C CA . GLY A 1 47 ? -3.261 -1.396 -9.389 1.00 0.00 47 GLY A CA 7
ATOM 10683 C C . GLY A 1 47 ? -4.217 -0.279 -9.734 1.00 0.00 47 GLY A C 7
ATOM 10684 O O . GLY A 1 47 ? -5.293 -0.171 -9.144 1.00 0.00 47 GLY A O 7
ATOM 10688 N N . GLU A 1 48 ? -3.795 0.546 -10.691 1.00 0.00 48 GLU A N 7
ATOM 10689 C CA . GLU A 1 48 ? -4.564 1.679 -11.191 1.00 0.00 48 GLU A CA 7
ATOM 10690 C C . GLU A 1 48 ? -5.195 2.519 -10.089 1.00 0.00 48 GLU A C 7
ATOM 10691 O O . GLU A 1 48 ? -6.368 2.343 -9.740 1.00 0.00 48 GLU A O 7
ATOM 10703 N N . TYR A 1 49 ? -4.409 3.424 -9.532 1.00 0.00 49 TYR A N 7
ATOM 10704 C CA . TYR A 1 49 ? -4.944 4.457 -8.667 1.00 0.00 49 TYR A CA 7
ATOM 10705 C C . TYR A 1 49 ? -5.828 5.390 -9.493 1.00 0.00 49 TYR A C 7
ATOM 10706 O O . TYR A 1 49 ? -5.355 6.387 -10.036 1.00 0.00 49 TYR A O 7
ATOM 10724 N N . SER A 1 50 ? -7.091 5.021 -9.634 1.00 0.00 50 SER A N 7
ATOM 10725 C CA . SER A 1 50 ? -8.051 5.830 -10.361 1.00 0.00 50 SER A CA 7
ATOM 10726 C C . SER A 1 50 ? -8.294 7.146 -9.651 1.00 0.00 50 SER A C 7
ATOM 10727 O O . SER A 1 50 ? -8.171 7.248 -8.435 1.00 0.00 50 SER A O 7
ATOM 10735 N N . GLU A 1 51 ? -8.631 8.153 -10.427 1.00 0.00 51 GLU A N 7
ATOM 10736 C CA . GLU A 1 51 ? -8.950 9.454 -9.877 1.00 0.00 51 GLU A CA 7
ATOM 10737 C C . GLU A 1 51 ? -10.316 9.414 -9.200 1.00 0.00 51 GLU A C 7
ATOM 10738 O O . GLU A 1 51 ? -10.669 10.313 -8.439 1.00 0.00 51 GLU A O 7
ATOM 10750 N N . ARG A 1 52 ? -11.091 8.375 -9.505 1.00 0.00 52 ARG A N 7
ATOM 10751 C CA . ARG A 1 52 ? -12.443 8.261 -9.038 1.00 0.00 52 ARG A CA 7
ATOM 10752 C C . ARG A 1 52 ? -12.533 7.750 -7.594 1.00 0.00 52 ARG A C 7
ATOM 10753 O O . ARG A 1 52 ? -13.156 8.397 -6.755 1.00 0.00 52 ARG A O 7
ATOM 10774 N N . GLU A 1 53 ? -11.928 6.600 -7.293 1.00 0.00 53 GLU A N 7
ATOM 10775 C CA . GLU A 1 53 ? -11.820 6.176 -5.894 1.00 0.00 53 GLU A CA 7
ATOM 10776 C C . GLU A 1 53 ? -10.375 5.983 -5.487 1.00 0.00 53 GLU A C 7
ATOM 10777 O O . GLU A 1 53 ? -10.009 6.185 -4.336 1.00 0.00 53 GLU A O 7
ATOM 10789 N N . GLY A 1 54 ? -9.573 5.626 -6.481 1.00 0.00 54 GLY A N 7
ATOM 10790 C CA . GLY A 1 54 ? -8.167 5.286 -6.314 1.00 0.00 54 GLY A CA 7
ATOM 10791 C C . GLY A 1 54 ? -7.823 4.404 -5.123 1.00 0.00 54 GLY A C 7
ATOM 10792 O O . GLY A 1 54 ? -6.653 4.239 -4.829 1.00 0.00 54 GLY A O 7
ATOM 10796 N N . TYR A 1 55 ? -8.804 3.818 -4.445 1.00 0.00 55 TYR A N 7
ATOM 10797 C CA . TYR A 1 55 ? -8.509 2.940 -3.317 1.00 0.00 55 TYR A CA 7
ATOM 10798 C C . TYR A 1 55 ? -9.217 1.601 -3.452 1.00 0.00 55 TYR A C 7
ATOM 10799 O O . TYR A 1 55 ? -9.349 0.874 -2.474 1.00 0.00 55 TYR A O 7
ATOM 10817 N N . LYS A 1 56 ? -9.690 1.271 -4.651 1.00 0.00 56 LYS A N 7
ATOM 10818 C CA . LYS A 1 56 ? -10.511 0.080 -4.815 1.00 0.00 56 LYS A CA 7
ATOM 10819 C C . LYS A 1 56 ? -9.677 -1.185 -4.648 1.00 0.00 56 LYS A C 7
ATOM 10820 O O . LYS A 1 56 ? -10.131 -2.177 -4.081 1.00 0.00 56 LYS A O 7
ATOM 10839 N N . GLY A 1 57 ? -8.442 -1.115 -5.145 1.00 0.00 57 GLY A N 7
ATOM 10840 C CA . GLY A 1 57 ? -7.501 -2.221 -5.042 1.00 0.00 57 GLY A CA 7
ATOM 10841 C C . GLY A 1 57 ? -7.997 -3.509 -5.676 1.00 0.00 57 GLY A C 7
ATOM 10842 O O . GLY A 1 57 ? -7.465 -4.580 -5.388 1.00 0.00 57 GLY A O 7
ATOM 10846 N N . SER A 1 58 ? -8.986 -3.400 -6.563 1.00 0.00 58 SER A N 7
ATOM 10847 C CA . SER A 1 58 ? -9.705 -4.560 -7.079 1.00 0.00 58 SER A CA 7
ATOM 10848 C C . SER A 1 58 ? -10.448 -5.244 -5.931 1.00 0.00 58 SER A C 7
ATOM 10849 O O . SER A 1 58 ? -11.638 -5.003 -5.729 1.00 0.00 58 SER A O 7
ATOM 10857 N N . GLU A 1 59 ? -9.749 -6.086 -5.181 1.00 0.00 59 GLU A N 7
ATOM 10858 C CA . GLU A 1 59 ? -10.320 -6.670 -3.983 1.00 0.00 59 GLU A CA 7
ATOM 10859 C C . GLU A 1 59 ? -9.522 -6.292 -2.738 1.00 0.00 59 GLU A C 7
ATOM 10860 O O . GLU A 1 59 ? -10.031 -6.377 -1.626 1.00 0.00 59 GLU A O 7
ATOM 10872 N N . TYR A 1 60 ? -8.273 -5.882 -2.911 1.00 0.00 60 TYR A N 7
ATOM 10873 C CA . TYR A 1 60 ? -7.451 -5.500 -1.770 1.00 0.00 60 TYR A CA 7
ATOM 10874 C C . TYR A 1 60 ? -6.761 -4.174 -2.006 1.00 0.00 60 TYR A C 7
ATOM 10875 O O . TYR A 1 60 ? -6.060 -3.994 -2.997 1.00 0.00 60 TYR A O 7
ATOM 10893 N N . ALA A 1 61 ? -6.952 -3.257 -1.080 1.00 0.00 61 ALA A N 7
ATOM 10894 C CA . ALA A 1 61 ? -6.314 -1.963 -1.154 1.00 0.00 61 ALA A CA 7
ATOM 10895 C C . ALA A 1 61 ? -5.185 -1.879 -0.144 1.00 0.00 61 ALA A C 7
ATOM 10896 O O . ALA A 1 61 ? -5.425 -1.783 1.061 1.00 0.00 61 ALA A O 7
ATOM 10903 N N . PRO A 1 62 ? -3.933 -1.958 -0.612 1.00 0.00 62 PRO A N 7
ATOM 10904 C CA . PRO A 1 62 ? -2.787 -1.739 0.251 1.00 0.00 62 PRO A CA 7
ATOM 10905 C C . PRO A 1 62 ? -2.647 -0.273 0.614 1.00 0.00 62 PRO A C 7
ATOM 10906 O O . PRO A 1 62 ? -2.462 0.585 -0.250 1.00 0.00 62 PRO A O 7
ATOM 10917 N N . THR A 1 63 ? -2.700 0.002 1.897 1.00 0.00 63 THR A N 7
ATOM 10918 C CA . THR A 1 63 ? -2.664 1.360 2.376 1.00 0.00 63 THR A CA 7
ATOM 10919 C C . THR A 1 63 ? -1.534 1.535 3.371 1.00 0.00 63 THR A C 7
ATOM 10920 O O . THR A 1 63 ? -1.138 0.588 4.053 1.00 0.00 63 THR A O 7
ATOM 10931 N N . TYR A 1 64 ? -1.005 2.735 3.436 1.00 0.00 64 TYR A N 7
ATOM 10932 C CA . TYR A 1 64 ? 0.095 3.028 4.330 1.00 0.00 64 TYR A CA 7
ATOM 10933 C C . TYR A 1 64 ? -0.337 4.074 5.339 1.00 0.00 64 TYR A C 7
ATOM 10934 O O . TYR A 1 64 ? -1.328 4.769 5.129 1.00 0.00 64 TYR A O 7
ATOM 10952 N N . GLU A 1 65 ? 0.401 4.177 6.425 1.00 0.00 65 GLU A N 7
ATOM 10953 C CA . GLU A 1 65 ? 0.165 5.226 7.397 1.00 0.00 65 GLU A CA 7
ATOM 10954 C C . GLU A 1 65 ? 1.178 6.336 7.182 1.00 0.00 65 GLU A C 7
ATOM 10955 O O . GLU A 1 65 ? 2.387 6.104 7.267 1.00 0.00 65 GLU A O 7
ATOM 10967 N N . ASP A 1 66 ? 0.684 7.527 6.870 1.00 0.00 66 ASP A N 7
ATOM 10968 C CA . ASP A 1 66 ? 1.550 8.664 6.594 1.00 0.00 66 ASP A CA 7
ATOM 10969 C C . ASP A 1 66 ? 1.928 9.388 7.883 1.00 0.00 66 ASP A C 7
ATOM 10970 O O . ASP A 1 66 ? 1.541 8.970 8.977 1.00 0.00 66 ASP A O 7
ATOM 10979 N N . LYS A 1 67 ? 2.689 10.463 7.739 1.00 0.00 67 LYS A N 7
ATOM 10980 C CA . LYS A 1 67 ? 3.122 11.284 8.862 1.00 0.00 67 LYS A CA 7
ATOM 10981 C C . LYS A 1 67 ? 1.946 11.699 9.749 1.00 0.00 67 LYS A C 7
ATOM 10982 O O . LYS A 1 67 ? 2.036 11.648 10.975 1.00 0.00 67 LYS A O 7
ATOM 11001 N N . ASP A 1 68 ? 0.839 12.093 9.127 1.00 0.00 68 ASP A N 7
ATOM 11002 C CA . ASP A 1 68 ? -0.314 12.584 9.876 1.00 0.00 68 ASP A CA 7
ATOM 11003 C C . ASP A 1 68 ? -1.217 11.430 10.311 1.00 0.00 68 ASP A C 7
ATOM 11004 O O . ASP A 1 68 ? -2.049 11.580 11.204 1.00 0.00 68 ASP A O 7
ATOM 11013 N N . GLY A 1 69 ? -1.024 10.271 9.696 1.00 0.00 69 GLY A N 7
ATOM 11014 C CA . GLY A 1 69 ? -1.773 9.088 10.078 1.00 0.00 69 GLY A CA 7
ATOM 11015 C C . GLY A 1 69 ? -2.986 8.822 9.204 1.00 0.00 69 GLY A C 7
ATOM 11016 O O . GLY A 1 69 ? -3.973 8.249 9.667 1.00 0.00 69 GLY A O 7
ATOM 11020 N N . ASP A 1 70 ? -2.920 9.234 7.945 1.00 0.00 70 ASP A N 7
ATOM 11021 C CA . ASP A 1 70 ? -3.962 8.891 6.981 1.00 0.00 70 ASP A CA 7
ATOM 11022 C C . ASP A 1 70 ? -3.563 7.643 6.208 1.00 0.00 70 ASP A C 7
ATOM 11023 O O . ASP A 1 70 ? -2.377 7.403 5.977 1.00 0.00 70 ASP A O 7
ATOM 11032 N N . TRP A 1 71 ? -4.552 6.852 5.816 1.00 0.00 71 TRP A N 7
ATOM 11033 C CA . TRP A 1 71 ? -4.298 5.612 5.094 1.00 0.00 71 TRP A CA 7
ATOM 11034 C C . TRP A 1 71 ? -4.882 5.681 3.691 1.00 0.00 71 TRP A C 7
ATOM 11035 O O . TRP A 1 71 ? -6.100 5.763 3.514 1.00 0.00 71 TRP A O 7
ATOM 11056 N N . MET A 1 72 ? -4.009 5.659 2.699 1.00 0.00 72 MET A N 7
ATOM 11057 C CA . MET A 1 72 ? -4.424 5.663 1.305 1.00 0.00 72 MET A CA 7
ATOM 11058 C C . MET A 1 72 ? -3.593 4.639 0.548 1.00 0.00 72 MET A C 7
ATOM 11059 O O . MET A 1 72 ? -2.704 4.026 1.140 1.00 0.00 72 MET A O 7
ATOM 11073 N N . LEU A 1 73 ? -3.852 4.458 -0.747 1.00 0.00 73 LEU A N 7
ATOM 11074 C CA . LEU A 1 73 ? -3.045 3.535 -1.538 1.00 0.00 73 LEU A CA 7
ATOM 11075 C C . LEU A 1 73 ? -1.600 3.995 -1.582 1.00 0.00 73 LEU A C 7
ATOM 11076 O O . LEU A 1 73 ? -1.297 5.187 -1.485 1.00 0.00 73 LEU A O 7
ATOM 11092 N N . VAL A 1 74 ? -0.718 3.034 -1.723 1.00 0.00 74 VAL A N 7
ATOM 11093 C CA . VAL A 1 74 ? 0.701 3.309 -1.828 1.00 0.00 74 VAL A CA 7
ATOM 11094 C C . VAL A 1 74 ? 1.047 3.792 -3.228 1.00 0.00 74 VAL A C 7
ATOM 11095 O O . VAL A 1 74 ? 0.589 3.233 -4.223 1.00 0.00 74 VAL A O 7
ATOM 11108 N N . GLY A 1 75 ? 1.852 4.840 -3.293 1.00 0.00 75 GLY A N 7
ATOM 11109 C CA . GLY A 1 75 ? 2.143 5.475 -4.560 1.00 0.00 75 GLY A CA 7
ATOM 11110 C C . GLY A 1 75 ? 1.319 6.729 -4.751 1.00 0.00 75 GLY A C 7
ATOM 11111 O O . GLY A 1 75 ? 1.308 7.320 -5.833 1.00 0.00 75 GLY A O 7
ATOM 11115 N N . ASP A 1 76 ? 0.615 7.124 -3.692 1.00 0.00 76 ASP A N 7
ATOM 11116 C CA . ASP A 1 76 ? -0.222 8.321 -3.719 1.00 0.00 76 ASP A CA 7
ATOM 11117 C C . ASP A 1 76 ? 0.620 9.581 -3.902 1.00 0.00 76 ASP A C 7
ATOM 11118 O O . ASP A 1 76 ? 0.364 10.383 -4.801 1.00 0.00 76 ASP A O 7
ATOM 11127 N N . VAL A 1 77 ? 1.619 9.750 -3.046 1.00 0.00 77 VAL A N 7
ATOM 11128 C CA . VAL A 1 77 ? 2.517 10.895 -3.134 1.00 0.00 77 VAL A CA 7
ATOM 11129 C C . VAL A 1 77 ? 3.853 10.459 -3.739 1.00 0.00 77 VAL A C 7
ATOM 11130 O O . VAL A 1 77 ? 4.180 9.270 -3.708 1.00 0.00 77 VAL A O 7
ATOM 11143 N N . PRO A 1 78 ? 4.624 11.400 -4.321 1.00 0.00 78 PRO A N 7
ATOM 11144 C CA . PRO A 1 78 ? 5.913 11.104 -4.965 1.00 0.00 78 PRO A CA 7
ATOM 11145 C C . PRO A 1 78 ? 6.837 10.248 -4.099 1.00 0.00 78 PRO A C 7
ATOM 11146 O O . PRO A 1 78 ? 7.116 10.570 -2.944 1.00 0.00 78 PRO A O 7
ATOM 11157 N N . TRP A 1 79 ? 7.293 9.154 -4.714 1.00 0.00 79 TRP A N 7
ATOM 11158 C CA . TRP A 1 79 ? 8.117 8.118 -4.092 1.00 0.00 79 TRP A CA 7
ATOM 11159 C C . TRP A 1 79 ? 9.197 8.665 -3.163 1.00 0.00 79 TRP A C 7
ATOM 11160 O O . TRP A 1 79 ? 9.366 8.159 -2.058 1.00 0.00 79 TRP A O 7
ATOM 11181 N N . ASP A 1 80 ? 9.920 9.685 -3.609 1.00 0.00 80 ASP A N 7
ATOM 11182 C CA . ASP A 1 80 ? 11.036 10.231 -2.834 1.00 0.00 80 ASP A CA 7
ATOM 11183 C C . ASP A 1 80 ? 10.580 10.683 -1.450 1.00 0.00 80 ASP A C 7
ATOM 11184 O O . ASP A 1 80 ? 11.250 10.422 -0.451 1.00 0.00 80 ASP A O 7
ATOM 11193 N N . MET A 1 81 ? 9.437 11.346 -1.396 1.00 0.00 81 MET A N 7
ATOM 11194 C CA . MET A 1 81 ? 8.868 11.782 -0.137 1.00 0.00 81 MET A CA 7
ATOM 11195 C C . MET A 1 81 ? 8.073 10.638 0.490 1.00 0.00 81 MET A C 7
ATOM 11196 O O . MET A 1 81 ? 7.947 10.544 1.711 1.00 0.00 81 MET A O 7
ATOM 11210 N N . PHE A 1 82 ? 7.567 9.752 -0.361 1.00 0.00 82 PHE A N 7
ATOM 11211 C CA . PHE A 1 82 ? 6.699 8.672 0.081 1.00 0.00 82 PHE A CA 7
ATOM 11212 C C . PHE A 1 82 ? 7.396 7.767 1.083 1.00 0.00 82 PHE A C 7
ATOM 11213 O O . PHE A 1 82 ? 6.866 7.527 2.166 1.00 0.00 82 PHE A O 7
ATOM 11230 N N . VAL A 1 83 ? 8.595 7.302 0.736 1.00 0.00 83 VAL A N 7
ATOM 11231 C CA . VAL A 1 83 ? 9.277 6.259 1.509 1.00 0.00 83 VAL A CA 7
ATOM 11232 C C . VAL A 1 83 ? 9.517 6.700 2.942 1.00 0.00 83 VAL A C 7
ATOM 11233 O O . VAL A 1 83 ? 9.421 5.906 3.876 1.00 0.00 83 VAL A O 7
ATOM 11246 N N . THR A 1 84 ? 9.820 7.968 3.112 1.00 0.00 84 THR A N 7
ATOM 11247 C CA . THR A 1 84 ? 10.107 8.512 4.419 1.00 0.00 84 THR A CA 7
ATOM 11248 C C . THR A 1 84 ? 8.825 8.781 5.208 1.00 0.00 84 THR A C 7
ATOM 11249 O O . THR A 1 84 ? 8.864 9.030 6.414 1.00 0.00 84 THR A O 7
ATOM 11260 N N . SER A 1 85 ? 7.688 8.709 4.524 1.00 0.00 85 SER A N 7
ATOM 11261 C CA . SER A 1 85 ? 6.411 9.044 5.130 1.00 0.00 85 SER A CA 7
ATOM 11262 C C . SER A 1 85 ? 5.624 7.794 5.523 1.00 0.00 85 SER A C 7
ATOM 11263 O O . SER A 1 85 ? 4.711 7.871 6.345 1.00 0.00 85 SER A O 7
ATOM 11271 N N . CYS A 1 86 ? 5.957 6.652 4.933 1.00 0.00 86 CYS A N 7
ATOM 11272 C CA . CYS A 1 86 ? 5.272 5.416 5.255 1.00 0.00 86 CYS A CA 7
ATOM 11273 C C . CYS A 1 86 ? 5.909 4.754 6.464 1.00 0.00 86 CYS A C 7
ATOM 11274 O O . CYS A 1 86 ? 7.082 4.381 6.445 1.00 0.00 86 CYS A O 7
ATOM 11282 N N . LYS A 1 87 ? 5.124 4.628 7.514 1.00 0.00 87 LYS A N 7
ATOM 11283 C CA . LYS A 1 87 ? 5.621 4.131 8.790 1.00 0.00 87 LYS A CA 7
ATOM 11284 C C . LYS A 1 87 ? 4.925 2.835 9.197 1.00 0.00 87 LYS A C 7
ATOM 11285 O O . LYS A 1 87 ? 5.482 2.028 9.939 1.00 0.00 87 LYS A O 7
ATOM 11304 N N . ARG A 1 88 ? 3.710 2.640 8.701 1.00 0.00 88 ARG A N 7
ATOM 11305 C CA . ARG A 1 88 ? 2.975 1.395 8.904 1.00 0.00 88 ARG A CA 7
ATOM 11306 C C . ARG A 1 88 ? 2.255 1.018 7.621 1.00 0.00 88 ARG A C 7
ATOM 11307 O O . ARG A 1 88 ? 2.013 1.876 6.768 1.00 0.00 88 ARG A O 7
ATOM 11328 N N . LEU A 1 89 ? 1.918 -0.257 7.480 1.00 0.00 89 LEU A N 7
ATOM 11329 C CA . LEU A 1 89 ? 1.307 -0.746 6.256 1.00 0.00 89 LEU A CA 7
ATOM 11330 C C . LEU A 1 89 ? 0.113 -1.643 6.569 1.00 0.00 89 LEU A C 7
ATOM 11331 O O . LEU A 1 89 ? 0.190 -2.536 7.409 1.00 0.00 89 LEU A O 7
ATOM 11347 N N . ARG A 1 90 ? -1.001 -1.384 5.916 1.00 0.00 90 ARG A N 7
ATOM 11348 C CA . ARG A 1 90 ? -2.178 -2.214 6.077 1.00 0.00 90 ARG A CA 7
ATOM 11349 C C . ARG A 1 90 ? -2.849 -2.455 4.740 1.00 0.00 90 ARG A C 7
ATOM 11350 O O . ARG A 1 90 ? -3.202 -1.517 4.032 1.00 0.00 90 ARG A O 7
ATOM 11371 N N . ILE A 1 91 ? -3.020 -3.709 4.398 1.00 0.00 91 ILE A N 7
ATOM 11372 C CA . ILE A 1 91 ? -3.726 -4.075 3.191 1.00 0.00 91 ILE A CA 7
ATOM 11373 C C . ILE A 1 91 ? -4.993 -4.787 3.586 1.00 0.00 91 ILE A C 7
ATOM 11374 O O . ILE A 1 91 ? -4.996 -5.582 4.520 1.00 0.00 91 ILE A O 7
ATOM 11390 N N . MET A 1 92 ? -6.072 -4.455 2.935 1.00 0.00 92 MET A N 7
ATOM 11391 C CA . MET A 1 92 ? -7.353 -5.022 3.294 1.00 0.00 92 MET A CA 7
ATOM 11392 C C . MET A 1 92 ? -8.338 -4.940 2.156 1.00 0.00 92 MET A C 7
ATOM 11393 O O . MET A 1 92 ? -8.151 -4.169 1.216 1.00 0.00 92 MET A O 7
ATOM 11407 N N . LYS A 1 93 ? -9.368 -5.765 2.248 1.00 0.00 93 LYS A N 7
ATOM 11408 C CA . LYS A 1 93 ? -10.380 -5.865 1.213 1.00 0.00 93 LYS A CA 7
ATOM 11409 C C . LYS A 1 93 ? -10.976 -4.518 0.844 1.00 0.00 93 LYS A C 7
ATOM 11410 O O . LYS A 1 93 ? -11.086 -3.604 1.669 1.00 0.00 93 LYS A O 7
ATOM 11429 N N . GLY A 1 94 ? -11.371 -4.430 -0.419 1.00 0.00 94 GLY A N 7
ATOM 11430 C CA . GLY A 1 94 ? -11.867 -3.192 -0.988 1.00 0.00 94 GLY A CA 7
ATOM 11431 C C . GLY A 1 94 ? -13.113 -2.697 -0.306 1.00 0.00 94 GLY A C 7
ATOM 11432 O O . GLY A 1 94 ? -13.398 -1.501 -0.298 1.00 0.00 94 GLY A O 7
ATOM 11436 N N . THR A 1 95 ? -13.844 -3.628 0.272 1.00 0.00 95 THR A N 7
ATOM 11437 C CA . THR A 1 95 ? -15.081 -3.319 0.976 1.00 0.00 95 THR A CA 7
ATOM 11438 C C . THR A 1 95 ? -14.785 -2.677 2.336 1.00 0.00 95 THR A C 7
ATOM 11439 O O . THR A 1 95 ? -15.667 -2.102 2.975 1.00 0.00 95 THR A O 7
ATOM 11450 N N . GLU A 1 96 ? -13.535 -2.760 2.761 1.00 0.00 96 GLU A N 7
ATOM 11451 C CA . GLU A 1 96 ? -13.128 -2.223 4.050 1.00 0.00 96 GLU A CA 7
ATOM 11452 C C . GLU A 1 96 ? -12.420 -0.876 3.884 1.00 0.00 96 GLU A C 7
ATOM 11453 O O . GLU A 1 96 ? -12.729 0.090 4.581 1.00 0.00 96 GLU A O 7
ATOM 11465 N N . ALA A 1 97 ? -11.485 -0.815 2.940 1.00 0.00 97 ALA A N 7
ATOM 11466 C CA . ALA A 1 97 ? -10.666 0.381 2.740 1.00 0.00 97 ALA A CA 7
ATOM 11467 C C . ALA A 1 97 ? -11.472 1.543 2.173 1.00 0.00 97 ALA A C 7
ATOM 11468 O O . ALA A 1 97 ? -11.111 2.707 2.354 1.00 0.00 97 ALA A O 7
ATOM 11475 N N . LYS A 1 98 ? -12.567 1.220 1.506 1.00 0.00 98 LYS A N 7
ATOM 11476 C CA . LYS A 1 98 ? -13.430 2.227 0.892 1.00 0.00 98 LYS A CA 7
ATOM 11477 C C . LYS A 1 98 ? -13.931 3.244 1.919 1.00 0.00 98 LYS A C 7
ATOM 11478 O O . LYS A 1 98 ? -14.017 4.439 1.633 1.00 0.00 98 LYS A O 7
ATOM 11497 N N . GLY A 1 99 ? -14.237 2.765 3.120 1.00 0.00 99 GLY A N 7
ATOM 11498 C CA . GLY A 1 99 ? -14.809 3.614 4.143 1.00 0.00 99 GLY A CA 7
ATOM 11499 C C . GLY A 1 99 ? -13.902 4.758 4.555 1.00 0.00 99 GLY A C 7
ATOM 11500 O O . GLY A 1 99 ? -14.374 5.867 4.812 1.00 0.00 99 GLY A O 7
ATOM 11504 N N . LEU A 1 100 ? -12.601 4.501 4.605 1.00 0.00 100 LEU A N 7
ATOM 11505 C CA . LEU A 1 100 ? -11.653 5.495 5.087 1.00 0.00 100 LEU A CA 7
ATOM 11506 C C . LEU A 1 100 ? -10.873 6.135 3.947 1.00 0.00 100 LEU A C 7
ATOM 11507 O O . LEU A 1 100 ? -9.873 6.812 4.182 1.00 0.00 100 LEU A O 7
ATOM 11523 N N . GLY A 1 101 ? -11.314 5.902 2.721 1.00 0.00 101 GLY A N 7
ATOM 11524 C CA . GLY A 1 101 ? -10.691 6.537 1.570 1.00 0.00 101 GLY A CA 7
ATOM 11525 C C . GLY A 1 101 ? -11.008 8.010 1.493 1.00 0.00 101 GLY A C 7
ATOM 11526 O O . GLY A 1 101 ? -11.664 8.469 0.557 1.00 0.00 101 GLY A O 7
ATOM 11530 N N . CYS A 1 102 ? -10.517 8.753 2.467 1.00 0.00 102 CYS A N 7
ATOM 11531 C CA . CYS A 1 102 ? -10.808 10.172 2.566 1.00 0.00 102 CYS A CA 7
ATOM 11532 C C . CYS A 1 102 ? -9.774 11.006 1.832 1.00 0.00 102 CYS A C 7
ATOM 11533 O O . CYS A 1 102 ? -9.557 12.175 2.153 1.00 0.00 102 CYS A O 7
ATOM 11541 N N . GLY A 1 103 ? -9.148 10.408 0.838 1.00 0.00 103 GLY A N 7
ATOM 11542 C CA . GLY A 1 103 ? -8.202 11.130 0.039 1.00 0.00 103 GLY A CA 7
ATOM 11543 C C . GLY A 1 103 ? -8.828 11.684 -1.219 1.00 0.00 103 GLY A C 7
ATOM 11544 O O . GLY A 1 103 ? -9.076 12.886 -1.323 1.00 0.00 103 GLY A O 7
ATOM 11548 N N . VAL A 1 104 ? -9.098 10.809 -2.175 1.00 0.00 104 VAL A N 7
ATOM 11549 C CA . VAL A 1 104 ? -9.760 11.216 -3.409 1.00 0.00 104 VAL A CA 7
ATOM 11550 C C . VAL A 1 104 ? -11.239 10.855 -3.383 1.00 0.00 104 VAL A C 7
ATOM 11551 O O . VAL A 1 104 ? -11.899 10.795 -4.418 1.00 0.00 104 VAL A O 7
ATOM 11564 N N . GLY A 1 105 ? -11.741 10.629 -2.180 1.00 0.00 105 GLY A N 7
ATOM 11565 C CA . GLY A 1 105 ? -13.159 10.400 -1.978 1.00 0.00 105 GLY A CA 7
ATOM 11566 C C . GLY A 1 105 ? -13.639 9.034 -2.435 1.00 0.00 105 GLY A C 7
ATOM 11567 O O . GLY A 1 105 ? -14.211 8.900 -3.516 1.00 0.00 105 GLY A O 7
ATOM 11571 N N . SER A 1 106 ? -13.424 8.018 -1.615 1.00 0.00 106 SER A N 7
ATOM 11572 C CA . SER A 1 106 ? -13.973 6.702 -1.893 1.00 0.00 106 SER A CA 7
ATOM 11573 C C . SER A 1 106 ? -15.356 6.572 -1.261 1.00 0.00 106 SER A C 7
ATOM 11574 O O . SER A 1 106 ? -15.485 6.437 -0.042 1.00 0.00 106 SER A O 7
ATOM 11582 N N . HIS A 1 107 ? -16.389 6.650 -2.089 1.00 0.00 107 HIS A N 7
ATOM 11583 C CA . HIS A 1 107 ? -17.761 6.533 -1.615 1.00 0.00 107 HIS A CA 7
ATOM 11584 C C . HIS A 1 107 ? -18.390 5.251 -2.135 1.00 0.00 107 HIS A C 7
ATOM 11585 O O . HIS A 1 107 ? -19.002 5.285 -3.219 1.00 0.00 107 HIS A O 7
ATOM 11600 N N . HIS A 1 1 ? 23.568 -9.778 6.110 1.00 0.00 1 HIS A N 8
ATOM 11601 C CA . HIS A 1 1 ? 24.529 -8.680 5.841 1.00 0.00 1 HIS A CA 8
ATOM 11602 C C . HIS A 1 1 ? 24.024 -7.774 4.727 1.00 0.00 1 HIS A C 8
ATOM 11603 O O . HIS A 1 1 ? 24.784 -6.988 4.157 1.00 0.00 1 HIS A O 8
ATOM 11620 N N . GLU A 1 2 ? 22.743 -7.874 4.418 1.00 0.00 2 GLU A N 8
ATOM 11621 C CA . GLU A 1 2 ? 22.164 -7.085 3.353 1.00 0.00 2 GLU A CA 8
ATOM 11622 C C . GLU A 1 2 ? 21.362 -5.925 3.924 1.00 0.00 2 GLU A C 8
ATOM 11623 O O . GLU A 1 2 ? 20.231 -6.098 4.380 1.00 0.00 2 GLU A O 8
ATOM 11635 N N . ALA A 1 3 ? 21.974 -4.754 3.927 1.00 0.00 3 ALA A N 8
ATOM 11636 C CA . ALA A 1 3 ? 21.307 -3.543 4.365 1.00 0.00 3 ALA A CA 8
ATOM 11637 C C . ALA A 1 3 ? 21.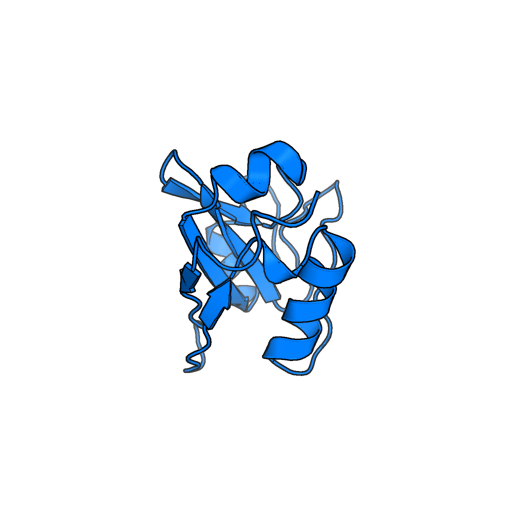127 -2.588 3.192 1.00 0.00 3 ALA A C 8
ATOM 11638 O O . ALA A 1 3 ? 20.539 -1.518 3.327 1.00 0.00 3 ALA A O 8
ATOM 11645 N N . ASP A 1 4 ? 21.636 -2.988 2.037 1.00 0.00 4 ASP A N 8
ATOM 11646 C CA . ASP A 1 4 ? 21.529 -2.172 0.836 1.00 0.00 4 ASP A CA 8
ATOM 11647 C C . ASP A 1 4 ? 20.306 -2.587 0.036 1.00 0.00 4 ASP A C 8
ATOM 11648 O O . ASP A 1 4 ? 20.000 -3.777 -0.052 1.00 0.00 4 ASP A O 8
ATOM 11657 N N . VAL A 1 5 ? 19.622 -1.606 -0.553 1.00 0.00 5 VAL A N 8
ATOM 11658 C CA . VAL A 1 5 ? 18.342 -1.839 -1.218 1.00 0.00 5 VAL A CA 8
ATOM 11659 C C . VAL A 1 5 ? 17.330 -2.349 -0.199 1.00 0.00 5 VAL A C 8
ATOM 11660 O O . VAL A 1 5 ? 17.164 -3.555 -0.004 1.00 0.00 5 VAL A O 8
ATOM 11673 N N . GLY A 1 6 ? 16.674 -1.416 0.468 1.00 0.00 6 GLY A N 8
ATOM 11674 C CA . GLY A 1 6 ? 15.802 -1.767 1.566 1.00 0.00 6 GLY A CA 8
ATOM 11675 C C . GLY A 1 6 ? 16.442 -1.431 2.893 1.00 0.00 6 GLY A C 8
ATOM 11676 O O . GLY A 1 6 ? 17.658 -1.547 3.045 1.00 0.00 6 GLY A O 8
ATOM 11680 N N . GLY A 1 7 ? 15.641 -0.992 3.840 1.00 0.00 7 GLY A N 8
ATOM 11681 C CA . GLY A 1 7 ? 16.156 -0.631 5.142 1.00 0.00 7 GLY A CA 8
ATOM 11682 C C . GLY A 1 7 ? 15.055 -0.119 6.030 1.00 0.00 7 GLY A C 8
ATOM 11683 O O . GLY A 1 7 ? 15.230 0.041 7.239 1.00 0.00 7 GLY A O 8
ATOM 11687 N N . ILE A 1 8 ? 13.912 0.132 5.414 1.00 0.00 8 ILE A N 8
ATOM 11688 C CA . ILE A 1 8 ? 12.742 0.595 6.119 1.00 0.00 8 ILE A CA 8
ATOM 11689 C C . ILE A 1 8 ? 11.696 -0.503 6.077 1.00 0.00 8 ILE A C 8
ATOM 11690 O O . ILE A 1 8 ? 11.037 -0.716 5.056 1.00 0.00 8 ILE A O 8
ATOM 11706 N N . PHE A 1 9 ? 11.535 -1.185 7.187 1.00 0.00 9 PHE A N 8
ATOM 11707 C CA . PHE A 1 9 ? 10.652 -2.324 7.235 1.00 0.00 9 PHE A CA 8
ATOM 11708 C C . PHE A 1 9 ? 9.274 -1.893 7.683 1.00 0.00 9 PHE A C 8
ATOM 11709 O O . PHE A 1 9 ? 9.114 -1.213 8.699 1.00 0.00 9 PHE A O 8
ATOM 11726 N N . VAL A 1 10 ? 8.281 -2.291 6.918 1.00 0.00 10 VAL A N 8
ATOM 11727 C CA . VAL A 1 10 ? 6.921 -1.885 7.170 1.00 0.00 10 VAL A CA 8
ATOM 11728 C C . VAL A 1 10 ? 6.099 -3.091 7.553 1.00 0.00 10 VAL A C 8
ATOM 11729 O O . VAL A 1 10 ? 6.269 -4.187 7.013 1.00 0.00 10 VAL A O 8
ATOM 11742 N N . LYS A 1 11 ? 5.206 -2.877 8.477 1.00 0.00 11 LYS A N 8
ATOM 11743 C CA . LYS A 1 11 ? 4.329 -3.922 8.939 1.00 0.00 11 LYS A CA 8
ATOM 11744 C C . LYS A 1 11 ? 3.005 -3.779 8.223 1.00 0.00 11 LYS A C 8
ATOM 11745 O O . LYS A 1 11 ? 2.423 -2.700 8.221 1.00 0.00 11 LYS A O 8
ATOM 11764 N N . VAL A 1 12 ? 2.538 -4.854 7.622 1.00 0.00 12 VAL A N 8
ATOM 11765 C CA . VAL A 1 12 ? 1.291 -4.831 6.871 1.00 0.00 12 VAL A CA 8
ATOM 11766 C C . VAL A 1 12 ? 0.350 -5.898 7.407 1.00 0.00 12 VAL A C 8
ATOM 11767 O O . VAL A 1 12 ? 0.728 -7.062 7.558 1.00 0.00 12 VAL A O 8
ATOM 11780 N N . SER A 1 13 ? -0.856 -5.474 7.744 1.00 0.00 13 SER A N 8
ATOM 11781 C CA . SER A 1 13 ? -1.869 -6.368 8.271 1.00 0.00 13 SER A CA 8
ATOM 11782 C C . SER A 1 13 ? -3.011 -6.498 7.276 1.00 0.00 13 SER A C 8
ATOM 11783 O O . SER A 1 13 ? -3.390 -5.521 6.630 1.00 0.00 13 SER A O 8
ATOM 11791 N N . MET A 1 14 ? -3.550 -7.701 7.151 1.00 0.00 14 MET A N 8
ATOM 11792 C CA . MET A 1 14 ? -4.633 -7.954 6.218 1.00 0.00 14 MET A CA 8
ATOM 11793 C C . MET A 1 14 ? -5.976 -7.916 6.927 1.00 0.00 14 MET A C 8
ATOM 11794 O O . MET A 1 14 ? -6.206 -8.647 7.892 1.00 0.00 14 MET A O 8
ATOM 11808 N N . ASP A 1 15 ? -6.854 -7.045 6.455 1.00 0.00 15 ASP A N 8
ATOM 11809 C CA . ASP A 1 15 ? -8.210 -6.972 6.978 1.00 0.00 15 ASP A CA 8
ATOM 11810 C C . ASP A 1 15 ? -9.189 -7.617 6.006 1.00 0.00 15 ASP A C 8
ATOM 11811 O O . ASP A 1 15 ? -9.163 -7.347 4.802 1.00 0.00 15 ASP A O 8
ATOM 11820 N N . GLY A 1 16 ? -10.029 -8.486 6.542 1.00 0.00 16 GLY A N 8
ATOM 11821 C CA . GLY A 1 16 ? -11.011 -9.190 5.743 1.00 0.00 16 GLY A CA 8
ATOM 11822 C C . GLY A 1 16 ? -10.588 -10.616 5.456 1.00 0.00 16 GLY A C 8
ATOM 11823 O O . GLY A 1 16 ? -11.427 -11.513 5.358 1.00 0.00 16 GLY A O 8
ATOM 11827 N N . ALA A 1 17 ? -9.288 -10.822 5.313 1.00 0.00 17 ALA A N 8
ATOM 11828 C CA . ALA A 1 17 ? -8.727 -12.161 5.189 1.00 0.00 17 ALA A CA 8
ATOM 11829 C C . ALA A 1 17 ? -7.464 -12.281 6.032 1.00 0.00 17 ALA A C 8
ATOM 11830 O O . ALA A 1 17 ? -6.677 -11.341 6.107 1.00 0.00 17 ALA A O 8
ATOM 11837 N N . PRO A 1 18 ? -7.254 -13.429 6.682 1.00 0.00 18 PRO A N 8
ATOM 11838 C CA . PRO A 1 18 ? -6.074 -13.650 7.522 1.00 0.00 18 PRO A CA 8
ATOM 11839 C C . PRO A 1 18 ? -4.806 -13.951 6.714 1.00 0.00 18 PRO A C 8
ATOM 11840 O O . PRO A 1 18 ? -4.778 -14.879 5.903 1.00 0.00 18 PRO A O 8
ATOM 11851 N N . TYR A 1 19 ? -3.759 -13.164 6.955 1.00 0.00 19 TYR A N 8
ATOM 11852 C CA . TYR A 1 19 ? -2.434 -13.403 6.379 1.00 0.00 19 TYR A CA 8
ATOM 11853 C C . TYR A 1 19 ? -1.377 -12.826 7.299 1.00 0.00 19 TYR A C 8
ATOM 11854 O O . TYR A 1 19 ? -1.706 -12.107 8.241 1.00 0.00 19 TYR A O 8
ATOM 11872 N N . LEU A 1 20 ? -0.118 -13.143 7.035 1.00 0.00 20 LEU A N 8
ATOM 11873 C CA . LEU A 1 20 ? 0.986 -12.471 7.703 1.00 0.00 20 LEU A CA 8
ATOM 11874 C C . LEU A 1 20 ? 2.096 -12.160 6.703 1.00 0.00 20 LEU A C 8
ATOM 11875 O O . LEU A 1 20 ? 2.852 -13.043 6.299 1.00 0.00 20 LEU A O 8
ATOM 11891 N N . ARG A 1 21 ? 2.160 -10.907 6.280 1.00 0.00 21 ARG A N 8
ATOM 11892 C CA . ARG A 1 21 ? 3.232 -10.427 5.409 1.00 0.00 21 ARG A CA 8
ATOM 11893 C C . ARG A 1 21 ? 3.848 -9.151 5.981 1.00 0.00 21 ARG A C 8
ATOM 11894 O O . ARG A 1 21 ? 3.124 -8.293 6.478 1.00 0.00 21 ARG A O 8
ATOM 11915 N N . LYS A 1 22 ? 5.170 -9.030 5.924 1.00 0.00 22 LYS A N 8
ATOM 11916 C CA . LYS A 1 22 ? 5.846 -7.765 6.230 1.00 0.00 22 LYS A CA 8
ATOM 11917 C C . LYS A 1 22 ? 6.865 -7.477 5.130 1.00 0.00 22 LYS A C 8
ATOM 11918 O O . LYS A 1 22 ? 7.505 -8.402 4.625 1.00 0.00 22 LYS A O 8
ATOM 11937 N N . ILE A 1 23 ? 7.018 -6.212 4.759 1.00 0.00 23 ILE A N 8
ATOM 11938 C CA . ILE A 1 23 ? 7.839 -5.852 3.605 1.00 0.00 23 ILE A CA 8
ATOM 11939 C C . ILE A 1 23 ? 8.605 -4.557 3.813 1.00 0.00 23 ILE A C 8
ATOM 11940 O O . ILE A 1 23 ? 8.439 -3.872 4.816 1.00 0.00 23 ILE A O 8
ATOM 11956 N N . ASP A 1 24 ? 9.454 -4.258 2.847 1.00 0.00 24 ASP A N 8
ATOM 11957 C CA . ASP A 1 24 ? 10.266 -3.037 2.849 1.00 0.00 24 ASP A CA 8
ATOM 11958 C C . ASP A 1 24 ? 9.861 -2.148 1.682 1.00 0.00 24 ASP A C 8
ATOM 11959 O O . ASP A 1 24 ? 9.535 -2.641 0.607 1.00 0.00 24 ASP A O 8
ATOM 11968 N N . LEU A 1 25 ? 9.888 -0.840 1.905 1.00 0.00 25 LEU A N 8
ATOM 11969 C CA . LEU A 1 25 ? 9.427 0.123 0.907 1.00 0.00 25 LEU A CA 8
ATOM 11970 C C . LEU A 1 25 ? 10.396 0.219 -0.271 1.00 0.00 25 LEU A C 8
ATOM 11971 O O . LEU A 1 25 ? 9.991 0.242 -1.429 1.00 0.00 25 LEU A O 8
ATOM 11987 N N . ARG A 1 26 ? 11.682 0.271 0.043 1.00 0.00 26 ARG A N 8
ATOM 11988 C CA . ARG A 1 26 ? 12.697 0.672 -0.922 1.00 0.00 26 ARG A CA 8
ATOM 11989 C C . ARG A 1 26 ? 13.093 -0.448 -1.875 1.00 0.00 26 ARG A C 8
ATOM 11990 O O . ARG A 1 26 ? 13.594 -0.179 -2.966 1.00 0.00 26 ARG A O 8
ATOM 12011 N N . VAL A 1 27 ? 12.878 -1.694 -1.469 1.00 0.00 27 VAL A N 8
ATOM 12012 C CA . VAL A 1 27 ? 13.271 -2.848 -2.283 1.00 0.00 27 VAL A CA 8
ATOM 12013 C C . VAL A 1 27 ? 12.562 -2.874 -3.638 1.00 0.00 27 VAL A C 8
ATOM 12014 O O . VAL A 1 27 ? 12.945 -3.635 -4.527 1.00 0.00 27 VAL A O 8
ATOM 12027 N N . TYR A 1 28 ? 11.531 -2.055 -3.798 1.00 0.00 28 TYR A N 8
ATOM 12028 C CA . TYR A 1 28 ? 10.793 -2.014 -5.051 1.00 0.00 28 TYR A CA 8
ATOM 12029 C C . TYR A 1 28 ? 11.353 -0.949 -5.981 1.00 0.00 28 TYR A C 8
ATOM 12030 O O . TYR A 1 28 ? 11.280 -1.068 -7.202 1.00 0.00 28 TYR A O 8
ATOM 12048 N N . GLY A 1 29 ? 11.926 0.087 -5.377 1.00 0.00 29 GLY A N 8
ATOM 12049 C CA . GLY A 1 29 ? 12.563 1.159 -6.126 1.00 0.00 29 GLY A CA 8
ATOM 12050 C C . GLY A 1 29 ? 11.633 1.870 -7.094 1.00 0.00 29 GLY A C 8
ATOM 12051 O O . GLY A 1 29 ? 12.092 2.607 -7.965 1.00 0.00 29 GLY A O 8
ATOM 12055 N N . GLY A 1 30 ? 10.332 1.664 -6.941 1.00 0.00 30 GLY A N 8
ATOM 12056 C CA . GLY A 1 30 ? 9.378 2.256 -7.852 1.00 0.00 30 GLY A CA 8
ATOM 12057 C C . GLY A 1 30 ? 8.012 1.616 -7.751 1.00 0.00 30 GLY A C 8
ATOM 12058 O O . GLY A 1 30 ? 7.835 0.624 -7.041 1.00 0.00 30 GLY A O 8
ATOM 12062 N N . TYR A 1 31 ? 7.053 2.182 -8.472 1.00 0.00 31 TYR A N 8
ATOM 12063 C CA . TYR A 1 31 ? 5.671 1.720 -8.430 1.00 0.00 31 TYR A CA 8
ATOM 12064 C C . TYR A 1 31 ? 5.505 0.351 -9.074 1.00 0.00 31 TYR A C 8
ATOM 12065 O O . TYR A 1 31 ? 4.671 -0.439 -8.638 1.00 0.00 31 TYR A O 8
ATOM 12083 N N . SER A 1 32 ? 6.294 0.070 -10.105 1.00 0.00 32 SER A N 8
ATOM 12084 C CA . SER A 1 32 ? 6.143 -1.176 -10.851 1.00 0.00 32 SER A CA 8
ATOM 12085 C C . SER A 1 32 ? 6.295 -2.386 -9.942 1.00 0.00 32 SER A C 8
ATOM 12086 O O . SER A 1 32 ? 5.418 -3.252 -9.896 1.00 0.00 32 SER A O 8
ATOM 12094 N N . GLU A 1 33 ? 7.398 -2.441 -9.215 1.00 0.00 33 GLU A N 8
ATOM 12095 C CA . GLU A 1 33 ? 7.644 -3.542 -8.305 1.00 0.00 33 GLU A CA 8
ATOM 12096 C C . GLU A 1 33 ? 6.781 -3.430 -7.056 1.00 0.00 33 GLU A C 8
ATOM 12097 O O . GLU A 1 33 ? 6.457 -4.435 -6.436 1.00 0.00 33 GLU A O 8
ATOM 12109 N N . LEU A 1 34 ? 6.405 -2.206 -6.695 1.00 0.00 34 LEU A N 8
ATOM 12110 C CA . LEU A 1 34 ? 5.493 -1.989 -5.573 1.00 0.00 34 LEU A CA 8
ATOM 12111 C C . LEU A 1 34 ? 4.161 -2.680 -5.828 1.00 0.00 34 LEU A C 8
ATOM 12112 O O . LEU A 1 34 ? 3.713 -3.509 -5.039 1.00 0.00 34 LEU A O 8
ATOM 12128 N N . LEU A 1 35 ? 3.555 -2.348 -6.956 1.00 0.00 35 LEU A N 8
ATOM 12129 C CA . LEU A 1 35 ? 2.266 -2.887 -7.335 1.00 0.00 35 LEU A CA 8
ATOM 12130 C C . LEU A 1 35 ? 2.369 -4.384 -7.599 1.00 0.00 35 LEU A C 8
ATOM 12131 O O . LEU A 1 35 ? 1.462 -5.158 -7.291 1.00 0.00 35 LEU A O 8
ATOM 12147 N N . LYS A 1 36 ? 3.504 -4.773 -8.147 1.00 0.00 36 LYS A N 8
ATOM 12148 C CA . LYS A 1 36 ? 3.784 -6.166 -8.459 1.00 0.00 36 LYS A CA 8
ATOM 12149 C C . LYS A 1 36 ? 3.943 -6.979 -7.176 1.00 0.00 36 LYS A C 8
ATOM 12150 O O . LYS A 1 36 ? 3.594 -8.160 -7.120 1.00 0.00 36 LYS A O 8
ATOM 12169 N N . ALA A 1 37 ? 4.482 -6.334 -6.150 1.00 0.00 37 ALA A N 8
ATOM 12170 C CA . ALA A 1 37 ? 4.674 -6.967 -4.856 1.00 0.00 37 ALA A CA 8
ATOM 12171 C C . ALA A 1 37 ? 3.345 -7.320 -4.217 1.00 0.00 37 ALA A C 8
ATOM 12172 O O . ALA A 1 37 ? 3.213 -8.364 -3.596 1.00 0.00 37 ALA A O 8
ATOM 12179 N N . LEU A 1 38 ? 2.362 -6.448 -4.375 1.00 0.00 38 LEU A N 8
ATOM 12180 C CA . LEU A 1 38 ? 1.031 -6.688 -3.823 1.00 0.00 38 LEU A CA 8
ATOM 12181 C C . LEU A 1 38 ? 0.451 -7.936 -4.453 1.00 0.00 38 LEU A C 8
ATOM 12182 O O . LEU A 1 38 ? -0.037 -8.835 -3.765 1.00 0.00 38 LEU A O 8
ATOM 12198 N N . GLU A 1 39 ? 0.513 -7.969 -5.780 1.00 0.00 39 GLU A N 8
ATOM 12199 C CA . GLU A 1 39 ? 0.140 -9.150 -6.548 1.00 0.00 39 GLU A CA 8
ATOM 12200 C C . GLU A 1 39 ? 0.890 -10.380 -6.053 1.00 0.00 39 GLU A C 8
ATOM 12201 O O . GLU A 1 39 ? 0.402 -11.498 -6.157 1.00 0.00 39 GLU A O 8
ATOM 12213 N N . THR A 1 40 ? 2.083 -10.161 -5.524 1.00 0.00 40 THR A N 8
ATOM 12214 C CA . THR A 1 40 ? 2.878 -11.229 -4.951 1.00 0.00 40 THR A CA 8
ATOM 12215 C C . THR A 1 40 ? 2.354 -11.640 -3.571 1.00 0.00 40 THR A C 8
ATOM 12216 O O . THR A 1 40 ? 2.248 -12.827 -3.264 1.00 0.00 40 THR A O 8
ATOM 12227 N N . MET A 1 41 ? 2.004 -10.641 -2.764 1.00 0.00 41 MET A N 8
ATOM 12228 C CA . MET A 1 41 ? 1.693 -10.841 -1.348 1.00 0.00 41 MET A CA 8
ATOM 12229 C C . MET A 1 41 ? 0.600 -11.887 -1.141 1.00 0.00 41 MET A C 8
ATOM 12230 O O . MET A 1 41 ? 0.783 -12.867 -0.415 1.00 0.00 41 MET A O 8
ATOM 12244 N N . PHE A 1 42 ? -0.546 -11.648 -1.757 1.00 0.00 42 PHE A N 8
ATOM 12245 C CA . PHE A 1 42 ? -1.682 -12.562 -1.661 1.00 0.00 42 PHE A CA 8
ATOM 12246 C C . PHE A 1 42 ? -1.923 -13.274 -2.980 1.00 0.00 42 PHE A C 8
ATOM 12247 O O . PHE A 1 42 ? -2.912 -13.987 -3.146 1.00 0.00 42 PHE A O 8
ATOM 12264 N N . LYS A 1 43 ? -0.999 -13.068 -3.907 1.00 0.00 43 LYS A N 8
ATOM 12265 C CA . LYS A 1 43 ? -0.998 -13.764 -5.191 1.00 0.00 43 LYS A CA 8
ATOM 12266 C C . LYS A 1 43 ? -2.260 -13.467 -6.004 1.00 0.00 43 LYS A C 8
ATOM 12267 O O . LYS A 1 43 ? -2.822 -14.350 -6.653 1.00 0.00 43 LYS A O 8
ATOM 12286 N N . LEU A 1 44 ? -2.685 -12.210 -5.982 1.00 0.00 44 LEU A N 8
ATOM 12287 C CA . LEU A 1 44 ? -3.830 -11.766 -6.765 1.00 0.00 44 LEU A CA 8
ATOM 12288 C C . LEU A 1 44 ? -3.571 -10.377 -7.330 1.00 0.00 44 LEU A C 8
ATOM 12289 O O . LEU A 1 44 ? -2.702 -9.656 -6.848 1.00 0.00 44 LEU A O 8
ATOM 12305 N N . THR A 1 45 ? -4.345 -10.007 -8.331 1.00 0.00 45 THR A N 8
ATOM 12306 C CA . THR A 1 45 ? -4.033 -8.840 -9.153 1.00 0.00 45 THR A CA 8
ATOM 12307 C C . THR A 1 45 ? -4.548 -7.523 -8.565 1.00 0.00 45 THR A C 8
ATOM 12308 O O . THR A 1 45 ? -5.743 -7.227 -8.629 1.00 0.00 45 THR A O 8
ATOM 12319 N N . ILE A 1 46 ? -3.640 -6.743 -7.982 1.00 0.00 46 ILE A N 8
ATOM 12320 C CA . ILE A 1 46 ? -3.930 -5.366 -7.611 1.00 0.00 46 ILE A CA 8
ATOM 12321 C C . ILE A 1 46 ? -3.601 -4.436 -8.781 1.00 0.00 46 ILE A C 8
ATOM 12322 O O . ILE A 1 46 ? -2.718 -4.736 -9.588 1.00 0.00 46 ILE A O 8
ATOM 12338 N N . GLY A 1 47 ? -4.309 -3.317 -8.866 1.00 0.00 47 GLY A N 8
ATOM 12339 C CA . GLY A 1 47 ? -4.125 -2.390 -9.964 1.00 0.00 47 GLY A CA 8
ATOM 12340 C C . GLY A 1 47 ? -3.599 -1.043 -9.512 1.00 0.00 47 GLY A C 8
ATOM 12341 O O . GLY A 1 47 ? -3.084 -0.906 -8.403 1.00 0.00 47 GLY A O 8
ATOM 12345 N N . GLU A 1 48 ? -3.753 -0.046 -10.371 1.00 0.00 48 GLU A N 8
ATOM 12346 C CA . GLU A 1 48 ? -3.191 1.279 -10.136 1.00 0.00 48 GLU A CA 8
ATOM 12347 C C . GLU A 1 48 ? -4.152 2.187 -9.372 1.00 0.00 48 GLU A C 8
ATOM 12348 O O . GLU A 1 48 ? -5.319 1.849 -9.136 1.00 0.00 48 GLU A O 8
ATOM 12360 N N . TYR A 1 49 ? -3.627 3.344 -8.984 1.00 0.00 49 TYR A N 8
ATOM 12361 C CA . TYR A 1 49 ? -4.378 4.369 -8.269 1.00 0.00 49 TYR A CA 8
ATOM 12362 C C . TYR A 1 49 ? -5.366 5.060 -9.214 1.00 0.00 49 TYR A C 8
ATOM 12363 O O . TYR A 1 49 ? -5.075 6.125 -9.760 1.00 0.00 49 TYR A O 8
ATOM 12381 N N . SER A 1 50 ? -6.514 4.421 -9.434 1.00 0.00 50 SER A N 8
ATOM 12382 C CA . SER A 1 50 ? -7.586 5.001 -10.240 1.00 0.00 50 SER A CA 8
ATOM 12383 C C . SER A 1 50 ? -8.022 6.337 -9.658 1.00 0.00 50 SER A C 8
ATOM 12384 O O . SER A 1 50 ? -8.713 6.362 -8.656 1.00 0.00 50 SER A O 8
ATOM 12392 N N . GLU A 1 51 ? -7.676 7.430 -10.328 1.00 0.00 51 GLU A N 8
ATOM 12393 C CA . GLU A 1 51 ? -7.770 8.773 -9.746 1.00 0.00 51 GLU A CA 8
ATOM 12394 C C . GLU A 1 51 ? -9.167 9.107 -9.238 1.00 0.00 51 GLU A C 8
ATOM 12395 O O . GLU A 1 51 ? -9.325 9.923 -8.329 1.00 0.00 51 GLU A O 8
ATOM 12407 N N . ARG A 1 52 ? -10.166 8.476 -9.829 1.00 0.00 52 ARG A N 8
ATOM 12408 C CA . ARG A 1 52 ? -11.557 8.753 -9.503 1.00 0.00 52 ARG A CA 8
ATOM 12409 C C . ARG A 1 52 ? -11.870 8.525 -8.011 1.00 0.00 52 ARG A C 8
ATOM 12410 O O . ARG A 1 52 ? -12.469 9.387 -7.375 1.00 0.00 52 ARG A O 8
ATOM 12431 N N . GLU A 1 53 ? -11.481 7.381 -7.449 1.00 0.00 53 GLU A N 8
ATOM 12432 C CA . GLU A 1 53 ? -11.606 7.181 -6.002 1.00 0.00 53 GLU A CA 8
ATOM 12433 C C . GLU A 1 53 ? -10.241 6.933 -5.386 1.00 0.00 53 GLU A C 8
ATOM 12434 O O . GLU A 1 53 ? -9.995 7.232 -4.221 1.00 0.00 53 GLU A O 8
ATOM 12446 N N . GLY A 1 54 ? -9.367 6.399 -6.219 1.00 0.00 54 GLY A N 8
ATOM 12447 C CA . GLY A 1 54 ? -7.990 6.112 -5.888 1.00 0.00 54 GLY A CA 8
ATOM 12448 C C . GLY A 1 54 ? -7.776 5.254 -4.664 1.00 0.00 54 GLY A C 8
ATOM 12449 O O . GLY A 1 54 ? -6.648 5.098 -4.245 1.00 0.00 54 GLY A O 8
ATOM 12453 N N . TYR A 1 55 ? -8.818 4.660 -4.099 1.00 0.00 55 TYR A N 8
ATOM 12454 C CA . TYR A 1 55 ? -8.620 3.810 -2.930 1.00 0.00 55 TYR A CA 8
ATOM 12455 C C . TYR A 1 55 ? -9.242 2.440 -3.102 1.00 0.00 55 TYR A C 8
ATOM 12456 O O . TYR A 1 55 ? -9.430 1.712 -2.133 1.00 0.00 55 TYR A O 8
ATOM 12474 N N . LYS A 1 56 ? -9.586 2.093 -4.333 1.00 0.00 56 LYS A N 8
ATOM 12475 C CA . LYS A 1 56 ? -10.013 0.734 -4.616 1.00 0.00 56 LYS A CA 8
ATOM 12476 C C . LYS A 1 56 ? -8.818 -0.209 -4.621 1.00 0.00 56 LYS A C 8
ATOM 12477 O O . LYS A 1 56 ? -8.858 -1.277 -4.019 1.00 0.00 56 LYS A O 8
ATOM 12496 N N . GLY A 1 57 ? -7.751 0.229 -5.289 1.00 0.00 57 GLY A N 8
ATOM 12497 C CA . GLY A 1 57 ? -6.566 -0.585 -5.554 1.00 0.00 57 GLY A CA 8
ATOM 12498 C C . GLY A 1 57 ? -6.842 -1.871 -6.333 1.00 0.00 57 GLY A C 8
ATOM 12499 O O . GLY A 1 57 ? -6.003 -2.298 -7.110 1.00 0.00 57 GLY A O 8
ATOM 12503 N N . SER A 1 58 ? -8.056 -2.400 -6.191 1.00 0.00 58 SER A N 8
ATOM 12504 C CA . SER A 1 58 ? -8.500 -3.668 -6.769 1.00 0.00 58 SER A CA 8
ATOM 12505 C C . SER A 1 58 ? -9.549 -4.221 -5.814 1.00 0.00 58 SER A C 8
ATOM 12506 O O . SER A 1 58 ? -10.368 -3.463 -5.292 1.00 0.00 58 SER A O 8
ATOM 12514 N N . GLU A 1 59 ? -9.520 -5.519 -5.561 1.00 0.00 59 GLU A N 8
ATOM 12515 C CA . GLU A 1 59 ? -10.278 -6.075 -4.456 1.00 0.00 59 GLU A CA 8
ATOM 12516 C C . GLU A 1 59 ? -9.458 -5.925 -3.178 1.00 0.00 59 GLU A C 8
ATOM 12517 O O . GLU A 1 59 ? -9.921 -6.223 -2.081 1.00 0.00 59 GLU A O 8
ATOM 12529 N N . TYR A 1 60 ? -8.231 -5.449 -3.346 1.00 0.00 60 TYR A N 8
ATOM 12530 C CA . TYR A 1 60 ? -7.366 -5.114 -2.229 1.00 0.00 60 TYR A CA 8
ATOM 12531 C C . TYR A 1 60 ? -6.716 -3.764 -2.456 1.00 0.00 60 TYR A C 8
ATOM 12532 O O . TYR A 1 60 ? -6.165 -3.503 -3.526 1.00 0.00 60 TYR A O 8
ATOM 12550 N N . ALA A 1 61 ? -6.794 -2.913 -1.453 1.00 0.00 61 ALA A N 8
ATOM 12551 C CA . ALA A 1 61 ? -6.212 -1.589 -1.527 1.00 0.00 61 ALA A CA 8
ATOM 12552 C C . ALA A 1 61 ? -5.091 -1.448 -0.508 1.00 0.00 61 ALA A C 8
ATOM 12553 O O . ALA A 1 61 ? -5.342 -1.369 0.696 1.00 0.00 61 ALA A O 8
ATOM 12560 N N . PRO A 1 62 ? -3.831 -1.465 -0.970 1.00 0.00 62 PRO A N 8
ATOM 12561 C CA . PRO A 1 62 ? -2.683 -1.227 -0.096 1.00 0.00 62 PRO A CA 8
ATOM 12562 C C . PRO A 1 62 ? -2.611 0.222 0.374 1.00 0.00 62 PRO A C 8
ATOM 12563 O O . PRO A 1 62 ? -2.459 1.144 -0.425 1.00 0.00 62 PRO A O 8
ATOM 12574 N N . THR A 1 63 ? -2.659 0.401 1.679 1.00 0.00 63 THR A N 8
ATOM 12575 C CA . THR A 1 63 ? -2.670 1.721 2.273 1.00 0.00 63 THR A CA 8
ATOM 12576 C C . THR A 1 63 ? -1.521 1.870 3.256 1.00 0.00 63 THR A C 8
ATOM 12577 O O . THR A 1 63 ? -0.968 0.877 3.734 1.00 0.00 63 THR A O 8
ATOM 12588 N N . TYR A 1 64 ? -1.161 3.105 3.544 1.00 0.00 64 TYR A N 8
ATOM 12589 C CA . TYR A 1 64 ? -0.040 3.393 4.423 1.00 0.00 64 TYR A CA 8
ATOM 12590 C C . TYR A 1 64 ? -0.418 4.485 5.408 1.00 0.00 64 TYR A C 8
ATOM 12591 O O . TYR A 1 64 ? -1.424 5.168 5.227 1.00 0.00 64 TYR A O 8
ATOM 12609 N N . GLU A 1 65 ? 0.394 4.652 6.438 1.00 0.00 65 GLU A N 8
ATOM 12610 C CA . GLU A 1 65 ? 0.145 5.678 7.440 1.00 0.00 65 GLU A CA 8
ATOM 12611 C C . GLU A 1 65 ? 1.203 6.771 7.361 1.00 0.00 65 GLU A C 8
ATOM 12612 O O . GLU A 1 65 ? 2.405 6.494 7.430 1.00 0.00 65 GLU A O 8
ATOM 12624 N N . ASP A 1 66 ? 0.745 8.006 7.204 1.00 0.00 66 ASP A N 8
ATOM 12625 C CA . ASP A 1 66 ? 1.629 9.168 7.172 1.00 0.00 66 ASP A CA 8
ATOM 12626 C C . ASP A 1 66 ? 1.844 9.702 8.594 1.00 0.00 66 ASP A C 8
ATOM 12627 O O . ASP A 1 66 ? 1.290 9.158 9.549 1.00 0.00 66 ASP A O 8
ATOM 12636 N N . LYS A 1 67 ? 2.626 10.766 8.734 1.00 0.00 67 LYS A N 8
ATOM 12637 C CA . LYS A 1 67 ? 2.891 11.372 10.035 1.00 0.00 67 LYS A CA 8
ATOM 12638 C C . LYS A 1 67 ? 1.602 11.928 10.630 1.00 0.00 67 LYS A C 8
ATOM 12639 O O . LYS A 1 67 ? 1.432 11.996 11.849 1.00 0.00 67 LYS A O 8
ATOM 12658 N N . ASP A 1 68 ? 0.689 12.315 9.747 1.00 0.00 68 ASP A N 8
ATOM 12659 C CA . ASP A 1 68 ? -0.611 12.835 10.151 1.00 0.00 68 ASP A CA 8
ATOM 12660 C C . ASP A 1 68 ? -1.450 11.733 10.787 1.00 0.00 68 ASP A C 8
ATOM 12661 O O . ASP A 1 68 ? -2.396 11.997 11.527 1.00 0.00 68 ASP A O 8
ATOM 12670 N N . GLY A 1 69 ? -1.062 10.490 10.526 1.00 0.00 69 GLY A N 8
ATOM 12671 C CA . GLY A 1 69 ? -1.826 9.356 11.004 1.00 0.00 69 GLY A CA 8
ATOM 12672 C C . GLY A 1 69 ? -2.928 8.991 10.038 1.00 0.00 69 GLY A C 8
ATOM 12673 O O . GLY A 1 69 ? -3.818 8.199 10.355 1.00 0.00 69 GLY A O 8
ATOM 12677 N N . ASP A 1 70 ? -2.858 9.582 8.855 1.00 0.00 70 ASP A N 8
ATOM 12678 C CA . ASP A 1 70 ? -3.867 9.386 7.832 1.00 0.00 70 ASP A CA 8
ATOM 12679 C C . ASP A 1 70 ? -3.432 8.287 6.871 1.00 0.00 70 ASP A C 8
ATOM 12680 O O . ASP A 1 70 ? -2.235 8.091 6.648 1.00 0.00 70 ASP A O 8
ATOM 12689 N N . TRP A 1 71 ? -4.403 7.578 6.316 1.00 0.00 71 TRP A N 8
ATOM 12690 C CA . TRP A 1 71 ? -4.131 6.442 5.445 1.00 0.00 71 TRP A CA 8
ATOM 12691 C C . TRP A 1 71 ? -4.715 6.667 4.053 1.00 0.00 71 TRP A C 8
ATOM 12692 O O . TRP A 1 71 ? -5.863 7.098 3.911 1.00 0.00 71 TRP A O 8
ATOM 12713 N N . MET A 1 72 ? -3.909 6.405 3.032 1.00 0.00 72 MET A N 8
ATOM 12714 C CA . MET A 1 72 ? -4.373 6.401 1.651 1.00 0.00 72 MET A CA 8
ATOM 12715 C C . MET A 1 72 ? -3.651 5.289 0.906 1.00 0.00 72 MET A C 8
ATOM 12716 O O . MET A 1 72 ? -2.829 4.593 1.503 1.00 0.00 72 MET A O 8
ATOM 12730 N N . LEU A 1 73 ? -3.934 5.122 -0.385 1.00 0.00 73 LEU A N 8
ATOM 12731 C CA . LEU A 1 73 ? -3.205 4.144 -1.184 1.00 0.00 73 LEU A CA 8
ATOM 12732 C C . LEU A 1 73 ? -1.736 4.499 -1.268 1.00 0.00 73 LEU A C 8
ATOM 12733 O O . LEU A 1 73 ? -1.338 5.661 -1.147 1.00 0.00 73 LEU A O 8
ATOM 12749 N N . VAL A 1 74 ? -0.941 3.480 -1.477 1.00 0.00 74 VAL A N 8
ATOM 12750 C CA . VAL A 1 74 ? 0.481 3.649 -1.667 1.00 0.00 74 VAL A CA 8
ATOM 12751 C C . VAL A 1 74 ? 0.760 4.113 -3.083 1.00 0.00 74 VAL A C 8
ATOM 12752 O O . VAL A 1 74 ? 0.388 3.453 -4.052 1.00 0.00 74 VAL A O 8
ATOM 12765 N N . GLY A 1 75 ? 1.412 5.254 -3.189 1.00 0.00 75 GLY A N 8
ATOM 12766 C CA . GLY A 1 75 ? 1.585 5.897 -4.467 1.00 0.00 75 GLY A CA 8
ATOM 12767 C C . GLY A 1 75 ? 0.780 7.173 -4.540 1.00 0.00 75 GLY A C 8
ATOM 12768 O O . GLY A 1 75 ? 0.806 7.878 -5.551 1.00 0.00 75 GLY A O 8
ATOM 12772 N N . ASP A 1 76 ? 0.053 7.463 -3.458 1.00 0.00 76 ASP A N 8
ATOM 12773 C CA . ASP A 1 76 ? -0.727 8.700 -3.362 1.00 0.00 76 ASP A CA 8
ATOM 12774 C C . ASP A 1 76 ? 0.175 9.912 -3.569 1.00 0.00 76 ASP A C 8
ATOM 12775 O O . ASP A 1 76 ? -0.154 10.825 -4.326 1.00 0.00 76 ASP A O 8
ATOM 12784 N N . VAL A 1 77 ? 1.317 9.907 -2.894 1.00 0.00 77 VAL A N 8
ATOM 12785 C CA . VAL A 1 77 ? 2.331 10.930 -3.093 1.00 0.00 77 VAL A CA 8
ATOM 12786 C C . VAL A 1 77 ? 3.525 10.316 -3.827 1.00 0.00 77 VAL A C 8
ATOM 12787 O O . VAL A 1 77 ? 3.723 9.100 -3.769 1.00 0.00 77 VAL A O 8
ATOM 12800 N N . PRO A 1 78 ? 4.312 11.134 -4.548 1.00 0.00 78 PRO A N 8
ATOM 12801 C CA . PRO A 1 78 ? 5.457 10.652 -5.333 1.00 0.00 78 PRO A CA 8
ATOM 12802 C C . PRO A 1 78 ? 6.450 9.836 -4.506 1.00 0.00 78 PRO A C 8
ATOM 12803 O O . PRO A 1 78 ? 6.779 10.214 -3.380 1.00 0.00 78 PRO A O 8
ATOM 12814 N N . TRP A 1 79 ? 6.907 8.724 -5.085 1.00 0.00 79 TRP A N 8
ATOM 12815 C CA . TRP A 1 79 ? 7.753 7.737 -4.405 1.00 0.00 79 TRP A CA 8
ATOM 12816 C C . TRP A 1 79 ? 8.819 8.377 -3.514 1.00 0.00 79 TRP A C 8
ATOM 12817 O O . TRP A 1 79 ? 8.969 7.998 -2.352 1.00 0.00 79 TRP A O 8
ATOM 12838 N N . ASP A 1 80 ? 9.535 9.355 -4.061 1.00 0.00 80 ASP A N 8
ATOM 12839 C CA . ASP A 1 80 ? 10.619 10.027 -3.340 1.00 0.00 80 ASP A CA 8
ATOM 12840 C C . ASP A 1 80 ? 10.152 10.566 -1.987 1.00 0.00 80 ASP A C 8
ATOM 12841 O O . ASP A 1 80 ? 10.847 10.435 -0.983 1.00 0.00 80 ASP A O 8
ATOM 12850 N N . MET A 1 81 ? 8.966 11.154 -1.965 1.00 0.00 81 MET A N 8
ATOM 12851 C CA . MET A 1 81 ? 8.396 11.694 -0.734 1.00 0.00 81 MET A CA 8
ATOM 12852 C C . MET A 1 81 ? 7.724 10.590 0.067 1.00 0.00 81 MET A C 8
ATOM 12853 O O . MET A 1 81 ? 7.556 10.694 1.283 1.00 0.00 81 MET A O 8
ATOM 12867 N N . PHE A 1 82 ? 7.347 9.532 -0.627 1.00 0.00 82 PHE A N 8
ATOM 12868 C CA . PHE A 1 82 ? 6.543 8.478 -0.039 1.00 0.00 82 PHE A CA 8
ATOM 12869 C C . PHE A 1 82 ? 7.329 7.658 0.972 1.00 0.00 82 PHE A C 8
ATOM 12870 O O . PHE A 1 82 ? 6.852 7.389 2.076 1.00 0.00 82 PHE A O 8
ATOM 12887 N N . VAL A 1 83 ? 8.534 7.270 0.595 1.00 0.00 83 VAL A N 8
ATOM 12888 C CA . VAL A 1 83 ? 9.313 6.334 1.392 1.00 0.00 83 VAL A CA 8
ATOM 12889 C C . VAL A 1 83 ? 9.608 6.892 2.776 1.00 0.00 83 VAL A C 8
ATOM 12890 O O . VAL A 1 83 ? 9.573 6.172 3.775 1.00 0.00 83 VAL A O 8
ATOM 12903 N N . THR A 1 84 ? 9.881 8.180 2.826 1.00 0.00 84 THR A N 8
ATOM 12904 C CA . THR A 1 84 ? 10.268 8.831 4.061 1.00 0.00 84 THR A CA 8
ATOM 12905 C C . THR A 1 84 ? 9.065 9.120 4.958 1.00 0.00 84 THR A C 8
ATOM 12906 O O . THR A 1 84 ? 9.224 9.443 6.137 1.00 0.00 84 THR A O 8
ATOM 12917 N N . SER A 1 85 ? 7.864 8.990 4.407 1.00 0.00 85 SER A N 8
ATOM 12918 C CA . SER A 1 85 ? 6.658 9.304 5.156 1.00 0.00 85 SER A CA 8
ATOM 12919 C C . SER A 1 85 ? 5.891 8.045 5.573 1.00 0.00 85 SER A C 8
ATOM 12920 O O . SER A 1 85 ? 5.249 8.028 6.626 1.00 0.00 85 SER A O 8
ATOM 12928 N N . CYS A 1 86 ? 5.963 6.995 4.765 1.00 0.00 86 CYS A N 8
ATOM 12929 C CA . CYS A 1 86 ? 5.261 5.754 5.076 1.00 0.00 86 CYS A CA 8
ATOM 12930 C C . CYS A 1 86 ? 5.926 5.028 6.236 1.00 0.00 86 CYS A C 8
ATOM 12931 O O . CYS A 1 86 ? 7.081 4.606 6.149 1.00 0.00 86 CYS A O 8
ATOM 12939 N N . LYS A 1 87 ? 5.189 4.899 7.324 1.00 0.00 87 LYS A N 8
ATOM 12940 C CA . LYS A 1 87 ? 5.721 4.298 8.541 1.00 0.00 87 LYS A CA 8
ATOM 12941 C C . LYS A 1 87 ? 4.943 3.044 8.951 1.00 0.00 87 LYS A C 8
ATOM 12942 O O . LYS A 1 87 ? 5.440 2.222 9.720 1.00 0.00 87 LYS A O 8
ATOM 12961 N N . ARG A 1 88 ? 3.724 2.906 8.439 1.00 0.00 88 ARG A N 8
ATOM 12962 C CA . ARG A 1 88 ? 2.923 1.699 8.643 1.00 0.00 88 ARG A CA 8
ATOM 12963 C C . ARG A 1 88 ? 2.204 1.328 7.359 1.00 0.00 88 ARG A C 8
ATOM 12964 O O . ARG A 1 88 ? 1.975 2.186 6.506 1.00 0.00 88 ARG A O 8
ATOM 12985 N N . LEU A 1 89 ? 1.844 0.056 7.229 1.00 0.00 89 LEU A N 8
ATOM 12986 C CA . LEU A 1 89 ? 1.267 -0.448 5.994 1.00 0.00 89 LEU A CA 8
ATOM 12987 C C . LEU A 1 89 ? 0.068 -1.353 6.272 1.00 0.00 89 LEU A C 8
ATOM 12988 O O . LEU A 1 89 ? 0.100 -2.185 7.173 1.00 0.00 89 LEU A O 8
ATOM 13004 N N . ARG A 1 90 ? -1.010 -1.158 5.539 1.00 0.00 90 ARG A N 8
ATOM 13005 C CA . ARG A 1 90 ? -2.107 -2.110 5.560 1.00 0.00 90 ARG A CA 8
ATOM 13006 C C . ARG A 1 90 ? -2.689 -2.307 4.175 1.00 0.00 90 ARG A C 8
ATOM 13007 O O . ARG A 1 90 ? -3.117 -1.356 3.534 1.00 0.00 90 ARG A O 8
ATOM 13028 N N . ILE A 1 91 ? -2.713 -3.535 3.719 1.00 0.00 91 ILE A N 8
ATOM 13029 C CA . ILE A 1 91 ? -3.466 -3.872 2.533 1.00 0.00 91 ILE A CA 8
ATOM 13030 C C . ILE A 1 91 ? -4.691 -4.633 2.973 1.00 0.00 91 ILE A C 8
ATOM 13031 O O . ILE A 1 91 ? -4.621 -5.449 3.884 1.00 0.00 91 ILE A O 8
ATOM 13047 N N . MET A 1 92 ? -5.819 -4.302 2.404 1.00 0.00 92 MET A N 8
ATOM 13048 C CA . MET A 1 92 ? -7.060 -4.947 2.780 1.00 0.00 92 MET A CA 8
ATOM 13049 C C . MET A 1 92 ? -8.099 -4.802 1.696 1.00 0.00 92 MET A C 8
ATOM 13050 O O . MET A 1 92 ? -7.947 -3.986 0.787 1.00 0.00 92 MET A O 8
ATOM 13064 N N . LYS A 1 93 ? -9.125 -5.631 1.788 1.00 0.00 93 LYS A N 8
ATOM 13065 C CA . LYS A 1 93 ? -10.194 -5.665 0.807 1.00 0.00 93 LYS A CA 8
ATOM 13066 C C . LYS A 1 93 ? -10.742 -4.280 0.484 1.00 0.00 93 LYS A C 8
ATOM 13067 O O . LYS A 1 93 ? -10.906 -3.422 1.356 1.00 0.00 93 LYS A O 8
ATOM 13086 N N . GLY A 1 94 ? -11.027 -4.105 -0.803 1.00 0.00 94 GLY A N 8
ATOM 13087 C CA . GLY A 1 94 ? -11.323 -2.798 -1.365 1.00 0.00 94 GLY A CA 8
ATOM 13088 C C . GLY A 1 94 ? -12.503 -2.117 -0.725 1.00 0.00 94 GLY A C 8
ATOM 13089 O O . GLY A 1 94 ? -12.500 -0.902 -0.542 1.00 0.00 94 GLY A O 8
ATOM 13093 N N . THR A 1 95 ? -13.495 -2.911 -0.371 1.00 0.00 95 THR A N 8
ATOM 13094 C CA . THR A 1 95 ? -14.731 -2.409 0.219 1.00 0.00 95 THR A CA 8
ATOM 13095 C C . THR A 1 95 ? -14.475 -1.675 1.533 1.00 0.00 95 THR A C 8
ATOM 13096 O O . THR A 1 95 ? -15.295 -0.874 1.984 1.00 0.00 95 THR A O 8
ATOM 13107 N N . GLU A 1 96 ? -13.327 -1.945 2.128 1.00 0.00 96 GLU A N 8
ATOM 13108 C CA . GLU A 1 96 ? -12.994 -1.407 3.436 1.00 0.00 96 GLU A CA 8
ATOM 13109 C C . GLU A 1 96 ? -12.123 -0.165 3.302 1.00 0.00 96 GLU A C 8
ATOM 13110 O O . GLU A 1 96 ? -12.341 0.840 3.980 1.00 0.00 96 GLU A O 8
ATOM 13122 N N . ALA A 1 97 ? -11.141 -0.236 2.412 1.00 0.00 97 ALA A N 8
ATOM 13123 C CA . ALA A 1 97 ? -10.200 0.862 2.225 1.00 0.00 97 ALA A CA 8
ATOM 13124 C C . ALA A 1 97 ? -10.861 2.053 1.547 1.00 0.00 97 ALA A C 8
ATOM 13125 O O . ALA A 1 97 ? -10.492 3.204 1.784 1.00 0.00 97 ALA A O 8
ATOM 13132 N N . LYS A 1 98 ? -11.861 1.774 0.727 1.00 0.00 98 LYS A N 8
ATOM 13133 C CA . LYS A 1 98 ? -12.602 2.825 0.043 1.00 0.00 98 LYS A CA 8
ATOM 13134 C C . LYS A 1 98 ? -13.450 3.617 1.035 1.00 0.00 98 LYS A C 8
ATOM 13135 O O . LYS A 1 98 ? -14.056 4.626 0.685 1.00 0.00 98 LYS A O 8
ATOM 13154 N N . GLY A 1 99 ? -13.488 3.150 2.277 1.00 0.00 99 GLY A N 8
ATOM 13155 C CA . GLY A 1 99 ? -14.240 3.834 3.304 1.00 0.00 99 GLY A CA 8
ATOM 13156 C C . GLY A 1 99 ? -13.358 4.669 4.205 1.00 0.00 99 GLY A C 8
ATOM 13157 O O . GLY A 1 99 ? -13.852 5.412 5.049 1.00 0.00 99 GLY A O 8
ATOM 13161 N N . LEU A 1 100 ? -12.047 4.551 4.039 1.00 0.00 100 LEU A N 8
ATOM 13162 C CA . LEU A 1 100 ? -11.119 5.317 4.859 1.00 0.00 100 LEU A CA 8
ATOM 13163 C C . LEU A 1 100 ? -10.547 6.484 4.082 1.00 0.00 100 LEU A C 8
ATOM 13164 O O . LEU A 1 100 ? -9.888 7.335 4.666 1.00 0.00 100 LEU A O 8
ATOM 13180 N N . GLY A 1 101 ? -10.841 6.508 2.779 1.00 0.00 101 GLY A N 8
ATOM 13181 C CA . GLY A 1 101 ? -10.239 7.454 1.839 1.00 0.00 101 GLY A CA 8
ATOM 13182 C C . GLY A 1 101 ? -9.810 8.776 2.439 1.00 0.00 101 GLY A C 8
ATOM 13183 O O . GLY A 1 101 ? -10.624 9.686 2.581 1.00 0.00 101 GLY A O 8
ATOM 13187 N N . CYS A 1 102 ? -8.526 8.848 2.800 1.00 0.00 102 CYS A N 8
ATOM 13188 C CA . CYS A 1 102 ? -7.900 10.059 3.349 1.00 0.00 102 CYS A CA 8
ATOM 13189 C C . CYS A 1 102 ? -8.795 10.767 4.358 1.00 0.00 102 CYS A C 8
ATOM 13190 O O . CYS A 1 102 ? -9.098 11.954 4.228 1.00 0.00 102 CYS A O 8
ATOM 13198 N N . GLY A 1 103 ? -9.213 10.019 5.364 1.00 0.00 103 GLY A N 8
ATOM 13199 C CA . GLY A 1 103 ? -10.039 10.566 6.404 1.00 0.00 103 GLY A CA 8
ATOM 13200 C C . GLY A 1 103 ? -11.502 10.321 6.152 1.00 0.00 103 GLY A C 8
ATOM 13201 O O . GLY A 1 103 ? -12.324 11.234 6.233 1.00 0.00 103 GLY A O 8
ATOM 13205 N N . VAL A 1 104 ? -11.809 9.068 5.851 1.00 0.00 104 VAL A N 8
ATOM 13206 C CA . VAL A 1 104 ? -13.178 8.609 5.604 1.00 0.00 104 VAL A CA 8
ATOM 13207 C C . VAL A 1 104 ? -13.879 9.486 4.558 1.00 0.00 104 VAL A C 8
ATOM 13208 O O . VAL A 1 104 ? -14.942 10.059 4.806 1.00 0.00 104 VAL A O 8
ATOM 13221 N N . GLY A 1 105 ? -13.262 9.605 3.391 1.00 0.00 105 GLY A N 8
ATOM 13222 C CA . GLY A 1 105 ? -13.850 10.380 2.318 1.00 0.00 105 GLY A CA 8
ATOM 13223 C C . GLY A 1 105 ? -13.234 10.064 0.970 1.00 0.00 105 GLY A C 8
ATOM 13224 O O . GLY A 1 105 ? -12.525 10.886 0.393 1.00 0.00 105 GLY A O 8
ATOM 13228 N N . SER A 1 106 ? -13.490 8.865 0.474 1.00 0.00 106 SER A N 8
ATOM 13229 C CA . SER A 1 106 ? -13.005 8.454 -0.836 1.00 0.00 106 SER A CA 8
ATOM 13230 C C . SER A 1 106 ? -13.945 8.950 -1.938 1.00 0.00 106 SER A C 8
ATOM 13231 O O . SER A 1 106 ? -14.496 8.160 -2.704 1.00 0.00 106 SER A O 8
ATOM 13239 N N . HIS A 1 107 ? -14.135 10.258 -2.008 1.00 0.00 107 HIS A N 8
ATOM 13240 C CA . HIS A 1 107 ? -14.990 10.849 -3.027 1.00 0.00 107 HIS A CA 8
ATOM 13241 C C . HIS A 1 107 ? -14.196 11.823 -3.881 1.00 0.00 107 HIS A C 8
ATOM 13242 O O . HIS A 1 107 ? -13.733 11.421 -4.965 1.00 0.00 107 HIS A O 8
ATOM 13257 N N . HIS A 1 1 ? 17.350 5.204 -4.499 1.00 0.00 1 HIS A N 9
ATOM 13258 C CA . HIS A 1 1 ? 16.752 6.563 -4.456 1.00 0.00 1 HIS A CA 9
ATOM 13259 C C . HIS A 1 1 ? 17.425 7.388 -3.368 1.00 0.00 1 HIS A C 9
ATOM 13260 O O . HIS A 1 1 ? 18.158 8.329 -3.659 1.00 0.00 1 HIS A O 9
ATOM 13277 N N . GLU A 1 2 ? 17.182 7.031 -2.112 1.00 0.00 2 GLU A N 9
ATOM 13278 C CA . GLU A 1 2 ? 17.877 7.655 -0.997 1.00 0.00 2 GLU A CA 9
ATOM 13279 C C . GLU A 1 2 ? 19.035 6.752 -0.610 1.00 0.00 2 GLU A C 9
ATOM 13280 O O . GLU A 1 2 ? 19.023 6.127 0.451 1.00 0.00 2 GLU A O 9
ATOM 13292 N N . ALA A 1 3 ? 20.023 6.701 -1.507 1.00 0.00 3 ALA A N 9
ATOM 13293 C CA . ALA A 1 3 ? 21.083 5.688 -1.499 1.00 0.00 3 ALA A CA 9
ATOM 13294 C C . ALA A 1 3 ? 20.531 4.385 -2.073 1.00 0.00 3 ALA A C 9
ATOM 13295 O O . ALA A 1 3 ? 19.360 4.049 -1.870 1.00 0.00 3 ALA A O 9
ATOM 13302 N N . ASP A 1 4 ? 21.362 3.675 -2.820 1.00 0.00 4 ASP A N 9
ATOM 13303 C CA . ASP A 1 4 ? 20.917 2.498 -3.556 1.00 0.00 4 ASP A CA 9
ATOM 13304 C C . ASP A 1 4 ? 20.550 1.352 -2.633 1.00 0.00 4 ASP A C 9
ATOM 13305 O O . ASP A 1 4 ? 21.318 0.990 -1.738 1.00 0.00 4 ASP A O 9
ATOM 13314 N N . VAL A 1 5 ? 19.364 0.789 -2.875 1.00 0.00 5 VAL A N 9
ATOM 13315 C CA . VAL A 1 5 ? 18.849 -0.355 -2.130 1.00 0.00 5 VAL A CA 9
ATOM 13316 C C . VAL A 1 5 ? 18.543 0.037 -0.676 1.00 0.00 5 VAL A C 9
ATOM 13317 O O . VAL A 1 5 ? 18.891 1.130 -0.235 1.00 0.00 5 VAL A O 9
ATOM 13330 N N . GLY A 1 6 ? 17.841 -0.822 0.050 1.00 0.00 6 GLY A N 9
ATOM 13331 C CA . GLY A 1 6 ? 17.556 -0.549 1.442 1.00 0.00 6 GLY A CA 9
ATOM 13332 C C . GLY A 1 6 ? 16.942 -1.733 2.146 1.00 0.00 6 GLY A C 9
ATOM 13333 O O . GLY A 1 6 ? 16.644 -2.749 1.517 1.00 0.00 6 GLY A O 9
ATOM 13337 N N . GLY A 1 7 ? 16.731 -1.594 3.446 1.00 0.00 7 GLY A N 9
ATOM 13338 C CA . GLY A 1 7 ? 16.186 -2.681 4.228 1.00 0.00 7 GLY A CA 9
ATOM 13339 C C . GLY A 1 7 ? 15.166 -2.210 5.239 1.00 0.00 7 GLY A C 9
ATOM 13340 O O . GLY A 1 7 ? 14.987 -2.830 6.284 1.00 0.00 7 GLY A O 9
ATOM 13344 N N . ILE A 1 8 ? 14.515 -1.094 4.942 1.00 0.00 8 ILE A N 9
ATOM 13345 C CA . ILE A 1 8 ? 13.442 -0.596 5.787 1.00 0.00 8 ILE A CA 9
ATOM 13346 C C . ILE A 1 8 ? 12.225 -1.501 5.680 1.00 0.00 8 ILE A C 9
ATOM 13347 O O . ILE A 1 8 ? 11.589 -1.579 4.629 1.00 0.00 8 ILE A O 9
ATOM 13363 N N . PHE A 1 9 ? 11.922 -2.195 6.764 1.00 0.00 9 PHE A N 9
ATOM 13364 C CA . PHE A 1 9 ? 10.825 -3.145 6.776 1.00 0.00 9 PHE A CA 9
ATOM 13365 C C . PHE A 1 9 ? 9.530 -2.464 7.182 1.00 0.00 9 PHE A C 9
ATOM 13366 O O . PHE A 1 9 ? 9.513 -1.618 8.078 1.00 0.00 9 PHE A O 9
ATOM 13383 N N . VAL A 1 10 ? 8.452 -2.824 6.511 1.00 0.00 10 VAL A N 9
ATOM 13384 C CA . VAL A 1 10 ? 7.137 -2.313 6.845 1.00 0.00 10 VAL A CA 9
ATOM 13385 C C . VAL A 1 10 ? 6.243 -3.468 7.244 1.00 0.00 10 VAL A C 9
ATOM 13386 O O . VAL A 1 10 ? 6.383 -4.583 6.735 1.00 0.00 10 VAL A O 9
ATOM 13399 N N . LYS A 1 11 ? 5.321 -3.206 8.137 1.00 0.00 11 LYS A N 9
ATOM 13400 C CA . LYS A 1 11 ? 4.396 -4.228 8.569 1.00 0.00 11 LYS A CA 9
ATOM 13401 C C . LYS A 1 11 ? 3.026 -3.951 7.989 1.00 0.00 11 LYS A C 9
ATOM 13402 O O . LYS A 1 11 ? 2.517 -2.837 8.094 1.00 0.00 11 LYS A O 9
ATOM 13421 N N . VAL A 1 12 ? 2.442 -4.972 7.388 1.00 0.00 12 VAL A N 9
ATOM 13422 C CA . VAL A 1 12 ? 1.158 -4.852 6.711 1.00 0.00 12 VAL A CA 9
ATOM 13423 C C . VAL A 1 12 ? 0.190 -5.899 7.243 1.00 0.00 12 VAL A C 9
ATOM 13424 O O . VAL A 1 12 ? 0.527 -7.080 7.346 1.00 0.00 12 VAL A O 9
ATOM 13437 N N . SER A 1 13 ? -0.994 -5.450 7.619 1.00 0.00 13 SER A N 9
ATOM 13438 C CA . SER A 1 13 ? -2.004 -6.333 8.170 1.00 0.00 13 SER A CA 9
ATOM 13439 C C . SER A 1 13 ? -3.150 -6.515 7.188 1.00 0.00 13 SER A C 9
ATOM 13440 O O . SER A 1 13 ? -3.477 -5.603 6.427 1.00 0.00 13 SER A O 9
ATOM 13448 N N . MET A 1 14 ? -3.736 -7.702 7.198 1.00 0.00 14 MET A N 9
ATOM 13449 C CA . MET A 1 14 ? -4.896 -7.994 6.381 1.00 0.00 14 MET A CA 9
ATOM 13450 C C . MET A 1 14 ? -6.161 -7.845 7.209 1.00 0.00 14 MET A C 9
ATOM 13451 O O . MET A 1 14 ? -6.291 -8.444 8.277 1.00 0.00 14 MET A O 9
ATOM 13465 N N . ASP A 1 15 ? -7.078 -7.024 6.726 1.00 0.00 15 ASP A N 9
ATOM 13466 C CA . ASP A 1 15 ? -8.315 -6.769 7.441 1.00 0.00 15 ASP A CA 9
ATOM 13467 C C . ASP A 1 15 ? -9.455 -7.533 6.791 1.00 0.00 15 ASP A C 9
ATOM 13468 O O . ASP A 1 15 ? -9.524 -7.646 5.567 1.00 0.00 15 ASP A O 9
ATOM 13477 N N . GLY A 1 16 ? -10.330 -8.071 7.619 1.00 0.00 16 GLY A N 9
ATOM 13478 C CA . GLY A 1 16 ? -11.429 -8.881 7.138 1.00 0.00 16 GLY A CA 9
ATOM 13479 C C . GLY A 1 16 ? -11.067 -10.350 7.102 1.00 0.00 16 GLY A C 9
ATOM 13480 O O . GLY A 1 16 ? -11.907 -11.213 7.354 1.00 0.00 16 GLY A O 9
ATOM 13484 N N . ALA A 1 17 ? -9.805 -10.632 6.815 1.00 0.00 17 ALA A N 9
ATOM 13485 C CA . ALA A 1 17 ? -9.279 -11.987 6.920 1.00 0.00 17 ALA A CA 9
ATOM 13486 C C . ALA A 1 17 ? -7.926 -11.983 7.622 1.00 0.00 17 ALA A C 9
ATOM 13487 O O . ALA A 1 17 ? -7.113 -11.093 7.406 1.00 0.00 17 ALA A O 9
ATOM 13494 N N . PRO A 1 18 ? -7.675 -12.967 8.488 1.00 0.00 18 PRO A N 9
ATOM 13495 C CA . PRO A 1 18 ? -6.402 -13.078 9.203 1.00 0.00 18 PRO A CA 9
ATOM 13496 C C . PRO A 1 18 ? -5.278 -13.642 8.328 1.00 0.00 18 PRO A C 9
ATOM 13497 O O . PRO A 1 18 ? -5.407 -14.728 7.757 1.00 0.00 18 PRO A O 9
ATOM 13508 N N . TYR A 1 19 ? -4.175 -12.900 8.242 1.00 0.00 19 TYR A N 9
ATOM 13509 C CA . TYR A 1 19 ? -2.983 -13.323 7.502 1.00 0.00 19 TYR A CA 9
ATOM 13510 C C . TYR A 1 19 ? -1.750 -12.669 8.091 1.00 0.00 19 TYR A C 9
ATOM 13511 O O . TYR A 1 19 ? -1.855 -11.738 8.890 1.00 0.00 19 TYR A O 9
ATOM 13529 N N . LEU A 1 20 ? -0.580 -13.138 7.687 1.00 0.00 20 LEU A N 9
ATOM 13530 C CA . LEU A 1 20 ? 0.656 -12.543 8.150 1.00 0.00 20 LEU A CA 9
ATOM 13531 C C . LEU A 1 20 ? 1.597 -12.347 6.968 1.00 0.00 20 LEU A C 9
ATOM 13532 O O . LEU A 1 20 ? 2.268 -13.277 6.526 1.00 0.00 20 LEU A O 9
ATOM 13548 N N . ARG A 1 21 ? 1.621 -11.130 6.459 1.00 0.00 21 ARG A N 9
ATOM 13549 C CA . ARG A 1 21 ? 2.483 -10.769 5.338 1.00 0.00 21 ARG A CA 9
ATOM 13550 C C . ARG A 1 21 ? 3.201 -9.442 5.591 1.00 0.00 21 ARG A C 9
ATOM 13551 O O . ARG A 1 21 ? 2.546 -8.436 5.841 1.00 0.00 21 ARG A O 9
ATOM 13572 N N . LYS A 1 22 ? 4.533 -9.433 5.544 1.00 0.00 22 LYS A N 9
ATOM 13573 C CA . LYS A 1 22 ? 5.300 -8.186 5.678 1.00 0.00 22 LYS A CA 9
ATOM 13574 C C . LYS A 1 22 ? 6.156 -7.943 4.431 1.00 0.00 22 LYS A C 9
ATOM 13575 O O . LYS A 1 22 ? 6.471 -8.883 3.703 1.00 0.00 22 LYS A O 9
ATOM 13594 N N . ILE A 1 23 ? 6.526 -6.683 4.191 1.00 0.00 23 ILE A N 9
ATOM 13595 C CA . ILE A 1 23 ? 7.337 -6.317 3.025 1.00 0.00 23 ILE A CA 9
ATOM 13596 C C . ILE A 1 23 ? 8.306 -5.179 3.341 1.00 0.00 23 ILE A C 9
ATOM 13597 O O . ILE A 1 23 ? 8.256 -4.588 4.420 1.00 0.00 23 ILE A O 9
ATOM 13613 N N . ASP A 1 24 ? 9.189 -4.882 2.390 1.00 0.00 24 ASP A N 9
ATOM 13614 C CA . ASP A 1 24 ? 10.268 -3.926 2.602 1.00 0.00 24 ASP A CA 9
ATOM 13615 C C . ASP A 1 24 ? 10.054 -2.686 1.733 1.00 0.00 24 ASP A C 9
ATOM 13616 O O . ASP A 1 24 ? 9.825 -2.783 0.533 1.00 0.00 24 ASP A O 9
ATOM 13625 N N . LEU A 1 25 ? 10.155 -1.520 2.364 1.00 0.00 25 LEU A N 9
ATOM 13626 C CA . LEU A 1 25 ? 9.769 -0.252 1.759 1.00 0.00 25 LEU A CA 9
ATOM 13627 C C . LEU A 1 25 ? 10.707 0.194 0.638 1.00 0.00 25 LEU A C 9
ATOM 13628 O O . LEU A 1 25 ? 10.268 0.636 -0.417 1.00 0.00 25 LEU A O 9
ATOM 13644 N N . ARG A 1 26 ? 12.000 0.099 0.876 1.00 0.00 26 ARG A N 9
ATOM 13645 C CA . ARG A 1 26 ? 12.981 0.630 -0.058 1.00 0.00 26 ARG A CA 9
ATOM 13646 C C . ARG A 1 26 ? 13.228 -0.284 -1.255 1.00 0.00 26 ARG A C 9
ATOM 13647 O O . ARG A 1 26 ? 13.864 0.125 -2.223 1.00 0.00 26 ARG A O 9
ATOM 13668 N N . VAL A 1 27 ? 12.723 -1.507 -1.207 1.00 0.00 27 VAL A N 9
ATOM 13669 C CA . VAL A 1 27 ? 13.031 -2.478 -2.253 1.00 0.00 27 VAL A CA 9
ATOM 13670 C C . VAL A 1 27 ? 12.114 -2.333 -3.464 1.00 0.00 27 VAL A C 9
ATOM 13671 O O . VAL A 1 27 ? 12.254 -3.067 -4.442 1.00 0.00 27 VAL A O 9
ATOM 13684 N N . TYR A 1 28 ? 11.182 -1.392 -3.417 1.00 0.00 28 TYR A N 9
ATOM 13685 C CA . TYR A 1 28 ? 10.279 -1.207 -4.546 1.00 0.00 28 TYR A CA 9
ATOM 13686 C C . TYR A 1 28 ? 10.920 -0.322 -5.604 1.00 0.00 28 TYR A C 9
ATOM 13687 O O . TYR A 1 28 ? 10.683 -0.516 -6.792 1.00 0.00 28 TYR A O 9
ATOM 13705 N N . GLY A 1 29 ? 11.769 0.607 -5.175 1.00 0.00 29 GLY A N 9
ATOM 13706 C CA . GLY A 1 29 ? 12.467 1.475 -6.116 1.00 0.00 29 GLY A CA 9
ATOM 13707 C C . GLY A 1 29 ? 11.552 2.021 -7.203 1.00 0.00 29 GLY A C 9
ATOM 13708 O O . GLY A 1 29 ? 11.872 1.937 -8.391 1.00 0.00 29 GLY A O 9
ATOM 13712 N N . GLY A 1 30 ? 10.401 2.542 -6.803 1.00 0.00 30 GLY A N 9
ATOM 13713 C CA . GLY A 1 30 ? 9.429 3.023 -7.763 1.00 0.00 30 GLY A CA 9
ATOM 13714 C C . GLY A 1 30 ? 8.076 2.358 -7.589 1.00 0.00 30 GLY A C 9
ATOM 13715 O O . GLY A 1 30 ? 7.932 1.423 -6.795 1.00 0.00 30 GLY A O 9
ATOM 13719 N N . TYR A 1 31 ? 7.088 2.841 -8.330 1.00 0.00 31 TYR A N 9
ATOM 13720 C CA . TYR A 1 31 ? 5.718 2.347 -8.225 1.00 0.00 31 TYR A CA 9
ATOM 13721 C C . TYR A 1 31 ? 5.561 0.931 -8.775 1.00 0.00 31 TYR A C 9
ATOM 13722 O O . TYR A 1 31 ? 4.708 0.178 -8.305 1.00 0.00 31 TYR A O 9
ATOM 13740 N N . SER A 1 32 ? 6.378 0.566 -9.762 1.00 0.00 32 SER A N 9
ATOM 13741 C CA . SER A 1 32 ? 6.229 -0.723 -10.435 1.00 0.00 32 SER A CA 9
ATOM 13742 C C . SER A 1 32 ? 6.362 -1.882 -9.452 1.00 0.00 32 SER A C 9
ATOM 13743 O O . SER A 1 32 ? 5.474 -2.728 -9.353 1.00 0.00 32 SER A O 9
ATOM 13751 N N . GLU A 1 33 ? 7.458 -1.903 -8.704 1.00 0.00 33 GLU A N 9
ATOM 13752 C CA . GLU A 1 33 ? 7.697 -2.965 -7.744 1.00 0.00 33 GLU A CA 9
ATOM 13753 C C . GLU A 1 33 ? 6.797 -2.801 -6.535 1.00 0.00 33 GLU A C 9
ATOM 13754 O O . GLU A 1 33 ? 6.428 -3.780 -5.893 1.00 0.00 33 GLU A O 9
ATOM 13766 N N . LEU A 1 34 ? 6.455 -1.554 -6.233 1.00 0.00 34 LEU A N 9
ATOM 13767 C CA . LEU A 1 34 ? 5.535 -1.251 -5.145 1.00 0.00 34 LEU A CA 9
ATOM 13768 C C . LEU A 1 34 ? 4.227 -2.006 -5.340 1.00 0.00 34 LEU A C 9
ATOM 13769 O O . LEU A 1 34 ? 3.812 -2.793 -4.495 1.00 0.00 34 LEU A O 9
ATOM 13785 N N . LEU A 1 35 ? 3.616 -1.780 -6.489 1.00 0.00 35 LEU A N 9
ATOM 13786 C CA . LEU A 1 35 ? 2.353 -2.396 -6.841 1.00 0.00 35 LEU A CA 9
ATOM 13787 C C . LEU A 1 35 ? 2.506 -3.899 -7.075 1.00 0.00 35 LEU A C 9
ATOM 13788 O O . LEU A 1 35 ? 1.653 -4.698 -6.680 1.00 0.00 35 LEU A O 9
ATOM 13804 N N . LYS A 1 36 ? 3.612 -4.270 -7.698 1.00 0.00 36 LYS A N 9
ATOM 13805 C CA . LYS A 1 36 ? 3.872 -5.660 -8.054 1.00 0.00 36 LYS A CA 9
ATOM 13806 C C . LYS A 1 36 ? 4.092 -6.519 -6.810 1.00 0.00 36 LYS A C 9
ATOM 13807 O O . LYS A 1 36 ? 3.744 -7.703 -6.790 1.00 0.00 36 LYS A O 9
ATOM 13826 N N . ALA A 1 37 ? 4.679 -5.925 -5.777 1.00 0.00 37 ALA A N 9
ATOM 13827 C CA . ALA A 1 37 ? 4.900 -6.628 -4.519 1.00 0.00 37 ALA A CA 9
ATOM 13828 C C . ALA A 1 37 ? 3.575 -7.058 -3.908 1.00 0.00 37 ALA A C 9
ATOM 13829 O O . ALA A 1 37 ? 3.444 -8.174 -3.417 1.00 0.00 37 ALA A O 9
ATOM 13836 N N . LEU A 1 38 ? 2.587 -6.174 -3.971 1.00 0.00 38 LEU A N 9
ATOM 13837 C CA . LEU A 1 38 ? 1.257 -6.464 -3.440 1.00 0.00 38 LEU A CA 9
ATOM 13838 C C . LEU A 1 38 ? 0.623 -7.579 -4.242 1.00 0.00 38 LEU A C 9
ATOM 13839 O O . LEU A 1 38 ? 0.069 -8.527 -3.683 1.00 0.00 38 LEU A O 9
ATOM 13855 N N . GLU A 1 39 ? 0.716 -7.452 -5.564 1.00 0.00 39 GLU A N 9
ATOM 13856 C CA . GLU A 1 39 ? 0.270 -8.501 -6.473 1.00 0.00 39 GLU A CA 9
ATOM 13857 C C . GLU A 1 39 ? 0.880 -9.842 -6.079 1.00 0.00 39 GLU A C 9
ATOM 13858 O O . GLU A 1 39 ? 0.260 -10.895 -6.231 1.00 0.00 39 GLU A O 9
ATOM 13870 N N . THR A 1 40 ? 2.089 -9.783 -5.551 1.00 0.00 40 THR A N 9
ATOM 13871 C CA . THR A 1 40 ? 2.790 -10.964 -5.097 1.00 0.00 40 THR A CA 9
ATOM 13872 C C . THR A 1 40 ? 2.197 -11.489 -3.788 1.00 0.00 40 THR A C 9
ATOM 13873 O O . THR A 1 40 ? 2.006 -12.692 -3.616 1.00 0.00 40 THR A O 9
ATOM 13884 N N . MET A 1 41 ? 1.883 -10.567 -2.889 1.00 0.00 41 MET A N 9
ATOM 13885 C CA . MET A 1 41 ? 1.516 -10.898 -1.517 1.00 0.00 41 MET A CA 9
ATOM 13886 C C . MET A 1 41 ? 0.331 -11.855 -1.441 1.00 0.00 41 MET A C 9
ATOM 13887 O O . MET A 1 41 ? 0.419 -12.927 -0.844 1.00 0.00 41 MET A O 9
ATOM 13901 N N . PHE A 1 42 ? -0.777 -11.456 -2.045 1.00 0.00 42 PHE A N 9
ATOM 13902 C CA . PHE A 1 42 ? -2.006 -12.246 -1.985 1.00 0.00 42 PHE A CA 9
ATOM 13903 C C . PHE A 1 42 ? -2.235 -13.000 -3.284 1.00 0.00 42 PHE A C 9
ATOM 13904 O O . PHE A 1 42 ? -3.298 -13.587 -3.495 1.00 0.00 42 PHE A O 9
ATOM 13921 N N . LYS A 1 43 ? -1.223 -12.972 -4.148 1.00 0.00 43 LYS A N 9
ATOM 13922 C CA . LYS A 1 43 ? -1.227 -13.744 -5.394 1.00 0.00 43 LYS A CA 9
ATOM 13923 C C . LYS A 1 43 ? -2.367 -13.316 -6.318 1.00 0.00 43 LYS A C 9
ATOM 13924 O O . LYS A 1 43 ? -3.017 -14.152 -6.951 1.00 0.00 43 LYS A O 9
ATOM 13943 N N . LEU A 1 44 ? -2.602 -12.016 -6.397 1.00 0.00 44 LEU A N 9
ATOM 13944 C CA . LEU A 1 44 ? -3.647 -11.476 -7.254 1.00 0.00 44 LEU A CA 9
ATOM 13945 C C . LEU A 1 44 ? -3.212 -10.143 -7.832 1.00 0.00 44 LEU A C 9
ATOM 13946 O O . LEU A 1 44 ? -2.173 -9.614 -7.459 1.00 0.00 44 LEU A O 9
ATOM 13962 N N . THR A 1 45 ? -4.015 -9.599 -8.721 1.00 0.00 45 THR A N 9
ATOM 13963 C CA . THR A 1 45 ? -3.615 -8.423 -9.475 1.00 0.00 45 THR A CA 9
ATOM 13964 C C . THR A 1 45 ? -4.265 -7.141 -8.956 1.00 0.00 45 THR A C 9
ATOM 13965 O O . THR A 1 45 ? -5.435 -6.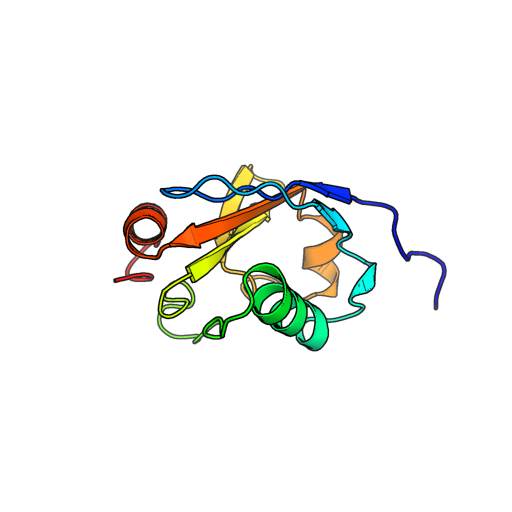872 -9.229 1.00 0.00 45 THR A O 9
ATOM 13976 N N . ILE A 1 46 ? -3.506 -6.371 -8.184 1.00 0.00 46 ILE A N 9
ATOM 13977 C CA . ILE A 1 46 ? -3.902 -5.020 -7.821 1.00 0.00 46 ILE A CA 9
ATOM 13978 C C . ILE A 1 46 ? -3.830 -4.119 -9.053 1.00 0.00 46 ILE A C 9
ATOM 13979 O O . ILE A 1 46 ? -2.906 -4.229 -9.862 1.00 0.00 46 ILE A O 9
ATOM 13995 N N . GLY A 1 47 ? -4.810 -3.246 -9.193 1.00 0.00 47 GLY A N 9
ATOM 13996 C CA . GLY A 1 47 ? -4.860 -2.349 -10.324 1.00 0.00 47 GLY A CA 9
ATOM 13997 C C . GLY A 1 47 ? -4.254 -1.000 -10.013 1.00 0.00 47 GLY A C 9
ATOM 13998 O O . GLY A 1 47 ? -3.511 -0.851 -9.044 1.00 0.00 47 GLY A O 9
ATOM 14002 N N . GLU A 1 48 ? -4.574 -0.021 -10.838 1.00 0.00 48 GLU A N 9
ATOM 14003 C CA . GLU A 1 48 ? -4.045 1.324 -10.684 1.00 0.00 48 GLU A CA 9
ATOM 14004 C C . GLU A 1 48 ? -4.961 2.170 -9.806 1.00 0.00 48 GLU A C 9
ATOM 14005 O O . GLU A 1 48 ? -6.092 1.775 -9.498 1.00 0.00 48 GLU A O 9
ATOM 14017 N N . TYR A 1 49 ? -4.449 3.320 -9.387 1.00 0.00 49 TYR A N 9
ATOM 14018 C CA . TYR A 1 49 ? -5.239 4.310 -8.672 1.00 0.00 49 TYR A CA 9
ATOM 14019 C C . TYR A 1 49 ? -6.352 4.846 -9.565 1.00 0.00 49 TYR A C 9
ATOM 14020 O O . TYR A 1 49 ? -6.134 5.777 -10.345 1.00 0.00 49 TYR A O 9
ATOM 14038 N N . SER A 1 50 ? -7.525 4.240 -9.482 1.00 0.00 50 SER A N 9
ATOM 14039 C CA . SER A 1 50 ? -8.690 4.769 -10.161 1.00 0.00 50 SER A CA 9
ATOM 14040 C C . SER A 1 50 ? -8.990 6.154 -9.601 1.00 0.00 50 SER A C 9
ATOM 14041 O O . SER A 1 50 ? -8.957 6.364 -8.393 1.00 0.00 50 SER A O 9
ATOM 14049 N N . GLU A 1 51 ? -9.247 7.105 -10.472 1.00 0.00 51 GLU A N 9
ATOM 14050 C CA . GLU A 1 51 ? -9.299 8.491 -10.062 1.00 0.00 51 GLU A CA 9
ATOM 14051 C C . GLU A 1 51 ? -10.556 8.805 -9.248 1.00 0.00 51 GLU A C 9
ATOM 14052 O O . GLU A 1 51 ? -10.570 9.753 -8.463 1.00 0.00 51 GLU A O 9
ATOM 14064 N N . ARG A 1 52 ? -11.612 8.017 -9.421 1.00 0.00 52 ARG A N 9
ATOM 14065 C CA . ARG A 1 52 ? -12.873 8.338 -8.778 1.00 0.00 52 ARG A CA 9
ATOM 14066 C C . ARG A 1 52 ? -12.921 7.869 -7.316 1.00 0.00 52 ARG A C 9
ATOM 14067 O O . ARG A 1 52 ? -13.247 8.666 -6.436 1.00 0.00 52 ARG A O 9
ATOM 14088 N N . GLU A 1 53 ? -12.609 6.602 -7.033 1.00 0.00 53 GLU A N 9
ATOM 14089 C CA . GLU A 1 53 ? -12.410 6.196 -5.642 1.00 0.00 53 GLU A CA 9
ATOM 14090 C C . GLU A 1 53 ? -11.019 5.629 -5.443 1.00 0.00 53 GLU A C 9
ATOM 14091 O O . GLU A 1 53 ? -10.400 5.808 -4.403 1.00 0.00 53 GLU A O 9
ATOM 14103 N N . GLY A 1 54 ? -10.539 5.017 -6.515 1.00 0.00 54 GLY A N 9
ATOM 14104 C CA . GLY A 1 54 ? -9.340 4.189 -6.550 1.00 0.00 54 GLY A CA 9
ATOM 14105 C C . GLY A 1 54 ? -9.099 3.305 -5.341 1.00 0.00 54 GLY A C 9
ATOM 14106 O O . GLY A 1 54 ? -8.112 2.587 -5.316 1.00 0.00 54 GLY A O 9
ATOM 14110 N N . TYR A 1 55 ? -10.044 3.220 -4.425 1.00 0.00 55 TYR A N 9
ATOM 14111 C CA . TYR A 1 55 ? -9.785 2.539 -3.173 1.00 0.00 55 TYR A CA 9
ATOM 14112 C C . TYR A 1 55 ? -10.272 1.111 -3.230 1.00 0.00 55 TYR A C 9
ATOM 14113 O O . TYR A 1 55 ? -10.234 0.388 -2.239 1.00 0.00 55 TYR A O 9
ATOM 14131 N N . LYS A 1 56 ? -10.763 0.718 -4.393 1.00 0.00 56 LYS A N 9
ATOM 14132 C CA . LYS A 1 56 ? -11.032 -0.683 -4.641 1.00 0.00 56 LYS A CA 9
ATOM 14133 C C . LYS A 1 56 ? -9.722 -1.453 -4.742 1.00 0.00 56 LYS A C 9
ATOM 14134 O O . LYS A 1 56 ? -9.622 -2.587 -4.276 1.00 0.00 56 LYS A O 9
ATOM 14153 N N . GLY A 1 57 ? -8.715 -0.795 -5.329 1.00 0.00 57 GLY A N 9
ATOM 14154 C CA . GLY A 1 57 ? -7.415 -1.404 -5.622 1.00 0.00 57 GLY A CA 9
ATOM 14155 C C . GLY A 1 57 ? -7.481 -2.618 -6.546 1.00 0.00 57 GLY A C 9
ATOM 14156 O O . GLY A 1 57 ? -6.524 -2.903 -7.249 1.00 0.00 57 GLY A O 9
ATOM 14160 N N . SER A 1 58 ? -8.640 -3.262 -6.565 1.00 0.00 58 SER A N 9
ATOM 14161 C CA . SER A 1 58 ? -8.942 -4.484 -7.310 1.00 0.00 58 SER A CA 9
ATOM 14162 C C . SER A 1 58 ? -9.939 -5.250 -6.453 1.00 0.00 58 SER A C 9
ATOM 14163 O O . SER A 1 58 ? -11.149 -5.057 -6.561 1.00 0.00 58 SER A O 9
ATOM 14171 N N . GLU A 1 59 ? -9.408 -6.089 -5.581 1.00 0.00 59 GLU A N 9
ATOM 14172 C CA . GLU A 1 59 ? -10.145 -6.591 -4.439 1.00 0.00 59 GLU A CA 9
ATOM 14173 C C . GLU A 1 59 ? -9.434 -6.144 -3.167 1.00 0.00 59 GLU A C 9
ATOM 14174 O O . GLU A 1 59 ? -9.903 -6.363 -2.052 1.00 0.00 59 GLU A O 9
ATOM 14186 N N . TYR A 1 60 ? -8.303 -5.477 -3.351 1.00 0.00 60 TYR A N 9
ATOM 14187 C CA . TYR A 1 60 ? -7.469 -5.073 -2.236 1.00 0.00 60 TYR A CA 9
ATOM 14188 C C . TYR A 1 60 ? -6.951 -3.663 -2.406 1.00 0.00 60 TYR A C 9
ATOM 14189 O O . TYR A 1 60 ? -6.416 -3.309 -3.455 1.00 0.00 60 TYR A O 9
ATOM 14207 N N . ALA A 1 61 ? -7.123 -2.866 -1.364 1.00 0.00 61 ALA A N 9
ATOM 14208 C CA . ALA A 1 61 ? -6.616 -1.511 -1.341 1.00 0.00 61 ALA A CA 9
ATOM 14209 C C . ALA A 1 61 ? -5.341 -1.444 -0.519 1.00 0.00 61 ALA A C 9
ATOM 14210 O O . ALA A 1 61 ? -5.380 -1.527 0.711 1.00 0.00 61 ALA A O 9
ATOM 14217 N N . PRO A 1 62 ? -4.187 -1.342 -1.185 1.00 0.00 62 PRO A N 9
ATOM 14218 C CA . PRO A 1 62 ? -2.916 -1.116 -0.504 1.00 0.00 62 PRO A CA 9
ATOM 14219 C C . PRO A 1 62 ? -2.806 0.311 0.012 1.00 0.00 62 PRO A C 9
ATOM 14220 O O . PRO A 1 62 ? -2.856 1.267 -0.756 1.00 0.00 62 PRO A O 9
ATOM 14231 N N . THR A 1 63 ? -2.621 0.438 1.309 1.00 0.00 63 THR A N 9
ATOM 14232 C CA . THR A 1 63 ? -2.562 1.730 1.959 1.00 0.00 63 THR A CA 9
ATOM 14233 C C . THR A 1 63 ? -1.362 1.789 2.894 1.00 0.00 63 THR A C 9
ATOM 14234 O O . THR A 1 63 ? -0.772 0.759 3.227 1.00 0.00 63 THR A O 9
ATOM 14245 N N . TYR A 1 64 ? -0.996 2.986 3.301 1.00 0.00 64 TYR A N 9
ATOM 14246 C CA . TYR A 1 64 ? 0.149 3.178 4.175 1.00 0.00 64 TYR A CA 9
ATOM 14247 C C . TYR A 1 64 ? -0.152 4.274 5.187 1.00 0.00 64 TYR A C 9
ATOM 14248 O O . TYR A 1 64 ? -1.112 5.027 5.027 1.00 0.00 64 TYR A O 9
ATOM 14266 N N . GLU A 1 65 ? 0.670 4.356 6.219 1.00 0.00 65 GLU A N 9
ATOM 14267 C CA . GLU A 1 65 ? 0.544 5.419 7.205 1.00 0.00 65 GLU A CA 9
ATOM 14268 C C . GLU A 1 65 ? 1.645 6.449 6.994 1.00 0.00 65 GLU A C 9
ATOM 14269 O O . GLU A 1 65 ? 2.831 6.106 7.011 1.00 0.00 65 GLU A O 9
ATOM 14281 N N . ASP A 1 66 ? 1.249 7.699 6.785 1.00 0.00 66 ASP A N 9
ATOM 14282 C CA . ASP A 1 66 ? 2.203 8.782 6.566 1.00 0.00 66 ASP A CA 9
ATOM 14283 C C . ASP A 1 66 ? 2.691 9.352 7.897 1.00 0.00 66 ASP A C 9
ATOM 14284 O O . ASP A 1 66 ? 2.275 8.901 8.967 1.00 0.00 66 ASP A O 9
ATOM 14293 N N . LYS A 1 67 ? 3.573 10.339 7.809 1.00 0.00 67 LYS A N 9
ATOM 14294 C CA . LYS A 1 67 ? 4.136 11.013 8.972 1.00 0.00 67 LYS A CA 9
ATOM 14295 C C . LYS A 1 67 ? 3.056 11.436 9.969 1.00 0.00 67 LYS A C 9
ATOM 14296 O O . LYS A 1 67 ? 3.187 11.194 11.171 1.00 0.00 67 LYS A O 9
ATOM 14315 N N . ASP A 1 68 ? 1.990 12.051 9.463 1.00 0.00 68 ASP A N 9
ATOM 14316 C CA . ASP A 1 68 ? 0.948 12.610 10.322 1.00 0.00 68 ASP A CA 9
ATOM 14317 C C . ASP A 1 68 ? -0.102 11.560 10.679 1.00 0.00 68 ASP A C 9
ATOM 14318 O O . ASP A 1 68 ? -0.935 11.771 11.561 1.00 0.00 68 ASP A O 9
ATOM 14327 N N . GLY A 1 69 ? -0.046 10.422 10.006 1.00 0.00 69 GLY A N 9
ATOM 14328 C CA . GLY A 1 69 ? -0.939 9.326 10.328 1.00 0.00 69 GLY A CA 9
ATOM 14329 C C . GLY A 1 69 ? -2.176 9.273 9.454 1.00 0.00 69 GLY A C 9
ATOM 14330 O O . GLY A 1 69 ? -3.237 8.823 9.898 1.00 0.00 69 GLY A O 9
ATOM 14334 N N . ASP A 1 70 ? -2.059 9.744 8.222 1.00 0.00 70 ASP A N 9
ATOM 14335 C CA . ASP A 1 70 ? -3.131 9.578 7.250 1.00 0.00 70 ASP A CA 9
ATOM 14336 C C . ASP A 1 70 ? -2.897 8.320 6.435 1.00 0.00 70 ASP A C 9
ATOM 14337 O O . ASP A 1 70 ? -1.752 7.923 6.208 1.00 0.00 70 ASP A O 9
ATOM 14346 N N . TRP A 1 71 ? -3.983 7.692 6.008 1.00 0.00 71 TRP A N 9
ATOM 14347 C CA . TRP A 1 71 ? -3.897 6.460 5.242 1.00 0.00 71 TRP A CA 9
ATOM 14348 C C . TRP A 1 71 ? -4.521 6.634 3.869 1.00 0.00 71 TRP A C 9
ATOM 14349 O O . TRP A 1 71 ? -5.727 6.843 3.749 1.00 0.00 71 TRP A O 9
ATOM 14370 N N . MET A 1 72 ? -3.693 6.558 2.843 1.00 0.00 72 MET A N 9
ATOM 14371 C CA . MET A 1 72 ? -4.173 6.528 1.473 1.00 0.00 72 MET A CA 9
ATOM 14372 C C . MET A 1 72 ? -3.507 5.373 0.756 1.00 0.00 72 MET A C 9
ATOM 14373 O O . MET A 1 72 ? -2.701 4.658 1.356 1.00 0.00 72 MET A O 9
ATOM 14387 N N . LEU A 1 73 ? -3.822 5.196 -0.513 1.00 0.00 73 LEU A N 9
ATOM 14388 C CA . LEU A 1 73 ? -3.220 4.126 -1.292 1.00 0.00 73 LEU A CA 9
ATOM 14389 C C . LEU A 1 73 ? -1.727 4.349 -1.465 1.00 0.00 73 LEU A C 9
ATOM 14390 O O . LEU A 1 73 ? -1.232 5.476 -1.378 1.00 0.00 73 LEU A O 9
ATOM 14406 N N . VAL A 1 74 ? -1.012 3.269 -1.705 1.00 0.00 74 VAL A N 9
ATOM 14407 C CA . VAL A 1 74 ? 0.407 3.358 -1.970 1.00 0.00 74 VAL A CA 9
ATOM 14408 C C . VAL A 1 74 ? 0.654 3.864 -3.382 1.00 0.00 74 VAL A C 9
ATOM 14409 O O . VAL A 1 74 ? 0.087 3.360 -4.351 1.00 0.00 74 VAL A O 9
ATOM 14422 N N . GLY A 1 75 ? 1.491 4.882 -3.481 1.00 0.00 75 GLY A N 9
ATOM 14423 C CA . GLY A 1 75 ? 1.696 5.552 -4.743 1.00 0.00 75 GLY A CA 9
ATOM 14424 C C . GLY A 1 75 ? 0.855 6.805 -4.846 1.00 0.00 75 GLY A C 9
ATOM 14425 O O . GLY A 1 75 ? 0.773 7.424 -5.910 1.00 0.00 75 GLY A O 9
ATOM 14429 N N . ASP A 1 76 ? 0.217 7.174 -3.732 1.00 0.00 76 ASP A N 9
ATOM 14430 C CA . ASP A 1 76 ? -0.635 8.364 -3.687 1.00 0.00 76 ASP A CA 9
ATOM 14431 C C . ASP A 1 76 ? 0.166 9.635 -3.960 1.00 0.00 76 ASP A C 9
ATOM 14432 O O . ASP A 1 76 ? -0.102 10.349 -4.926 1.00 0.00 76 ASP A O 9
ATOM 14441 N N . VAL A 1 77 ? 1.144 9.918 -3.109 1.00 0.00 77 VAL A N 9
ATOM 14442 C CA . VAL A 1 77 ? 1.969 11.110 -3.273 1.00 0.00 77 VAL A CA 9
ATOM 14443 C C . VAL A 1 77 ? 3.293 10.753 -3.950 1.00 0.00 77 VAL A C 9
ATOM 14444 O O . VAL A 1 77 ? 3.656 9.577 -4.005 1.00 0.00 77 VAL A O 9
ATOM 14457 N N . PRO A 1 78 ? 4.004 11.752 -4.511 1.00 0.00 78 PRO A N 9
ATOM 14458 C CA . PRO A 1 78 ? 5.316 11.549 -5.146 1.00 0.00 78 PRO A CA 9
ATOM 14459 C C . PRO A 1 78 ? 6.265 10.692 -4.308 1.00 0.00 78 PRO A C 9
ATOM 14460 O O . PRO A 1 78 ? 6.446 10.917 -3.109 1.00 0.00 78 PRO A O 9
ATOM 14471 N N . TRP A 1 79 ? 6.864 9.715 -4.988 1.00 0.00 79 TRP A N 9
ATOM 14472 C CA . TRP A 1 79 ? 7.705 8.681 -4.388 1.00 0.00 79 TRP A CA 9
ATOM 14473 C C . TRP A 1 79 ? 8.750 9.224 -3.413 1.00 0.00 79 TRP A C 9
ATOM 14474 O O . TRP A 1 79 ? 8.966 8.638 -2.355 1.00 0.00 79 TRP A O 9
ATOM 14495 N N . ASP A 1 80 ? 9.398 10.327 -3.764 1.00 0.00 80 ASP A N 9
ATOM 14496 C CA . ASP A 1 80 ? 10.470 10.882 -2.935 1.00 0.00 80 ASP A CA 9
ATOM 14497 C C . ASP A 1 80 ? 9.969 11.223 -1.535 1.00 0.00 80 ASP A C 9
ATOM 14498 O O . ASP A 1 80 ? 10.633 10.938 -0.538 1.00 0.00 80 ASP A O 9
ATOM 14507 N N . MET A 1 81 ? 8.785 11.812 -1.466 1.00 0.00 81 MET A N 9
ATOM 14508 C CA . MET A 1 81 ? 8.177 12.147 -0.186 1.00 0.00 81 MET A CA 9
ATOM 14509 C C . MET A 1 81 ? 7.481 10.926 0.394 1.00 0.00 81 MET A C 9
ATOM 14510 O O . MET A 1 81 ? 7.251 10.836 1.599 1.00 0.00 81 MET A O 9
ATOM 14524 N N . PHE A 1 82 ? 7.152 9.988 -0.482 1.00 0.00 82 PHE A N 9
ATOM 14525 C CA . PHE A 1 82 ? 6.395 8.813 -0.096 1.00 0.00 82 PHE A CA 9
ATOM 14526 C C . PHE A 1 82 ? 7.187 7.933 0.856 1.00 0.00 82 PHE A C 9
ATOM 14527 O O . PHE A 1 82 ? 6.733 7.633 1.961 1.00 0.00 82 PHE A O 9
ATOM 14544 N N . VAL A 1 83 ? 8.378 7.545 0.426 1.00 0.00 83 VAL A N 9
ATOM 14545 C CA . VAL A 1 83 ? 9.172 6.558 1.147 1.00 0.00 83 VAL A CA 9
ATOM 14546 C C . VAL A 1 83 ? 9.511 7.044 2.550 1.00 0.00 83 VAL A C 9
ATOM 14547 O O . VAL A 1 83 ? 9.487 6.282 3.515 1.00 0.00 83 VAL A O 9
ATOM 14560 N N . THR A 1 84 ? 9.787 8.326 2.657 1.00 0.00 84 THR A N 9
ATOM 14561 C CA . THR A 1 84 ? 10.213 8.922 3.906 1.00 0.00 84 THR A CA 9
ATOM 14562 C C . THR A 1 84 ? 9.042 9.109 4.873 1.00 0.00 84 THR A C 9
ATOM 14563 O O . THR A 1 84 ? 9.232 9.428 6.049 1.00 0.00 84 THR A O 9
ATOM 14574 N N . SER A 1 85 ? 7.828 8.911 4.373 1.00 0.00 85 SER A N 9
ATOM 14575 C CA . SER A 1 85 ? 6.634 9.103 5.177 1.00 0.00 85 SER A CA 9
ATOM 14576 C C . SER A 1 85 ? 6.055 7.771 5.635 1.00 0.00 85 SER A C 9
ATOM 14577 O O . SER A 1 85 ? 5.282 7.719 6.590 1.00 0.00 85 SER A O 9
ATOM 14585 N N . CYS A 1 86 ? 6.437 6.700 4.954 1.00 0.00 86 CYS A N 9
ATOM 14586 C CA . CYS A 1 86 ? 5.890 5.393 5.214 1.00 0.00 86 CYS A CA 9
ATOM 14587 C C . CYS A 1 86 ? 6.470 4.779 6.477 1.00 0.00 86 CYS A C 9
ATOM 14588 O O . CYS A 1 86 ? 7.659 4.456 6.544 1.00 0.00 86 CYS A O 9
ATOM 14596 N N . LYS A 1 87 ? 5.620 4.630 7.472 1.00 0.00 87 LYS A N 9
ATOM 14597 C CA . LYS A 1 87 ? 6.016 4.030 8.735 1.00 0.00 87 LYS A CA 9
ATOM 14598 C C . LYS A 1 87 ? 5.225 2.750 9.006 1.00 0.00 87 LYS A C 9
ATOM 14599 O O . LYS A 1 87 ? 5.700 1.844 9.690 1.00 0.00 87 LYS A O 9
ATOM 14618 N N . ARG A 1 88 ? 4.025 2.670 8.444 1.00 0.00 88 ARG A N 9
ATOM 14619 C CA . ARG A 1 88 ? 3.171 1.496 8.597 1.00 0.00 88 ARG A CA 9
ATOM 14620 C C . ARG A 1 88 ? 2.485 1.182 7.279 1.00 0.00 88 ARG A C 9
ATOM 14621 O O . ARG A 1 88 ? 2.302 2.070 6.445 1.00 0.00 88 ARG A O 9
ATOM 14642 N N . LEU A 1 89 ? 2.111 -0.076 7.093 1.00 0.00 89 LEU A N 9
ATOM 14643 C CA . LEU A 1 89 ? 1.543 -0.523 5.833 1.00 0.00 89 LEU A CA 9
ATOM 14644 C C . LEU A 1 89 ? 0.269 -1.329 6.077 1.00 0.00 89 LEU A C 9
ATOM 14645 O O . LEU A 1 89 ? 0.189 -2.106 7.026 1.00 0.00 89 LEU A O 9
ATOM 14661 N N . ARG A 1 90 ? -0.746 -1.103 5.263 1.00 0.00 90 ARG A N 9
ATOM 14662 C CA . ARG A 1 90 ? -1.960 -1.897 5.346 1.00 0.00 90 ARG A CA 9
ATOM 14663 C C . ARG A 1 90 ? -2.518 -2.197 3.963 1.00 0.00 90 ARG A C 9
ATOM 14664 O O . ARG A 1 90 ? -2.825 -1.287 3.210 1.00 0.00 90 ARG A O 9
ATOM 14685 N N . ILE A 1 91 ? -2.656 -3.457 3.628 1.00 0.00 91 ILE A N 9
ATOM 14686 C CA . ILE A 1 91 ? -3.397 -3.832 2.437 1.00 0.00 91 ILE A CA 9
ATOM 14687 C C . ILE A 1 91 ? -4.541 -4.709 2.867 1.00 0.00 91 ILE A C 9
ATOM 14688 O O . ILE A 1 91 ? -4.356 -5.592 3.696 1.00 0.00 91 ILE A O 9
ATOM 14704 N N . MET A 1 92 ? -5.713 -4.445 2.347 1.00 0.00 92 MET A N 9
ATOM 14705 C CA . MET A 1 92 ? -6.908 -5.128 2.808 1.00 0.00 92 MET A CA 9
ATOM 14706 C C . MET A 1 92 ? -8.017 -5.073 1.785 1.00 0.00 92 MET A C 9
ATOM 14707 O O . MET A 1 92 ? -7.962 -4.292 0.834 1.00 0.00 92 MET A O 9
ATOM 14721 N N . LYS A 1 93 ? -9.001 -5.934 1.990 1.00 0.00 93 LYS A N 9
ATOM 14722 C CA . LYS A 1 93 ? -10.154 -6.053 1.117 1.00 0.00 93 LYS A CA 9
ATOM 14723 C C . LYS A 1 93 ? -10.758 -4.691 0.778 1.00 0.00 93 LYS A C 9
ATOM 14724 O O . LYS A 1 93 ? -11.045 -3.877 1.660 1.00 0.00 93 LYS A O 9
ATOM 14743 N N . GLY A 1 94 ? -10.958 -4.472 -0.520 1.00 0.00 94 GLY A N 9
ATOM 14744 C CA . GLY A 1 94 ? -11.366 -3.169 -1.022 1.00 0.00 94 GLY A CA 9
ATOM 14745 C C . GLY A 1 94 ? -12.741 -2.768 -0.555 1.00 0.00 94 GLY A C 9
ATOM 14746 O O . GLY A 1 94 ? -13.027 -1.586 -0.358 1.00 0.00 94 GLY A O 9
ATOM 14750 N N . THR A 1 95 ? -13.581 -3.762 -0.372 1.00 0.00 95 THR A N 9
ATOM 14751 C CA . THR A 1 95 ? -14.949 -3.562 0.075 1.00 0.00 95 THR A CA 9
ATOM 14752 C C . THR A 1 95 ? -15.002 -3.038 1.509 1.00 0.00 95 THR A C 9
ATOM 14753 O O . THR A 1 95 ? -15.975 -2.407 1.918 1.00 0.00 95 THR A O 9
ATOM 14764 N N . GLU A 1 96 ? -13.943 -3.292 2.263 1.00 0.00 96 GLU A N 9
ATOM 14765 C CA . GLU A 1 96 ? -13.878 -2.874 3.655 1.00 0.00 96 GLU A CA 9
ATOM 14766 C C . GLU A 1 96 ? -13.054 -1.597 3.800 1.00 0.00 96 GLU A C 9
ATOM 14767 O O . GLU A 1 96 ? -13.154 -0.886 4.802 1.00 0.00 96 GLU A O 9
ATOM 14779 N N . ALA A 1 97 ? -12.253 -1.303 2.783 1.00 0.00 97 ALA A N 9
ATOM 14780 C CA . ALA A 1 97 ? -11.465 -0.075 2.752 1.00 0.00 97 ALA A CA 9
ATOM 14781 C C . ALA A 1 97 ? -12.369 1.126 2.533 1.00 0.00 97 ALA A C 9
ATOM 14782 O O . ALA A 1 97 ? -12.023 2.259 2.864 1.00 0.00 97 ALA A O 9
ATOM 14789 N N . LYS A 1 98 ? -13.533 0.856 1.971 1.00 0.00 98 LYS A N 9
ATOM 14790 C CA . LYS A 1 98 ? -14.542 1.877 1.721 1.00 0.00 98 LYS A CA 9
ATOM 14791 C C . LYS A 1 98 ? -14.941 2.597 3.008 1.00 0.00 98 LYS A C 9
ATOM 14792 O O . LYS A 1 98 ? -15.363 3.751 2.979 1.00 0.00 98 LYS A O 9
ATOM 14811 N N . GLY A 1 99 ? -14.783 1.907 4.133 1.00 0.00 99 GLY A N 9
ATOM 14812 C CA . GLY A 1 99 ? -15.185 2.450 5.412 1.00 0.00 99 GLY A CA 9
ATOM 14813 C C . GLY A 1 99 ? -14.363 3.646 5.857 1.00 0.00 99 GLY A C 9
ATOM 14814 O O . GLY A 1 99 ? -14.891 4.553 6.497 1.00 0.00 99 GLY A O 9
ATOM 14818 N N . LEU A 1 100 ? -13.077 3.670 5.520 1.00 0.00 100 LEU A N 9
ATOM 14819 C CA . LEU A 1 100 ? -12.206 4.738 6.004 1.00 0.00 100 LEU A CA 9
ATOM 14820 C C . LEU A 1 100 ? -12.385 6.023 5.204 1.00 0.00 100 LEU A C 9
ATOM 14821 O O . LEU A 1 100 ? -12.074 7.103 5.704 1.00 0.00 100 LEU A O 9
ATOM 14837 N N . GLY A 1 101 ? -12.903 5.879 3.977 1.00 0.00 101 GLY A N 9
ATOM 14838 C CA . GLY A 1 101 ? -13.185 7.011 3.086 1.00 0.00 101 GLY A CA 9
ATOM 14839 C C . GLY A 1 101 ? -12.270 8.205 3.282 1.00 0.00 101 GLY A C 9
ATOM 14840 O O . GLY A 1 101 ? -12.720 9.280 3.682 1.00 0.00 101 GLY A O 9
ATOM 14844 N N . CYS A 1 102 ? -10.991 8.020 3.001 1.00 0.00 102 CYS A N 9
ATOM 14845 C CA . CYS A 1 102 ? -10.006 9.059 3.249 1.00 0.00 102 CYS A CA 9
ATOM 14846 C C . CYS A 1 102 ? -9.748 9.893 2.006 1.00 0.00 102 CYS A C 9
ATOM 14847 O O . CYS A 1 102 ? -9.037 9.476 1.092 1.00 0.00 102 CYS A O 9
ATOM 14855 N N . GLY A 1 103 ? -10.353 11.073 1.987 1.00 0.00 103 GLY A N 9
ATOM 14856 C CA . GLY A 1 103 ? -10.135 12.018 0.915 1.00 0.00 103 GLY A CA 9
ATOM 14857 C C . GLY A 1 103 ? -10.615 11.502 -0.424 1.00 0.00 103 GLY A C 9
ATOM 14858 O O . GLY A 1 103 ? -11.808 11.253 -0.608 1.00 0.00 103 GLY A O 9
ATOM 14862 N N . VAL A 1 104 ? -9.688 11.341 -1.360 1.00 0.00 104 VAL A N 9
ATOM 14863 C CA . VAL A 1 104 ? -10.015 10.785 -2.664 1.00 0.00 104 VAL A CA 9
ATOM 14864 C C . VAL A 1 104 ? -10.051 9.263 -2.575 1.00 0.00 104 VAL A C 9
ATOM 14865 O O . VAL A 1 104 ? -9.124 8.573 -3.000 1.00 0.00 104 VAL A O 9
ATOM 14878 N N . GLY A 1 105 ? -11.110 8.759 -1.970 1.00 0.00 105 GLY A N 9
ATOM 14879 C CA . GLY A 1 105 ? -11.307 7.333 -1.856 1.00 0.00 105 GLY A CA 9
ATOM 14880 C C . GLY A 1 105 ? -12.744 6.965 -2.141 1.00 0.00 105 GLY A C 9
ATOM 14881 O O . GLY A 1 105 ? -13.378 7.580 -2.999 1.00 0.00 105 GLY A O 9
ATOM 14885 N N . SER A 1 106 ? -13.271 5.988 -1.418 1.00 0.00 106 SER A N 9
ATOM 14886 C CA . SER A 1 106 ? -14.656 5.588 -1.596 1.00 0.00 106 SER A CA 9
ATOM 14887 C C . SER A 1 106 ? -15.573 6.627 -0.961 1.00 0.00 106 SER A C 9
ATOM 14888 O O . SER A 1 106 ? -15.614 6.756 0.264 1.00 0.00 106 SER A O 9
ATOM 14896 N N . HIS A 1 107 ? -16.290 7.362 -1.810 1.00 0.00 107 HIS A N 9
ATOM 14897 C CA . HIS A 1 107 ? -17.136 8.473 -1.377 1.00 0.00 107 HIS A CA 9
ATOM 14898 C C . HIS A 1 107 ? -16.291 9.588 -0.777 1.00 0.00 107 HIS A C 9
ATOM 14899 O O . HIS A 1 107 ? -16.103 9.608 0.458 1.00 0.00 107 HIS A O 9
ATOM 14914 N N . HIS A 1 1 ? 25.889 -4.647 -6.659 1.00 0.00 1 HIS A N 10
ATOM 14915 C CA . HIS A 1 1 ? 25.208 -4.290 -7.924 1.00 0.00 1 HIS A CA 10
ATOM 14916 C C . HIS A 1 1 ? 23.706 -4.507 -7.793 1.00 0.00 1 HIS A C 10
ATOM 14917 O O . HIS A 1 1 ? 22.926 -3.556 -7.830 1.00 0.00 1 HIS A O 10
ATOM 14934 N N . GLU A 1 2 ? 23.300 -5.760 -7.633 1.00 0.00 2 GLU A N 10
ATOM 14935 C CA . GLU A 1 2 ? 21.893 -6.076 -7.463 1.00 0.00 2 GLU A CA 10
ATOM 14936 C C . GLU A 1 2 ? 21.556 -6.175 -5.983 1.00 0.00 2 GLU A C 10
ATOM 14937 O O . GLU A 1 2 ? 21.289 -7.255 -5.449 1.00 0.00 2 GLU A O 10
ATOM 14949 N N . ALA A 1 3 ? 21.588 -5.035 -5.326 1.00 0.00 3 ALA A N 10
ATOM 14950 C CA . ALA A 1 3 ? 21.268 -4.947 -3.912 1.00 0.00 3 ALA A CA 10
ATOM 14951 C C . ALA A 1 3 ? 20.753 -3.556 -3.583 1.00 0.00 3 ALA A C 10
ATOM 14952 O O . ALA A 1 3 ? 21.500 -2.577 -3.642 1.00 0.00 3 ALA A O 10
ATOM 14959 N N . ASP A 1 4 ? 19.474 -3.469 -3.260 1.00 0.00 4 ASP A N 10
ATOM 14960 C CA . ASP A 1 4 ? 18.852 -2.192 -2.947 1.00 0.00 4 ASP A CA 10
ATOM 14961 C C . ASP A 1 4 ? 19.054 -1.849 -1.478 1.00 0.00 4 ASP A C 10
ATOM 14962 O O . ASP A 1 4 ? 19.117 -2.740 -0.626 1.00 0.00 4 ASP A O 10
ATOM 14971 N N . VAL A 1 5 ? 19.144 -0.562 -1.187 1.00 0.00 5 VAL A N 10
ATOM 14972 C CA . VAL A 1 5 ? 19.437 -0.099 0.160 1.00 0.00 5 VAL A CA 10
ATOM 14973 C C . VAL A 1 5 ? 18.189 0.437 0.859 1.00 0.00 5 VAL A C 10
ATOM 14974 O O . VAL A 1 5 ? 18.241 1.450 1.557 1.00 0.00 5 VAL A O 10
ATOM 14987 N N . GLY A 1 6 ? 17.061 -0.232 0.657 1.00 0.00 6 GLY A N 10
ATOM 14988 C CA . GLY A 1 6 ? 15.853 0.148 1.357 1.00 0.00 6 GLY A CA 10
ATOM 14989 C C . GLY A 1 6 ? 15.913 -0.199 2.819 1.00 0.00 6 GLY A C 10
ATOM 14990 O O . GLY A 1 6 ? 15.731 -1.352 3.211 1.00 0.00 6 GLY A O 10
ATOM 14994 N N . GLY A 1 7 ? 16.165 0.812 3.610 1.00 0.00 7 GLY A N 10
ATOM 14995 C CA . GLY A 1 7 ? 16.252 0.646 5.047 1.00 0.00 7 GLY A CA 10
ATOM 14996 C C . GLY A 1 7 ? 14.922 0.891 5.722 1.00 0.00 7 GLY A C 10
ATOM 14997 O O . GLY A 1 7 ? 14.771 0.671 6.922 1.00 0.00 7 GLY A O 10
ATOM 15001 N N . ILE A 1 8 ? 13.961 1.364 4.944 1.00 0.00 8 ILE A N 10
ATOM 15002 C CA . ILE A 1 8 ? 12.610 1.561 5.432 1.00 0.00 8 ILE A CA 10
ATOM 15003 C C . ILE A 1 8 ? 11.842 0.249 5.392 1.00 0.00 8 ILE A C 10
ATOM 15004 O O . ILE A 1 8 ? 11.522 -0.271 4.315 1.00 0.00 8 ILE A O 10
ATOM 15020 N N . PHE A 1 9 ? 11.567 -0.285 6.568 1.00 0.00 9 PHE A N 10
ATOM 15021 C CA . PHE A 1 9 ? 10.845 -1.537 6.691 1.00 0.00 9 PHE A CA 10
ATOM 15022 C C . PHE A 1 9 ? 9.473 -1.276 7.281 1.00 0.00 9 PHE A C 10
ATOM 15023 O O . PHE A 1 9 ? 9.356 -0.816 8.417 1.00 0.00 9 PHE A O 10
ATOM 15040 N N . VAL A 1 10 ? 8.438 -1.554 6.513 1.00 0.00 10 VAL A N 10
ATOM 15041 C CA . VAL A 1 10 ? 7.084 -1.363 6.992 1.00 0.00 10 VAL A CA 10
ATOM 15042 C C . VAL A 1 10 ? 6.371 -2.706 7.052 1.00 0.00 10 VAL A C 10
ATOM 15043 O O . VAL A 1 10 ? 6.693 -3.632 6.303 1.00 0.00 10 VAL A O 10
ATOM 15056 N N . LYS A 1 11 ? 5.414 -2.816 7.948 1.00 0.00 11 LYS A N 10
ATOM 15057 C CA . LYS A 1 11 ? 4.713 -4.066 8.147 1.00 0.00 11 LYS A CA 10
ATOM 15058 C C . LYS A 1 11 ? 3.443 -4.084 7.334 1.00 0.00 11 LYS A C 10
ATOM 15059 O O . LYS A 1 11 ? 2.705 -3.112 7.336 1.00 0.00 11 LYS A O 10
ATOM 15078 N N . VAL A 1 12 ? 3.219 -5.181 6.633 1.00 0.00 12 VAL A N 10
ATOM 15079 C CA . VAL A 1 12 ? 1.979 -5.408 5.917 1.00 0.00 12 VAL A CA 10
ATOM 15080 C C . VAL A 1 12 ? 1.645 -6.883 5.873 1.00 0.00 12 VAL A C 10
ATOM 15081 O O . VAL A 1 12 ? 2.439 -7.709 5.420 1.00 0.00 12 VAL A O 10
ATOM 15094 N N . SER A 1 13 ? 0.489 -7.208 6.380 1.00 0.00 13 SER A N 10
ATOM 15095 C CA . SER A 1 13 ? -0.126 -8.496 6.097 1.00 0.00 13 SER A CA 10
ATOM 15096 C C . SER A 1 13 ? -1.603 -8.420 6.379 1.00 0.00 13 SER A C 10
ATOM 15097 O O . SER A 1 13 ? -1.984 -8.268 7.539 1.00 0.00 13 SER A O 10
ATOM 15105 N N . MET A 1 14 ? -2.451 -8.503 5.373 1.00 0.00 14 MET A N 10
ATOM 15106 C CA . MET A 1 14 ? -3.864 -8.520 5.669 1.00 0.00 14 MET A CA 10
ATOM 15107 C C . MET A 1 14 ? -4.737 -8.904 4.484 1.00 0.00 14 MET A C 10
ATOM 15108 O O . MET A 1 14 ? -4.459 -8.525 3.348 1.00 0.00 14 MET A O 10
ATOM 15122 N N . ASP A 1 15 ? -5.787 -9.675 4.759 1.00 0.00 15 ASP A N 10
ATOM 15123 C CA . ASP A 1 15 ? -6.906 -9.812 3.832 1.00 0.00 15 ASP A CA 10
ATOM 15124 C C . ASP A 1 15 ? -8.248 -9.849 4.569 1.00 0.00 15 ASP A C 10
ATOM 15125 O O . ASP A 1 15 ? -8.857 -10.901 4.733 1.00 0.00 15 ASP A O 10
ATOM 15134 N N . GLY A 1 16 ? -8.708 -8.683 5.011 1.00 0.00 16 GLY A N 10
ATOM 15135 C CA . GLY A 1 16 ? -9.990 -8.584 5.697 1.00 0.00 16 GLY A CA 10
ATOM 15136 C C . GLY A 1 16 ? -9.854 -8.787 7.192 1.00 0.00 16 GLY A C 10
ATOM 15137 O O . GLY A 1 16 ? -10.602 -8.219 7.985 1.00 0.00 16 GLY A O 10
ATOM 15141 N N . ALA A 1 17 ? -8.879 -9.591 7.562 1.00 0.00 17 ALA A N 10
ATOM 15142 C CA . ALA A 1 17 ? -8.573 -9.866 8.956 1.00 0.00 17 ALA A CA 10
ATOM 15143 C C . ALA A 1 17 ? -7.133 -9.455 9.229 1.00 0.00 17 ALA A C 10
ATOM 15144 O O . ALA A 1 17 ? -6.323 -9.483 8.322 1.00 0.00 17 ALA A O 10
ATOM 15151 N N . PRO A 1 18 ? -6.799 -9.043 10.459 1.00 0.00 18 PRO A N 10
ATOM 15152 C CA . PRO A 1 18 ? -5.456 -8.534 10.784 1.00 0.00 18 PRO A CA 10
ATOM 15153 C C . PRO A 1 18 ? -4.373 -9.621 10.810 1.00 0.00 18 PRO A C 10
ATOM 15154 O O . PRO A 1 18 ? -4.533 -10.661 11.450 1.00 0.00 18 PRO A O 10
ATOM 15165 N N . TYR A 1 19 ? -3.272 -9.365 10.103 1.00 0.00 19 TYR A N 10
ATOM 15166 C CA . TYR A 1 19 ? -2.107 -10.255 10.093 1.00 0.00 19 TYR A CA 10
ATOM 15167 C C . TYR A 1 19 ? -0.837 -9.417 10.253 1.00 0.00 19 TYR A C 10
ATOM 15168 O O . TYR A 1 19 ? -0.904 -8.187 10.211 1.00 0.00 19 TYR A O 10
ATOM 15186 N N . LEU A 1 20 ? 0.318 -10.067 10.416 1.00 0.00 20 LEU A N 10
ATOM 15187 C CA . LEU A 1 20 ? 1.580 -9.337 10.542 1.00 0.00 20 LEU A CA 10
ATOM 15188 C C . LEU A 1 20 ? 2.707 -9.968 9.712 1.00 0.00 20 LEU A C 10
ATOM 15189 O O . LEU A 1 20 ? 3.255 -11.010 10.069 1.00 0.00 20 LEU A O 10
ATOM 15205 N N . ARG A 1 21 ? 3.018 -9.331 8.589 1.00 0.00 21 ARG A N 10
ATOM 15206 C CA . ARG A 1 21 ? 4.221 -9.604 7.798 1.00 0.00 21 ARG A CA 10
ATOM 15207 C C . ARG A 1 21 ? 4.900 -8.268 7.530 1.00 0.00 21 ARG A C 10
ATOM 15208 O O . ARG A 1 21 ? 4.346 -7.236 7.896 1.00 0.00 21 ARG A O 10
ATOM 15229 N N . LYS A 1 22 ? 6.090 -8.258 6.944 1.00 0.00 22 LYS A N 10
ATOM 15230 C CA . LYS A 1 22 ? 6.714 -6.986 6.582 1.00 0.00 22 LYS A CA 10
ATOM 15231 C C . LYS A 1 22 ? 7.361 -7.056 5.206 1.00 0.00 22 LYS A C 10
ATOM 15232 O O . LYS A 1 22 ? 7.825 -8.114 4.782 1.00 0.00 22 LYS A O 10
ATOM 15251 N N . ILE A 1 23 ? 7.378 -5.924 4.515 1.00 0.00 23 ILE A N 10
ATOM 15252 C CA . ILE A 1 23 ? 8.133 -5.782 3.278 1.00 0.00 23 ILE A CA 10
ATOM 15253 C C . ILE A 1 23 ? 9.004 -4.544 3.317 1.00 0.00 23 ILE A C 10
ATOM 15254 O O . ILE A 1 23 ? 8.942 -3.747 4.257 1.00 0.00 23 ILE A O 10
ATOM 15270 N N . ASP A 1 24 ? 9.805 -4.379 2.283 1.00 0.00 24 ASP A N 10
ATOM 15271 C CA . ASP A 1 24 ? 10.750 -3.279 2.222 1.00 0.00 24 ASP A CA 10
ATOM 15272 C C . ASP A 1 24 ? 10.276 -2.297 1.169 1.00 0.00 24 ASP A C 10
ATOM 15273 O O . ASP A 1 24 ? 10.083 -2.655 0.013 1.00 0.00 24 ASP A O 10
ATOM 15282 N N . LEU A 1 25 ? 10.116 -1.045 1.581 1.00 0.00 25 LEU A N 10
ATOM 15283 C CA . LEU A 1 25 ? 9.412 -0.059 0.772 1.00 0.00 25 LEU A CA 10
ATOM 15284 C C . LEU A 1 25 ? 10.227 0.373 -0.443 1.00 0.00 25 LEU A C 10
ATOM 15285 O O . LEU A 1 25 ? 9.707 0.458 -1.549 1.00 0.00 25 LEU A O 10
ATOM 15301 N N . ARG A 1 26 ? 11.511 0.639 -0.233 1.00 0.00 26 ARG A N 10
ATOM 15302 C CA . ARG A 1 26 ? 12.339 1.224 -1.283 1.00 0.00 26 ARG A CA 10
ATOM 15303 C C . ARG A 1 26 ? 12.807 0.206 -2.309 1.00 0.00 26 ARG A C 10
ATOM 15304 O O . ARG A 1 26 ? 13.119 0.576 -3.437 1.00 0.00 26 ARG A O 10
ATOM 15325 N N . VAL A 1 27 ? 12.839 -1.071 -1.937 1.00 0.00 27 VAL A N 10
ATOM 15326 C CA . VAL A 1 27 ? 13.421 -2.096 -2.803 1.00 0.00 27 VAL A CA 10
ATOM 15327 C C . VAL A 1 27 ? 12.620 -2.270 -4.088 1.00 0.00 27 VAL A C 10
ATOM 15328 O O . VAL A 1 27 ? 13.067 -2.932 -5.026 1.00 0.00 27 VAL A O 10
ATOM 15341 N N . TYR A 1 28 ? 11.438 -1.673 -4.131 1.00 0.00 28 TYR A N 10
ATOM 15342 C CA . TYR A 1 28 ? 10.604 -1.738 -5.319 1.00 0.00 28 TYR A CA 10
ATOM 15343 C C . TYR A 1 28 ? 11.006 -0.659 -6.314 1.00 0.00 28 TYR A C 10
ATOM 15344 O O . TYR A 1 28 ? 10.819 -0.808 -7.519 1.00 0.00 28 TYR A O 10
ATOM 15362 N N . GLY A 1 29 ? 11.559 0.425 -5.774 1.00 0.00 29 GLY A N 10
ATOM 15363 C CA . GLY A 1 29 ? 12.121 1.500 -6.584 1.00 0.00 29 GLY A CA 10
ATOM 15364 C C . GLY A 1 29 ? 11.127 2.128 -7.541 1.00 0.00 29 GLY A C 10
ATOM 15365 O O . GLY A 1 29 ? 11.515 2.861 -8.450 1.00 0.00 29 GLY A O 10
ATOM 15369 N N . GLY A 1 30 ? 9.850 1.860 -7.327 1.00 0.00 30 GLY A N 10
ATOM 15370 C CA . GLY A 1 30 ? 8.826 2.348 -8.219 1.00 0.00 30 GLY A CA 10
ATOM 15371 C C . GLY A 1 30 ? 7.507 1.657 -7.974 1.00 0.00 30 GLY A C 10
ATOM 15372 O O . GLY A 1 30 ? 7.446 0.668 -7.238 1.00 0.00 30 GLY A O 10
ATOM 15376 N N . TYR A 1 31 ? 6.456 2.171 -8.589 1.00 0.00 31 TYR A N 10
ATOM 15377 C CA . TYR A 1 31 ? 5.110 1.669 -8.360 1.00 0.00 31 TYR A CA 10
ATOM 15378 C C . TYR A 1 31 ? 4.903 0.282 -8.959 1.00 0.00 31 TYR A C 10
ATOM 15379 O O . TYR A 1 31 ? 4.158 -0.523 -8.408 1.00 0.00 31 TYR A O 10
ATOM 15397 N N . SER A 1 32 ? 5.570 -0.001 -10.075 1.00 0.00 32 SER A N 10
ATOM 15398 C CA . SER A 1 32 ? 5.389 -1.277 -10.765 1.00 0.00 32 SER A CA 10
ATOM 15399 C C . SER A 1 32 ? 5.743 -2.450 -9.858 1.00 0.00 32 SER A C 10
ATOM 15400 O O . SER A 1 32 ? 4.936 -3.357 -9.662 1.00 0.00 32 SER A O 10
ATOM 15408 N N . GLU A 1 33 ? 6.944 -2.419 -9.298 1.00 0.00 33 GLU A N 10
ATOM 15409 C CA . GLU A 1 33 ? 7.400 -3.483 -8.418 1.00 0.00 33 GLU A CA 10
ATOM 15410 C C . GLU A 1 33 ? 6.698 -3.405 -7.070 1.00 0.00 33 GLU A C 10
ATOM 15411 O O . GLU A 1 33 ? 6.487 -4.425 -6.411 1.00 0.00 33 GLU A O 10
ATOM 15423 N N . LEU A 1 34 ? 6.337 -2.192 -6.669 1.00 0.00 34 LEU A N 10
ATOM 15424 C CA . LEU A 1 34 ? 5.600 -1.979 -5.429 1.00 0.00 34 LEU A CA 10
ATOM 15425 C C . LEU A 1 34 ? 4.274 -2.727 -5.465 1.00 0.00 34 LEU A C 10
ATOM 15426 O O . LEU A 1 34 ? 3.998 -3.563 -4.610 1.00 0.00 34 LEU A O 10
ATOM 15442 N N . LEU A 1 35 ? 3.483 -2.447 -6.494 1.00 0.00 35 LEU A N 10
ATOM 15443 C CA . LEU A 1 35 ? 2.174 -3.051 -6.658 1.00 0.00 35 LEU A CA 10
ATOM 15444 C C . LEU A 1 35 ? 2.288 -4.547 -6.914 1.00 0.00 35 LEU A C 10
ATOM 15445 O O . LEU A 1 35 ? 1.476 -5.345 -6.440 1.00 0.00 35 LEU A O 10
ATOM 15461 N N . LYS A 1 36 ? 3.325 -4.908 -7.645 1.00 0.00 36 LYS A N 10
ATOM 15462 C CA . LYS A 1 36 ? 3.562 -6.288 -8.043 1.00 0.00 36 LYS A CA 10
ATOM 15463 C C . LYS A 1 36 ? 3.829 -7.178 -6.828 1.00 0.00 36 LYS A C 10
ATOM 15464 O O . LYS A 1 36 ? 3.453 -8.352 -6.808 1.00 0.00 36 LYS A O 10
ATOM 15483 N N . ALA A 1 37 ? 4.474 -6.613 -5.815 1.00 0.00 37 ALA A N 10
ATOM 15484 C CA . ALA A 1 37 ? 4.801 -7.359 -4.605 1.00 0.00 37 ALA A CA 10
ATOM 15485 C C . ALA A 1 37 ? 3.554 -7.619 -3.769 1.00 0.00 37 ALA A C 10
ATOM 15486 O O . ALA A 1 37 ? 3.440 -8.645 -3.110 1.00 0.00 37 ALA A O 10
ATOM 15493 N N . LEU A 1 38 ? 2.621 -6.685 -3.818 1.00 0.00 38 LEU A N 10
ATOM 15494 C CA . LEU A 1 38 ? 1.362 -6.800 -3.083 1.00 0.00 38 LEU A CA 10
ATOM 15495 C C . LEU A 1 38 ? 0.545 -7.933 -3.656 1.00 0.00 38 LEU A C 10
ATOM 15496 O O . LEU A 1 38 ? 0.076 -8.809 -2.931 1.00 0.00 38 LEU A O 10
ATOM 15512 N N . GLU A 1 39 ? 0.373 -7.890 -4.973 1.00 0.00 39 GLU A N 10
ATOM 15513 C CA . GLU A 1 39 ? -0.267 -8.978 -5.700 1.00 0.00 39 GLU A CA 10
ATOM 15514 C C . GLU A 1 39 ? 0.410 -10.298 -5.358 1.00 0.00 39 GLU A C 10
ATOM 15515 O O . GLU A 1 39 ? -0.227 -11.350 -5.302 1.00 0.00 39 GLU A O 10
ATOM 15527 N N . THR A 1 40 ? 1.705 -10.210 -5.101 1.00 0.00 40 THR A N 10
ATOM 15528 C CA . THR A 1 40 ? 2.506 -11.359 -4.739 1.00 0.00 40 THR A CA 10
ATOM 15529 C C . THR A 1 40 ? 2.178 -11.853 -3.329 1.00 0.00 40 THR A C 10
ATOM 15530 O O . THR A 1 40 ? 2.200 -13.055 -3.064 1.00 0.00 40 THR A O 10
ATOM 15541 N N . MET A 1 41 ? 1.850 -10.928 -2.435 1.00 0.00 41 MET A N 10
ATOM 15542 C CA . MET A 1 41 ? 1.719 -11.249 -1.025 1.00 0.00 41 MET A CA 10
ATOM 15543 C C . MET A 1 41 ? 0.571 -12.223 -0.768 1.00 0.00 41 MET A C 10
ATOM 15544 O O . MET A 1 41 ? 0.773 -13.302 -0.211 1.00 0.00 41 MET A O 10
ATOM 15558 N N . PHE A 1 42 ? -0.627 -11.847 -1.190 1.00 0.00 42 PHE A N 10
ATOM 15559 C CA . PHE A 1 42 ? -1.815 -12.674 -0.949 1.00 0.00 42 PHE A CA 10
ATOM 15560 C C . PHE A 1 42 ? -2.323 -13.333 -2.224 1.00 0.00 42 PHE A C 10
ATOM 15561 O O . PHE A 1 42 ? -3.440 -13.851 -2.271 1.00 0.00 42 PHE A O 10
ATOM 15578 N N . LYS A 1 43 ? -1.490 -13.284 -3.256 1.00 0.00 43 LYS A N 10
ATOM 15579 C CA . LYS A 1 43 ? -1.701 -14.031 -4.503 1.00 0.00 43 LYS A CA 10
ATOM 15580 C C . LYS A 1 43 ? -2.988 -13.609 -5.223 1.00 0.00 43 LYS A C 10
ATOM 15581 O O . LYS A 1 43 ? -3.826 -14.448 -5.558 1.00 0.00 43 LYS A O 10
ATOM 15600 N N . LEU A 1 44 ? -3.138 -12.317 -5.477 1.00 0.00 44 LEU A N 10
ATOM 15601 C CA . LEU A 1 44 ? -4.334 -11.806 -6.145 1.00 0.00 44 LEU A CA 10
ATOM 15602 C C . LEU A 1 44 ? -4.009 -10.553 -6.953 1.00 0.00 44 LEU A C 10
ATOM 15603 O O . LEU A 1 44 ? -2.844 -10.190 -7.090 1.00 0.00 44 LEU A O 10
ATOM 15619 N N . THR A 1 45 ? -5.035 -9.903 -7.487 1.00 0.00 45 THR A N 10
ATOM 15620 C CA . THR A 1 45 ? -4.840 -8.764 -8.375 1.00 0.00 45 THR A CA 10
ATOM 15621 C C . THR A 1 45 ? -5.035 -7.429 -7.652 1.00 0.00 45 THR A C 10
ATOM 15622 O O . THR A 1 45 ? -6.061 -7.205 -7.007 1.00 0.00 45 THR A O 10
ATOM 15633 N N . ILE A 1 46 ? -4.054 -6.545 -7.780 1.00 0.00 46 ILE A N 10
ATOM 15634 C CA . ILE A 1 46 ? -4.156 -5.193 -7.243 1.00 0.00 46 ILE A CA 10
ATOM 15635 C C . ILE A 1 46 ? -4.395 -4.201 -8.372 1.00 0.00 46 ILE A C 10
ATOM 15636 O O . ILE A 1 46 ? -3.726 -4.258 -9.405 1.00 0.00 46 ILE A O 10
ATOM 15652 N N . GLY A 1 47 ? -5.351 -3.305 -8.184 1.00 0.00 47 GLY A N 10
ATOM 15653 C CA . GLY A 1 47 ? -5.527 -2.226 -9.120 1.00 0.00 47 GLY A CA 10
ATOM 15654 C C . GLY A 1 47 ? -4.745 -1.008 -8.702 1.00 0.00 47 GLY A C 10
ATOM 15655 O O . GLY A 1 47 ? -4.707 -0.662 -7.521 1.00 0.00 47 GLY A O 10
ATOM 15659 N N . GLU A 1 48 ? -4.156 -0.351 -9.678 1.00 0.00 48 GLU A N 10
ATOM 15660 C CA . GLU A 1 48 ? -3.248 0.769 -9.434 1.00 0.00 48 GLU A CA 10
ATOM 15661 C C . GLU A 1 48 ? -3.986 1.996 -8.919 1.00 0.00 48 GLU A C 10
ATOM 15662 O O . GLU A 1 48 ? -5.208 1.983 -8.733 1.00 0.00 48 GLU A O 10
ATOM 15674 N N . TYR A 1 49 ? -3.225 3.053 -8.688 1.00 0.00 49 TYR A N 10
ATOM 15675 C CA . TYR A 1 49 ? -3.778 4.309 -8.210 1.00 0.00 49 TYR A CA 10
ATOM 15676 C C . TYR A 1 49 ? -4.533 5.024 -9.326 1.00 0.00 49 TYR A C 10
ATOM 15677 O O . TYR A 1 49 ? -3.989 5.897 -10.004 1.00 0.00 49 TYR A O 10
ATOM 15695 N N . SER A 1 50 ? -5.772 4.613 -9.534 1.00 0.00 50 SER A N 10
ATOM 15696 C CA . SER A 1 50 ? -6.668 5.283 -10.458 1.00 0.00 50 SER A CA 10
ATOM 15697 C C . SER A 1 50 ? -6.953 6.689 -9.953 1.00 0.00 50 SER A C 10
ATOM 15698 O O . SER A 1 50 ? -7.567 6.846 -8.916 1.00 0.00 50 SER A O 10
ATOM 15706 N N . GLU A 1 51 ? -6.537 7.702 -10.697 1.00 0.00 51 GLU A N 10
ATOM 15707 C CA . GLU A 1 51 ? -6.559 9.082 -10.209 1.00 0.00 51 GLU A CA 10
ATOM 15708 C C . GLU A 1 51 ? -7.974 9.538 -9.823 1.00 0.00 51 GLU A C 10
ATOM 15709 O O . GLU A 1 51 ? -8.144 10.503 -9.075 1.00 0.00 51 GLU A O 10
ATOM 15721 N N . ARG A 1 52 ? -8.978 8.829 -10.317 1.00 0.00 52 ARG A N 10
ATOM 15722 C CA . ARG A 1 52 ? -10.366 9.190 -10.076 1.00 0.00 52 ARG A CA 10
ATOM 15723 C C . ARG A 1 52 ? -10.784 8.972 -8.606 1.00 0.00 52 ARG A C 10
ATOM 15724 O O . ARG A 1 52 ? -11.379 9.862 -8.003 1.00 0.00 52 ARG A O 10
ATOM 15745 N N . GLU A 1 53 ? -10.498 7.796 -8.034 1.00 0.00 53 GLU A N 10
ATOM 15746 C CA . GLU A 1 53 ? -10.766 7.563 -6.605 1.00 0.00 53 GLU A CA 10
ATOM 15747 C C . GLU A 1 53 ? -9.483 7.221 -5.850 1.00 0.00 53 GLU A C 10
ATOM 15748 O O . GLU A 1 53 ? -9.343 7.492 -4.660 1.00 0.00 53 GLU A O 10
ATOM 15760 N N . GLY A 1 54 ? -8.557 6.646 -6.603 1.00 0.00 54 GLY A N 10
ATOM 15761 C CA . GLY A 1 54 ? -7.266 6.168 -6.129 1.00 0.00 54 GLY A CA 10
ATOM 15762 C C . GLY A 1 54 ? -7.267 5.347 -4.854 1.00 0.00 54 GLY A C 10
ATOM 15763 O O . GLY A 1 54 ? -6.202 5.010 -4.366 1.00 0.00 54 GLY A O 10
ATOM 15767 N N . TYR A 1 55 ? -8.420 4.966 -4.331 1.00 0.00 55 TYR A N 10
ATOM 15768 C CA . TYR A 1 55 ? -8.437 4.146 -3.126 1.00 0.00 55 TYR A CA 10
ATOM 15769 C C . TYR A 1 55 ? -9.288 2.909 -3.317 1.00 0.00 55 TYR A C 10
ATOM 15770 O O . TYR A 1 55 ? -9.553 2.184 -2.362 1.00 0.00 55 TYR A O 10
ATOM 15788 N N . LYS A 1 56 ? -9.715 2.655 -4.546 1.00 0.00 56 LYS A N 10
ATOM 15789 C CA . LYS A 1 56 ? -10.676 1.601 -4.782 1.00 0.00 56 LYS A CA 10
ATOM 15790 C C . LYS A 1 56 ? -10.023 0.233 -4.668 1.00 0.00 56 LYS A C 10
ATOM 15791 O O . LYS A 1 56 ? -10.681 -0.761 -4.370 1.00 0.00 56 LYS A O 10
ATOM 15810 N N . GLY A 1 57 ? -8.710 0.209 -4.891 1.00 0.00 57 GLY A N 10
ATOM 15811 C CA . GLY A 1 57 ? -7.954 -1.031 -4.922 1.00 0.00 57 GLY A CA 10
ATOM 15812 C C . GLY A 1 57 ? -8.408 -2.022 -5.984 1.00 0.00 57 GLY A C 10
ATOM 15813 O O . GLY A 1 57 ? -7.733 -3.027 -6.214 1.00 0.00 57 GLY A O 10
ATOM 15817 N N . SER A 1 58 ? -9.529 -1.724 -6.641 1.00 0.00 58 SER A N 10
ATOM 15818 C CA . SER A 1 58 ? -10.190 -2.654 -7.546 1.00 0.00 58 SER A CA 10
ATOM 15819 C C . SER A 1 58 ? -10.785 -3.808 -6.737 1.00 0.00 58 SER A C 10
ATOM 15820 O O . SER A 1 58 ? -12.004 -3.894 -6.581 1.00 0.00 58 SER A O 10
ATOM 15828 N N . GLU A 1 59 ? -9.935 -4.696 -6.226 1.00 0.00 59 GLU A N 10
ATOM 15829 C CA . GLU A 1 59 ? -10.366 -5.643 -5.211 1.00 0.00 59 GLU A CA 10
ATOM 15830 C C . GLU A 1 59 ? -9.565 -5.471 -3.924 1.00 0.00 59 GLU A C 10
ATOM 15831 O O . GLU A 1 59 ? -10.053 -5.785 -2.844 1.00 0.00 59 GLU A O 10
ATOM 15843 N N . TYR A 1 60 ? -8.333 -4.994 -4.034 1.00 0.00 60 TYR A N 10
ATOM 15844 C CA . TYR A 1 60 ? -7.517 -4.730 -2.854 1.00 0.00 60 TYR A CA 10
ATOM 15845 C C . TYR A 1 60 ? -6.828 -3.390 -2.961 1.00 0.00 60 TYR A C 10
ATOM 15846 O O . TYR A 1 60 ? -6.104 -3.127 -3.919 1.00 0.00 60 TYR A O 10
ATOM 15864 N N . ALA A 1 61 ? -7.040 -2.556 -1.961 1.00 0.00 61 ALA A N 10
ATOM 15865 C CA . ALA A 1 61 ? -6.435 -1.244 -1.922 1.00 0.00 61 ALA A CA 10
ATOM 15866 C C . ALA A 1 61 ? -5.254 -1.239 -0.966 1.00 0.00 61 ALA A C 10
ATOM 15867 O O . ALA A 1 61 ? -5.432 -1.302 0.253 1.00 0.00 61 ALA A O 10
ATOM 15874 N N . PRO A 1 62 ? -4.029 -1.217 -1.504 1.00 0.00 62 PRO A N 10
ATOM 15875 C CA . PRO A 1 62 ? -2.829 -1.093 -0.685 1.00 0.00 62 PRO A CA 10
ATOM 15876 C C . PRO A 1 62 ? -2.720 0.291 -0.071 1.00 0.00 62 PRO A C 10
ATOM 15877 O O . PRO A 1 62 ? -2.608 1.288 -0.776 1.00 0.00 62 PRO A O 10
ATOM 15888 N N . THR A 1 63 ? -2.704 0.344 1.243 1.00 0.00 63 THR A N 10
ATOM 15889 C CA . THR A 1 63 ? -2.680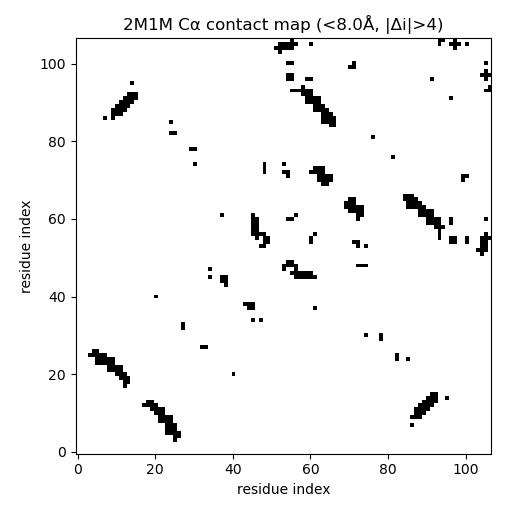 1.610 1.938 1.00 0.00 63 THR A CA 10
ATOM 15890 C C . THR A 1 63 ? -1.524 1.665 2.913 1.00 0.00 63 THR A C 10
ATOM 15891 O O . THR A 1 63 ? -0.954 0.638 3.285 1.00 0.00 63 THR A O 10
ATOM 15902 N N . TYR A 1 64 ? -1.189 2.866 3.319 1.00 0.00 64 TYR A N 10
ATOM 15903 C CA . TYR A 1 64 ? -0.077 3.086 4.210 1.00 0.00 64 TYR A CA 10
ATOM 15904 C C . TYR A 1 64 ? -0.506 4.021 5.327 1.00 0.00 64 TYR A C 10
ATOM 15905 O O . TYR A 1 64 ? -1.544 4.671 5.227 1.00 0.00 64 TYR A O 10
ATOM 15923 N N . GLU A 1 65 ? 0.286 4.085 6.378 1.00 0.00 65 GLU A N 10
ATOM 15924 C CA . GLU A 1 65 ? -0.024 4.950 7.503 1.00 0.00 65 GLU A CA 10
ATOM 15925 C C . GLU A 1 65 ? 0.929 6.135 7.541 1.00 0.00 65 GLU A C 10
ATOM 15926 O O . GLU A 1 65 ? 2.139 5.961 7.718 1.00 0.00 65 GLU A O 10
ATOM 15938 N N . ASP A 1 66 ? 0.380 7.330 7.361 1.00 0.00 66 ASP A N 10
ATOM 15939 C CA . ASP A 1 66 ? 1.163 8.558 7.444 1.00 0.00 66 ASP A CA 10
ATOM 15940 C C . ASP A 1 66 ? 1.360 8.951 8.914 1.00 0.00 66 ASP A C 10
ATOM 15941 O O . ASP A 1 66 ? 0.905 8.238 9.809 1.00 0.00 66 ASP A O 10
ATOM 15950 N N . LYS A 1 67 ? 1.998 10.084 9.166 1.00 0.00 67 LYS A N 10
ATOM 15951 C CA . LYS A 1 67 ? 2.404 10.465 10.513 1.00 0.00 67 LYS A CA 10
ATOM 15952 C C . LYS A 1 67 ? 1.202 10.652 11.444 1.00 0.00 67 LYS A C 10
ATOM 15953 O O . LYS A 1 67 ? 1.238 10.241 12.603 1.00 0.00 67 LYS A O 10
ATOM 15972 N N . ASP A 1 68 ? 0.127 11.238 10.926 1.00 0.00 68 ASP A N 10
ATOM 15973 C CA . ASP A 1 68 ? -1.069 11.485 11.734 1.00 0.00 68 ASP A CA 10
ATOM 15974 C C . ASP A 1 68 ? -1.942 10.235 11.797 1.00 0.00 68 ASP A C 10
ATOM 15975 O O . ASP A 1 68 ? -2.981 10.217 12.453 1.00 0.00 68 ASP A O 10
ATOM 15984 N N . GLY A 1 69 ? -1.504 9.183 11.122 1.00 0.00 69 GLY A N 10
ATOM 15985 C CA . GLY A 1 69 ? -2.266 7.954 11.097 1.00 0.00 69 GLY A CA 10
ATOM 15986 C C . GLY A 1 69 ? -3.243 7.911 9.942 1.00 0.00 69 GLY A C 10
ATOM 15987 O O . GLY A 1 69 ? -4.257 7.213 10.003 1.00 0.00 69 GLY A O 10
ATOM 15991 N N . ASP A 1 70 ? -2.943 8.669 8.898 1.00 0.00 70 ASP A N 10
ATOM 15992 C CA . ASP A 1 70 ? -3.787 8.714 7.711 1.00 0.00 70 ASP A CA 10
ATOM 15993 C C . ASP A 1 70 ? -3.487 7.527 6.812 1.00 0.00 70 ASP A C 10
ATOM 15994 O O . ASP A 1 70 ? -2.328 7.269 6.492 1.00 0.00 70 ASP A O 10
ATOM 16003 N N . TRP A 1 71 ? -4.524 6.803 6.410 1.00 0.00 71 TRP A N 10
ATOM 16004 C CA . TRP A 1 71 ? -4.349 5.657 5.530 1.00 0.00 71 TRP A CA 10
ATOM 16005 C C . TRP A 1 71 ? -4.913 5.946 4.148 1.00 0.00 71 TRP A C 10
ATOM 16006 O O . TRP A 1 71 ? -6.121 6.114 3.978 1.00 0.00 71 TRP A O 10
ATOM 16027 N N . MET A 1 72 ? -4.026 6.004 3.170 1.00 0.00 72 MET A N 10
ATOM 16028 C CA . MET A 1 72 ? -4.411 6.164 1.779 1.00 0.00 72 MET A CA 10
ATOM 16029 C C . MET A 1 72 ? -3.607 5.182 0.945 1.00 0.00 72 MET A C 10
ATOM 16030 O O . MET A 1 72 ? -2.744 4.493 1.483 1.00 0.00 72 MET A O 10
ATOM 16044 N N . LEU A 1 73 ? -3.863 5.119 -0.354 1.00 0.00 73 LEU A N 10
ATOM 16045 C CA . LEU A 1 73 ? -3.137 4.192 -1.210 1.00 0.00 73 LEU A CA 10
ATOM 16046 C C . LEU A 1 73 ? -1.682 4.603 -1.348 1.00 0.00 73 LEU A C 10
ATOM 16047 O O . LEU A 1 73 ? -1.326 5.774 -1.196 1.00 0.00 73 LEU A O 10
ATOM 16063 N N . VAL A 1 74 ? -0.848 3.627 -1.637 1.00 0.00 74 VAL A N 10
ATOM 16064 C CA . VAL A 1 74 ? 0.553 3.880 -1.899 1.00 0.00 74 VAL A CA 10
ATOM 16065 C C . VAL A 1 74 ? 0.732 4.426 -3.307 1.00 0.00 74 VAL A C 10
ATOM 16066 O O . VAL A 1 74 ? 0.299 3.817 -4.287 1.00 0.00 74 VAL A O 10
ATOM 16079 N N . GLY A 1 75 ? 1.362 5.583 -3.393 1.00 0.00 75 GLY A N 10
ATOM 16080 C CA . GLY A 1 75 ? 1.449 6.291 -4.650 1.00 0.00 75 GLY A CA 10
ATOM 16081 C C . GLY A 1 75 ? 0.622 7.556 -4.620 1.00 0.00 75 GLY A C 10
ATOM 16082 O O . GLY A 1 75 ? 0.504 8.260 -5.627 1.00 0.00 75 GLY A O 10
ATOM 16086 N N . ASP A 1 76 ? 0.034 7.833 -3.456 1.00 0.00 76 ASP A N 10
ATOM 16087 C CA . ASP A 1 76 ? -0.744 9.052 -3.256 1.00 0.00 76 ASP A CA 10
ATOM 16088 C C . ASP A 1 76 ? 0.156 10.274 -3.408 1.00 0.00 76 ASP A C 10
ATOM 16089 O O . ASP A 1 76 ? -0.099 11.152 -4.234 1.00 0.00 76 ASP A O 10
ATOM 16098 N N . VAL A 1 77 ? 1.216 10.321 -2.612 1.00 0.00 77 VAL A N 10
ATOM 16099 C CA . VAL A 1 77 ? 2.227 11.358 -2.750 1.00 0.00 77 VAL A CA 10
ATOM 16100 C C . VAL A 1 77 ? 3.432 10.780 -3.496 1.00 0.00 77 VAL A C 10
ATOM 16101 O O . VAL A 1 77 ? 3.632 9.564 -3.488 1.00 0.00 77 VAL A O 10
ATOM 16114 N N . PRO A 1 78 ? 4.227 11.628 -4.177 1.00 0.00 78 PRO A N 10
ATOM 16115 C CA . PRO A 1 78 ? 5.373 11.176 -4.983 1.00 0.00 78 PRO A CA 10
ATOM 16116 C C . PRO A 1 78 ? 6.357 10.313 -4.194 1.00 0.00 78 PRO A C 10
ATOM 16117 O O . PRO A 1 78 ? 6.693 10.633 -3.054 1.00 0.00 78 PRO A O 10
ATOM 16128 N N . TRP A 1 79 ? 6.811 9.230 -4.832 1.00 0.00 79 TRP A N 10
ATOM 16129 C CA . TRP A 1 79 ? 7.660 8.207 -4.212 1.00 0.00 79 TRP A CA 10
ATOM 16130 C C . TRP A 1 79 ? 8.730 8.779 -3.282 1.00 0.00 79 TRP A C 10
ATOM 16131 O O . TRP A 1 79 ? 8.822 8.371 -2.125 1.00 0.00 79 TRP A O 10
ATOM 16152 N N . ASP A 1 80 ? 9.525 9.724 -3.781 1.00 0.00 80 ASP A N 10
ATOM 16153 C CA . ASP A 1 80 ? 10.630 10.302 -3.001 1.00 0.00 80 ASP A CA 10
ATOM 16154 C C . ASP A 1 80 ? 10.161 10.785 -1.632 1.00 0.00 80 ASP A C 10
ATOM 16155 O O . ASP A 1 80 ? 10.814 10.544 -0.615 1.00 0.00 80 ASP A O 10
ATOM 16164 N N . MET A 1 81 ? 9.012 11.441 -1.614 1.00 0.00 81 MET A N 10
ATOM 16165 C CA . MET A 1 81 ? 8.438 11.962 -0.381 1.00 0.00 81 MET A CA 10
ATOM 16166 C C . MET A 1 81 ? 7.652 10.877 0.340 1.00 0.00 81 MET A C 10
ATOM 16167 O O . MET A 1 81 ? 7.475 10.922 1.556 1.00 0.00 81 MET A O 10
ATOM 16181 N N . PHE A 1 82 ? 7.195 9.898 -0.427 1.00 0.00 82 PHE A N 10
ATOM 16182 C CA . PHE A 1 82 ? 6.306 8.869 0.083 1.00 0.00 82 PHE A CA 10
ATOM 16183 C C . PHE A 1 82 ? 7.014 7.952 1.063 1.00 0.00 82 PHE A C 10
ATOM 16184 O O . PHE A 1 82 ? 6.432 7.533 2.062 1.00 0.00 82 PHE A O 10
ATOM 16201 N N . VAL A 1 83 ? 8.266 7.641 0.780 1.00 0.00 83 VAL A N 10
ATOM 16202 C CA . VAL A 1 83 ? 8.981 6.646 1.560 1.00 0.00 83 VAL A CA 10
ATOM 16203 C C . VAL A 1 83 ? 9.096 7.062 3.020 1.00 0.00 83 VAL A C 10
ATOM 16204 O O . VAL A 1 83 ? 8.900 6.252 3.925 1.00 0.00 83 VAL A O 10
ATOM 16217 N N . THR A 1 84 ? 9.402 8.326 3.240 1.00 0.00 84 THR A N 10
ATOM 16218 C CA . THR A 1 84 ? 9.537 8.853 4.584 1.00 0.00 84 THR A CA 10
ATOM 16219 C C . THR A 1 84 ? 8.163 9.120 5.197 1.00 0.00 84 THR A C 10
ATOM 16220 O O . THR A 1 84 ? 8.024 9.306 6.405 1.00 0.00 84 THR A O 10
ATOM 16231 N N . SER A 1 85 ? 7.151 9.112 4.341 1.00 0.00 85 SER A N 10
ATOM 16232 C CA . SER A 1 85 ? 5.774 9.327 4.753 1.00 0.00 85 SER A CA 10
ATOM 16233 C C . SER A 1 85 ? 5.169 8.036 5.308 1.00 0.00 85 SER A C 10
ATOM 16234 O O . SER A 1 85 ? 4.344 8.070 6.223 1.00 0.00 85 SER A O 10
ATOM 16242 N N . CYS A 1 86 ? 5.614 6.899 4.789 1.00 0.00 86 CYS A N 10
ATOM 16243 C CA . CYS A 1 86 ? 5.042 5.620 5.179 1.00 0.00 86 CYS A CA 10
ATOM 16244 C C . CYS A 1 86 ? 5.703 5.051 6.421 1.00 0.00 86 CYS A C 10
ATOM 16245 O O . CYS A 1 86 ? 6.927 5.004 6.539 1.00 0.00 86 CYS A O 10
ATOM 16253 N N . LYS A 1 87 ? 4.860 4.633 7.351 1.00 0.00 87 LYS A N 10
ATOM 16254 C CA . LYS A 1 87 ? 5.309 4.056 8.615 1.00 0.00 87 LYS A CA 10
ATOM 16255 C C . LYS A 1 87 ? 4.798 2.628 8.754 1.00 0.00 87 LYS A C 10
ATOM 16256 O O . LYS A 1 87 ? 5.485 1.749 9.271 1.00 0.00 87 LYS A O 10
ATOM 16275 N N . ARG A 1 88 ? 3.582 2.411 8.274 1.00 0.00 88 ARG A N 10
ATOM 16276 C CA . ARG A 1 88 ? 2.926 1.111 8.348 1.00 0.00 88 ARG A CA 10
ATOM 16277 C C . ARG A 1 88 ? 2.205 0.849 7.041 1.00 0.00 88 ARG A C 10
ATOM 16278 O O . ARG A 1 88 ? 1.826 1.789 6.344 1.00 0.00 88 ARG A O 10
ATOM 16299 N N . LEU A 1 89 ? 2.032 -0.416 6.702 1.00 0.00 89 LEU A N 10
ATOM 16300 C CA . LEU A 1 89 ? 1.455 -0.783 5.426 1.00 0.00 89 LEU A CA 10
ATOM 16301 C C . LEU A 1 89 ? 0.330 -1.799 5.587 1.00 0.00 89 LEU A C 10
ATOM 16302 O O . LEU A 1 89 ? 0.493 -2.829 6.223 1.00 0.00 89 LEU A O 10
ATOM 16318 N N . ARG A 1 90 ? -0.821 -1.517 5.029 1.00 0.00 90 ARG A N 10
ATOM 16319 C CA . ARG A 1 90 ? -1.872 -2.511 4.991 1.00 0.00 90 ARG A CA 10
ATOM 16320 C C . ARG A 1 90 ? -2.600 -2.477 3.666 1.00 0.00 90 ARG A C 10
ATOM 16321 O O . ARG A 1 90 ? -3.027 -1.428 3.205 1.00 0.00 90 ARG A O 10
ATOM 16342 N N . ILE A 1 91 ? -2.741 -3.630 3.065 1.00 0.00 91 ILE A N 10
ATOM 16343 C CA . ILE A 1 91 ? -3.488 -3.756 1.832 1.00 0.00 91 ILE A CA 10
ATOM 16344 C C . ILE A 1 91 ? -4.757 -4.488 2.126 1.00 0.00 91 ILE A C 10
ATOM 16345 O O . ILE A 1 91 ? -4.711 -5.539 2.741 1.00 0.00 91 ILE A O 10
ATOM 16361 N N . MET A 1 92 ? -5.866 -3.977 1.655 1.00 0.00 92 MET A N 10
ATOM 16362 C CA . MET A 1 92 ? -7.149 -4.482 2.093 1.00 0.00 92 MET A CA 10
ATOM 16363 C C . MET A 1 92 ? -8.173 -4.617 0.993 1.00 0.00 92 MET A C 10
ATOM 16364 O O . MET A 1 92 ? -8.254 -3.790 0.088 1.00 0.00 92 MET A O 10
ATOM 16378 N N . LYS A 1 93 ? -8.939 -5.708 1.097 1.00 0.00 93 LYS A N 10
ATOM 16379 C CA . LYS A 1 93 ? -10.065 -5.971 0.219 1.00 0.00 93 LYS A CA 10
ATOM 16380 C C . LYS A 1 93 ? -10.953 -4.732 0.113 1.00 0.00 93 LYS A C 10
ATOM 16381 O O . LYS A 1 93 ? -11.170 -4.026 1.100 1.00 0.00 93 LYS A O 10
ATOM 16400 N N . GLY A 1 94 ? -11.452 -4.489 -1.097 1.00 0.00 94 GLY A N 10
ATOM 16401 C CA . GLY A 1 94 ? -12.121 -3.237 -1.431 1.00 0.00 94 GLY A CA 10
ATOM 16402 C C . GLY A 1 94 ? -13.272 -2.891 -0.521 1.00 0.00 94 GLY A C 10
ATOM 16403 O O . GLY A 1 94 ? -13.590 -1.717 -0.326 1.00 0.00 94 GLY A O 10
ATOM 16407 N N . THR A 1 95 ? -13.892 -3.915 0.024 1.00 0.00 95 THR A N 10
ATOM 16408 C CA . THR A 1 95 ? -15.027 -3.757 0.926 1.00 0.00 95 THR A CA 10
ATOM 16409 C C . THR A 1 95 ? -14.606 -3.078 2.240 1.00 0.00 95 THR A C 10
ATOM 16410 O O . THR A 1 95 ? -15.445 -2.645 3.030 1.00 0.00 95 THR A O 10
ATOM 16421 N N . GLU A 1 96 ? -13.300 -2.989 2.465 1.00 0.00 96 GLU A N 10
ATOM 16422 C CA . GLU A 1 96 ? -12.768 -2.373 3.672 1.00 0.00 96 GLU A CA 10
ATOM 16423 C C . GLU A 1 96 ? -12.265 -0.950 3.405 1.00 0.00 96 GLU A C 10
ATOM 16424 O O . GLU A 1 96 ? -12.655 -0.006 4.090 1.00 0.00 96 GLU A O 10
ATOM 16436 N N . ALA A 1 97 ? -11.420 -0.803 2.389 1.00 0.00 97 ALA A N 10
ATOM 16437 C CA . ALA A 1 97 ? -10.739 0.467 2.121 1.00 0.00 97 ALA A CA 10
ATOM 16438 C C . ALA A 1 97 ? -11.701 1.570 1.694 1.00 0.00 97 ALA A C 10
ATOM 16439 O O . ALA A 1 97 ? -11.412 2.757 1.864 1.00 0.00 97 ALA A O 10
ATOM 16446 N N . LYS A 1 98 ? -12.843 1.170 1.161 1.00 0.00 98 LYS A N 10
ATOM 16447 C CA . LYS A 1 98 ? -13.840 2.106 0.651 1.00 0.00 98 LYS A CA 10
ATOM 16448 C C . LYS A 1 98 ? -14.294 3.106 1.719 1.00 0.00 98 LYS A C 10
ATOM 16449 O O . LYS A 1 98 ? -14.676 4.230 1.403 1.00 0.00 98 LYS A O 10
ATOM 16468 N N . GLY A 1 99 ? -14.244 2.697 2.981 1.00 0.00 99 GLY A N 10
ATOM 16469 C CA . GLY A 1 99 ? -14.731 3.537 4.050 1.00 0.00 99 GLY A CA 10
ATOM 16470 C C . GLY A 1 99 ? -13.747 4.612 4.476 1.00 0.00 99 GLY A C 10
ATOM 16471 O O . GLY A 1 99 ? -14.147 5.728 4.807 1.00 0.00 99 GLY A O 10
ATOM 16475 N N . LEU A 1 100 ? -12.464 4.285 4.476 1.00 0.00 100 LEU A N 10
ATOM 16476 C CA . LEU A 1 100 ? -11.451 5.191 5.005 1.00 0.00 100 LEU A CA 10
ATOM 16477 C C . LEU A 1 100 ? -10.641 5.866 3.910 1.00 0.00 100 LEU A C 10
ATOM 16478 O O . LEU A 1 100 ? -9.571 6.415 4.175 1.00 0.00 100 LEU A O 10
ATOM 16494 N N . GLY A 1 101 ? -11.131 5.789 2.685 1.00 0.00 101 GLY A N 10
ATOM 16495 C CA . GLY A 1 101 ? -10.495 6.484 1.575 1.00 0.00 101 GLY A CA 10
ATOM 16496 C C . GLY A 1 101 ? -10.609 7.996 1.690 1.00 0.00 101 GLY A C 10
ATOM 16497 O O . GLY A 1 101 ? -11.288 8.643 0.887 1.00 0.00 101 GLY A O 10
ATOM 16501 N N . CYS A 1 102 ? -9.924 8.554 2.678 1.00 0.00 102 CYS A N 10
ATOM 16502 C CA . CYS A 1 102 ? -9.955 9.980 2.935 1.00 0.00 102 CYS A CA 10
ATOM 16503 C C . CYS A 1 102 ? -8.969 10.717 2.046 1.00 0.00 102 CYS A C 10
ATOM 16504 O O . CYS A 1 102 ? -7.790 10.869 2.373 1.00 0.00 102 CYS A O 10
ATOM 16512 N N . GLY A 1 103 ? -9.471 11.176 0.917 1.00 0.00 103 GLY A N 10
ATOM 16513 C CA . GLY A 1 103 ? -8.656 11.876 -0.024 1.00 0.00 103 GLY A CA 10
ATOM 16514 C C . GLY A 1 103 ? -9.446 12.315 -1.231 1.00 0.00 103 GLY A C 10
ATOM 16515 O O . GLY A 1 103 ? -9.640 13.508 -1.461 1.00 0.00 103 GLY A O 10
ATOM 16519 N N . VAL A 1 104 ? -9.908 11.343 -2.004 1.00 0.00 104 VAL A N 10
ATOM 16520 C CA . VAL A 1 104 ? -10.702 11.632 -3.192 1.00 0.00 104 VAL A CA 10
ATOM 16521 C C . VAL A 1 104 ? -12.129 11.126 -3.016 1.00 0.00 104 VAL A C 10
ATOM 16522 O O . VAL A 1 104 ? -12.924 11.094 -3.957 1.00 0.00 104 VAL A O 10
ATOM 16535 N N . GLY A 1 105 ? -12.439 10.754 -1.783 1.00 0.00 105 GLY A N 10
ATOM 16536 C CA . GLY A 1 105 ? -13.744 10.204 -1.456 1.00 0.00 105 GLY A CA 10
ATOM 16537 C C . GLY A 1 105 ? -14.069 8.951 -2.246 1.00 0.00 105 GLY A C 10
ATOM 16538 O O . GLY A 1 105 ? -14.999 8.943 -3.052 1.00 0.00 105 GLY A O 10
ATOM 16542 N N . SER A 1 106 ? -13.312 7.889 -2.011 1.00 0.00 106 SER A N 10
ATOM 16543 C CA . SER A 1 106 ? -13.497 6.652 -2.751 1.00 0.00 106 SER A CA 10
ATOM 16544 C C . SER A 1 106 ? -14.763 5.945 -2.274 1.00 0.00 106 SER A C 10
ATOM 16545 O O . SER A 1 106 ? -14.956 5.745 -1.075 1.00 0.00 106 SER A O 10
ATOM 16553 N N . HIS A 1 107 ? -15.631 5.593 -3.209 1.00 0.00 107 HIS A N 10
ATOM 16554 C CA . HIS A 1 107 ? -16.890 4.945 -2.873 1.00 0.00 107 HIS A CA 10
ATOM 16555 C C . HIS A 1 107 ? -16.845 3.477 -3.260 1.00 0.00 107 HIS A C 10
ATOM 16556 O O . HIS A 1 107 ? -17.105 3.163 -4.439 1.00 0.00 107 HIS A O 10
#